Protein AF-0000000076553127 (afdb_homodimer)

Radius of gyration: 34.36 Å; Cα contacts (8 Å, |Δi|>4): 1903; chains: 2; bounding box: 61×222×92 Å

pLDDT: mean 86.18, std 18.81, range [17.53, 98.75]

Organism: NCBI:txid570835

Solvent-accessible surface area (backbone atoms only — not comparable to full-atom values): 44852 Å² total; per-residue (Å²): 136,83,82,77,76,76,77,78,77,78,76,77,75,78,77,76,73,76,77,72,75,73,77,71,76,70,72,70,72,70,76,70,76,62,41,75,53,57,61,34,71,38,27,40,62,84,67,76,53,69,79,35,60,45,67,51,84,60,60,86,92,54,46,67,68,57,17,44,50,61,33,56,40,73,53,41,65,91,67,28,40,23,39,36,15,69,46,49,27,62,34,74,34,16,33,29,51,14,66,32,16,29,38,86,40,57,45,44,34,38,15,28,64,47,100,86,63,45,69,37,61,33,70,32,28,18,45,93,62,76,41,69,40,68,83,47,37,71,57,40,70,29,28,61,32,72,54,40,37,66,40,79,50,84,79,47,74,35,69,28,54,37,43,38,59,64,35,53,22,41,28,39,62,57,33,39,41,59,67,56,50,52,48,51,29,68,48,26,24,77,79,47,81,62,53,32,62,46,45,86,42,76,9,59,31,58,90,24,77,95,34,66,38,57,17,57,36,69,60,67,21,55,15,38,40,60,54,41,41,41,34,50,44,39,26,68,36,23,21,29,19,23,90,73,38,46,66,69,78,59,69,61,88,58,85,76,64,72,43,44,51,55,56,46,99,82,66,47,28,62,56,51,30,39,35,50,30,36,45,22,27,15,28,49,47,61,42,63,72,56,42,67,34,72,48,15,47,52,7,48,52,47,40,51,71,37,42,53,39,67,54,30,25,54,68,49,64,21,28,54,58,65,43,69,37,69,76,68,75,40,60,34,44,73,63,34,17,30,19,37,41,62,38,27,27,54,40,29,34,34,41,36,62,64,38,53,56,55,62,86,52,74,91,54,87,38,24,42,29,34,32,40,64,57,40,46,38,41,57,68,50,72,54,29,72,58,57,49,78,23,70,42,70,68,52,37,45,64,56,35,18,60,50,36,32,63,30,30,49,47,49,68,68,42,50,74,68,52,44,51,17,32,50,46,26,51,54,18,31,136,82,84,74,81,90,81,91,76,86,90,80,78,76,79,76,77,77,75,75,76,75,76,72,76,71,73,73,72,68,77,72,76,61,41,74,54,56,61,36,73,39,29,38,63,90,55,76,51,68,80,38,61,46,69,53,85,59,61,87,94,53,44,67,67,56,18,44,51,61,34,56,40,73,53,41,64,92,67,28,39,23,40,38,13,68,48,50,27,61,36,73,33,16,31,29,46,14,65,34,16,27,38,84,41,58,44,44,33,38,16,27,62,48,98,85,64,45,69,37,61,32,72,31,29,19,46,91,62,77,40,69,38,69,86,47,37,72,57,42,71,31,28,64,32,70,54,41,36,66,42,79,50,84,78,48,74,35,68,26,56,36,42,37,60,63,36,54,22,42,28,39,62,56,32,38,42,61,68,56,49,52,49,52,28,69,48,26,23,75,77,48,83,61,54,32,65,46,44,86,40,74,9,59,31,58,90,24,77,94,34,66,38,58,18,57,35,68,60,67,20,56,16,38,39,59,54,40,42,43,36,50,44,38,26,69,37,23,21,27,19,23,89,72,37,45,66,69,80,57,69,63,87,59,83,75,66,72,42,44,52,55,59,47,98,82,66,46,26,62,55,51,30,40,33,51,30,35,44,22,29,16,29,49,46,60,42,61,71,56,42,66,34,71,49,14,46,54,7,48,54,46,39,51,71,37,43,53,40,66,54,30,25,54,67,50,65,22,27,54,58,64,44,69,37,70,76,68,75,42,59,32,44,73,62,36,18,31,19,38,42,62,38,27,29,54,39,28,32,33,41,35,63,64,37,54,58,54,63,87,52,75,91,53,88,38,24,44,30,35,32,40,64,56,40,47,38,41,56,68,50,72,54,29,71,57,57,50,76,22,70,42,70,68,51,38,44,63,59,36,20,61,50,37,32,63,30,29,50,45,50,71,68,43,52,73,68,52,42,50,16,30,50,45,27,53,54,18,31

InterPro domains:
  IPR009056 Cytochrome c-like domain [PS51007] (294-429)
  IPR010538 Di-haem oxidoreductase, putative peroxidase [PF06537] (161-429)
  IPR036909 Cytochrome c-like domain superfamily [G3DSA:1.10.760.10] (277-429)
  IPR036909 Cytochrome c-like domain superfamily [SSF46626] (283-429)
  IPR051395 Cytochrome c-dependent Peroxidase and MauG [PTHR30600] (61-429)

Nearest PDB structures (foldseek):
  5c2w-assembly1_C  TM=4.766E-01  e=5.005E-06  Candidatus Kuenenia stuttgartensis
  3o5c-assembly2_C  TM=4.835E-01  e=1.316E-05  Shewanella oneidensis
  4aal-assembly1_B  TM=5.966E-01  e=2.612E-03  Geobacter sulfurreducens PCA
  4ip7-assembly1_B  TM=1.608E-01  e=1.025E+00  Homo sapiens
  5c2w-assembly1_C  TM=4.808E-01  e=7.006E-06  Candidatus Kuenenia stuttgartensis

Structure (mmCIF, N/CA/C/O backbone):
data_AF-0000000076553127-model_v1
#
loop_
_entity.id
_entity.type
_entity.pdbx_description
1 polymer 'CxxC motif-containing protein (DUF1111 family)'
#
loop_
_atom_site.group_PDB
_atom_site.id
_atom_site.type_symbol
_atom_site.label_atom_id
_atom_site.label_alt_id
_atom_site.label_comp_id
_atom_site.label_asym_id
_atom_site.label_entity_id
_atom_site.label_seq_id
_atom_site.pdbx_PDB_ins_code
_atom_site.Cartn_x
_atom_site.Cartn_y
_atom_site.Cartn_z
_atom_site.occupancy
_atom_site.B_iso_or_equiv
_atom_site.auth_seq_id
_atom_site.auth_comp_id
_atom_site.auth_asym_id
_atom_site.auth_atom_id
_atom_site.pdbx_PDB_model_num
ATOM 1 N N . MET A 1 1 ? -19.219 -113.812 -30.922 1 25.05 1 MET A N 1
ATOM 2 C CA . MET A 1 1 ? -19.188 -112.625 -30.094 1 25.05 1 MET A CA 1
ATOM 3 C C . MET A 1 1 ? -17.953 -111.75 -30.391 1 25.05 1 MET A C 1
ATOM 5 O O . MET A 1 1 ? -16.906 -112 -29.781 1 25.05 1 MET A O 1
ATOM 9 N N . LEU A 1 2 ? -17.766 -111.5 -31.703 1 25.34 2 LEU A N 1
ATOM 10 C CA . LEU A 1 2 ? -16.688 -111 -32.562 1 25.34 2 LEU A CA 1
ATOM 11 C C . LEU A 1 2 ? -16.359 -109.5 -32.188 1 25.34 2 LEU A C 1
ATOM 13 O O . LEU A 1 2 ? -17.203 -108.625 -32.25 1 25.34 2 LEU A O 1
ATOM 17 N N . LYS A 1 3 ? -15.43 -109.5 -31.203 1 29.58 3 LYS A N 1
ATOM 18 C CA . LYS A 1 3 ? -14.75 -108.375 -30.547 1 29.58 3 LYS A CA 1
ATOM 19 C C . LYS A 1 3 ? -14.031 -107.5 -31.578 1 29.58 3 LYS A C 1
ATOM 21 O O . LYS A 1 3 ? -13.008 -107.875 -32.125 1 29.58 3 LYS A O 1
ATOM 26 N N . SER A 1 4 ? -14.859 -106.75 -32.469 1 25.97 4 SER A N 1
ATOM 27 C CA . SER A 1 4 ? -14.414 -105.938 -33.594 1 25.97 4 SER A CA 1
ATOM 28 C C . SER A 1 4 ? -13.508 -104.812 -33.125 1 25.97 4 SER A C 1
ATOM 30 O O . SER A 1 4 ? -13.812 -104.062 -32.156 1 25.97 4 SER A O 1
ATOM 32 N N . HIS A 1 5 ? -12.234 -104.938 -33.281 1 25.95 5 HIS A N 1
ATOM 33 C CA . HIS A 1 5 ? -11 -104.188 -33 1 25.95 5 HIS A CA 1
ATOM 34 C C . HIS A 1 5 ? -11.016 -102.812 -33.656 1 25.95 5 HIS A C 1
ATOM 36 O O . HIS A 1 5 ? -10.461 -102.625 -34.75 1 25.95 5 HIS A O 1
ATOM 42 N N . TRP A 1 6 ? -12.141 -102 -33.625 1 25.66 6 TRP A N 1
ATOM 43 C CA . TRP A 1 6 ? -12.195 -100.812 -34.438 1 25.66 6 TRP A CA 1
ATOM 44 C C . TRP A 1 6 ? -11.031 -99.875 -34.125 1 25.66 6 TRP A C 1
ATOM 46 O O . TRP A 1 6 ? -10.703 -99.688 -32.969 1 25.66 6 TRP A O 1
ATOM 56 N N . ARG A 1 7 ? -9.992 -99.875 -35 1 19.48 7 ARG A N 1
ATOM 57 C CA . ARG A 1 7 ? -8.789 -99.062 -35.125 1 19.48 7 ARG A CA 1
ATOM 58 C C . ARG A 1 7 ? -9.133 -97.562 -34.969 1 19.48 7 ARG A C 1
ATOM 60 O O . ARG A 1 7 ? -9.938 -97.062 -35.719 1 19.48 7 ARG A O 1
ATOM 67 N N . LYS A 1 8 ? -8.906 -97.125 -33.75 1 25.75 8 LYS A N 1
ATOM 68 C CA . LYS A 1 8 ? -9.031 -95.75 -33.25 1 25.75 8 LYS A CA 1
ATOM 69 C C . LYS A 1 8 ? -8.117 -94.812 -34.031 1 25.75 8 LYS A C 1
ATOM 71 O O . LYS A 1 8 ? -6.891 -94.875 -33.906 1 25.75 8 LYS A O 1
ATOM 76 N N . VAL A 1 9 ? -8.383 -94.625 -35.406 1 21.56 9 VAL A N 1
ATOM 77 C CA . VAL A 1 9 ? -7.547 -93.688 -36.156 1 21.56 9 VAL A CA 1
ATOM 78 C C . VAL A 1 9 ? -7.547 -92.375 -35.469 1 21.56 9 VAL A C 1
ATOM 80 O O . VAL A 1 9 ? -8.609 -91.812 -35.188 1 21.56 9 VAL A O 1
ATOM 83 N N . LEU A 1 10 ? -6.508 -92 -34.719 1 24.58 10 LEU A N 1
ATOM 84 C CA . LEU A 1 10 ? -6.117 -90.75 -34.031 1 24.58 10 LEU A CA 1
ATOM 85 C C . LEU A 1 10 ? -5.922 -89.625 -35.031 1 24.58 10 LEU A C 1
ATOM 87 O O . LEU A 1 10 ? -5 -89.688 -35.844 1 24.58 10 LEU A O 1
ATOM 91 N N . LEU A 1 11 ? -6.926 -89.25 -35.875 1 24.03 11 LEU A N 1
ATOM 92 C CA . LEU A 1 11 ? -6.707 -88.125 -36.781 1 24.03 11 LEU A CA 1
ATOM 93 C C . LEU A 1 11 ? -6.293 -86.875 -35.969 1 24.03 11 LEU A C 1
ATOM 95 O O . LEU A 1 11 ? -7 -86.5 -35.031 1 24.03 11 LEU A O 1
ATOM 99 N N . CYS A 1 12 ? -5.008 -86.625 -35.75 1 24.22 12 CYS A N 1
ATOM 100 C CA . CYS A 1 12 ? -4.324 -85.438 -35.25 1 24.22 12 CYS A CA 1
ATOM 101 C C . CYS A 1 12 ? -4.785 -84.188 -35.969 1 24.22 12 CYS A C 1
ATOM 103 O O . CYS A 1 12 ? -4.574 -84.062 -37.156 1 24.22 12 CYS A O 1
ATOM 105 N N . SER A 1 13 ? -6.023 -83.75 -35.781 1 24.19 13 SER A N 1
ATOM 106 C CA . SER A 1 13 ? -6.48 -82.438 -36.344 1 24.19 13 SER A CA 1
ATOM 107 C C . SER A 1 13 ? -5.52 -81.312 -36.031 1 24.19 13 SER A C 1
ATOM 109 O O . SER A 1 13 ? -5.09 -81.188 -34.875 1 24.19 13 SER A O 1
ATOM 111 N N . CYS A 1 14 ? -4.641 -80.875 -37 1 25.17 14 CYS A N 1
ATOM 112 C CA . CYS A 1 14 ? -3.807 -79.688 -37.062 1 25.17 14 CYS A CA 1
ATOM 113 C C . CYS A 1 14 ? -4.617 -78.438 -36.75 1 25.17 14 CYS A C 1
ATOM 115 O O . CYS A 1 14 ? -5.566 -78.125 -37.469 1 25.17 14 CYS A O 1
ATOM 117 N N . LEU A 1 15 ? -4.875 -78.125 -35.531 1 26.16 15 LEU A N 1
ATOM 118 C CA . LEU A 1 15 ? -5.484 -76.875 -35.094 1 26.16 15 LEU A CA 1
ATOM 119 C C . LEU A 1 15 ? -4.695 -75.688 -35.594 1 26.16 15 LEU A C 1
ATOM 121 O O . LEU A 1 15 ? -3.531 -75.5 -35.25 1 26.16 15 LEU A O 1
ATOM 125 N N . PHE A 1 16 ? -4.793 -75.375 -36.906 1 26.78 16 PHE A N 1
ATOM 126 C CA . PHE A 1 16 ? -4.266 -74.062 -37.344 1 26.78 16 PHE A CA 1
ATOM 127 C C . PHE A 1 16 ? -4.836 -72.938 -36.5 1 26.78 16 PHE A C 1
ATOM 129 O O . PHE A 1 16 ? -6.043 -72.688 -36.5 1 26.78 16 PHE A O 1
ATOM 136 N N . ALA A 1 17 ? -4.293 -72.688 -35.344 1 25.83 17 ALA A N 1
ATOM 137 C CA . ALA A 1 17 ? -4.621 -71.5 -34.594 1 25.83 17 ALA A CA 1
ATOM 138 C C . ALA A 1 17 ? -4.387 -70.25 -35.438 1 25.83 17 ALA A C 1
ATOM 140 O O . ALA A 1 17 ? -3.271 -70 -35.906 1 25.83 17 ALA A O 1
ATOM 141 N N . THR A 1 18 ? -5.348 -69.875 -36.281 1 26.92 18 THR A N 1
ATOM 142 C CA . THR A 1 18 ? -5.297 -68.5 -36.875 1 26.92 18 THR A CA 1
ATOM 143 C C . THR A 1 18 ? -5.031 -67.438 -35.812 1 26.92 18 THR A C 1
ATOM 145 O O . THR A 1 18 ? -5.805 -67.312 -34.844 1 26.92 18 THR A O 1
ATOM 148 N N . LEU A 1 19 ? -3.748 -67.125 -35.594 1 27.5 19 LEU A N 1
ATOM 149 C CA . LEU A 1 19 ? -3.338 -65.938 -34.844 1 27.5 19 LEU A CA 1
ATOM 150 C C . LEU A 1 19 ? -4.059 -64.688 -35.375 1 27.5 19 LEU A C 1
ATOM 152 O O . LEU A 1 19 ? -3.863 -64.312 -36.531 1 27.5 19 LEU A O 1
ATOM 156 N N . ILE A 1 20 ? -5.305 -64.562 -35 1 30.03 20 ILE A N 1
ATOM 157 C CA . ILE A 1 20 ? -5.875 -63.219 -35.25 1 30.03 20 ILE A CA 1
ATOM 158 C C . ILE A 1 20 ? -5.012 -62.156 -34.594 1 30.03 20 ILE A C 1
ATOM 160 O O . ILE A 1 20 ? -4.859 -62.156 -33.344 1 30.03 20 ILE A O 1
ATOM 164 N N . VAL A 1 21 ? -4.027 -61.625 -35.281 1 30.95 21 VAL A N 1
ATOM 165 C CA . VAL A 1 21 ? -3.387 -60.375 -34.906 1 30.95 21 VAL A CA 1
ATOM 166 C C . VAL A 1 21 ? -4.445 -59.312 -34.719 1 30.95 21 VAL A C 1
ATOM 168 O O . VAL A 1 21 ? -5.105 -58.875 -35.656 1 30.95 21 VAL A O 1
ATOM 171 N N . LEU A 1 22 ? -5.109 -59.344 -33.594 1 32.5 22 LEU A N 1
ATOM 172 C CA . LEU A 1 22 ? -5.812 -58.125 -33.25 1 32.5 22 LEU A CA 1
ATOM 173 C C . LEU A 1 22 ? -4.879 -56.938 -33.312 1 32.5 22 LEU A C 1
ATOM 175 O O . LEU A 1 22 ? -3.885 -56.875 -32.594 1 32.5 22 LEU A O 1
ATOM 179 N N . GLY A 1 23 ? -4.73 -56.281 -34.469 1 30.91 23 GLY A N 1
ATOM 180 C CA . GLY A 1 23 ? -4.156 -54.938 -34.594 1 30.91 23 GLY A CA 1
ATOM 181 C C . GLY A 1 23 ? -4.676 -53.969 -33.562 1 30.91 23 GLY A C 1
ATOM 182 O O . GLY A 1 23 ? -5.789 -53.438 -33.688 1 30.91 23 GLY A O 1
ATOM 183 N N . THR A 1 24 ? -4.453 -54.219 -32.312 1 34.5 24 THR A N 1
ATOM 184 C CA . THR A 1 24 ? -4.688 -53.062 -31.438 1 34.5 24 THR A CA 1
ATOM 185 C C . THR A 1 24 ? -3.916 -51.844 -31.922 1 34.5 24 THR A C 1
ATOM 187 O O . THR A 1 24 ? -2.689 -51.875 -32.031 1 34.5 24 THR A O 1
ATOM 190 N N . GLY A 1 25 ? -4.395 -51.094 -32.875 1 33.03 25 GLY A N 1
ATOM 191 C CA . GLY A 1 25 ? -3.93 -49.75 -33.125 1 33.03 25 GLY A CA 1
ATOM 192 C C . GLY A 1 25 ? -3.559 -49 -31.859 1 33.03 25 GLY A C 1
ATOM 193 O O . GLY A 1 25 ? -4.438 -48.5 -31.125 1 33.03 25 GLY A O 1
ATOM 194 N N . LEU A 1 26 ? -2.527 -49.375 -31.203 1 35.5 26 LEU A N 1
ATOM 195 C CA . LEU A 1 26 ? -1.966 -48.406 -30.281 1 35.5 26 LEU A CA 1
ATOM 196 C C . LEU A 1 26 ? -1.823 -47.031 -30.953 1 35.5 26 LEU A C 1
ATOM 198 O O . LEU A 1 26 ? -1.035 -46.875 -31.891 1 35.5 26 LEU A O 1
ATOM 202 N N . ALA A 1 27 ? -2.859 -46.281 -31.062 1 38.16 27 ALA A N 1
ATOM 203 C CA . ALA A 1 27 ? -2.617 -44.875 -31.344 1 38.16 27 ALA A CA 1
ATOM 204 C C . ALA A 1 27 ? -1.382 -44.375 -30.609 1 38.16 27 ALA A C 1
ATOM 206 O O . ALA A 1 27 ? -1.347 -44.375 -29.375 1 38.16 27 ALA A O 1
ATOM 207 N N . THR A 1 28 ? -0.277 -44.562 -31.156 1 35.94 28 THR A N 1
ATOM 208 C CA . THR A 1 28 ? 0.85 -43.781 -30.672 1 35.94 28 THR A CA 1
ATOM 209 C C . THR A 1 28 ? 0.421 -42.344 -30.375 1 35.94 28 THR A C 1
ATOM 211 O O . THR A 1 28 ? 0.097 -41.594 -31.281 1 35.94 28 THR A O 1
ATOM 214 N N . VAL A 1 29 ? -0.257 -42.125 -29.328 1 39.81 29 VAL A N 1
ATOM 215 C CA . VAL A 1 29 ? -0.341 -40.719 -28.891 1 39.81 29 VAL A CA 1
ATOM 216 C C . VAL A 1 29 ? 1.023 -40.062 -29.047 1 39.81 29 VAL A C 1
ATOM 218 O O . VAL A 1 29 ? 1.985 -40.438 -28.375 1 39.81 29 VAL A O 1
ATOM 221 N N . ILE A 1 30 ? 1.424 -39.75 -30.188 1 40.12 30 ILE A N 1
ATOM 222 C CA . ILE A 1 30 ? 2.578 -38.875 -30.328 1 40.12 30 ILE A CA 1
ATOM 223 C C . ILE A 1 30 ? 2.486 -37.719 -29.328 1 40.12 30 ILE A C 1
ATOM 225 O O . ILE A 1 30 ? 1.559 -36.906 -29.375 1 40.12 30 ILE A O 1
ATOM 229 N N . ALA A 1 31 ? 2.953 -38 -28.125 1 50.97 31 ALA A N 1
ATOM 230 C CA . ALA A 1 31 ? 3.086 -36.906 -27.172 1 50.97 31 ALA A CA 1
ATOM 231 C C . ALA A 1 31 ? 3.564 -35.625 -27.875 1 50.97 31 ALA A C 1
ATOM 233 O O . ALA A 1 31 ? 4.625 -35.625 -28.5 1 50.97 31 ALA A O 1
ATOM 234 N N . LYS A 1 32 ? 2.734 -34.781 -28.266 1 62.41 32 LYS A N 1
ATOM 235 C CA . LYS A 1 32 ? 3.061 -33.469 -28.859 1 62.41 32 LYS A CA 1
ATOM 236 C C . LYS A 1 32 ? 4.133 -32.75 -28.047 1 62.41 32 LYS A C 1
ATOM 238 O O . LYS A 1 32 ? 4.055 -32.719 -26.812 1 62.41 32 LYS A O 1
ATOM 243 N N . SER A 1 33 ? 5.172 -32.469 -28.578 1 82.88 33 SER A N 1
ATOM 244 C CA . SER A 1 33 ? 6.227 -31.656 -27.969 1 82.88 33 SER A CA 1
ATOM 245 C C . SER A 1 33 ? 5.668 -30.375 -27.375 1 82.88 33 SER A C 1
ATOM 247 O O . SER A 1 33 ? 4.844 -29.703 -28 1 82.88 33 SER A O 1
ATOM 249 N N . PRO A 1 34 ? 5.977 -30.109 -26.109 1 88.75 34 PRO A N 1
ATOM 250 C CA . PRO A 1 34 ? 5.477 -28.875 -25.5 1 88.75 34 PRO A CA 1
ATOM 251 C C . PRO A 1 34 ? 5.867 -27.625 -26.281 1 88.75 34 PRO A C 1
ATOM 253 O O . PRO A 1 34 ? 6.906 -27.609 -26.953 1 88.75 34 PRO A O 1
ATOM 256 N N . THR A 1 35 ? 4.941 -26.656 -26.391 1 90.94 35 THR A N 1
ATOM 257 C CA . THR A 1 35 ? 5.188 -25.375 -27.047 1 90.94 35 THR A CA 1
ATOM 258 C C . THR A 1 35 ? 5.375 -24.266 -26.016 1 90.94 35 THR A C 1
ATOM 260 O O . THR A 1 35 ? 4.992 -24.422 -24.859 1 90.94 35 THR A O 1
ATOM 263 N N . GLU A 1 36 ? 5.945 -23.156 -26.422 1 93.06 36 GLU A N 1
ATOM 264 C CA . GLU A 1 36 ? 6.148 -22 -25.562 1 93.06 36 GLU A CA 1
ATOM 265 C C . GLU A 1 36 ? 4.816 -21.359 -25.188 1 93.06 36 GLU A C 1
ATOM 267 O O . GLU A 1 36 ? 3.943 -21.172 -26.031 1 93.06 36 GLU A O 1
ATOM 272 N N . ALA A 1 37 ? 4.625 -21.094 -23.938 1 93.31 37 ALA A N 1
ATOM 273 C CA . ALA A 1 37 ? 3.457 -20.328 -23.531 1 93.31 37 ALA A CA 1
ATOM 274 C C . ALA A 1 37 ? 3.486 -18.922 -24.125 1 93.31 37 ALA A C 1
ATOM 276 O O . ALA A 1 37 ? 4.547 -18.297 -24.219 1 93.31 37 ALA A O 1
ATOM 277 N N . PRO A 1 38 ? 2.293 -18.406 -24.547 1 88.06 38 PRO A N 1
ATOM 278 C CA . PRO A 1 38 ? 2.285 -17.031 -25.078 1 88.06 38 PRO A CA 1
ATOM 279 C C . PRO A 1 38 ? 2.584 -15.984 -24 1 88.06 38 PRO A C 1
ATOM 281 O O . PRO A 1 38 ? 2.195 -16.156 -22.844 1 88.06 38 PRO A O 1
ATOM 284 N N . ALA A 1 39 ? 3.324 -14.992 -24.484 1 83 39 ALA A N 1
ATOM 285 C CA . ALA A 1 39 ? 3.711 -13.93 -23.562 1 83 39 ALA A CA 1
ATOM 286 C C . ALA A 1 39 ? 3.174 -12.578 -24.031 1 83 39 ALA A C 1
ATOM 288 O O . ALA A 1 39 ? 3.164 -12.281 -25.219 1 83 39 ALA A O 1
ATOM 289 N N . GLY A 1 40 ? 2.58 -11.875 -23 1 75.44 40 GLY A N 1
ATOM 290 C CA . GLY A 1 40 ? 2.078 -10.547 -23.297 1 75.44 40 GLY A CA 1
ATOM 291 C C . GLY A 1 40 ? 1.397 -9.883 -22.109 1 75.44 40 GLY A C 1
ATOM 292 O O . GLY A 1 40 ? 0.893 -10.562 -21.219 1 75.44 40 GLY A O 1
ATOM 293 N N . PHE A 1 41 ? 1.602 -8.836 -21.781 1 64.56 41 PHE A N 1
ATOM 294 C CA . PHE A 1 41 ? 0.719 -8.156 -20.844 1 64.56 41 PHE A CA 1
ATOM 295 C C . PHE A 1 41 ? 0.392 -6.75 -21.328 1 64.56 41 PHE A C 1
ATOM 297 O O . PHE A 1 41 ? 1.15 -6.164 -22.109 1 64.56 41 PHE A O 1
ATOM 304 N N . ASN A 1 42 ? -0.919 -6.539 -21.406 1 56.72 42 ASN A N 1
ATOM 305 C CA . ASN A 1 42 ? -1.426 -5.199 -21.688 1 56.72 42 ASN A CA 1
ATOM 306 C C . ASN A 1 42 ? -1.7 -4.422 -20.406 1 56.72 42 ASN A C 1
ATOM 308 O O . ASN A 1 42 ? -1.799 -5.008 -19.328 1 56.72 42 ASN A O 1
ATOM 312 N N . THR A 1 43 ? -1.379 -3.078 -20.453 1 50.38 43 THR A N 1
ATOM 313 C CA . THR A 1 43 ? -1.799 -2.225 -19.344 1 50.38 43 THR A CA 1
ATOM 314 C C . THR A 1 43 ? -3.291 -2.389 -19.078 1 50.38 43 THR A C 1
ATOM 316 O O . THR A 1 43 ? -4.043 -2.824 -19.953 1 50.38 43 THR A O 1
ATOM 319 N N . PRO A 1 44 ? -3.703 -2.344 -17.891 1 49.22 44 PRO A N 1
ATOM 320 C CA . PRO A 1 44 ? -5.141 -2.396 -17.594 1 49.22 44 PRO A CA 1
ATOM 321 C C . PRO A 1 44 ? -5.984 -1.767 -18.703 1 49.22 44 PRO A C 1
ATOM 323 O O . PRO A 1 44 ? -5.547 -0.815 -19.359 1 49.22 44 PRO A O 1
ATOM 326 N N . SER A 1 45 ? -6.883 -2.611 -19.375 1 45.75 45 SER A N 1
ATOM 327 C CA . SER A 1 45 ? -7.797 -2.342 -20.484 1 45.75 45 SER A CA 1
ATOM 328 C C . SER A 1 45 ? -8.406 -0.949 -20.375 1 45.75 45 SER A C 1
ATOM 330 O O . SER A 1 45 ? -9.383 -0.637 -21.062 1 45.75 45 SER A O 1
ATOM 332 N N . PHE A 1 46 ? -7.895 -0.055 -19.5 1 44.69 46 PHE A N 1
ATOM 333 C CA . PHE A 1 46 ? -8.812 1.07 -19.625 1 44.69 46 PHE A CA 1
ATOM 334 C C . PHE A 1 46 ? -8.945 1.519 -21.062 1 44.69 46 PHE A C 1
ATOM 336 O O . PHE A 1 46 ? -9.945 2.143 -21.438 1 44.69 46 PHE A O 1
ATOM 343 N N . ASN A 1 47 ? -7.922 1.234 -21.828 1 39.94 47 ASN A N 1
ATOM 344 C CA . ASN A 1 47 ? -7.957 1.976 -23.094 1 39.94 47 ASN A CA 1
ATOM 345 C C . ASN A 1 47 ? -7.844 1.046 -24.297 1 39.94 47 ASN A C 1
ATOM 347 O O . ASN A 1 47 ? -7.223 1.398 -25.297 1 39.94 47 ASN A O 1
ATOM 351 N N . GLY A 1 48 ? -8.664 -0.053 -24.281 1 44.47 48 GLY A N 1
ATOM 352 C CA . GLY A 1 48 ? -8.758 -0.63 -25.609 1 44.47 48 GLY A CA 1
ATOM 353 C C . GLY A 1 48 ? -7.531 -1.44 -26 1 44.47 48 GLY A C 1
ATOM 354 O O . GLY A 1 48 ? -7.258 -1.638 -27.188 1 44.47 48 GLY A O 1
ATOM 355 N N . ALA A 1 49 ? -6.688 -1.751 -25.125 1 51.47 49 ALA A N 1
ATOM 356 C CA . ALA A 1 49 ? -5.457 -2.432 -25.531 1 51.47 49 ALA A CA 1
ATOM 357 C C . ALA A 1 49 ? -5.742 -3.857 -25.984 1 51.47 49 ALA A C 1
ATOM 359 O O . ALA A 1 49 ? -6.824 -4.391 -25.734 1 51.47 49 ALA A O 1
ATOM 360 N N . GLN A 1 50 ? -4.879 -4.301 -26.844 1 55.84 50 GLN A N 1
ATOM 361 C CA . GLN A 1 50 ? -4.863 -5.66 -27.375 1 55.84 50 GLN A CA 1
ATOM 362 C C . GLN A 1 50 ? -5.062 -6.688 -26.266 1 55.84 50 GLN A C 1
ATOM 364 O O . GLN A 1 50 ? -4.578 -6.504 -25.156 1 55.84 50 GLN A O 1
ATOM 369 N N . SER A 1 51 ? -5.91 -7.633 -26.562 1 65.12 51 SER A N 1
ATOM 370 C CA . SER A 1 51 ? -6.25 -8.703 -25.625 1 65.12 51 SER A CA 1
ATOM 371 C C . SER A 1 51 ? -5.008 -9.453 -25.172 1 65.12 51 SER A C 1
ATOM 373 O O . SER A 1 51 ? -4.121 -9.75 -25.969 1 65.12 51 SER A O 1
ATOM 375 N N . VAL A 1 52 ? -4.836 -9.625 -23.938 1 76.38 52 VAL A N 1
ATOM 376 C CA . VAL A 1 52 ? -3.754 -10.43 -23.375 1 76.38 52 VAL A CA 1
ATOM 377 C C . VAL A 1 52 ? -4.277 -11.82 -23 1 76.38 52 VAL A C 1
ATOM 379 O O . VAL A 1 52 ? -3.807 -12.422 -22.031 1 76.38 52 VAL A O 1
ATOM 382 N N . SER A 1 53 ? -5.289 -12.188 -23.766 1 86.38 53 SER A N 1
ATOM 383 C CA . SER A 1 53 ? -5.785 -13.555 -23.609 1 86.38 53 SER A CA 1
ATOM 384 C C . SER A 1 53 ? -4.809 -14.57 -24.188 1 86.38 53 SER A C 1
ATOM 386 O O . SER A 1 53 ? -4.23 -14.344 -25.25 1 86.38 53 SER A O 1
ATOM 388 N N . ASN A 1 54 ? -4.641 -15.695 -23.531 1 90.5 54 ASN A N 1
ATOM 389 C CA . ASN A 1 54 ? -3.791 -16.766 -24.047 1 90.5 54 ASN A CA 1
ATOM 390 C C . ASN A 1 54 ? -4.547 -17.656 -25.016 1 90.5 54 ASN A C 1
ATOM 392 O O . ASN A 1 54 ? -4.027 -18.688 -25.453 1 90.5 54 ASN A O 1
ATOM 396 N N . GLY A 1 55 ? -5.785 -17.312 -25.312 1 89.62 55 GLY A N 1
ATOM 397 C CA . GLY A 1 55 ? -6.586 -18.047 -26.281 1 89.62 55 GLY A CA 1
ATOM 398 C C . GLY A 1 55 ? -7.43 -19.141 -25.672 1 89.62 55 GLY A C 1
ATOM 399 O O . GLY A 1 55 ? -7.953 -20 -26.375 1 89.62 55 GLY A O 1
ATOM 400 N N . ILE A 1 56 ? -7.539 -19.141 -24.422 1 93.44 56 ILE A N 1
ATOM 401 C CA . ILE A 1 56 ? -8.359 -20.141 -23.75 1 93.44 56 ILE A CA 1
ATOM 402 C C . ILE A 1 56 ? -9.812 -20.016 -24.188 1 93.44 56 ILE A C 1
ATOM 404 O O . ILE A 1 56 ? -10.305 -18.891 -24.391 1 93.44 56 ILE A O 1
ATOM 408 N N . VAL A 1 57 ? -10.422 -21.109 -24.344 1 91.38 57 VAL A N 1
ATOM 409 C CA . VAL A 1 57 ? -11.812 -21.094 -24.797 1 91.38 57 VAL A CA 1
ATOM 410 C C . VAL A 1 57 ? -12.727 -20.688 -23.641 1 91.38 57 VAL A C 1
ATOM 412 O O . VAL A 1 57 ? -12.586 -21.203 -22.516 1 91.38 57 VAL A O 1
ATOM 415 N N . GLU A 1 58 ? -13.641 -19.875 -24 1 89.31 58 GLU A N 1
ATOM 416 C CA . GLU A 1 58 ? -14.602 -19.391 -23 1 89.31 58 GLU A CA 1
ATOM 417 C C . GLU A 1 58 ? -15.922 -20.141 -23.094 1 89.31 58 GLU A C 1
ATOM 419 O O . GLU A 1 58 ? -16.297 -20.609 -24.172 1 89.31 58 GLU A O 1
ATOM 424 N N . PRO A 1 59 ? -16.547 -20.266 -21.906 1 87.25 59 PRO A N 1
ATOM 425 C CA . PRO A 1 59 ? -17.922 -20.781 -22.016 1 87.25 59 PRO A CA 1
ATOM 426 C C . PRO A 1 59 ? -18.781 -19.953 -22.953 1 87.25 59 PRO A C 1
ATOM 428 O O . PRO A 1 59 ? -18.484 -18.797 -23.219 1 87.25 59 PRO A O 1
ATOM 431 N N . SER A 1 60 ? -19.844 -20.641 -23.422 1 86.38 60 SER A N 1
ATOM 432 C CA . SER A 1 60 ? -20.719 -19.984 -24.375 1 86.38 60 SER A CA 1
ATOM 433 C C . SER A 1 60 ? -21.281 -18.672 -23.812 1 86.38 60 SER A C 1
ATOM 435 O O . SER A 1 60 ? -21.797 -18.641 -22.703 1 86.38 60 SER A O 1
ATOM 437 N N . GLY A 1 61 ? -21.109 -17.625 -24.594 1 88.56 61 GLY A N 1
ATOM 438 C CA . GLY A 1 61 ? -21.625 -16.328 -24.219 1 88.56 61 GLY A CA 1
ATOM 439 C C . GLY A 1 61 ? -20.656 -15.508 -23.391 1 88.56 61 GLY A C 1
ATOM 440 O O . GLY A 1 61 ? -20.828 -14.297 -23.234 1 88.56 61 GLY A O 1
ATOM 441 N N . ASP A 1 62 ? -19.641 -16.125 -22.875 1 90.31 62 ASP A N 1
ATOM 442 C CA . ASP A 1 62 ? -18.641 -15.43 -22.062 1 90.31 62 ASP A CA 1
ATOM 443 C C . ASP A 1 62 ? -17.438 -15.023 -22.922 1 90.31 62 ASP A C 1
ATOM 445 O O . ASP A 1 62 ? -17.25 -15.539 -24.016 1 90.31 62 ASP A O 1
ATOM 449 N N . THR A 1 63 ? -16.719 -14.008 -22.469 1 90.5 63 THR A N 1
ATOM 450 C CA . THR A 1 63 ? -15.492 -13.578 -23.141 1 90.5 63 THR A CA 1
ATOM 451 C C . THR A 1 63 ? -14.422 -13.195 -22.125 1 90.5 63 THR A C 1
ATOM 453 O O . THR A 1 63 ? -14.742 -12.867 -20.984 1 90.5 63 THR A O 1
ATOM 456 N N . PHE A 1 64 ? -13.219 -13.242 -22.625 1 90.94 64 PHE A N 1
ATOM 457 C CA . PHE A 1 64 ? -12.102 -12.781 -21.812 1 90.94 64 PHE A CA 1
ATOM 458 C C . PHE A 1 64 ? -12.305 -11.336 -21.391 1 90.94 64 PHE A C 1
ATOM 460 O O . PHE A 1 64 ? -12.039 -10.984 -20.234 1 90.94 64 PHE A O 1
ATOM 467 N N . ALA A 1 65 ? -12.812 -10.531 -22.234 1 86.94 65 ALA A N 1
ATOM 468 C CA . ALA A 1 65 ? -13.062 -9.117 -21.953 1 86.94 65 ALA A CA 1
ATOM 469 C C . ALA A 1 65 ? -14.094 -8.953 -20.844 1 86.94 65 ALA A C 1
ATOM 471 O O . ALA A 1 65 ? -13.961 -8.094 -19.984 1 86.94 65 ALA A O 1
ATOM 472 N N . LYS A 1 66 ? -15.141 -9.734 -20.875 1 90.56 66 LYS A N 1
ATOM 473 C CA . LYS A 1 66 ? -16.172 -9.68 -19.844 1 90.56 66 LYS A CA 1
ATOM 474 C C . LYS A 1 66 ? -15.602 -10.117 -18.484 1 90.56 66 LYS A C 1
ATOM 476 O O . LYS A 1 66 ? -15.891 -9.5 -17.453 1 90.56 66 LYS A O 1
ATOM 481 N N . ASP A 1 67 ? -14.836 -11.219 -18.484 1 92.56 67 ASP A N 1
ATOM 482 C CA . ASP A 1 67 ? -14.188 -11.68 -17.266 1 92.56 67 ASP A CA 1
ATOM 483 C C . ASP A 1 67 ? -13.305 -10.586 -16.656 1 92.56 67 ASP A C 1
ATOM 485 O O . ASP A 1 67 ? -13.312 -10.375 -15.445 1 92.56 67 ASP A O 1
ATOM 489 N N . GLN A 1 68 ? -12.562 -9.891 -17.516 1 88.62 68 GLN A N 1
ATOM 490 C CA . GLN A 1 68 ? -11.711 -8.797 -17.062 1 88.62 68 GLN A CA 1
ATOM 491 C C . GLN A 1 68 ? -12.547 -7.66 -16.484 1 88.62 68 GLN A C 1
ATOM 493 O O . GLN A 1 68 ? -12.18 -7.078 -15.453 1 88.62 68 GLN A O 1
ATOM 498 N N . GLU A 1 69 ? -13.609 -7.328 -17.125 1 87.31 69 GLU A N 1
ATOM 499 C CA . GLU A 1 69 ? -14.5 -6.281 -16.641 1 87.31 69 GLU A CA 1
ATOM 500 C C . GLU A 1 69 ? -14.977 -6.582 -15.219 1 87.31 69 GLU A C 1
ATOM 502 O O . GLU A 1 69 ? -14.953 -5.711 -14.352 1 87.31 69 GLU A O 1
ATOM 507 N N . VAL A 1 70 ? -15.422 -7.793 -14.984 1 92 70 VAL A N 1
ATOM 508 C CA . VAL A 1 70 ? -15.891 -8.203 -13.664 1 92 70 VAL A CA 1
ATOM 509 C C . VAL A 1 70 ? -14.734 -8.148 -12.664 1 92 70 VAL A C 1
ATOM 511 O O . VAL A 1 70 ? -14.906 -7.691 -11.531 1 92 70 VAL A O 1
ATOM 514 N N . TYR A 1 71 ? -13.531 -8.562 -13.117 1 91.25 71 TYR A N 1
ATOM 515 C CA . TYR A 1 71 ? -12.32 -8.547 -12.305 1 91.25 71 TYR A CA 1
ATOM 516 C C . TYR A 1 71 ? -11.984 -7.137 -11.852 1 91.25 71 TYR A C 1
ATOM 518 O O . TYR A 1 71 ? -11.445 -6.938 -10.758 1 91.25 71 TYR A O 1
ATOM 526 N N . GLU A 1 72 ? -12.344 -6.129 -12.617 1 85.69 72 GLU A N 1
ATOM 527 C CA . GLU A 1 72 ? -11.953 -4.742 -12.383 1 85.69 72 GLU A CA 1
ATOM 528 C C . GLU A 1 72 ? -13.078 -3.955 -11.711 1 85.69 72 GLU A C 1
ATOM 530 O O . GLU A 1 72 ? -12.875 -2.811 -11.297 1 85.69 72 GLU A O 1
ATOM 535 N N . GLU A 1 73 ? -14.195 -4.574 -11.539 1 87.06 73 GLU A N 1
ATOM 536 C CA . GLU A 1 73 ? -15.367 -3.865 -11.039 1 87.06 73 GLU A CA 1
ATOM 537 C C . GLU A 1 73 ? -15.266 -3.6 -9.539 1 87.06 73 GLU A C 1
ATOM 539 O O . GLU A 1 73 ? -14.945 -4.504 -8.766 1 87.06 73 GLU A O 1
ATOM 544 N N . ASN A 1 74 ? -15.57 -2.381 -9.18 1 85.44 74 ASN A N 1
ATOM 545 C CA . ASN A 1 74 ? -15.641 -2.033 -7.762 1 85.44 74 ASN A CA 1
ATOM 546 C C . ASN A 1 74 ? -16.938 -2.52 -7.129 1 85.44 74 ASN A C 1
ATOM 548 O O . ASN A 1 74 ? -18 -2.445 -7.746 1 85.44 74 ASN A O 1
ATOM 552 N N . HIS A 1 75 ? -16.844 -2.945 -5.902 1 90.38 75 HIS A N 1
ATOM 553 C CA . HIS A 1 75 ? -18 -3.4 -5.137 1 90.38 75 HIS A CA 1
ATOM 554 C C . HIS A 1 75 ? -18.391 -2.381 -4.074 1 90.38 75 HIS A C 1
ATOM 556 O O . HIS A 1 75 ? -17.578 -1.56 -3.662 1 90.38 75 HIS A O 1
ATOM 562 N N . SER A 1 76 ? -19.641 -2.443 -3.75 1 85.81 76 SER A N 1
ATOM 563 C CA . SER A 1 76 ? -20.219 -1.637 -2.676 1 85.81 76 SER A CA 1
ATOM 564 C C . SER A 1 76 ? -20.906 -2.512 -1.636 1 85.81 76 SER A C 1
ATOM 566 O O . SER A 1 76 ? -21 -3.73 -1.798 1 85.81 76 SER A O 1
ATOM 568 N N . VAL A 1 77 ? -21.375 -1.857 -0.605 1 86.56 77 VAL A N 1
ATOM 569 C CA . VAL A 1 77 ? -22.094 -2.58 0.441 1 86.56 77 VAL A CA 1
ATOM 570 C C . VAL A 1 77 ? -23.297 -3.291 -0.158 1 86.56 77 VAL A C 1
ATOM 572 O O . VAL A 1 77 ? -23.625 -4.422 0.223 1 86.56 77 VAL A O 1
ATOM 575 N N . GLN A 1 78 ? -23.922 -2.674 -1.145 1 85.94 78 GLN A N 1
ATOM 576 C CA . GLN A 1 78 ? -25.125 -3.219 -1.775 1 85.94 78 GLN A CA 1
ATOM 577 C C . GLN A 1 78 ? -24.797 -4.477 -2.576 1 85.94 78 GLN A C 1
ATOM 579 O O . GLN A 1 78 ? -25.641 -5.352 -2.744 1 85.94 78 GLN A O 1
ATOM 584 N N . THR A 1 79 ? -23.516 -4.527 -2.918 1 89.38 79 THR A N 1
ATOM 585 C CA . THR A 1 79 ? -23.141 -5.684 -3.723 1 89.38 79 THR A CA 1
ATOM 586 C C . THR A 1 79 ? -22.344 -6.684 -2.893 1 89.38 79 THR A C 1
ATOM 588 O O . THR A 1 79 ? -21.719 -7.594 -3.441 1 89.38 79 THR A O 1
ATOM 591 N N . GLY A 1 80 ? -22.297 -6.441 -1.626 1 92.44 80 GLY A N 1
ATOM 592 C CA . GLY A 1 80 ? -21.781 -7.457 -0.725 1 92.44 80 GLY A CA 1
ATOM 593 C C . GLY A 1 80 ? -20.484 -7.047 -0.049 1 92.44 80 GLY A C 1
ATOM 594 O O . GLY A 1 80 ? -19.969 -7.777 0.797 1 92.44 80 GLY A O 1
ATOM 595 N N . LEU A 1 81 ? -19.922 -5.895 -0.333 1 92.25 81 LEU A N 1
ATOM 596 C CA . LEU A 1 81 ? -18.672 -5.441 0.249 1 92.25 81 LEU A CA 1
ATOM 597 C C . LEU A 1 81 ? -18.766 -5.371 1.77 1 92.25 81 LEU A C 1
ATOM 599 O O . LEU A 1 81 ? -19.719 -4.805 2.309 1 92.25 81 LEU A O 1
ATOM 603 N N . GLY A 1 82 ? -17.672 -5.879 2.461 1 90.12 82 GLY A N 1
ATOM 604 C CA . GLY A 1 82 ? -17.578 -5.762 3.906 1 90.12 82 GLY A CA 1
ATOM 605 C C . GLY A 1 82 ? -18.266 -6.898 4.641 1 90.12 82 GLY A C 1
ATOM 606 O O . GLY A 1 82 ? -18.531 -7.953 4.062 1 90.12 82 GLY A O 1
ATOM 607 N N . PRO A 1 83 ? -18.312 -6.906 5.988 1 91.62 83 PRO A N 1
ATOM 608 C CA . PRO A 1 83 ? -18.25 -5.676 6.777 1 91.62 83 PRO A CA 1
ATOM 609 C C . PRO A 1 83 ? -16.812 -5.156 6.93 1 91.62 83 PRO A C 1
ATOM 611 O O . PRO A 1 83 ? -16.609 -3.99 7.277 1 91.62 83 PRO A O 1
ATOM 614 N N . VAL A 1 84 ? -15.844 -6.023 6.859 1 91.94 84 VAL A N 1
ATOM 615 C CA . VAL A 1 84 ? -14.445 -5.609 6.859 1 91.94 84 VAL A CA 1
ATOM 616 C C . VAL A 1 84 ? -13.797 -5.984 5.523 1 91.94 84 VAL A C 1
ATOM 618 O O . VAL A 1 84 ? -14.148 -7 4.922 1 91.94 84 VAL A O 1
ATOM 621 N N . TYR A 1 85 ? -12.891 -5.121 5.039 1 91.25 85 TYR A N 1
ATOM 622 C CA . TYR A 1 85 ? -12.281 -5.371 3.738 1 91.25 85 TYR A CA 1
ATOM 623 C C . TYR A 1 85 ? -10.977 -4.594 3.588 1 91.25 85 TYR A C 1
ATOM 625 O O . TYR A 1 85 ? -10.672 -3.723 4.406 1 91.25 85 TYR A O 1
ATOM 633 N N . ASN A 1 86 ? -10.172 -4.957 2.586 1 89.62 86 ASN A N 1
ATOM 634 C CA . ASN A 1 86 ? -8.93 -4.254 2.268 1 89.62 86 ASN A CA 1
ATOM 635 C C . ASN A 1 86 ? -9.031 -3.521 0.932 1 89.62 86 ASN A C 1
ATOM 637 O O . ASN A 1 86 ? -8.297 -2.559 0.692 1 89.62 86 ASN A O 1
ATOM 641 N N . ALA A 1 87 ? -9.891 -4.004 0.065 1 87.5 87 ALA A N 1
ATOM 642 C CA . ALA A 1 87 ? -10.055 -3.391 -1.249 1 87.5 87 ALA A CA 1
ATOM 643 C C . ALA A 1 87 ? -11.461 -3.617 -1.786 1 87.5 87 ALA A C 1
ATOM 645 O O . ALA A 1 87 ? -12.211 -4.441 -1.256 1 87.5 87 ALA A O 1
ATOM 646 N N . THR A 1 88 ? -11.773 -2.92 -2.896 1 87.12 88 THR A N 1
ATOM 647 C CA . THR A 1 88 ? -13.141 -2.977 -3.398 1 87.12 88 THR A CA 1
ATOM 648 C C . THR A 1 88 ? -13.203 -3.734 -4.723 1 87.12 88 THR A C 1
ATOM 650 O O . THR A 1 88 ? -14.289 -3.957 -5.266 1 87.12 88 THR A O 1
ATOM 653 N N . ALA A 1 89 ? -12.062 -4.043 -5.227 1 88.75 89 ALA A N 1
ATOM 654 C CA . ALA A 1 89 ? -11.945 -4.824 -6.457 1 88.75 89 ALA A CA 1
ATOM 655 C C . ALA A 1 89 ? -10.656 -5.629 -6.48 1 88.75 89 ALA A C 1
ATOM 657 O O . ALA A 1 89 ? -9.672 -5.262 -5.824 1 88.75 89 ALA A O 1
ATOM 658 N N . CYS A 1 90 ? -10.672 -6.738 -7.258 1 91.38 90 CYS A N 1
ATOM 659 C CA . CYS A 1 90 ? -9.453 -7.539 -7.379 1 91.38 90 CYS A CA 1
ATOM 660 C C . CYS A 1 90 ? -8.305 -6.699 -7.918 1 91.38 90 CYS A C 1
ATOM 662 O O . CYS A 1 90 ? -7.176 -6.793 -7.418 1 91.38 90 CYS A O 1
ATOM 664 N N . VAL A 1 91 ? -8.594 -5.785 -8.844 1 85.5 91 VAL A N 1
ATOM 665 C CA . VAL A 1 91 ? -7.578 -5.012 -9.555 1 85.5 91 VAL A CA 1
ATOM 666 C C . VAL A 1 91 ? -6.98 -3.959 -8.617 1 85.5 91 VAL A C 1
ATOM 668 O O . VAL A 1 91 ? -5.914 -3.406 -8.898 1 85.5 91 VAL A O 1
ATOM 671 N N . SER A 1 92 ? -7.637 -3.682 -7.535 1 81.31 92 SER A N 1
ATOM 672 C CA . SER A 1 92 ? -7.09 -2.715 -6.586 1 81.31 92 SER A CA 1
ATOM 673 C C . SER A 1 92 ? -5.758 -3.191 -6.02 1 81.31 92 SER A C 1
ATOM 675 O O . SER A 1 92 ? -4.875 -2.381 -5.73 1 81.31 92 SER A O 1
ATOM 677 N N . CYS A 1 93 ? -5.57 -4.492 -5.949 1 86 93 CYS A N 1
ATOM 678 C CA . CYS A 1 93 ? -4.348 -5.07 -5.41 1 86 93 CYS A CA 1
ATOM 679 C C . CYS A 1 93 ? -3.531 -5.742 -6.508 1 86 93 CYS A C 1
ATOM 681 O O . CYS A 1 93 ? -2.307 -5.84 -6.406 1 86 93 CYS A O 1
ATOM 683 N N . HIS A 1 94 ? -4.23 -6.246 -7.488 1 86.62 94 HIS A N 1
ATOM 684 C CA . HIS A 1 94 ? -3.559 -6.953 -8.57 1 86.62 94 HIS A CA 1
ATOM 685 C C . HIS A 1 94 ? -3.559 -6.129 -9.852 1 86.62 94 HIS A C 1
ATOM 687 O O . HIS A 1 94 ? -4.312 -6.418 -10.781 1 86.62 94 HIS A O 1
ATOM 693 N N . GLU A 1 95 ? -2.611 -5.102 -9.938 1 72.94 95 GLU A N 1
ATOM 694 C CA . GLU A 1 95 ? -2.783 -4.125 -11.008 1 72.94 95 GLU A CA 1
ATOM 695 C C . GLU A 1 95 ? -1.444 -3.768 -11.648 1 72.94 95 GLU A C 1
ATOM 697 O O . GLU A 1 95 ? -1.391 -2.957 -12.578 1 72.94 95 GLU A O 1
ATOM 702 N N . ASN A 1 96 ? -0.265 -4.152 -11.289 1 62.62 96 ASN A N 1
ATOM 703 C CA . ASN A 1 96 ? 0.996 -3.621 -11.797 1 62.62 96 ASN A CA 1
ATOM 704 C C . ASN A 1 96 ? 1.748 -4.656 -12.625 1 62.62 96 ASN A C 1
ATOM 706 O O . ASN A 1 96 ? 2.098 -5.727 -12.125 1 62.62 96 ASN A O 1
ATOM 710 N N . PRO A 1 97 ? 1.938 -4.168 -13.773 1 59 97 PRO A N 1
ATOM 711 C CA . PRO A 1 97 ? 1.521 -2.959 -14.492 1 59 97 PRO A CA 1
ATOM 712 C C . PRO A 1 97 ? 0.134 -3.092 -15.117 1 59 97 PRO A C 1
ATOM 714 O O . PRO A 1 97 ? -0.445 -2.096 -15.555 1 59 97 PRO A O 1
ATOM 717 N N . ASN A 1 98 ? -0.272 -4.324 -14.961 1 64.88 98 ASN A N 1
ATOM 718 C CA . ASN A 1 98 ? -1.548 -4.641 -15.594 1 64.88 98 ASN A CA 1
ATOM 719 C C . ASN A 1 98 ? -2.502 -5.328 -14.625 1 64.88 98 ASN A C 1
ATOM 721 O O . ASN A 1 98 ? -2.082 -5.793 -13.562 1 64.88 98 ASN A O 1
ATOM 725 N N . SER A 1 99 ? -3.789 -5.188 -15.148 1 66.06 99 SER A N 1
ATOM 726 C CA . SER A 1 99 ? -4.746 -5.98 -14.375 1 66.06 99 SER A CA 1
ATOM 727 C C . SER A 1 99 ? -4.246 -7.41 -14.18 1 66.06 99 SER A C 1
ATOM 729 O O . SER A 1 99 ? -3.852 -8.07 -15.141 1 66.06 99 SER A O 1
ATOM 731 N N . GLY A 1 100 ? -4.117 -7.82 -12.898 1 68.69 100 GLY A N 1
ATOM 732 C CA . GLY A 1 100 ? -3.627 -9.141 -12.555 1 68.69 100 GLY A CA 1
ATOM 733 C C . GLY A 1 100 ? -2.18 -9.148 -12.094 1 68.69 100 GLY A C 1
ATOM 734 O O . GLY A 1 100 ? -1.691 -10.148 -11.57 1 68.69 100 GLY A O 1
ATOM 735 N N . GLY A 1 101 ? -1.521 -8.039 -12.305 1 71.25 101 GLY A N 1
ATOM 736 C CA . GLY A 1 101 ? -0.136 -7.938 -11.875 1 71.25 101 GLY A CA 1
ATOM 737 C C . GLY A 1 101 ? 0.01 -7.703 -10.383 1 71.25 101 GLY A C 1
ATOM 738 O O . GLY A 1 101 ? -0.953 -7.855 -9.633 1 71.25 101 GLY A O 1
ATOM 739 N N . ALA A 1 102 ? 1.265 -7.684 -9.953 1 74.75 102 ALA A N 1
ATOM 740 C CA . ALA A 1 102 ? 1.544 -7.398 -8.547 1 74.75 102 ALA A CA 1
ATOM 741 C C . ALA A 1 102 ? 1.522 -5.898 -8.281 1 74.75 102 ALA A C 1
ATOM 743 O O . ALA A 1 102 ? 1.694 -5.094 -9.203 1 74.75 102 ALA A O 1
ATOM 744 N N . SER A 1 103 ? 1.03 -5.457 -7.102 1 70.62 103 SER A N 1
ATOM 745 C CA . SER A 1 103 ? 1.006 -4.035 -6.781 1 70.62 103 SER A CA 1
ATOM 746 C C . SER A 1 103 ? 1.863 -3.729 -5.559 1 70.62 103 SER A C 1
ATOM 748 O O . SER A 1 103 ? 2.596 -4.594 -5.074 1 70.62 103 SER A O 1
ATOM 750 N N . GLN A 1 104 ? 1.801 -2.463 -5.277 1 77.88 104 GLN A N 1
ATOM 751 C CA . GLN A 1 104 ? 2.506 -1.945 -4.109 1 77.88 104 GLN A CA 1
ATOM 752 C C . GLN A 1 104 ? 1.672 -2.119 -2.842 1 77.88 104 GLN A C 1
ATOM 754 O O . GLN A 1 104 ? 2.051 -1.64 -1.771 1 77.88 104 GLN A O 1
ATOM 759 N N . PHE A 1 105 ? 0.647 -2.93 -2.975 1 82.75 105 PHE A N 1
ATOM 760 C CA . PHE A 1 105 ? -0.258 -3.121 -1.848 1 82.75 105 PHE A CA 1
ATOM 761 C C . PHE A 1 105 ? 0.224 -4.254 -0.952 1 82.75 105 PHE A C 1
ATOM 763 O O . PHE A 1 105 ? 0.631 -5.312 -1.443 1 82.75 105 PHE A O 1
ATOM 770 N N . THR A 1 106 ? 0.277 -3.965 0.334 1 89 106 THR A N 1
ATOM 771 C CA . THR A 1 106 ? 0.551 -5.02 1.305 1 89 106 THR A CA 1
ATOM 772 C C . THR A 1 106 ? -0.631 -5.199 2.252 1 89 106 THR A C 1
ATOM 774 O O . THR A 1 106 ? -1.305 -4.23 2.605 1 89 106 THR A O 1
ATOM 777 N N . GLU A 1 107 ? -0.834 -6.402 2.605 1 90.81 107 GLU A N 1
ATOM 778 C CA . GLU A 1 107 ? -1.777 -6.727 3.67 1 90.81 107 GLU A CA 1
ATOM 779 C C . GLU A 1 107 ? -1.052 -7.035 4.977 1 90.81 107 GLU A C 1
ATOM 781 O O . GLU A 1 107 ? 0.125 -7.406 4.965 1 90.81 107 GLU A O 1
ATOM 786 N N . LEU A 1 108 ? -1.762 -6.863 6.07 1 91.81 108 LEU A N 1
ATOM 787 C CA . LEU A 1 108 ? -1.219 -7.129 7.398 1 91.81 108 LEU A CA 1
ATOM 788 C C . LEU A 1 108 ? -1.721 -8.469 7.934 1 91.81 108 LEU A C 1
ATOM 790 O O . LEU A 1 108 ? -2.912 -8.766 7.844 1 91.81 108 LEU A O 1
ATOM 794 N N . ARG A 1 109 ? -0.793 -9.281 8.367 1 93.44 109 ARG A N 1
ATOM 795 C CA . ARG A 1 109 ? -1.082 -10.508 9.094 1 93.44 109 ARG A CA 1
ATOM 796 C C . ARG A 1 109 ? -0.59 -10.422 10.539 1 93.44 109 ARG A C 1
ATOM 798 O O . ARG A 1 109 ? 0.492 -9.891 10.797 1 93.44 109 ARG A O 1
ATOM 805 N N . VAL A 1 110 ? -1.421 -10.938 11.43 1 92.94 110 VAL A N 1
ATOM 806 C CA . VAL A 1 110 ? -1.031 -10.844 12.836 1 92.94 110 VAL A CA 1
ATOM 807 C C . VAL A 1 110 ? -1.305 -12.172 13.539 1 92.94 110 VAL A C 1
ATOM 809 O O . VAL A 1 110 ? -2.057 -13.008 13.031 1 92.94 110 VAL A O 1
ATOM 812 N N . GLY A 1 111 ? -0.673 -12.391 14.617 1 92.88 111 GLY A N 1
ATOM 813 C CA . GLY A 1 111 ? -0.852 -13.516 15.531 1 92.88 111 GLY A CA 1
ATOM 814 C C . GLY A 1 111 ? 0.069 -13.461 16.734 1 92.88 111 GLY A C 1
ATOM 815 O O . GLY A 1 111 ? 0.567 -12.391 17.094 1 92.88 111 GLY A O 1
ATOM 816 N N . HIS A 1 112 ? 0.115 -14.555 17.453 1 92.06 112 HIS A N 1
ATOM 817 C CA . HIS A 1 112 ? 1.02 -14.656 18.594 1 92.06 112 HIS A CA 1
ATOM 818 C C . HIS A 1 112 ? 1.497 -16.094 18.797 1 92.06 112 HIS A C 1
ATOM 820 O O . HIS A 1 112 ? 1.006 -17.016 18.125 1 92.06 112 HIS A O 1
ATOM 826 N N . LYS A 1 113 ? 2.547 -16.219 19.531 1 88.62 113 LYS A N 1
ATOM 827 C CA . LYS A 1 113 ? 3.043 -17.531 19.922 1 88.62 113 LYS A CA 1
ATOM 828 C C . LYS A 1 113 ? 2.441 -17.984 21.25 1 88.62 113 LYS A C 1
ATOM 830 O O . LYS A 1 113 ? 2.307 -17.172 22.172 1 88.62 113 LYS A O 1
ATOM 835 N N . ASP A 1 114 ? 2.057 -19.234 21.328 1 87.81 114 ASP A N 1
ATOM 836 C CA . ASP A 1 114 ? 1.61 -19.766 22.609 1 87.81 114 ASP A CA 1
ATOM 837 C C . ASP A 1 114 ? 2.799 -20.156 23.484 1 87.81 114 ASP A C 1
ATOM 839 O O . ASP A 1 114 ? 3.947 -19.859 23.156 1 87.81 114 ASP A O 1
ATOM 843 N N . GLU A 1 115 ? 2.504 -20.734 24.625 1 89.69 115 GLU A N 1
ATOM 844 C CA . GLU A 1 115 ? 3.527 -21.078 25.594 1 89.69 115 GLU A CA 1
ATOM 845 C C . GLU A 1 115 ? 4.531 -22.078 25.016 1 89.69 115 GLU A C 1
ATOM 847 O O . GLU A 1 115 ? 5.688 -22.109 25.438 1 89.69 115 GLU A O 1
ATOM 852 N N . ASN A 1 116 ? 4.105 -22.844 24.016 1 87.06 116 ASN A N 1
ATOM 853 C CA . ASN A 1 116 ? 4.961 -23.844 23.391 1 87.06 116 ASN A CA 1
ATOM 854 C C . ASN A 1 116 ? 5.68 -23.281 22.172 1 87.06 116 ASN A C 1
ATOM 856 O O . ASN A 1 116 ? 6.402 -24 21.484 1 87.06 116 ASN A O 1
ATOM 860 N N . GLY A 1 117 ? 5.414 -22.016 21.812 1 83.5 117 GLY A N 1
ATOM 861 C CA . GLY A 1 117 ? 6.078 -21.375 20.688 1 83.5 117 GLY A CA 1
ATOM 862 C C . GLY A 1 117 ? 5.34 -21.562 19.375 1 83.5 117 GLY A C 1
ATOM 863 O O . GLY A 1 117 ? 5.852 -21.203 18.312 1 83.5 117 GLY A O 1
ATOM 864 N N . ASN A 1 118 ? 4.168 -22.172 19.438 1 85.19 118 ASN A N 1
ATOM 865 C CA . ASN A 1 118 ? 3.381 -22.391 18.219 1 85.19 118 ASN A CA 1
ATOM 866 C C . ASN A 1 118 ? 2.59 -21.141 17.844 1 85.19 118 ASN A C 1
ATOM 868 O O . ASN A 1 118 ? 2.115 -20.406 18.703 1 85.19 118 ASN A O 1
ATOM 872 N N . PHE A 1 119 ? 2.461 -20.969 16.547 1 90.38 119 PHE A N 1
ATOM 873 C CA . PHE A 1 119 ? 1.668 -19.844 16.062 1 90.38 119 PHE A CA 1
ATOM 874 C C . PHE A 1 119 ? 0.194 -20.047 16.391 1 90.38 119 PHE A C 1
ATOM 876 O O . PHE A 1 119 ? -0.346 -21.141 16.234 1 90.38 119 PHE A O 1
ATOM 883 N N . VAL A 1 120 ? -0.418 -18.969 16.875 1 91.69 120 VAL A N 1
ATOM 884 C CA . VAL A 1 120 ? -1.847 -18.938 17.156 1 91.69 120 VAL A CA 1
ATOM 885 C C . VAL A 1 120 ? -2.496 -17.75 16.453 1 91.69 120 VAL A C 1
ATOM 887 O O . VAL A 1 120 ? -1.983 -16.625 16.516 1 91.69 120 VAL A O 1
ATOM 890 N N . ASN A 1 121 ? -3.559 -18.031 15.734 1 92.69 121 ASN A N 1
ATOM 891 C CA . ASN A 1 121 ? -4.332 -16.953 15.133 1 92.69 121 ASN A CA 1
ATOM 892 C C . ASN A 1 121 ? -4.824 -15.969 16.188 1 92.69 121 ASN A C 1
ATOM 894 O O . ASN A 1 121 ? -5.117 -16.359 17.328 1 92.69 121 ASN A O 1
ATOM 898 N N . PRO A 1 122 ? -4.98 -14.734 15.797 1 93.25 122 PRO A N 1
ATOM 899 C CA . PRO A 1 122 ? -5.363 -13.711 16.766 1 93.25 122 PRO A CA 1
ATOM 900 C C . PRO A 1 122 ? -6.855 -13.734 17.094 1 93.25 122 PRO A C 1
ATOM 902 O O . PRO A 1 122 ? -7.641 -14.352 16.375 1 93.25 122 PRO A O 1
ATOM 905 N N . THR A 1 123 ? -7.125 -13.133 18.234 1 93.44 123 THR A N 1
ATOM 906 C CA . THR A 1 123 ? -8.469 -12.648 18.516 1 93.44 123 THR A CA 1
ATOM 907 C C . THR A 1 123 ? -8.578 -11.156 18.234 1 93.44 123 THR A C 1
ATOM 909 O O . THR A 1 123 ? -8.016 -10.336 18.969 1 93.44 123 THR A O 1
ATOM 912 N N . ILE A 1 124 ? -9.297 -10.805 17.172 1 94.38 124 ILE A N 1
ATOM 913 C CA . ILE A 1 124 ? -9.438 -9.406 16.781 1 94.38 124 ILE A CA 1
ATOM 914 C C . ILE A 1 124 ? -10.742 -8.836 17.344 1 94.38 124 ILE A C 1
ATOM 916 O O . ILE A 1 124 ? -11.805 -9.438 17.188 1 94.38 124 ILE A O 1
ATOM 920 N N . PHE A 1 125 ? -10.648 -7.691 17.953 1 90.81 125 PHE A N 1
ATOM 921 C CA . PHE A 1 125 ? -11.82 -7.098 18.594 1 90.81 125 PHE A CA 1
ATOM 922 C C . PHE A 1 125 ? -12.469 -6.074 17.672 1 90.81 125 PHE A C 1
ATOM 924 O O . PHE A 1 125 ? -11.773 -5.301 17 1 90.81 125 PHE A O 1
ATOM 931 N N . ILE A 1 126 ? -13.797 -6.141 17.641 1 90.38 126 ILE A N 1
ATOM 932 C CA . ILE A 1 126 ? -14.602 -5.145 16.938 1 90.38 126 ILE A CA 1
ATOM 933 C C . ILE A 1 126 ? -15.766 -4.703 17.812 1 90.38 126 ILE A C 1
ATOM 935 O O . ILE A 1 126 ? -16.016 -5.293 18.875 1 90.38 126 ILE A O 1
ATOM 939 N N . ASN A 1 127 ? -16.422 -3.619 17.422 1 88.31 127 ASN A N 1
ATOM 940 C CA . ASN A 1 127 ? -17.578 -3.121 18.156 1 88.31 127 ASN A CA 1
ATOM 941 C C . ASN A 1 127 ? -17.25 -2.875 19.625 1 88.31 127 ASN A C 1
ATOM 943 O O . ASN A 1 127 ? -17.938 -3.389 20.516 1 88.31 127 ASN A O 1
ATOM 947 N N . ASP A 1 128 ? -16.172 -2.199 19.797 1 79.12 128 ASP A N 1
ATOM 948 C CA . ASP A 1 128 ? -15.727 -1.791 21.141 1 79.12 128 ASP A CA 1
ATOM 949 C C . ASP A 1 128 ? -15.508 -3.002 22.031 1 79.12 128 ASP A C 1
ATOM 951 O O . ASP A 1 128 ? -15.867 -2.973 23.219 1 79.12 128 ASP A O 1
ATOM 955 N N . GLY A 1 129 ? -15.125 -4.09 21.406 1 85.56 129 GLY A N 1
ATOM 956 C CA . GLY A 1 129 ? -14.766 -5.281 22.156 1 85.56 129 GLY A CA 1
ATOM 957 C C . GLY A 1 129 ? -15.945 -6.199 22.422 1 85.56 129 GLY A C 1
ATOM 958 O O . GLY A 1 129 ? -15.781 -7.27 23.016 1 85.56 129 GLY A O 1
ATOM 959 N N . MET A 1 130 ? -17.125 -5.836 21.984 1 91.06 130 MET A N 1
ATOM 960 C CA . MET A 1 130 ? -18.312 -6.633 22.219 1 91.06 130 MET A CA 1
ATOM 961 C C . MET A 1 130 ? -18.344 -7.855 21.312 1 91.06 130 MET A C 1
ATOM 963 O O . MET A 1 130 ? -19.062 -8.828 21.594 1 91.06 130 MET A O 1
ATOM 967 N N . ASN A 1 131 ? -17.641 -7.762 20.219 1 95.25 131 ASN A N 1
ATOM 968 C CA . ASN A 1 131 ? -17.531 -8.859 19.25 1 95.25 131 ASN A CA 1
ATOM 969 C C . ASN A 1 131 ? -16.078 -9.156 18.922 1 95.25 131 ASN A C 1
ATOM 971 O O . ASN A 1 131 ? -15.195 -8.336 19.172 1 95.25 131 ASN A O 1
ATOM 975 N N . THR A 1 132 ? -15.867 -10.391 18.438 1 95.62 132 THR A N 1
ATOM 976 C CA . THR A 1 132 ? -14.516 -10.773 18.047 1 95.62 132 THR A CA 1
ATOM 977 C C . THR A 1 132 ? -14.531 -11.469 16.688 1 95.62 132 THR A C 1
ATOM 979 O O . THR A 1 132 ? -15.547 -12.039 16.281 1 95.62 132 THR A O 1
ATOM 982 N N . ILE A 1 133 ? -13.516 -11.352 15.945 1 95.5 133 ILE A N 1
ATOM 983 C CA . ILE A 1 133 ? -13.211 -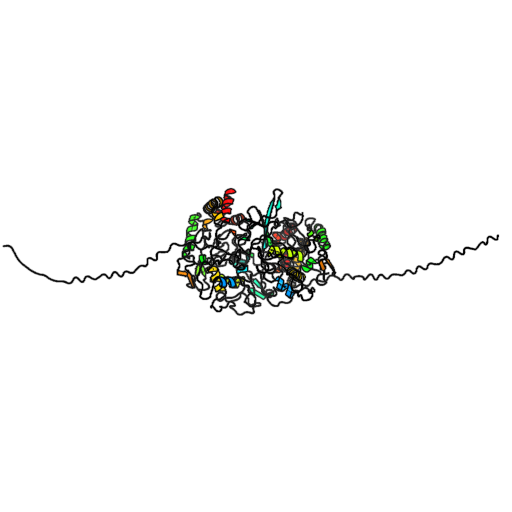12.125 14.75 1 95.5 133 ILE A CA 1
ATOM 984 C C . ILE A 1 133 ? -12.031 -13.062 15.039 1 95.5 133 ILE A C 1
ATOM 986 O O . ILE A 1 133 ? -10.961 -12.617 15.453 1 95.5 133 ILE A O 1
ATOM 990 N N . ILE A 1 134 ? -12.211 -14.352 14.789 1 93.38 134 ILE A N 1
ATOM 991 C CA . ILE A 1 134 ? -11.211 -15.344 15.156 1 93.38 134 ILE A CA 1
ATOM 992 C C . ILE A 1 134 ? -10.945 -16.266 13.961 1 93.38 134 ILE A C 1
ATOM 994 O O . ILE A 1 134 ? -11.672 -16.234 12.969 1 93.38 134 ILE A O 1
ATOM 998 N N . GLY A 1 135 ? -9.836 -16.953 14 1 90.38 135 GLY A N 1
ATOM 999 C CA . GLY A 1 135 ? -9.594 -18.047 13.07 1 90.38 135 GLY A CA 1
ATOM 1000 C C . GLY A 1 135 ? -8.836 -17.609 11.828 1 90.38 135 GLY A C 1
ATOM 1001 O O . GLY A 1 135 ? -8.719 -18.375 10.867 1 90.38 135 GLY A O 1
ATOM 1002 N N . ARG A 1 136 ? -8.383 -16.406 11.797 1 92.19 136 ARG A N 1
ATOM 1003 C CA . ARG A 1 136 ? -7.629 -15.93 10.648 1 92.19 136 ARG A CA 1
ATOM 1004 C C . ARG A 1 136 ? -6.547 -14.945 11.078 1 92.19 136 ARG A C 1
ATOM 1006 O O . ARG A 1 136 ? -6.699 -14.25 12.078 1 92.19 136 ARG A O 1
ATOM 1013 N N . SER A 1 137 ? -5.508 -14.859 10.305 1 93.31 137 SER A N 1
ATOM 1014 C CA . SER A 1 137 ? -4.398 -13.977 10.648 1 93.31 137 SER A CA 1
ATOM 1015 C C . SER A 1 137 ? -4.531 -12.625 9.953 1 93.31 137 SER A C 1
ATOM 1017 O O . SER A 1 137 ? -3.855 -11.664 10.328 1 93.31 137 SER A O 1
ATOM 1019 N N . ILE A 1 138 ? -5.359 -12.508 8.922 1 94.62 138 ILE A N 1
ATOM 1020 C CA . ILE A 1 138 ? -5.438 -11.305 8.102 1 94.62 138 ILE A CA 1
ATOM 1021 C C . ILE A 1 138 ? -6.16 -10.203 8.867 1 94.62 138 ILE A C 1
ATOM 1023 O O . ILE A 1 138 ? -7.148 -10.461 9.562 1 94.62 138 ILE A O 1
ATOM 1027 N N . VAL A 1 139 ? -5.664 -8.992 8.773 1 92.31 139 VAL A N 1
ATOM 1028 C CA . VAL A 1 139 ? -6.312 -7.797 9.305 1 92.31 139 VAL A CA 1
ATOM 1029 C C . VAL A 1 139 ? -6.848 -6.945 8.156 1 92.31 139 VAL A C 1
ATOM 1031 O O . VAL A 1 139 ? -6.152 -6.719 7.168 1 92.31 139 VAL A O 1
ATOM 1034 N N . ASN A 1 140 ? -8.094 -6.602 8.266 1 91.12 140 ASN A N 1
ATOM 1035 C CA . ASN A 1 140 ? -8.68 -5.676 7.305 1 91.12 140 ASN A CA 1
ATOM 1036 C C . ASN A 1 140 ? -8.594 -4.23 7.793 1 91.12 140 ASN A C 1
ATOM 1038 O O . ASN A 1 140 ? -9.117 -3.898 8.859 1 91.12 140 ASN A O 1
ATOM 1042 N N . ASP A 1 141 ? -8.047 -3.438 6.973 1 83 141 ASP A N 1
ATOM 1043 C CA . ASP A 1 141 ? -7.789 -2.055 7.363 1 83 141 ASP A CA 1
ATOM 1044 C C . ASP A 1 141 ? -9.031 -1.185 7.16 1 83 141 ASP A C 1
ATOM 1046 O O . ASP A 1 141 ? -9.086 -0.056 7.652 1 83 141 ASP A O 1
ATOM 1050 N N . ARG A 1 142 ? -10.023 -1.757 6.484 1 83.56 142 ARG A N 1
ATOM 1051 C CA . ARG A 1 142 ? -11.227 -0.993 6.18 1 83.56 142 ARG A CA 1
ATOM 1052 C C . ARG A 1 142 ? -12.477 -1.727 6.652 1 83.56 142 ARG A C 1
ATOM 1054 O O . ARG A 1 142 ? -12.484 -2.955 6.75 1 83.56 142 ARG A O 1
ATOM 1061 N N . ALA A 1 143 ? -13.492 -0.933 6.91 1 85.31 143 ALA A N 1
ATOM 1062 C CA . ALA A 1 143 ? -14.789 -1.443 7.332 1 85.31 143 ALA A CA 1
ATOM 1063 C C . ALA A 1 143 ? -15.922 -0.57 6.801 1 85.31 143 ALA A C 1
ATOM 1065 O O . ALA A 1 143 ? -15.719 0.602 6.48 1 85.31 143 ALA A O 1
ATOM 1066 N N . ILE A 1 144 ? -17.094 -1.128 6.734 1 83 144 ILE A N 1
ATOM 1067 C CA . ILE A 1 144 ? -18.234 -0.391 6.188 1 83 144 ILE A CA 1
ATOM 1068 C C . ILE A 1 144 ? -18.812 0.526 7.258 1 83 144 ILE A C 1
ATOM 1070 O O . ILE A 1 144 ? -19.719 1.312 6.984 1 83 144 ILE A O 1
ATOM 1074 N N . GLY A 1 145 ? -18.281 0.391 8.477 1 79.5 145 GLY A N 1
ATOM 1075 C CA . GLY A 1 145 ? -18.672 1.233 9.594 1 79.5 145 GLY A CA 1
ATOM 1076 C C . GLY A 1 145 ? -17.75 1.105 10.789 1 79.5 145 GLY A C 1
ATOM 1077 O O . GLY A 1 145 ? -16.984 0.136 10.891 1 79.5 145 GLY A O 1
ATOM 1078 N N . PRO A 1 146 ? -17.75 2.055 11.688 1 76.5 146 PRO A N 1
ATOM 1079 C CA . PRO A 1 146 ? -16.828 2.072 12.82 1 76.5 146 PRO A CA 1
ATOM 1080 C C . PRO A 1 146 ? -16.969 0.842 13.711 1 76.5 146 PRO A C 1
ATOM 1082 O O . PRO A 1 146 ? -15.984 0.392 14.312 1 76.5 146 PRO A O 1
ATOM 1085 N N . GLU A 1 147 ? -18.188 0.322 13.766 1 83.44 147 GLU A N 1
ATOM 1086 C CA . GLU A 1 147 ? -18.422 -0.82 14.648 1 83.44 147 GLU A CA 1
ATOM 1087 C C . GLU A 1 147 ? -17.656 -2.053 14.164 1 83.44 147 GLU A C 1
ATOM 1089 O O . GLU A 1 147 ? -17.344 -2.945 14.953 1 83.44 147 GLU A O 1
ATOM 1094 N N . ALA A 1 148 ? -17.359 -2.037 12.859 1 88.62 148 ALA A N 1
ATOM 1095 C CA . ALA A 1 148 ? -16.688 -3.211 12.305 1 88.62 148 ALA A CA 1
ATOM 1096 C C . ALA A 1 148 ? -15.188 -3.002 12.234 1 88.62 148 ALA A C 1
ATOM 1098 O O . ALA A 1 148 ? -14.438 -3.922 11.891 1 88.62 148 ALA A O 1
ATOM 1099 N N . GLN A 1 149 ? -14.75 -1.849 12.594 1 84.12 149 GLN A N 1
ATOM 1100 C CA . GLN A 1 149 ? -13.312 -1.574 12.531 1 84.12 149 GLN A CA 1
ATOM 1101 C C . GLN A 1 149 ? -12.531 -2.523 13.438 1 84.12 149 GLN A C 1
ATOM 1103 O O . GLN A 1 149 ? -12.867 -2.682 14.609 1 84.12 149 GLN A O 1
ATOM 1108 N N . GLU A 1 150 ? -11.5 -3.057 12.867 1 88.31 150 GLU A N 1
ATOM 1109 C CA . GLU A 1 150 ? -10.727 -4.055 13.594 1 88.31 150 GLU A CA 1
ATOM 1110 C C . GLU A 1 150 ? -9.688 -3.395 14.5 1 88.31 150 GLU A C 1
ATOM 1112 O O . GLU A 1 150 ? -9.055 -2.408 14.109 1 88.31 150 GLU A O 1
ATOM 1117 N N . HIS A 1 151 ? -9.57 -3.922 15.648 1 84.31 151 HIS A N 1
ATOM 1118 C CA . HIS A 1 151 ? -8.57 -3.506 16.625 1 84.31 151 HIS A CA 1
ATOM 1119 C C . HIS A 1 151 ? -7.688 -4.68 17.031 1 84.31 151 HIS A C 1
ATOM 1121 O O . HIS A 1 151 ? -8.188 -5.688 17.547 1 84.31 151 HIS A O 1
ATOM 1127 N N . ILE A 1 152 ? -6.422 -4.578 16.828 1 86.69 152 ILE A N 1
ATOM 1128 C CA . ILE A 1 152 ? -5.457 -5.621 17.156 1 86.69 152 ILE A CA 1
ATOM 1129 C C . ILE A 1 152 ? -5.023 -5.473 18.609 1 86.69 152 ILE A C 1
ATOM 1131 O O . ILE A 1 152 ? -4.461 -4.445 19 1 86.69 152 ILE A O 1
ATOM 1135 N N . PRO A 1 153 ? -5.273 -6.441 19.375 1 84.19 153 PRO A N 1
ATOM 1136 C CA . PRO A 1 153 ? -4.828 -6.316 20.766 1 84.19 153 PRO A CA 1
ATOM 1137 C C . PRO A 1 153 ? -3.311 -6.367 20.906 1 84.19 153 PRO A C 1
ATOM 1139 O O . PRO A 1 153 ? -2.623 -6.914 20.047 1 84.19 153 PRO A O 1
ATOM 1142 N N . ALA A 1 154 ? -2.801 -5.898 21.984 1 77.12 154 ALA A N 1
ATOM 1143 C CA . ALA A 1 154 ? -1.368 -5.816 22.266 1 77.12 154 ALA A CA 1
ATOM 1144 C C . ALA A 1 154 ? -0.764 -7.207 22.438 1 77.12 154 ALA A C 1
ATOM 1146 O O . ALA A 1 154 ? 0.45 -7.383 22.312 1 77.12 154 ALA A O 1
ATOM 1147 N N . THR A 1 155 ? -1.602 -8.148 22.719 1 84 155 THR A N 1
ATOM 1148 C CA . THR A 1 155 ? -1.122 -9.5 22.953 1 84 155 THR A CA 1
ATOM 1149 C C . THR A 1 155 ? -0.593 -10.117 21.656 1 84 155 THR A C 1
ATOM 1151 O O . THR A 1 155 ? 0.139 -11.109 21.688 1 84 155 THR A O 1
ATOM 1154 N N . GLU A 1 156 ? -1.048 -9.539 20.531 1 88.5 156 GLU A N 1
ATOM 1155 C CA . GLU A 1 156 ? -0.548 -10.039 19.25 1 88.5 156 GLU A CA 1
ATOM 1156 C C . GLU A 1 156 ? 0.848 -9.5 18.953 1 88.5 156 GLU A C 1
ATOM 1158 O O . GLU A 1 156 ? 1.026 -8.297 18.766 1 88.5 156 GLU A O 1
ATOM 1163 N N . ASN A 1 157 ? 1.822 -10.43 18.938 1 84.38 157 ASN A N 1
ATOM 1164 C CA . ASN A 1 157 ? 3.193 -9.945 18.844 1 84.38 157 ASN A CA 1
ATOM 1165 C C . ASN A 1 157 ? 3.84 -10.359 17.516 1 84.38 157 ASN A C 1
ATOM 1167 O O . ASN A 1 157 ? 5.043 -10.188 17.328 1 84.38 157 ASN A O 1
ATOM 1171 N N . ILE A 1 158 ? 3.121 -11.055 16.703 1 90.12 158 ILE A N 1
ATOM 1172 C CA . ILE A 1 158 ? 3.566 -11.344 15.352 1 90.12 158 ILE A CA 1
ATOM 1173 C C . ILE A 1 158 ? 2.822 -10.453 14.359 1 90.12 158 ILE A C 1
ATOM 1175 O O . ILE A 1 158 ? 1.589 -10.445 14.328 1 90.12 158 ILE A O 1
ATOM 1179 N N . HIS A 1 159 ? 3.557 -9.648 13.719 1 91.19 159 HIS A N 1
ATOM 1180 C CA . HIS A 1 159 ? 3.045 -8.789 12.656 1 91.19 159 HIS A CA 1
ATOM 1181 C C . HIS A 1 159 ? 3.855 -8.961 11.375 1 91.19 159 HIS A C 1
ATOM 1183 O O . HIS A 1 159 ? 5.086 -8.922 11.398 1 91.19 159 HIS A O 1
ATOM 1189 N N . ALA A 1 160 ? 3.133 -9.195 10.328 1 90.56 160 ALA A N 1
ATOM 1190 C CA . ALA A 1 160 ? 3.822 -9.391 9.055 1 90.56 160 ALA A CA 1
ATOM 1191 C C . ALA A 1 160 ? 3.064 -8.719 7.914 1 90.56 160 ALA A C 1
ATOM 1193 O O . ALA A 1 160 ? 1.833 -8.664 7.926 1 90.56 160 ALA A O 1
ATOM 1194 N N . LEU A 1 161 ? 3.84 -8.211 6.973 1 91.31 161 LEU A N 1
ATOM 1195 C CA . LEU A 1 161 ? 3.266 -7.668 5.746 1 91.31 161 LEU A CA 1
ATOM 1196 C C . LEU A 1 161 ? 3.404 -8.656 4.594 1 91.31 161 LEU A C 1
ATOM 1198 O O . LEU A 1 161 ? 4.434 -9.32 4.465 1 91.31 161 LEU A O 1
ATOM 1202 N N . ARG A 1 162 ? 2.352 -8.664 3.803 1 92.5 162 ARG A N 1
ATOM 1203 C CA . ARG A 1 162 ? 2.389 -9.492 2.6 1 92.5 162 ARG A CA 1
ATOM 1204 C C . ARG A 1 162 ? 1.939 -8.703 1.377 1 92.5 162 ARG A C 1
ATOM 1206 O O . ARG A 1 162 ? 0.895 -8.047 1.403 1 92.5 162 ARG A O 1
ATOM 1213 N N . ALA A 1 163 ? 2.721 -8.836 0.397 1 91.38 163 ALA A N 1
ATOM 1214 C CA . ALA A 1 163 ? 2.434 -8.156 -0.86 1 91.38 163 ALA A CA 1
ATOM 1215 C C . ALA A 1 163 ? 1.396 -8.914 -1.678 1 91.38 163 ALA A C 1
ATOM 1217 O O . ALA A 1 163 ? 1.312 -10.141 -1.595 1 91.38 163 ALA A O 1
ATOM 1218 N N . ALA A 1 164 ? 0.609 -8.109 -2.451 1 90.69 164 ALA A N 1
ATOM 1219 C CA . ALA A 1 164 ? -0.232 -8.75 -3.457 1 90.69 164 ALA A CA 1
ATOM 1220 C C . ALA A 1 164 ? 0.617 -9.414 -4.539 1 90.69 164 ALA A C 1
ATOM 1222 O O . ALA A 1 164 ? 1.582 -8.82 -5.027 1 90.69 164 ALA A O 1
ATOM 1223 N N . LEU A 1 165 ? 0.26 -10.586 -4.875 1 88.88 165 LEU A N 1
ATOM 1224 C CA . LEU A 1 165 ? 1.062 -11.367 -5.805 1 88.88 165 LEU A CA 1
ATOM 1225 C C . LEU A 1 165 ? 0.585 -11.172 -7.238 1 88.88 165 LEU A C 1
ATOM 1227 O O . LEU A 1 165 ? -0.572 -10.812 -7.469 1 88.88 165 LEU A O 1
ATOM 1231 N N . ASN A 1 166 ? 1.511 -11.422 -8.125 1 89.12 166 ASN A N 1
ATOM 1232 C CA . ASN A 1 166 ? 1.174 -11.492 -9.547 1 89.12 166 ASN A CA 1
ATOM 1233 C C . ASN A 1 166 ? 0.271 -12.688 -9.844 1 89.12 166 ASN A C 1
ATOM 1235 O O . ASN A 1 166 ? 0.506 -13.789 -9.352 1 89.12 166 ASN A O 1
ATOM 1239 N N . THR A 1 167 ? -0.75 -12.406 -10.641 1 91.81 167 THR A N 1
ATOM 1240 C CA . THR A 1 167 ? -1.645 -13.5 -11.008 1 91.81 167 THR A CA 1
ATOM 1241 C C . THR A 1 167 ? -1.586 -13.773 -12.508 1 91.81 167 THR A C 1
ATOM 1243 O O . THR A 1 167 ? -2.221 -14.703 -13 1 91.81 167 THR A O 1
ATOM 1246 N N . LEU A 1 168 ? -0.8 -12.977 -13.234 1 89.81 168 LEU A N 1
ATOM 1247 C CA . LEU A 1 168 ? -0.625 -13.211 -14.664 1 89.81 168 LEU A CA 1
ATOM 1248 C C . LEU A 1 168 ? 0.131 -14.516 -14.906 1 89.81 168 LEU A C 1
ATOM 1250 O O . LEU A 1 168 ? 1.159 -14.773 -14.273 1 89.81 168 LEU A O 1
ATOM 1254 N N . GLY A 1 169 ? -0.481 -15.297 -15.852 1 93.25 169 GLY A N 1
ATOM 1255 C CA . GLY A 1 169 ? 0.142 -16.562 -16.188 1 93.25 169 GLY A CA 1
ATOM 1256 C C . GLY A 1 169 ? -0.211 -17.688 -15.219 1 93.25 169 GLY A C 1
ATOM 1257 O O . GLY A 1 169 ? 0.187 -18.828 -15.406 1 93.25 169 GLY A O 1
ATOM 1258 N N . ASP A 1 170 ? -1.014 -17.422 -14.242 1 96.19 170 ASP A N 1
ATOM 1259 C CA . ASP A 1 170 ? -1.271 -18.391 -13.18 1 96.19 170 ASP A CA 1
ATOM 1260 C C . ASP A 1 170 ? -2.129 -19.547 -13.695 1 96.19 170 ASP A C 1
ATOM 1262 O O . ASP A 1 170 ? -2.219 -20.594 -13.047 1 96.19 170 ASP A O 1
ATOM 1266 N N . GLY A 1 171 ? -2.781 -19.328 -14.812 1 97.5 171 GLY A N 1
ATOM 1267 C CA . GLY A 1 171 ? -3.404 -20.484 -15.438 1 97.5 171 GLY A CA 1
ATOM 1268 C C . GLY A 1 171 ? -2.418 -21.578 -15.766 1 97.5 171 GLY A C 1
ATOM 1269 O O . GLY A 1 171 ? -2.719 -22.766 -15.586 1 97.5 171 GLY A O 1
ATOM 1270 N N . PHE A 1 172 ? -1.275 -21.203 -16.25 1 98.12 172 PHE A N 1
ATOM 1271 C CA . PHE A 1 172 ? -0.224 -22.172 -16.547 1 98.12 172 PHE A CA 1
ATOM 1272 C C . PHE A 1 172 ? 0.301 -22.812 -15.258 1 98.12 172 PHE A C 1
ATOM 1274 O O . PHE A 1 172 ? 0.596 -24 -15.227 1 98.12 172 PHE A O 1
ATOM 1281 N N . VAL A 1 173 ? 0.405 -22.047 -14.203 1 98.5 173 VAL A N 1
ATOM 1282 C CA . VAL A 1 173 ? 0.873 -22.547 -12.922 1 98.5 173 VAL A CA 1
ATOM 1283 C C . VAL A 1 173 ? -0.111 -23.578 -12.383 1 98.5 173 VAL A C 1
ATOM 1285 O O . VAL A 1 173 ? 0.296 -24.641 -11.883 1 98.5 173 VAL A O 1
ATOM 1288 N N . GLU A 1 174 ? -1.401 -23.234 -12.523 1 98.75 174 GLU A N 1
ATOM 1289 C CA . GLU A 1 174 ? -2.438 -24.172 -12.094 1 98.75 174 GLU A CA 1
ATOM 1290 C C . GLU A 1 174 ? -2.338 -25.5 -12.859 1 98.75 174 GLU A C 1
ATOM 1292 O O . GLU A 1 174 ? -2.637 -26.562 -12.312 1 98.75 174 GLU A O 1
ATOM 1297 N N . ALA A 1 175 ? -1.849 -25.484 -14.062 1 98.62 175 ALA A N 1
ATOM 1298 C CA . ALA A 1 175 ? -1.829 -26.641 -14.961 1 98.62 175 ALA A CA 1
ATOM 1299 C C . ALA A 1 175 ? -0.575 -27.469 -14.742 1 98.62 175 ALA A C 1
ATOM 1301 O O . ALA A 1 175 ? -0.412 -28.531 -15.367 1 98.62 175 ALA A O 1
ATOM 1302 N N . ILE A 1 176 ? 0.32 -27.078 -13.914 1 98.69 176 ILE A N 1
ATOM 1303 C CA . ILE A 1 176 ? 1.507 -27.875 -13.641 1 98.69 176 ILE A CA 1
ATOM 1304 C C . ILE A 1 176 ? 1.107 -29.156 -12.914 1 98.69 176 ILE A C 1
ATOM 1306 O O . ILE A 1 176 ? 0.308 -29.125 -11.977 1 98.69 176 ILE A O 1
ATOM 1310 N N . ASP A 1 177 ? 1.655 -30.219 -13.32 1 98.19 177 ASP A N 1
ATOM 1311 C CA . ASP A 1 177 ? 1.414 -31.5 -12.656 1 98.19 177 ASP A CA 1
ATOM 1312 C C . ASP A 1 177 ? 2.027 -31.516 -11.258 1 98.19 177 ASP A C 1
ATOM 1314 O O . ASP A 1 177 ? 3.146 -31.031 -11.062 1 98.19 177 ASP A O 1
ATOM 1318 N N . ASP A 1 178 ? 1.307 -32.094 -10.266 1 98.25 178 ASP A N 1
ATOM 1319 C CA . ASP A 1 178 ? 1.839 -32.219 -8.914 1 98.25 178 ASP A CA 1
ATOM 1320 C C . ASP A 1 178 ? 3.172 -32.969 -8.93 1 98.25 178 ASP A C 1
ATOM 1322 O O . ASP A 1 178 ? 4.094 -32.625 -8.188 1 98.25 178 ASP A O 1
ATOM 1326 N N . ARG A 1 179 ? 3.32 -34 -9.742 1 98.25 179 ARG A N 1
ATOM 1327 C CA . ARG A 1 179 ? 4.527 -34.812 -9.812 1 98.25 179 ARG A CA 1
ATOM 1328 C C . ARG A 1 179 ? 5.734 -33.969 -10.219 1 98.25 179 ARG A C 1
ATOM 1330 O O . ARG A 1 179 ? 6.859 -34.25 -9.797 1 98.25 179 ARG A O 1
ATOM 1337 N N . THR A 1 180 ? 5.445 -32.969 -11.047 1 98.19 180 THR A N 1
ATOM 1338 C CA . THR A 1 180 ? 6.531 -32.094 -11.469 1 98.19 180 THR A CA 1
ATOM 1339 C C . THR A 1 180 ? 7.066 -31.297 -10.281 1 98.19 180 THR A C 1
ATOM 1341 O O . THR A 1 180 ? 8.281 -31.203 -10.078 1 98.19 180 THR A O 1
ATOM 1344 N N . LEU A 1 181 ? 6.219 -30.703 -9.445 1 98.38 181 LEU A N 1
ATOM 1345 C CA . LEU A 1 181 ? 6.633 -29.922 -8.281 1 98.38 181 LEU A CA 1
ATOM 1346 C C . LEU A 1 181 ? 7.328 -30.812 -7.258 1 98.38 181 LEU A C 1
ATOM 1348 O O . LEU A 1 181 ? 8.336 -30.406 -6.668 1 98.38 181 LEU A O 1
ATOM 1352 N N . ILE A 1 182 ? 6.828 -32 -7.074 1 98.31 182 ILE A N 1
ATOM 1353 C CA . ILE A 1 182 ? 7.434 -32.969 -6.156 1 98.31 182 ILE A CA 1
ATOM 1354 C C . ILE A 1 182 ? 8.828 -33.344 -6.645 1 98.31 182 ILE A C 1
ATOM 1356 O O . ILE A 1 182 ? 9.773 -33.375 -5.855 1 98.31 182 ILE A O 1
ATOM 1360 N N . ALA A 1 183 ? 8.945 -33.562 -7.926 1 98.19 183 ALA A N 1
ATOM 1361 C CA . ALA A 1 183 ? 10.242 -33.906 -8.5 1 98.19 183 ALA A CA 1
ATOM 1362 C C . ALA A 1 183 ? 11.25 -32.781 -8.32 1 98.19 183 ALA A C 1
ATOM 1364 O O . ALA A 1 183 ? 12.422 -33.031 -8.023 1 98.19 183 ALA A O 1
ATOM 1365 N N . ILE A 1 184 ? 10.805 -31.547 -8.539 1 98.12 184 ILE A N 1
ATOM 1366 C CA . ILE A 1 184 ? 11.672 -30.391 -8.328 1 98.12 184 ILE A CA 1
ATOM 1367 C C . ILE A 1 184 ? 12.18 -30.375 -6.891 1 98.12 184 ILE A C 1
ATOM 1369 O O . ILE A 1 184 ? 13.383 -30.234 -6.648 1 98.12 184 ILE A O 1
ATOM 1373 N N . ALA A 1 185 ? 11.305 -30.547 -5.934 1 97.88 185 ALA A N 1
ATOM 1374 C CA . ALA A 1 185 ? 11.656 -30.562 -4.516 1 97.88 185 ALA A CA 1
ATOM 1375 C C . ALA A 1 185 ? 12.688 -31.656 -4.219 1 97.88 185 ALA A C 1
ATOM 1377 O O . ALA A 1 185 ? 13.672 -31.406 -3.516 1 97.88 185 ALA A O 1
ATOM 1378 N N . GLU A 1 186 ? 12.547 -32.781 -4.789 1 97.31 186 GLU A N 1
ATOM 1379 C CA . GLU A 1 186 ? 13.391 -33.938 -4.52 1 97.31 186 GLU A CA 1
ATOM 1380 C C . GLU A 1 186 ? 14.789 -33.75 -5.109 1 97.31 186 GLU A C 1
ATOM 1382 O O . GLU A 1 186 ? 15.766 -34.312 -4.59 1 97.31 186 GLU A O 1
ATOM 1387 N N . GLN A 1 187 ? 14.891 -33 -6.137 1 96.94 187 GLN A N 1
ATOM 1388 C CA . GLN A 1 187 ? 16.156 -32.844 -6.84 1 96.94 187 GLN A CA 1
ATOM 1389 C C . GLN A 1 187 ? 16.969 -31.719 -6.258 1 96.94 187 GLN A C 1
ATOM 1391 O O . GLN A 1 187 ? 18.188 -31.656 -6.438 1 96.94 187 GLN A O 1
ATOM 1396 N N . GLN A 1 188 ? 16.375 -30.781 -5.559 1 97.12 188 GLN A N 1
ATOM 1397 C CA . GLN A 1 188 ? 17 -29.531 -5.141 1 97.12 188 GLN A CA 1
ATOM 1398 C C . GLN A 1 188 ? 18.188 -29.781 -4.223 1 97.12 188 GLN A C 1
ATOM 1400 O O . GLN A 1 188 ? 19.219 -29.125 -4.348 1 97.12 188 GLN A O 1
ATOM 1405 N N . PRO A 1 189 ? 18.141 -30.828 -3.312 1 96.38 189 PRO A N 1
ATOM 1406 C CA . PRO A 1 189 ? 19.312 -31.078 -2.465 1 96.38 189 PRO A CA 1
ATOM 1407 C C . PRO A 1 189 ? 20.562 -31.453 -3.271 1 96.38 189 PRO A C 1
ATOM 1409 O O . PRO A 1 189 ? 21.672 -31.078 -2.902 1 96.38 189 PRO A O 1
ATOM 1412 N N . GLU A 1 190 ? 20.391 -32.094 -4.332 1 94.75 190 GLU A N 1
ATOM 1413 C CA . GLU A 1 190 ? 21.5 -32.469 -5.176 1 94.75 190 GLU A CA 1
ATOM 1414 C C . GLU A 1 190 ? 22.203 -31.266 -5.777 1 94.75 190 GLU A C 1
ATOM 1416 O O . GLU A 1 190 ? 23.422 -31.25 -5.922 1 94.75 190 GLU A O 1
ATOM 1421 N N . PHE A 1 191 ? 21.469 -30.25 -6.035 1 92.5 191 PHE A N 1
ATOM 1422 C CA . PHE A 1 191 ? 22.016 -29.078 -6.715 1 92.5 191 PHE A CA 1
ATOM 1423 C C . PHE A 1 191 ? 22.484 -28.047 -5.707 1 92.5 191 PHE A C 1
ATOM 1425 O O . PHE A 1 191 ? 22.984 -26.984 -6.09 1 92.5 191 PHE A O 1
ATOM 1432 N N . SER A 1 192 ? 22.344 -28.297 -4.43 1 95.19 192 SER A N 1
ATOM 1433 C CA . SER A 1 192 ? 22.656 -27.281 -3.42 1 95.19 192 SER A CA 1
ATOM 1434 C C . SER A 1 192 ? 23.469 -27.875 -2.275 1 95.19 192 SER A C 1
ATOM 1436 O O . SER A 1 192 ? 23.5 -27.312 -1.179 1 95.19 192 SER A O 1
ATOM 1438 N N . GLU A 1 193 ? 24.016 -29.094 -2.484 1 93.44 193 GLU A N 1
ATOM 1439 C CA . GLU A 1 193 ? 24.781 -29.797 -1.447 1 93.44 193 GLU A CA 1
ATOM 1440 C C . GLU A 1 193 ? 23.922 -30 -0.197 1 93.44 193 GLU A C 1
ATOM 1442 O O . GLU A 1 193 ? 24.391 -29.781 0.922 1 93.44 193 GLU A O 1
ATOM 1447 N N . GLY A 1 194 ? 22.609 -30.203 -0.455 1 95.06 194 GLY A N 1
ATOM 1448 C CA . GLY A 1 194 ? 21.703 -30.578 0.619 1 95.06 194 GLY A CA 1
ATOM 1449 C C . GLY A 1 194 ? 21.062 -29.391 1.311 1 95.06 194 GLY A C 1
ATOM 1450 O O . GLY A 1 194 ? 20.266 -29.547 2.232 1 95.06 194 GLY A O 1
ATOM 1451 N N . ARG A 1 195 ? 21.297 -28.172 0.941 1 94.25 195 ARG A N 1
ATOM 1452 C CA . ARG A 1 195 ? 20.906 -26.984 1.701 1 94.25 195 ARG A CA 1
ATOM 1453 C C . ARG A 1 195 ? 19.5 -26.531 1.332 1 94.25 195 ARG A C 1
ATOM 1455 O O . ARG A 1 195 ? 18.812 -25.922 2.15 1 94.25 195 ARG A O 1
ATOM 1462 N N . VAL A 1 196 ? 19.047 -26.75 0.115 1 96.62 196 VAL A N 1
ATOM 1463 C CA . VAL A 1 196 ? 17.75 -26.281 -0.356 1 96.62 196 VAL A CA 1
ATOM 1464 C C . VAL A 1 196 ? 16.781 -27.469 -0.459 1 96.62 196 VAL A C 1
ATOM 1466 O O . VAL A 1 196 ? 17.109 -28.469 -1.089 1 96.62 196 VAL A O 1
ATOM 1469 N N . HIS A 1 197 ? 15.703 -27.312 0.257 1 94 197 HIS A N 1
ATOM 1470 C CA . HIS A 1 197 ? 14.641 -28.312 0.255 1 94 197 HIS A CA 1
ATOM 1471 C C . HIS A 1 197 ? 13.266 -27.656 0.156 1 94 197 HIS A C 1
ATOM 1473 O O . HIS A 1 197 ? 12.664 -27.312 1.175 1 94 197 HIS A O 1
ATOM 1479 N N . GLY A 1 198 ? 12.758 -27.672 -1.058 1 95.62 198 GLY A N 1
ATOM 1480 C CA . GLY A 1 198 ? 11.406 -27.141 -1.188 1 95.62 198 GLY A CA 1
ATOM 1481 C C . GLY A 1 198 ? 10.367 -28 -0.495 1 95.62 198 GLY A C 1
ATOM 1482 O O . GLY A 1 198 ? 10.398 -29.234 -0.605 1 95.62 198 GLY A O 1
ATOM 1483 N N . GLU A 1 199 ? 9.531 -27.406 0.273 1 94.31 199 GLU A N 1
ATOM 1484 C CA . GLU A 1 199 ? 8.469 -28.125 0.972 1 94.31 199 GLU A CA 1
ATOM 1485 C C . GLU A 1 199 ? 7.191 -28.172 0.141 1 94.31 199 GLU A C 1
ATOM 1487 O O . GLU A 1 199 ? 6.715 -27.141 -0.329 1 94.31 199 GLU A O 1
ATOM 1492 N N . VAL A 1 200 ? 6.723 -29.375 -0.047 1 94.94 200 VAL A N 1
ATOM 1493 C CA . VAL A 1 200 ? 5.445 -29.594 -0.72 1 94.94 200 VAL A CA 1
ATOM 1494 C C . VAL A 1 200 ? 4.316 -29.625 0.306 1 94.94 200 VAL A C 1
ATOM 1496 O O . VAL A 1 200 ? 4.363 -30.375 1.274 1 94.94 200 VAL A O 1
ATOM 1499 N N . VAL A 1 201 ? 3.373 -28.766 0.092 1 92.25 201 VAL A N 1
ATOM 1500 C CA . VAL A 1 201 ? 2.219 -28.719 0.984 1 92.25 201 VAL A CA 1
ATOM 1501 C C . VAL A 1 201 ? 0.975 -29.219 0.25 1 92.25 201 VAL A C 1
ATOM 1503 O O . VAL A 1 201 ? 0.768 -28.891 -0.922 1 92.25 201 VAL A O 1
ATOM 1506 N N . GLN A 1 202 ? 0.23 -30.062 0.964 1 93.88 202 GLN A N 1
ATOM 1507 C CA . GLN A 1 202 ? -1.07 -30.469 0.438 1 93.88 202 GLN A CA 1
ATOM 1508 C C . GLN A 1 202 ? -2.166 -29.5 0.891 1 93.88 202 GLN A C 1
ATOM 1510 O O . GLN A 1 202 ? -2.447 -29.391 2.086 1 93.88 202 GLN A O 1
ATOM 1515 N N . ALA A 1 203 ? -2.74 -28.859 -0.036 1 94.31 203 ALA A N 1
ATOM 1516 C CA . ALA A 1 203 ? -3.779 -27.891 0.274 1 94.31 203 ALA A CA 1
ATOM 1517 C C . ALA A 1 203 ? -5.156 -28.406 -0.119 1 94.31 203 ALA A C 1
ATOM 1519 O O . ALA A 1 203 ? -5.305 -29.094 -1.135 1 94.31 203 ALA A O 1
ATOM 1520 N N . PRO A 1 204 ? -6.129 -28.062 0.629 1 94.69 204 PRO A N 1
ATOM 1521 C CA . PRO A 1 204 ? -7.488 -28.469 0.27 1 94.69 204 PRO A CA 1
ATOM 1522 C C . PRO A 1 204 ? -7.996 -27.781 -1 1 94.69 204 PRO A C 1
ATOM 1524 O O . PRO A 1 204 ? -7.609 -26.656 -1.292 1 94.69 204 PRO A O 1
ATOM 1527 N N . ILE A 1 205 ? -8.812 -28.516 -1.707 1 97.25 205 ILE A N 1
ATOM 1528 C CA . ILE A 1 205 ? -9.531 -27.969 -2.852 1 97.25 205 ILE A CA 1
ATOM 1529 C C . ILE A 1 205 ? -10.961 -27.609 -2.443 1 97.25 205 ILE A C 1
ATOM 1531 O O . ILE A 1 205 ? -11.805 -28.5 -2.289 1 97.25 205 ILE A O 1
ATOM 1535 N N . PHE A 1 206 ? -11.258 -26.297 -2.342 1 97.25 206 PHE A N 1
ATOM 1536 C CA . PHE A 1 206 ? -12.539 -25.891 -1.799 1 97.25 206 PHE A CA 1
ATOM 1537 C C . PHE A 1 206 ? -13.688 -26.344 -2.695 1 97.25 206 PHE A C 1
ATOM 1539 O O . PHE A 1 206 ? -14.766 -26.688 -2.207 1 97.25 206 PHE A O 1
ATOM 1546 N N . GLU A 1 207 ? -13.453 -26.391 -4.004 1 97.88 207 GLU A N 1
ATOM 1547 C CA . GLU A 1 207 ? -14.508 -26.75 -4.949 1 97.88 207 GLU A CA 1
ATOM 1548 C C . GLU A 1 207 ? -14.633 -28.266 -5.094 1 97.88 207 GLU A C 1
ATOM 1550 O O . GLU A 1 207 ? -15.516 -28.766 -5.797 1 97.88 207 GLU A O 1
ATOM 1555 N N . ALA A 1 208 ? -13.773 -29 -4.5 1 97.81 208 ALA A N 1
ATOM 1556 C CA . ALA A 1 208 ? -13.844 -30.453 -4.398 1 97.81 208 ALA A CA 1
ATOM 1557 C C . ALA A 1 208 ? -13.602 -30.906 -2.963 1 97.81 208 ALA A C 1
ATOM 1559 O O . ALA A 1 208 ? -12.562 -31.5 -2.662 1 97.81 208 ALA A O 1
ATOM 1560 N N . PRO A 1 209 ? -14.625 -30.797 -2.145 1 95.81 209 PRO A N 1
ATOM 1561 C CA . PRO A 1 209 ? -14.453 -31.062 -0.715 1 95.81 209 PRO A CA 1
ATOM 1562 C C . PRO A 1 209 ? -13.883 -32.469 -0.446 1 95.81 209 PRO A C 1
ATOM 1564 O O . PRO A 1 209 ? -14.312 -33.438 -1.064 1 95.81 209 PRO A O 1
ATOM 1567 N N . GLY A 1 210 ? -12.906 -32.469 0.462 1 95.38 210 GLY A N 1
ATOM 1568 C CA . GLY A 1 210 ? -12.281 -33.719 0.865 1 95.38 210 GLY A CA 1
ATOM 1569 C C . GLY A 1 210 ? -11.055 -34.062 0.05 1 95.38 210 GLY A C 1
ATOM 1570 O O . GLY A 1 210 ? -10.305 -34.969 0.397 1 95.38 210 GLY A O 1
ATOM 1571 N N . GLN A 1 211 ? -10.828 -33.344 -0.991 1 96.62 211 GLN A N 1
ATOM 1572 C CA . GLN A 1 211 ? -9.672 -33.594 -1.847 1 96.62 211 GLN A CA 1
ATOM 1573 C C . GLN A 1 211 ? -8.57 -32.562 -1.602 1 96.62 211 GLN A C 1
ATOM 1575 O O . GLN A 1 211 ? -8.844 -31.453 -1.158 1 96.62 211 GLN A O 1
ATOM 1580 N N . THR A 1 212 ? -7.332 -33 -1.775 1 95.81 212 THR A N 1
ATOM 1581 C CA . THR A 1 212 ? -6.18 -32.094 -1.663 1 95.81 212 THR A CA 1
ATOM 1582 C C . THR A 1 212 ? -5.293 -32.188 -2.902 1 95.81 212 THR A C 1
ATOM 1584 O O . THR A 1 212 ? -5.414 -33.156 -3.678 1 95.81 212 THR A O 1
ATOM 1587 N N . ARG A 1 213 ? -4.539 -31.25 -3.141 1 96 213 ARG A N 1
ATOM 1588 C CA . ARG A 1 213 ? -3.498 -31.172 -4.16 1 96 213 ARG A CA 1
ATOM 1589 C C . ARG A 1 213 ? -2.34 -30.297 -3.686 1 96 213 ARG A C 1
ATOM 1591 O O . ARG A 1 213 ? -2.453 -29.609 -2.674 1 96 213 ARG A O 1
ATOM 1598 N N . VAL A 1 214 ? -1.195 -30.469 -4.387 1 96.75 214 VAL A N 1
ATOM 1599 C CA . VAL A 1 214 ? -0.037 -29.656 -4.02 1 96.75 214 VAL A CA 1
ATOM 1600 C C . VAL A 1 214 ? -0.399 -28.172 -4.09 1 96.75 214 VAL A C 1
ATOM 1602 O O . VAL A 1 214 ? -0.914 -27.703 -5.105 1 96.75 214 VAL A O 1
ATOM 1605 N N . GLY A 1 215 ? -0.176 -27.5 -2.971 1 96.25 215 GLY A N 1
ATOM 1606 C CA . GLY A 1 215 ? -0.377 -26.062 -2.938 1 96.25 215 GLY A CA 1
ATOM 1607 C C . GLY A 1 215 ? 0.59 -25.312 -3.83 1 96.25 215 GLY A C 1
ATOM 1608 O O . GLY A 1 215 ? 1.759 -25.688 -3.945 1 96.25 215 GLY A O 1
ATOM 1609 N N . ARG A 1 216 ? 0.126 -24.156 -4.422 1 96.75 216 ARG A N 1
ATOM 1610 C CA . ARG A 1 216 ? 0.981 -23.438 -5.371 1 96.75 216 ARG A CA 1
ATOM 1611 C C . ARG A 1 216 ? 0.599 -21.969 -5.461 1 96.75 216 ARG A C 1
ATOM 1613 O O . ARG A 1 216 ? 1.217 -21.203 -6.207 1 96.75 216 ARG A O 1
ATOM 1620 N N . PHE A 1 217 ? -0.458 -21.547 -4.676 1 96.19 217 PHE A N 1
ATOM 1621 C CA . PHE A 1 217 ? -0.888 -20.156 -4.68 1 96.19 217 PHE A CA 1
ATOM 1622 C C . PHE A 1 217 ? -0.884 -19.594 -3.268 1 96.19 217 PHE A C 1
ATOM 1624 O O . PHE A 1 217 ? -1.099 -20.312 -2.297 1 96.19 217 PHE A O 1
ATOM 1631 N N . GLY A 1 218 ? -0.702 -18.266 -3.24 1 94 218 GLY A N 1
ATOM 1632 C CA . GLY A 1 218 ? -0.496 -17.594 -1.967 1 94 218 GLY A CA 1
ATOM 1633 C C . GLY A 1 218 ? 0.943 -17.641 -1.487 1 94 218 GLY A C 1
ATOM 1634 O O . GLY A 1 218 ? 1.736 -18.453 -1.983 1 94 218 GLY A O 1
ATOM 1635 N N . TRP A 1 219 ? 1.275 -16.906 -0.538 1 94 219 TRP A N 1
ATOM 1636 C CA . TRP A 1 219 ? 2.648 -16.844 -0.049 1 94 219 TRP A CA 1
ATOM 1637 C C . TRP A 1 219 ? 2.998 -18.078 0.758 1 94 219 TRP A C 1
ATOM 1639 O O . TRP A 1 219 ? 4.172 -18.359 1.021 1 94 219 TRP A O 1
ATOM 1649 N N . LYS A 1 220 ? 1.98 -18.859 1.168 1 93.06 220 LYS A N 1
ATOM 1650 C CA . LYS A 1 220 ? 2.219 -20.031 2.002 1 93.06 220 LYS A CA 1
ATOM 1651 C C . LYS A 1 220 ? 1.722 -21.297 1.318 1 93.06 220 LYS A C 1
ATOM 1653 O O . LYS A 1 220 ? 1.467 -22.312 1.98 1 93.06 220 LYS A O 1
ATOM 1658 N N . ASP A 1 221 ? 1.475 -21.188 0.01 1 94.06 221 ASP A N 1
ATOM 1659 C CA . ASP A 1 221 ? 0.999 -22.328 -0.771 1 94.06 221 ASP A CA 1
ATOM 1660 C C . ASP A 1 221 ? -0.282 -22.906 -0.174 1 94.06 221 ASP A C 1
ATOM 1662 O O . ASP A 1 221 ? -0.474 -24.125 -0.166 1 94.06 221 ASP A O 1
ATOM 1666 N N . GLN A 1 222 ? -1.099 -22.062 0.279 1 92.44 222 GLN A N 1
ATOM 1667 C CA . GLN A 1 222 ? -2.271 -22.5 1.022 1 92.44 222 GLN A CA 1
ATOM 1668 C C . GLN A 1 222 ? -3.426 -22.844 0.082 1 92.44 222 GLN A C 1
ATOM 1670 O O . GLN A 1 222 ? -4.449 -23.375 0.512 1 92.44 222 GLN A O 1
ATOM 1675 N N . HIS A 1 223 ? -3.201 -22.562 -1.233 1 95.44 223 HIS A N 1
ATOM 1676 C CA . HIS A 1 223 ? -4.227 -22.906 -2.211 1 95.44 223 HIS A CA 1
ATOM 1677 C C . HIS A 1 223 ? -3.643 -23.719 -3.361 1 95.44 223 HIS A C 1
ATOM 1679 O O . HIS A 1 223 ? -2.521 -23.453 -3.803 1 95.44 223 HIS A O 1
ATOM 1685 N N . SER A 1 224 ? -4.496 -24.625 -3.828 1 94.56 224 SER A N 1
ATOM 1686 C CA . SER A 1 224 ? -4.02 -25.5 -4.887 1 94.56 224 SER A CA 1
ATOM 1687 C C . SER A 1 224 ? -4.656 -25.156 -6.227 1 94.56 224 SER A C 1
ATOM 1689 O O . SER A 1 224 ? -4.156 -25.547 -7.281 1 94.56 224 SER A O 1
ATOM 1691 N N . SER A 1 225 ? -5.781 -24.453 -6.148 1 98.12 225 SER A N 1
ATOM 1692 C CA . SER A 1 225 ? -6.488 -24.062 -7.363 1 98.12 225 SER A CA 1
ATOM 1693 C C . SER A 1 225 ? -6.777 -22.562 -7.371 1 98.12 225 SER A C 1
ATOM 1695 O O . SER A 1 225 ? -6.809 -21.922 -6.312 1 98.12 225 SER A O 1
ATOM 1697 N N . LEU A 1 226 ? -6.953 -22.062 -8.57 1 98.19 226 LEU A N 1
ATOM 1698 C CA . LEU A 1 226 ? -7.246 -20.641 -8.695 1 98.19 226 LEU A CA 1
ATOM 1699 C C . LEU A 1 226 ? -8.625 -20.312 -8.133 1 98.19 226 LEU A C 1
ATOM 1701 O O . LEU A 1 226 ? -8.812 -19.266 -7.516 1 98.19 226 LEU A O 1
ATOM 1705 N N . LEU A 1 227 ? -9.562 -21.203 -8.344 1 98.56 227 LEU A N 1
ATOM 1706 C CA . LEU A 1 227 ? -10.898 -20.953 -7.809 1 98.56 227 LEU A CA 1
ATOM 1707 C C . LEU A 1 227 ? -10.875 -20.938 -6.281 1 98.56 227 LEU A C 1
ATOM 1709 O O . LEU A 1 227 ? -11.523 -20.094 -5.656 1 98.56 227 LEU A O 1
ATOM 1713 N N . SER A 1 228 ? -10.164 -21.859 -5.648 1 97.94 228 SER A N 1
ATOM 1714 C CA . SER A 1 228 ? -10 -21.859 -4.199 1 97.94 228 SER A CA 1
ATOM 1715 C C . SER A 1 228 ? -9.352 -20.562 -3.717 1 97.94 228 SER A C 1
ATOM 1717 O O . SER A 1 228 ? -9.805 -19.953 -2.748 1 97.94 228 SER A O 1
ATOM 1719 N N . PHE A 1 229 ? -8.258 -20.188 -4.387 1 97.5 229 PHE A N 1
ATOM 1720 C CA . PHE A 1 229 ? -7.559 -18.953 -4.055 1 97.5 229 PHE A CA 1
ATOM 1721 C C . PHE A 1 229 ? -8.5 -17.766 -4.129 1 97.5 229 PHE A C 1
ATOM 1723 O O . PHE A 1 229 ? -8.57 -16.969 -3.189 1 97.5 229 PHE A O 1
ATOM 1730 N N . ILE A 1 230 ? -9.242 -17.703 -5.168 1 97.88 230 ILE A N 1
ATOM 1731 C CA . ILE A 1 230 ? -10.109 -16.562 -5.465 1 97.88 230 ILE A CA 1
ATOM 1732 C C . ILE A 1 230 ? -11.258 -16.516 -4.461 1 97.88 230 ILE A C 1
ATOM 1734 O O . ILE A 1 230 ? -11.609 -15.445 -3.949 1 97.88 230 ILE A O 1
ATOM 1738 N N . GLY A 1 231 ? -11.875 -17.656 -4.266 1 98.06 231 GLY A N 1
ATOM 1739 C CA . GLY A 1 231 ? -12.953 -17.703 -3.289 1 98.06 231 GLY A CA 1
ATOM 1740 C C . GLY A 1 231 ? -12.523 -17.25 -1.908 1 98.06 231 GLY A C 1
ATOM 1741 O O . GLY A 1 231 ? -13.258 -16.516 -1.235 1 98.06 231 GLY A O 1
ATOM 1742 N N . ASP A 1 232 ? -11.367 -17.656 -1.513 1 97.44 232 ASP A N 1
ATOM 1743 C CA . ASP A 1 232 ? -10.82 -17.266 -0.216 1 97.44 232 ASP A CA 1
ATOM 1744 C C . ASP A 1 232 ? -10.523 -15.766 -0.17 1 97.44 232 ASP A C 1
ATOM 1746 O O . ASP A 1 232 ? -10.867 -15.094 0.802 1 97.44 232 ASP A O 1
ATOM 1750 N N . ALA A 1 233 ? -9.898 -15.258 -1.214 1 97.12 233 ALA A N 1
ATOM 1751 C CA . ALA A 1 233 ? -9.539 -13.844 -1.28 1 97.12 233 ALA A CA 1
ATOM 1752 C C . ALA A 1 233 ? -10.781 -12.961 -1.297 1 97.12 233 ALA A C 1
ATOM 1754 O O . ALA A 1 233 ? -10.805 -11.898 -0.668 1 97.12 233 ALA A O 1
ATOM 1755 N N . TYR A 1 234 ? -11.797 -13.414 -2.049 1 98.12 234 TYR A N 1
ATOM 1756 C CA . TYR A 1 234 ? -13.023 -12.633 -2.164 1 98.12 234 TYR A CA 1
ATOM 1757 C C . TYR A 1 234 ? -13.648 -12.383 -0.794 1 98.12 234 TYR A C 1
ATOM 1759 O O . TYR A 1 234 ? -14.055 -11.266 -0.484 1 98.12 234 TYR A O 1
ATOM 1767 N N . LEU A 1 235 ? -13.641 -13.367 0.019 1 97.75 235 LEU A N 1
ATOM 1768 C CA . LEU A 1 235 ? -14.172 -13.227 1.372 1 97.75 235 LEU A CA 1
ATOM 1769 C C . LEU A 1 235 ? -13.203 -12.445 2.254 1 97.75 235 LEU A C 1
ATOM 1771 O O . LEU A 1 235 ? -13.586 -11.445 2.869 1 97.75 235 LEU A O 1
ATOM 1775 N N . ASN A 1 236 ? -11.969 -12.844 2.307 1 96.69 236 ASN A N 1
ATOM 1776 C CA . ASN A 1 236 ? -11.039 -12.352 3.314 1 96.69 236 ASN A CA 1
ATOM 1777 C C . ASN A 1 236 ? -10.555 -10.945 2.986 1 96.69 236 ASN A C 1
ATOM 1779 O O . ASN A 1 236 ? -10.242 -10.164 3.887 1 96.69 236 ASN A O 1
ATOM 1783 N N . GLU A 1 237 ? -10.477 -10.602 1.715 1 95.69 237 GLU A N 1
ATOM 1784 C CA . GLU A 1 237 ? -9.914 -9.312 1.323 1 95.69 237 GLU A CA 1
ATOM 1785 C C . GLU A 1 237 ? -11.008 -8.289 1.049 1 95.69 237 GLU A C 1
ATOM 1787 O O . GLU A 1 237 ? -10.781 -7.078 1.156 1 95.69 237 GLU A O 1
ATOM 1792 N N . MET A 1 238 ? -12.195 -8.781 0.686 1 94.69 238 MET A N 1
ATOM 1793 C CA . MET A 1 238 ? -13.234 -7.84 0.275 1 94.69 238 MET A CA 1
ATOM 1794 C C . MET A 1 238 ? -14.508 -8.039 1.097 1 94.69 238 MET A C 1
ATOM 1796 O O . MET A 1 238 ? -15.438 -7.242 1.001 1 94.69 238 MET A O 1
ATOM 1800 N N . GLY A 1 239 ? -14.539 -9.102 1.912 1 96.5 239 GLY A N 1
ATOM 1801 C CA . GLY A 1 239 ? -15.695 -9.367 2.758 1 96.5 239 GLY A CA 1
ATOM 1802 C C . GLY A 1 239 ? -16.906 -9.844 1.982 1 96.5 239 GLY A C 1
ATOM 1803 O O . GLY A 1 239 ? -18.047 -9.648 2.412 1 96.5 239 GLY A O 1
ATOM 1804 N N . ILE A 1 240 ? -16.719 -10.445 0.849 1 97.75 240 ILE A N 1
ATOM 1805 C CA . ILE A 1 240 ? -17.844 -10.891 0.025 1 97.75 240 ILE A CA 1
ATOM 1806 C C . ILE A 1 240 ? -17.922 -12.414 0.05 1 97.75 240 ILE A C 1
ATOM 1808 O O . ILE A 1 240 ? -17 -13.102 -0.408 1 97.75 240 ILE A O 1
ATOM 1812 N N . THR A 1 241 ? -18.984 -12.898 0.567 1 98.19 241 THR A N 1
ATOM 1813 C CA . THR A 1 241 ? -19.188 -14.336 0.683 1 98.19 241 THR A CA 1
ATOM 1814 C C . THR A 1 241 ? -19.531 -14.945 -0.673 1 98.19 241 THR A C 1
ATOM 1816 O O . THR A 1 241 ? -20.062 -14.266 -1.55 1 98.19 241 THR A O 1
ATOM 1819 N N . ASN A 1 242 ? -19.172 -16.219 -0.853 1 98.31 242 ASN A N 1
ATOM 1820 C CA . ASN A 1 242 ? -19.391 -16.969 -2.08 1 98.31 242 ASN A CA 1
ATOM 1821 C C . ASN A 1 242 ? -19.641 -18.453 -1.789 1 98.31 242 ASN A C 1
ATOM 1823 O O . ASN A 1 242 ? -19.594 -18.875 -0.632 1 98.31 242 ASN A O 1
ATOM 1827 N N . ARG A 1 243 ? -19.922 -19.219 -2.793 1 97.81 243 ARG A N 1
ATOM 1828 C CA . ARG A 1 243 ? -20.359 -20.609 -2.582 1 97.81 243 ARG A CA 1
ATOM 1829 C C . ARG A 1 243 ? -19.25 -21.438 -1.922 1 97.81 243 ARG A C 1
ATOM 1831 O O . ARG A 1 243 ? -19.547 -22.438 -1.272 1 97.81 243 ARG A O 1
ATOM 1838 N N . LEU A 1 244 ? -18 -21.109 -2.078 1 98 244 LEU A N 1
ATOM 1839 C CA . LEU A 1 244 ? -16.891 -21.844 -1.487 1 98 244 LEU A CA 1
ATOM 1840 C C . LEU A 1 244 ? -16.609 -21.375 -0.065 1 98 244 LEU A C 1
ATOM 1842 O O . LEU A 1 244 ? -16.062 -22.109 0.747 1 98 244 LEU A O 1
ATOM 1846 N N . ARG A 1 245 ? -16.844 -20.109 0.202 1 97.62 245 ARG A N 1
ATOM 1847 C CA . ARG A 1 245 ? -16.75 -19.453 1.501 1 97.62 245 ARG A CA 1
ATOM 1848 C C . ARG A 1 245 ? -18.047 -18.703 1.826 1 97.62 245 ARG A C 1
ATOM 1850 O O . ARG A 1 245 ? -18.094 -17.469 1.762 1 97.62 245 ARG A O 1
ATOM 1857 N N . PRO A 1 246 ? -19.016 -19.375 2.344 1 97.44 246 PRO A N 1
ATOM 1858 C CA . PRO A 1 246 ? -20.375 -18.828 2.328 1 97.44 246 PRO A CA 1
ATOM 1859 C C . PRO A 1 246 ? -20.703 -18.031 3.586 1 97.44 246 PRO A C 1
ATOM 1861 O O . PRO A 1 246 ? -21.812 -17.484 3.701 1 97.44 246 PRO A O 1
ATOM 1864 N N . THR A 1 247 ? -19.797 -17.922 4.516 1 96.25 247 THR A N 1
ATOM 1865 C CA . THR A 1 247 ? -20.141 -17.297 5.793 1 96.25 247 THR A CA 1
ATOM 1866 C C . THR A 1 247 ? -19.234 -16.109 6.074 1 96.25 247 THR A C 1
ATOM 1868 O O . THR A 1 247 ? -18 -16.234 6.035 1 96.25 247 THR A O 1
ATOM 1871 N N . ASP A 1 248 ? -19.828 -15.008 6.391 1 96.25 248 ASP A N 1
ATOM 1872 C CA . ASP A 1 248 ? -19.078 -13.805 6.734 1 96.25 248 ASP A CA 1
ATOM 1873 C C . ASP A 1 248 ? -18.234 -14.023 7.988 1 96.25 248 ASP A C 1
ATOM 1875 O O . ASP A 1 248 ? -18.562 -14.859 8.828 1 96.25 248 ASP A O 1
ATOM 1879 N N . VAL A 1 249 ? -17.219 -13.234 8.109 1 96.06 249 VAL A N 1
ATOM 1880 C CA . VAL A 1 249 ? -16.328 -13.383 9.25 1 96.06 249 VAL A CA 1
ATOM 1881 C C . VAL A 1 249 ? -16.953 -12.758 10.492 1 96.06 249 VAL A C 1
ATOM 1883 O O . VAL A 1 249 ? -16.516 -13.008 11.617 1 96.06 249 VAL A O 1
ATOM 1886 N N . THR A 1 250 ? -17.938 -11.859 10.258 1 96.31 250 THR A N 1
ATOM 1887 C CA . THR A 1 250 ? -18.719 -11.25 11.336 1 96.31 250 THR A CA 1
ATOM 1888 C C . THR A 1 250 ? -20.109 -10.852 10.852 1 96.31 250 THR A C 1
ATOM 1890 O O . THR A 1 250 ? -20.312 -10.633 9.656 1 96.31 250 THR A O 1
ATOM 1893 N N . THR A 1 251 ? -21.016 -10.719 11.773 1 93.44 251 THR A N 1
ATOM 1894 C CA . THR A 1 251 ? -22.375 -10.297 11.438 1 93.44 251 THR A CA 1
ATOM 1895 C C . THR A 1 251 ? -22.594 -8.828 11.789 1 93.44 251 THR A C 1
ATOM 1897 O O . THR A 1 251 ? -23.641 -8.266 11.5 1 93.44 251 THR A O 1
ATOM 1900 N N . VAL A 1 252 ? -21.625 -8.234 12.383 1 93.38 252 VAL A N 1
ATOM 1901 C CA . VAL A 1 252 ? -21.719 -6.82 12.734 1 93.38 252 VAL A CA 1
ATOM 1902 C C . VAL A 1 252 ? -21.906 -5.984 11.477 1 93.38 252 VAL A C 1
ATOM 1904 O O . VAL A 1 252 ? -21.125 -6.086 10.531 1 93.38 252 VAL A O 1
ATOM 1907 N N . LEU A 1 253 ? -23.031 -5.207 11.352 1 89.25 253 LEU A N 1
ATOM 1908 C CA . LEU A 1 253 ? -23.406 -4.277 10.297 1 89.25 253 LEU A CA 1
ATOM 1909 C C . LEU A 1 253 ? -23.828 -5.027 9.039 1 89.25 253 LEU A C 1
ATOM 1911 O O . LEU A 1 253 ? -24 -4.422 7.977 1 89.25 253 LEU A O 1
ATOM 1915 N N . LYS A 1 254 ? -23.891 -6.273 9.164 1 88.62 254 LYS A N 1
ATOM 1916 C CA . LYS A 1 254 ? -24.281 -7.031 7.98 1 88.62 254 LYS A CA 1
ATOM 1917 C C . LYS A 1 254 ? -25.734 -6.742 7.59 1 88.62 254 LYS A C 1
ATOM 1919 O O . LYS A 1 254 ? -26.625 -6.746 8.445 1 88.62 254 LYS A O 1
ATOM 1924 N N . THR A 1 255 ? -25.906 -6.496 6.242 1 86.25 255 THR A N 1
ATOM 1925 C CA . THR A 1 255 ? -27.266 -6.215 5.762 1 86.25 255 THR A CA 1
ATOM 1926 C C . THR A 1 255 ? -27.625 -7.148 4.613 1 86.25 255 THR A C 1
ATOM 1928 O O . THR A 1 255 ? -28.781 -7.168 4.164 1 86.25 255 THR A O 1
ATOM 1931 N N . THR A 1 256 ? -26.703 -7.91 4.145 1 90.75 256 THR A N 1
ATOM 1932 C CA . THR A 1 256 ? -26.922 -8.766 2.984 1 90.75 256 THR A CA 1
ATOM 1933 C C . THR A 1 256 ? -27.047 -10.227 3.41 1 90.75 256 THR A C 1
ATOM 1935 O O . THR A 1 256 ? -26.719 -10.586 4.543 1 90.75 256 THR A O 1
ATOM 1938 N N . LYS A 1 257 ? -27.609 -11.031 2.469 1 93.06 257 LYS A N 1
ATOM 1939 C CA . LYS A 1 257 ? -27.734 -12.461 2.713 1 93.06 257 LYS A CA 1
ATOM 1940 C C . LYS A 1 257 ? -26.578 -13.234 2.09 1 93.06 257 LYS A C 1
ATOM 1942 O O . LYS A 1 257 ? -26.188 -12.969 0.954 1 93.06 257 LYS A O 1
ATOM 1947 N N . ASP A 1 258 ? -26.062 -14.219 2.77 1 93.75 258 ASP A N 1
ATOM 1948 C CA . ASP A 1 258 ? -24.984 -15.07 2.299 1 93.75 258 ASP A CA 1
ATOM 1949 C C . ASP A 1 258 ? -25.5 -16.219 1.446 1 93.75 258 ASP A C 1
ATOM 1951 O O . ASP A 1 258 ? -26.594 -16.75 1.71 1 93.75 258 ASP A O 1
ATOM 1955 N N . PRO A 1 259 ? -24.781 -16.766 0.486 1 96.44 259 PRO A N 1
ATOM 1956 C CA . PRO A 1 259 ? -23.609 -16.078 -0.048 1 96.44 259 PRO A CA 1
ATOM 1957 C C . PRO A 1 259 ? -23.969 -14.891 -0.938 1 96.44 259 PRO A C 1
ATOM 1959 O O . PRO A 1 259 ? -24.953 -14.953 -1.678 1 96.44 259 PRO A O 1
ATOM 1962 N N . GLU A 1 260 ? -23.281 -13.828 -0.918 1 96.19 260 GLU A N 1
ATOM 1963 C CA . GLU A 1 260 ? -23.562 -12.609 -1.674 1 96.19 260 GLU A CA 1
ATOM 1964 C C . GLU A 1 260 ? -23.281 -12.812 -3.16 1 96.19 260 GLU A C 1
ATOM 1966 O O . GLU A 1 260 ? -24 -12.281 -4.008 1 96.19 260 GLU A O 1
ATOM 1971 N N . ASP A 1 261 ? -22.188 -13.469 -3.461 1 97 261 ASP A N 1
ATOM 1972 C CA . ASP A 1 261 ? -21.828 -13.75 -4.848 1 97 261 ASP A CA 1
ATOM 1973 C C . ASP A 1 261 ? -22.812 -14.742 -5.477 1 97 261 ASP A C 1
ATOM 1975 O O . ASP A 1 261 ? -22.844 -15.914 -5.086 1 97 261 ASP A O 1
ATOM 1979 N N . GLN A 1 262 ? -23.594 -14.258 -6.449 1 96.12 262 GLN A N 1
ATOM 1980 C CA . GLN A 1 262 ? -24.594 -15.07 -7.121 1 96.12 262 GLN A CA 1
ATOM 1981 C C . GLN A 1 262 ? -24.297 -15.211 -8.609 1 96.12 262 GLN A C 1
ATOM 1983 O O . GLN A 1 262 ? -23.703 -14.312 -9.211 1 96.12 262 GLN A O 1
ATOM 1988 N N . PRO A 1 263 ? -24.75 -16.328 -9.203 1 96.31 263 PRO A N 1
ATOM 1989 C CA . PRO A 1 263 ? -24.516 -16.5 -10.641 1 96.31 263 PRO A CA 1
ATOM 1990 C C . PRO A 1 263 ? -25.281 -15.492 -11.492 1 96.31 263 PRO A C 1
ATOM 1992 O O . PRO A 1 263 ? -26.391 -15.086 -11.125 1 96.31 263 PRO A O 1
ATOM 1995 N N . ASP A 1 264 ? -24.641 -15.164 -12.555 1 95.62 264 ASP A N 1
ATOM 1996 C CA . ASP A 1 264 ? -25.297 -14.273 -13.516 1 95.62 264 ASP A CA 1
ATOM 1997 C C . ASP A 1 264 ? -26.141 -15.07 -14.508 1 95.62 264 ASP A C 1
ATOM 1999 O O . ASP A 1 264 ? -26.469 -16.234 -14.258 1 95.62 264 ASP A O 1
ATOM 2003 N N . ASP A 1 265 ? -26.531 -14.383 -15.656 1 94.62 265 ASP A N 1
ATOM 2004 C CA . ASP A 1 265 ? -27.422 -14.992 -16.641 1 94.62 265 ASP A CA 1
ATOM 2005 C C . ASP A 1 265 ? -26.734 -16.156 -17.344 1 94.62 265 ASP A C 1
ATOM 2007 O O . ASP A 1 265 ? -27.406 -17 -17.953 1 94.62 265 ASP A O 1
ATOM 2011 N N . LEU A 1 266 ? -25.422 -16.219 -17.281 1 94.88 266 LEU A N 1
ATOM 2012 C CA . LEU A 1 266 ? -24.672 -17.312 -17.906 1 94.88 266 LEU A CA 1
ATOM 2013 C C . LEU A 1 266 ? -24.438 -18.453 -16.922 1 94.88 266 LEU A C 1
ATOM 2015 O O . LEU A 1 266 ? -23.781 -19.438 -17.25 1 94.88 266 LEU A O 1
ATOM 2019 N N . GLY A 1 267 ? -24.906 -18.219 -15.672 1 95.56 267 GLY A N 1
ATOM 2020 C CA . GLY A 1 267 ? -24.688 -19.219 -14.633 1 95.56 267 GLY A CA 1
ATOM 2021 C C . GLY A 1 267 ? -23.328 -19.078 -13.969 1 95.56 267 GLY A C 1
ATOM 2022 O O . GLY A 1 267 ? -22.875 -19.984 -13.273 1 95.56 267 GLY A O 1
ATOM 2023 N N . LEU A 1 268 ? -22.594 -18.016 -14.227 1 97.19 268 LEU A N 1
ATOM 2024 C CA . LEU A 1 268 ? -21.266 -17.766 -13.68 1 97.19 268 LEU A CA 1
ATOM 2025 C C . LEU A 1 268 ? -21.328 -16.703 -12.578 1 97.19 268 LEU A C 1
ATOM 2027 O O . LEU A 1 268 ? -21.844 -15.609 -12.789 1 97.19 268 LEU A O 1
ATOM 2031 N N . ALA A 1 269 ? -20.859 -17.078 -11.406 1 97.94 269 ALA A N 1
ATOM 2032 C CA . ALA A 1 269 ? -20.688 -16.078 -10.352 1 97.94 269 ALA A CA 1
ATOM 2033 C C . ALA A 1 269 ? -19.422 -15.258 -10.57 1 97.94 269 ALA A C 1
ATOM 2035 O O . ALA A 1 269 ? -18.641 -15.539 -11.477 1 97.94 269 ALA A O 1
ATOM 2036 N N . ASP A 1 270 ? -19.172 -14.211 -9.734 1 98.06 270 ASP A N 1
ATOM 2037 C CA . ASP A 1 270 ? -17.984 -13.375 -9.867 1 98.06 270 ASP A CA 1
ATOM 2038 C C . ASP A 1 270 ? -16.703 -14.219 -9.758 1 98.06 270 ASP A C 1
ATOM 2040 O O . ASP A 1 270 ? -15.773 -14.047 -10.547 1 98.06 270 ASP A O 1
ATOM 2044 N N . ILE A 1 271 ? -16.688 -15.164 -8.797 1 98.44 271 ILE A N 1
ATOM 2045 C CA . ILE A 1 271 ? -15.477 -15.945 -8.578 1 98.44 271 ILE A CA 1
ATOM 2046 C C . ILE A 1 271 ? -15.164 -16.781 -9.82 1 98.44 271 ILE A C 1
ATOM 2048 O O . ILE A 1 271 ? -14 -17.062 -10.109 1 98.44 271 ILE A O 1
ATOM 2052 N N . ASP A 1 272 ? -16.188 -17.172 -10.586 1 98.06 272 ASP A N 1
ATOM 2053 C CA . ASP A 1 272 ? -15.969 -17.891 -11.844 1 98.06 272 ASP A CA 1
ATOM 2054 C C . ASP A 1 272 ? -15.32 -16.984 -12.883 1 98.06 272 ASP A C 1
ATOM 2056 O O . ASP A 1 272 ? -14.367 -17.391 -13.562 1 98.06 272 ASP A O 1
ATOM 2060 N N . HIS A 1 273 ? -15.836 -15.789 -12.984 1 97.25 273 HIS A N 1
ATOM 2061 C CA . HIS A 1 273 ? -15.258 -14.812 -13.906 1 97.25 273 HIS A CA 1
ATOM 2062 C C . HIS A 1 273 ? -13.812 -14.5 -13.547 1 97.25 273 HIS A C 1
ATOM 2064 O O . HIS A 1 273 ? -12.953 -14.422 -14.43 1 97.25 273 HIS A O 1
ATOM 2070 N N . PHE A 1 274 ? -13.57 -14.352 -12.258 1 96.81 274 PHE A N 1
ATOM 2071 C CA . PHE A 1 274 ? -12.211 -14.07 -11.805 1 96.81 274 PHE A CA 1
ATOM 2072 C C . PHE A 1 274 ? -11.266 -15.195 -12.211 1 96.81 274 PHE A C 1
ATOM 2074 O O . PHE A 1 274 ? -10.188 -14.938 -12.75 1 96.81 274 PHE A O 1
ATOM 2081 N N . ALA A 1 275 ? -11.68 -16.422 -11.93 1 97.12 275 ALA A N 1
ATOM 2082 C CA . ALA A 1 275 ? -10.844 -17.578 -12.242 1 97.12 275 ALA A CA 1
ATOM 2083 C C . ALA A 1 275 ? -10.586 -17.672 -13.742 1 97.12 275 ALA A C 1
ATOM 2085 O O . ALA A 1 275 ? -9.461 -17.922 -14.172 1 97.12 275 ALA A O 1
ATOM 2086 N N . GLN A 1 276 ? -11.602 -17.422 -14.516 1 96.06 276 GLN A N 1
ATOM 2087 C CA . GLN A 1 276 ? -11.469 -17.469 -15.969 1 96.06 276 GLN A CA 1
ATOM 2088 C C . GLN A 1 276 ? -10.516 -16.391 -16.469 1 96.06 276 GLN A C 1
ATOM 2090 O O . GLN A 1 276 ? -9.688 -16.656 -17.344 1 96.06 276 GLN A O 1
ATOM 2095 N N . PHE A 1 277 ? -10.625 -15.258 -15.945 1 93.5 277 PHE A N 1
ATOM 2096 C CA . PHE A 1 277 ? -9.742 -14.18 -16.359 1 93.5 277 PHE A CA 1
ATOM 2097 C C . PHE A 1 277 ? -8.281 -14.539 -16.094 1 93.5 277 PHE A C 1
ATOM 2099 O O . PHE A 1 277 ? -7.457 -14.492 -17.016 1 93.5 277 PHE A O 1
ATOM 2106 N N . ILE A 1 278 ? -7.988 -14.969 -14.867 1 94.38 278 ILE A N 1
ATOM 2107 C CA . ILE A 1 278 ? -6.613 -15.266 -14.484 1 94.38 278 ILE A CA 1
ATOM 2108 C C . ILE A 1 278 ? -6.094 -16.438 -15.305 1 94.38 278 ILE A C 1
ATOM 2110 O O . ILE A 1 278 ? -4.973 -16.406 -15.82 1 94.38 278 ILE A O 1
ATOM 2114 N N . ARG A 1 279 ? -6.926 -17.469 -15.523 1 95.88 279 ARG A N 1
ATOM 2115 C CA . ARG A 1 279 ? -6.539 -18.625 -16.328 1 95.88 279 ARG A CA 1
ATOM 2116 C C . ARG A 1 279 ? -6.238 -18.219 -17.766 1 95.88 279 ARG A C 1
ATOM 2118 O O . ARG A 1 279 ? -5.383 -18.812 -18.422 1 95.88 279 ARG A O 1
ATOM 2125 N N . GLY A 1 280 ? -6.859 -17.188 -18.188 1 93.62 280 GLY A N 1
ATOM 2126 C CA . GLY A 1 280 ? -6.77 -16.797 -19.594 1 93.62 280 GLY A CA 1
ATOM 2127 C C . GLY A 1 280 ? -5.652 -15.812 -19.859 1 93.62 280 GLY A C 1
ATOM 2128 O O . GLY A 1 280 ? -5.43 -15.422 -21 1 93.62 280 GLY A O 1
ATOM 2129 N N . THR A 1 281 ? -4.918 -15.398 -18.891 1 91.12 281 THR A N 1
ATOM 2130 C CA . THR A 1 281 ? -3.871 -14.406 -19.078 1 91.12 281 THR A CA 1
ATOM 2131 C C . THR A 1 281 ? -2.609 -15.055 -19.641 1 91.12 281 THR A C 1
ATOM 2133 O O . THR A 1 281 ? -2.307 -16.203 -19.328 1 91.12 281 THR A O 1
ATOM 2136 N N . MET A 1 282 ? -1.883 -14.32 -20.469 1 90.94 282 MET A N 1
ATOM 2137 C CA . MET A 1 282 ? -0.551 -14.703 -20.938 1 90.94 282 MET A CA 1
ATOM 2138 C C . MET A 1 282 ? 0.479 -14.539 -19.812 1 90.94 282 MET A C 1
ATOM 2140 O O . MET A 1 282 ? 0.192 -13.93 -18.781 1 90.94 282 MET A O 1
ATOM 2144 N N . VAL A 1 283 ? 1.604 -15.156 -20.016 1 90.75 283 VAL A N 1
ATOM 2145 C CA . VAL A 1 283 ? 2.68 -14.953 -19.047 1 90.75 283 VAL A CA 1
ATOM 2146 C C . VAL A 1 283 ? 3.301 -13.578 -19.25 1 90.75 283 VAL A C 1
ATOM 2148 O O . VAL A 1 283 ? 3.277 -13.031 -20.359 1 90.75 283 VAL A O 1
ATOM 2151 N N . PRO A 1 284 ? 3.809 -12.945 -18.188 1 85.62 284 PRO A N 1
ATOM 2152 C CA . PRO A 1 284 ? 4.547 -11.703 -18.391 1 85.62 284 PRO A CA 1
ATOM 2153 C C . PRO A 1 284 ? 5.734 -11.859 -19.344 1 85.62 284 PRO A C 1
ATOM 2155 O O . PRO A 1 284 ? 6.547 -12.773 -19.172 1 85.62 284 PRO A O 1
ATOM 2158 N N . PRO A 1 285 ? 5.863 -11.016 -20.281 1 85 285 PRO A N 1
ATOM 2159 C CA . PRO A 1 285 ? 6.93 -11.156 -21.266 1 85 285 PRO A CA 1
ATOM 2160 C C . PRO A 1 285 ? 8.297 -10.734 -20.734 1 85 285 PRO A C 1
ATOM 2162 O O . PRO A 1 285 ? 8.383 -9.82 -19.906 1 85 285 PRO A O 1
ATOM 2165 N N . ARG A 1 286 ? 9.297 -11.352 -21.281 1 87.69 286 ARG A N 1
ATOM 2166 C CA . ARG A 1 286 ? 10.68 -10.953 -21.031 1 87.69 286 ARG A CA 1
ATOM 2167 C C . ARG A 1 286 ? 11.102 -9.812 -21.953 1 87.69 286 ARG A C 1
ATOM 2169 O O . ARG A 1 286 ? 10.602 -9.703 -23.078 1 87.69 286 ARG A O 1
ATOM 2176 N N . ASP A 1 287 ? 11.953 -8.938 -21.484 1 85.88 287 ASP A N 1
ATOM 2177 C CA . ASP A 1 287 ? 12.617 -7.992 -22.375 1 85.88 287 ASP A CA 1
ATOM 2178 C C . ASP A 1 287 ? 13.703 -8.688 -23.203 1 85.88 287 ASP A C 1
ATOM 2180 O O . ASP A 1 287 ? 14.859 -8.766 -22.781 1 85.88 287 ASP A O 1
ATOM 2184 N N . THR A 1 288 ? 13.383 -9.062 -24.375 1 88.62 288 THR A N 1
ATOM 2185 C CA . THR A 1 288 ? 14.258 -9.898 -25.188 1 88.62 288 THR A CA 1
ATOM 2186 C C . THR A 1 288 ? 15.453 -9.102 -25.688 1 88.62 288 THR A C 1
ATOM 2188 O O . THR A 1 288 ? 16.531 -9.656 -25.922 1 88.62 288 THR A O 1
ATOM 2191 N N . THR A 1 289 ? 15.273 -7.809 -25.859 1 88.19 289 THR A N 1
ATOM 2192 C CA . THR A 1 289 ? 16.391 -6.965 -26.297 1 88.19 289 THR A CA 1
ATOM 2193 C C . THR A 1 289 ? 17.453 -6.883 -25.219 1 88.19 289 THR A C 1
ATOM 2195 O O . THR A 1 289 ? 18.641 -7.109 -25.484 1 88.19 289 THR A O 1
ATOM 2198 N N . LEU A 1 290 ? 17.016 -6.621 -24.047 1 88.88 290 LEU A N 1
ATOM 2199 C CA . LEU A 1 290 ? 17.969 -6.559 -22.938 1 88.88 290 LEU A CA 1
ATOM 2200 C C . LEU A 1 290 ? 18.578 -7.926 -22.672 1 88.88 290 LEU A C 1
ATOM 2202 O O . LEU A 1 290 ? 19.781 -8.039 -22.406 1 88.88 290 LEU A O 1
ATOM 2206 N N . ALA A 1 291 ? 17.766 -8.969 -22.766 1 94.38 291 ALA A N 1
ATOM 2207 C CA . ALA A 1 291 ? 18.203 -10.328 -22.469 1 94.38 291 ALA A CA 1
ATOM 2208 C C . ALA A 1 291 ? 19.312 -10.773 -23.422 1 94.38 291 ALA A C 1
ATOM 2210 O O . ALA A 1 291 ? 20.141 -11.625 -23.062 1 94.38 291 ALA A O 1
ATOM 2211 N N . ALA A 1 292 ? 19.375 -10.148 -24.578 1 96.12 292 ALA A N 1
ATOM 2212 C CA . ALA A 1 292 ? 20.312 -10.562 -25.609 1 96.12 292 ALA A CA 1
ATOM 2213 C C . ALA A 1 292 ? 21.656 -9.836 -25.453 1 96.12 292 ALA A C 1
ATOM 2215 O O . ALA A 1 292 ? 22.625 -10.164 -26.125 1 96.12 292 ALA A O 1
ATOM 2216 N N . THR A 1 293 ? 21.734 -8.891 -24.594 1 96.12 293 THR A N 1
ATOM 2217 C CA . THR A 1 293 ? 22.984 -8.164 -24.391 1 96.12 293 THR A CA 1
ATOM 2218 C C . THR A 1 293 ? 24.031 -9.055 -23.734 1 96.12 293 THR A C 1
ATOM 2220 O O . THR A 1 293 ? 23.703 -9.953 -22.969 1 96.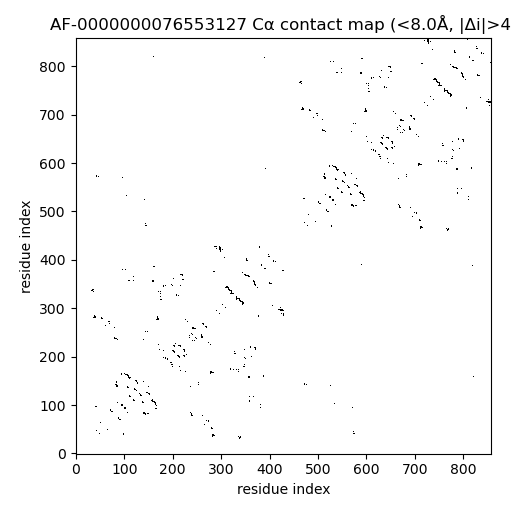12 293 THR A O 1
ATOM 2223 N N . PRO A 1 294 ? 25.328 -8.758 -24.047 1 98 294 PRO A N 1
ATOM 2224 C CA . PRO A 1 294 ? 26.391 -9.539 -23.406 1 98 294 PRO A CA 1
ATOM 2225 C C . PRO A 1 294 ? 26.312 -9.508 -21.875 1 98 294 PRO A C 1
ATOM 2227 O O . PRO A 1 294 ? 26.562 -10.523 -21.219 1 98 294 PRO A O 1
ATOM 2230 N N . ALA A 1 295 ? 25.953 -8.453 -21.312 1 96.88 295 ALA A N 1
ATOM 2231 C CA . ALA A 1 295 ? 25.859 -8.312 -19.875 1 96.88 295 ALA A CA 1
ATOM 2232 C C . ALA A 1 295 ? 24.781 -9.227 -19.297 1 96.88 295 ALA A C 1
ATOM 2234 O O . ALA A 1 295 ? 25.016 -9.938 -18.312 1 96.88 295 ALA A O 1
ATOM 2235 N N . ALA A 1 296 ? 23.625 -9.242 -19.922 1 97.12 296 ALA A N 1
ATOM 2236 C CA . ALA A 1 296 ? 22.531 -10.07 -19.422 1 97.12 296 ALA A CA 1
ATOM 2237 C C . ALA A 1 296 ? 22.844 -11.555 -19.594 1 97.12 296 ALA A C 1
ATOM 2239 O O . ALA A 1 296 ? 22.484 -12.367 -18.734 1 97.12 296 ALA A O 1
ATOM 2240 N N . LEU A 1 297 ? 23.469 -11.875 -20.734 1 98.19 297 LEU A N 1
ATOM 2241 C CA . LEU A 1 297 ? 23.859 -13.266 -20.953 1 98.19 297 LEU A CA 1
ATOM 2242 C C . LEU A 1 297 ? 24.828 -13.734 -19.891 1 98.19 297 LEU A C 1
ATOM 2244 O O . LEU A 1 297 ? 24.656 -14.812 -19.312 1 98.19 297 LEU A O 1
ATOM 2248 N N . LYS A 1 298 ? 25.812 -12.93 -19.625 1 98.44 298 LYS A N 1
ATOM 2249 C CA . LYS A 1 298 ? 26.75 -13.234 -18.547 1 98.44 298 LYS A CA 1
ATOM 2250 C C . LYS A 1 298 ? 26.016 -13.312 -17.203 1 98.44 298 LYS A C 1
ATOM 2252 O O . LYS A 1 298 ? 26.297 -14.203 -16.391 1 98.44 298 LYS A O 1
ATOM 2257 N N . GLY A 1 299 ? 25.125 -12.422 -16.984 1 98.62 299 GLY A N 1
ATOM 2258 C CA . GLY A 1 299 ? 24.328 -12.414 -15.75 1 98.62 299 GLY A CA 1
ATOM 2259 C C . GLY A 1 299 ? 23.531 -13.688 -15.547 1 98.62 299 GLY A C 1
ATOM 2260 O O . GLY A 1 299 ? 23.406 -14.164 -14.414 1 98.62 299 GLY A O 1
ATOM 2261 N N . GLY A 1 300 ? 23 -14.227 -16.641 1 98.38 300 GLY A N 1
ATOM 2262 C CA . GLY A 1 300 ? 22.281 -15.484 -16.562 1 98.38 300 GLY A CA 1
ATOM 2263 C C . GLY A 1 300 ? 23.156 -16.656 -16.141 1 98.38 300 GLY A C 1
ATOM 2264 O O . GLY A 1 300 ? 22.719 -17.5 -15.359 1 98.38 300 GLY A O 1
ATOM 2265 N N . GLU A 1 301 ? 24.328 -16.656 -16.688 1 98.56 301 GLU A N 1
ATOM 2266 C CA . GLU A 1 301 ? 25.281 -17.672 -16.281 1 98.56 301 GLU A CA 1
ATOM 2267 C C . GLU A 1 301 ? 25.609 -17.547 -14.789 1 98.56 301 GLU A C 1
ATOM 2269 O O . GLU A 1 301 ? 25.672 -18.562 -14.078 1 98.56 301 GLU A O 1
ATOM 2274 N N . LEU A 1 302 ? 25.797 -16.328 -14.344 1 98.75 302 LEU A N 1
ATOM 2275 C CA . LEU A 1 302 ? 26.109 -16.062 -12.938 1 98.75 302 LEU A CA 1
ATOM 2276 C C . LEU A 1 302 ? 24.922 -16.453 -12.047 1 98.75 302 LEU A C 1
ATOM 2278 O O . LEU A 1 302 ? 25.109 -16.953 -10.938 1 98.75 302 LEU A O 1
ATOM 2282 N N . PHE A 1 303 ? 23.703 -16.219 -12.539 1 98.69 303 PHE A N 1
ATOM 2283 C CA . PHE A 1 303 ? 22.469 -16.562 -11.836 1 98.69 303 PHE A CA 1
ATOM 2284 C C . PHE A 1 303 ? 22.453 -18.047 -11.492 1 98.69 303 PHE A C 1
ATOM 2286 O O . PHE A 1 303 ? 22.125 -18.422 -10.367 1 98.69 303 PHE A O 1
ATOM 2293 N N . ARG A 1 304 ? 22.922 -18.891 -12.438 1 97.94 304 ARG A N 1
ATOM 2294 C CA . ARG A 1 304 ? 23 -20.328 -12.25 1 97.94 304 ARG A CA 1
ATOM 2295 C C . ARG A 1 304 ? 24.172 -20.719 -11.359 1 97.94 304 ARG A C 1
ATOM 2297 O O . ARG A 1 304 ? 24.016 -21.516 -10.43 1 97.94 304 ARG A O 1
ATOM 2304 N N . ARG A 1 305 ? 25.25 -20.062 -11.578 1 97.69 305 ARG A N 1
ATOM 2305 C CA . ARG A 1 305 ? 26.469 -20.406 -10.859 1 97.69 305 ARG A CA 1
ATOM 2306 C C . ARG A 1 305 ? 26.344 -20.094 -9.375 1 97.69 305 ARG A C 1
ATOM 2308 O O . ARG A 1 305 ? 26.797 -20.859 -8.523 1 97.69 305 ARG A O 1
ATOM 2315 N N . VAL A 1 306 ? 25.703 -18.984 -9.078 1 97.81 306 VAL A N 1
ATOM 2316 C CA . VAL A 1 306 ? 25.562 -18.547 -7.695 1 97.81 306 VAL A CA 1
ATOM 2317 C C . VAL A 1 306 ? 24.531 -19.406 -6.973 1 97.81 306 VAL A C 1
ATOM 2319 O O . VAL A 1 306 ? 24.531 -19.484 -5.738 1 97.81 306 VAL A O 1
ATOM 2322 N N . GLY A 1 307 ? 23.625 -20.031 -7.762 1 97.75 307 GLY A N 1
ATOM 2323 C CA . GLY A 1 307 ? 22.688 -20.984 -7.176 1 97.75 307 GLY A CA 1
ATOM 2324 C C . GLY A 1 307 ? 21.281 -20.438 -7.047 1 97.75 307 GLY A C 1
ATOM 2325 O O . GLY A 1 307 ? 20.422 -21.062 -6.422 1 97.75 307 GLY A O 1
ATOM 2326 N N . CYS A 1 308 ? 20.969 -19.25 -7.613 1 98.06 308 CYS A N 1
ATOM 2327 C CA . CYS A 1 308 ? 19.641 -18.672 -7.547 1 98.06 308 CYS A CA 1
ATOM 2328 C C . CYS A 1 308 ? 18.609 -19.594 -8.203 1 98.06 308 CYS A C 1
ATOM 2330 O O . CYS A 1 308 ? 17.469 -19.672 -7.754 1 98.06 308 CYS A O 1
ATOM 2332 N N . SER A 1 309 ? 19.078 -20.391 -9.203 1 97.94 309 SER A N 1
ATOM 2333 C CA . SER A 1 309 ? 18.203 -21.172 -10.062 1 97.94 309 SER A CA 1
ATOM 2334 C C . SER A 1 309 ? 17.734 -22.438 -9.359 1 97.94 309 SER A C 1
ATOM 2336 O O . SER A 1 309 ? 16.859 -23.156 -9.875 1 97.94 309 SER A O 1
ATOM 2338 N N . VAL A 1 310 ? 18.25 -22.734 -8.203 1 98.06 310 VAL A N 1
ATOM 2339 C CA . VAL A 1 310 ? 17.812 -23.922 -7.473 1 98.06 310 VAL A CA 1
ATOM 2340 C C . VAL A 1 310 ? 16.359 -23.75 -7.027 1 98.06 310 VAL A C 1
ATOM 2342 O O . VAL A 1 310 ? 15.547 -24.656 -7.203 1 98.06 310 VAL A O 1
ATOM 2345 N N . CYS A 1 311 ? 16.031 -22.609 -6.504 1 98.25 311 CYS A N 1
ATOM 2346 C CA . CYS A 1 311 ? 14.664 -22.312 -6.125 1 98.25 311 CYS A CA 1
ATOM 2347 C C . CYS A 1 311 ? 13.938 -21.578 -7.246 1 98.25 311 CYS A C 1
ATOM 2349 O O . CYS A 1 311 ? 12.742 -21.781 -7.453 1 98.25 311 CYS A O 1
ATOM 2351 N N . HIS A 1 312 ? 14.68 -20.641 -7.836 1 98.44 312 HIS A N 1
ATOM 2352 C CA . HIS A 1 312 ? 14.117 -19.938 -8.984 1 98.44 312 HIS A CA 1
ATOM 2353 C C . HIS A 1 312 ? 14.312 -20.734 -10.266 1 98.44 312 HIS A C 1
ATOM 2355 O O . HIS A 1 312 ? 15.008 -20.281 -11.18 1 98.44 312 HIS A O 1
ATOM 2361 N N . VAL A 1 313 ? 13.586 -21.797 -10.359 1 98.31 313 VAL A N 1
ATOM 2362 C CA . VAL A 1 313 ? 13.656 -22.75 -11.469 1 98.31 313 VAL A CA 1
ATOM 2363 C C . VAL A 1 313 ? 13.258 -22.062 -12.773 1 98.31 313 VAL A C 1
ATOM 2365 O O . VAL A 1 313 ? 12.172 -21.484 -12.867 1 98.31 313 VAL A O 1
ATOM 2368 N N . GLU A 1 314 ? 14.102 -22.172 -13.734 1 97.81 314 GLU A N 1
ATOM 2369 C CA . GLU A 1 314 ? 14.016 -21.344 -14.93 1 97.81 314 GLU A CA 1
ATOM 2370 C C . GLU A 1 314 ? 12.812 -21.703 -15.781 1 97.81 314 GLU A C 1
ATOM 2372 O O . GLU A 1 314 ? 12.07 -20.844 -16.25 1 97.81 314 GLU A O 1
ATOM 2377 N N . SER A 1 315 ? 12.602 -23.047 -16.016 1 98.06 315 SER A N 1
ATOM 2378 C CA . SER A 1 315 ? 11.539 -23.484 -16.922 1 98.06 315 SER A CA 1
ATOM 2379 C C . SER A 1 315 ? 10.773 -24.672 -16.344 1 98.06 315 SER A C 1
ATOM 2381 O O . SER A 1 315 ? 11.352 -25.5 -15.648 1 98.06 315 SER A O 1
ATOM 2383 N N . ILE A 1 316 ? 9.492 -24.719 -16.641 1 98.44 316 ILE A N 1
ATOM 2384 C CA . ILE A 1 316 ? 8.602 -25.797 -16.25 1 98.44 316 ILE A CA 1
ATOM 2385 C C . ILE A 1 316 ? 7.637 -26.109 -17.406 1 98.44 316 ILE A C 1
ATOM 2387 O O . ILE A 1 316 ? 7.164 -25.188 -18.078 1 98.44 316 ILE A O 1
ATOM 2391 N N . THR A 1 317 ? 7.41 -27.328 -17.641 1 98.44 317 THR A N 1
ATOM 2392 C CA . THR A 1 317 ? 6.398 -27.734 -18.594 1 98.44 317 THR A CA 1
ATOM 2393 C C . THR A 1 317 ? 5.09 -28.078 -17.891 1 98.44 317 THR A C 1
ATOM 2395 O O . THR A 1 317 ? 5.086 -28.797 -16.906 1 98.44 317 THR A O 1
ATOM 2398 N N . THR A 1 318 ? 4.016 -27.5 -18.391 1 98.62 318 THR A N 1
ATOM 2399 C CA . THR A 1 318 ? 2.715 -27.797 -17.797 1 98.62 318 THR A CA 1
ATOM 2400 C C . THR A 1 318 ? 2.26 -29.203 -18.156 1 98.62 318 THR A C 1
ATOM 2402 O O . THR A 1 318 ? 2.877 -29.875 -18.984 1 98.62 318 THR A O 1
ATOM 2405 N N . ALA A 1 319 ? 1.232 -29.672 -17.531 1 98.44 319 ALA A N 1
ATOM 2406 C CA . ALA A 1 319 ? 0.685 -31.016 -17.766 1 98.44 319 ALA A CA 1
ATOM 2407 C C . ALA A 1 319 ? 0.143 -31.141 -19.188 1 98.44 319 ALA A C 1
ATOM 2409 O O . ALA A 1 319 ? -0.132 -30.141 -19.844 1 98.44 319 ALA A O 1
ATOM 2410 N N . PRO A 1 320 ? -0.027 -32.406 -19.609 1 98 320 PRO A N 1
ATOM 2411 C CA . PRO A 1 320 ? -0.607 -32.594 -20.938 1 98 320 PRO A CA 1
ATOM 2412 C C . PRO A 1 320 ? -2.041 -32.094 -21.047 1 98 320 PRO A C 1
ATOM 2414 O O . PRO A 1 320 ? -2.773 -32.094 -20.047 1 98 320 PRO A O 1
ATOM 2417 N N . VAL A 1 321 ? -2.355 -31.703 -22.25 1 97.5 321 VAL A N 1
ATOM 2418 C CA . VAL A 1 321 ? -3.736 -31.328 -22.547 1 97.5 321 VAL A CA 1
ATOM 2419 C C . VAL A 1 321 ? -4.676 -32.469 -22.141 1 97.5 321 VAL A C 1
ATOM 2421 O O . VAL A 1 321 ? -4.383 -33.625 -22.391 1 97.5 321 VAL A O 1
ATOM 2424 N N . GLY A 1 322 ? -5.766 -32.094 -21.469 1 97.44 322 GLY A N 1
ATOM 2425 C CA . GLY A 1 322 ? -6.766 -33.094 -21.109 1 97.44 322 GLY A CA 1
ATOM 2426 C C . GLY A 1 322 ? -6.566 -33.625 -19.703 1 97.44 322 GLY A C 1
ATOM 2427 O O . GLY A 1 322 ? -7.43 -34.344 -19.188 1 97.44 322 GLY A O 1
ATOM 2428 N N . THR A 1 323 ? -5.461 -33.344 -19.078 1 98.06 323 THR A N 1
ATOM 2429 C CA . THR A 1 323 ? -5.25 -33.781 -17.703 1 98.06 323 THR A CA 1
ATOM 2430 C C . THR A 1 323 ? -6.348 -33.219 -16.797 1 98.06 323 THR A C 1
ATOM 2432 O O . THR A 1 323 ? -6.684 -32.031 -16.859 1 98.06 323 THR A O 1
ATOM 2435 N N . VAL A 1 324 ? -6.91 -34.062 -15.953 1 97.94 324 VAL A N 1
ATOM 2436 C CA . VAL A 1 324 ? -7.957 -33.688 -15.008 1 97.94 324 VAL A CA 1
ATOM 2437 C C . VAL A 1 324 ? -7.332 -33.344 -13.656 1 97.94 324 VAL A C 1
ATOM 2439 O O . VAL A 1 324 ? -6.598 -34.125 -13.078 1 97.94 324 VAL A O 1
ATOM 2442 N N . ILE A 1 325 ? -7.605 -32.094 -13.211 1 97.5 325 ILE A N 1
ATOM 2443 C CA . ILE A 1 325 ? -6.996 -31.641 -11.969 1 97.5 325 ILE A CA 1
ATOM 2444 C C . ILE A 1 325 ? -8.078 -31.062 -11.047 1 97.5 325 ILE A C 1
ATOM 2446 O O . ILE A 1 325 ? -9.266 -31.094 -11.383 1 97.5 325 ILE A O 1
ATOM 2450 N N . ASP A 1 326 ? -7.676 -30.672 -9.805 1 97.69 326 ASP A N 1
ATOM 2451 C CA . ASP A 1 326 ? -8.516 -29.984 -8.82 1 97.69 326 ASP A CA 1
ATOM 2452 C C . ASP A 1 326 ? -9.719 -30.844 -8.445 1 97.69 326 ASP A C 1
ATOM 2454 O O . ASP A 1 326 ? -10.852 -30.359 -8.445 1 97.69 326 ASP A O 1
ATOM 2458 N N . GLY A 1 327 ? -9.438 -32.125 -8.234 1 96.19 327 GLY A N 1
ATOM 2459 C CA . GLY A 1 327 ? -10.477 -33.062 -7.797 1 96.19 327 GLY A CA 1
ATOM 2460 C C . GLY A 1 327 ? -11.516 -33.312 -8.867 1 96.19 327 GLY A C 1
ATOM 2461 O O . GLY A 1 327 ? -12.688 -33.562 -8.555 1 96.19 327 GLY A O 1
ATOM 2462 N N . GLY A 1 328 ? -11.07 -33.125 -10.078 1 97.12 328 GLY A N 1
ATOM 2463 C CA . GLY A 1 328 ? -11.969 -33.375 -11.195 1 97.12 328 GLY A CA 1
ATOM 2464 C C . GLY A 1 328 ? -12.742 -32.156 -11.633 1 97.12 328 GLY A C 1
ATOM 2465 O O . GLY A 1 328 ? -13.555 -32.219 -12.555 1 97.12 328 GLY A O 1
ATOM 2466 N N . MET A 1 329 ? -12.477 -31.047 -11.086 1 96.38 329 MET A N 1
ATOM 2467 C CA . MET A 1 329 ? -13.289 -29.859 -11.305 1 96.38 329 MET A CA 1
ATOM 2468 C C . MET A 1 329 ? -12.742 -29.031 -12.461 1 96.38 329 MET A C 1
ATOM 2470 O O . MET A 1 329 ? -13.391 -28.078 -12.914 1 96.38 329 MET A O 1
ATOM 2474 N N . PHE A 1 330 ? -11.547 -29.391 -12.961 1 96.69 330 PHE A N 1
ATOM 2475 C CA . PHE A 1 330 ? -10.945 -28.641 -14.062 1 96.69 330 PHE A CA 1
ATOM 2476 C C . PHE A 1 330 ? -10.141 -29.562 -14.969 1 96.69 330 PHE A C 1
ATOM 2478 O O . PHE A 1 330 ? -9.375 -30.406 -14.492 1 96.69 330 PHE A O 1
ATOM 2485 N N . THR A 1 331 ? -10.328 -29.5 -16.25 1 97.75 331 THR A N 1
ATOM 2486 C CA . THR A 1 331 ? -9.547 -30.203 -17.266 1 97.75 331 THR A CA 1
ATOM 2487 C C . THR A 1 331 ? -8.625 -29.25 -18 1 97.75 331 THR A C 1
ATOM 2489 O O . THR A 1 331 ? -9.086 -28.266 -18.578 1 97.75 331 THR A O 1
ATOM 2492 N N . VAL A 1 332 ? -7.395 -29.516 -17.984 1 98 332 VAL A N 1
ATOM 2493 C CA . VAL A 1 332 ? -6.391 -28.656 -18.578 1 98 332 VAL A CA 1
ATOM 2494 C C . VAL A 1 332 ? -6.668 -28.516 -20.078 1 98 332 VAL A C 1
ATOM 2496 O O . VAL A 1 332 ? -6.59 -29.484 -20.828 1 98 332 VAL A O 1
ATOM 2499 N N . PRO A 1 333 ? -6.957 -27.312 -20.531 1 97.56 333 PRO A N 1
ATOM 2500 C CA . PRO A 1 333 ? -7.277 -27.109 -21.938 1 97.56 333 PRO A CA 1
ATOM 2501 C C . PRO A 1 333 ? -6.031 -26.922 -22.812 1 97.56 333 PRO A C 1
ATOM 2503 O O . PRO A 1 333 ? -4.922 -26.828 -22.281 1 97.56 333 PRO A O 1
ATOM 2506 N N . GLU A 1 334 ? -6.23 -26.891 -24.094 1 96.69 334 GLU A N 1
ATOM 2507 C CA . GLU A 1 334 ? -5.152 -26.734 -25.078 1 96.69 334 GLU A CA 1
ATOM 2508 C C . GLU A 1 334 ? -4.344 -25.469 -24.812 1 96.69 334 GLU A C 1
ATOM 2510 O O . GLU A 1 334 ? -3.125 -25.453 -25 1 96.69 334 GLU A O 1
ATOM 2515 N N . ALA A 1 335 ? -5.008 -24.453 -24.375 1 96.69 335 ALA A N 1
ATOM 2516 C CA . ALA A 1 335 ? -4.355 -23.156 -24.172 1 96.69 335 ALA A CA 1
ATOM 2517 C C . ALA A 1 335 ? -3.33 -23.234 -23.047 1 96.69 335 ALA A C 1
ATOM 2519 O O . ALA A 1 335 ? -2.377 -22.453 -23 1 96.69 335 ALA A O 1
ATOM 2520 N N . LEU A 1 336 ? -3.455 -24.234 -22.141 1 98.12 336 LEU A N 1
ATOM 2521 C CA . LEU A 1 336 ? -2.643 -24.266 -20.922 1 98.12 336 LEU A CA 1
ATOM 2522 C C . LEU A 1 336 ? -1.763 -25.5 -20.891 1 98.12 336 LEU A C 1
ATOM 2524 O O . LEU A 1 336 ? -0.765 -25.547 -20.156 1 98.12 336 LEU A O 1
ATOM 2528 N N . GLY A 1 337 ? -2.168 -26.531 -21.594 1 98.06 337 GLY A N 1
ATOM 2529 C CA . GLY A 1 337 ? -1.466 -27.797 -21.531 1 98.06 337 GLY A CA 1
ATOM 2530 C C . GLY A 1 337 ? -0.304 -27.891 -22.5 1 98.06 337 GLY A C 1
ATOM 2531 O O . GLY A 1 337 ? -0.33 -27.281 -23.562 1 98.06 337 GLY A O 1
ATOM 2532 N N . ASP A 1 338 ? 0.664 -28.672 -22.078 1 98 338 ASP A N 1
ATOM 2533 C CA . ASP A 1 338 ? 1.839 -28.922 -22.922 1 98 338 ASP A CA 1
ATOM 2534 C C . ASP A 1 338 ? 2.52 -27.609 -23.297 1 98 338 ASP A C 1
ATOM 2536 O O . ASP A 1 338 ? 2.85 -27.391 -24.469 1 98 338 ASP A O 1
ATOM 2540 N N . LYS A 1 339 ? 2.613 -26.75 -22.328 1 98 339 LYS A N 1
ATOM 2541 C CA . LYS A 1 339 ? 3.273 -25.469 -22.531 1 98 339 LYS A CA 1
ATOM 2542 C C . LYS A 1 339 ? 4.555 -25.375 -21.719 1 98 339 LYS A C 1
ATOM 2544 O O . LYS A 1 339 ? 4.594 -25.812 -20.562 1 98 339 LYS A O 1
ATOM 2549 N N . ILE A 1 340 ? 5.609 -24.844 -22.297 1 98.12 340 ILE A N 1
ATOM 2550 C CA . ILE A 1 340 ? 6.812 -24.469 -21.562 1 98.12 340 ILE A CA 1
ATOM 2551 C C . ILE A 1 340 ? 6.668 -23.047 -21.031 1 98.12 340 ILE A C 1
ATOM 2553 O O . ILE A 1 340 ? 6.371 -22.125 -21.797 1 98.12 340 ILE A O 1
ATOM 2557 N N . ILE A 1 341 ? 6.773 -22.875 -19.75 1 97.75 341 ILE A N 1
ATOM 2558 C CA . ILE A 1 341 ? 6.773 -21.562 -19.141 1 97.75 341 ILE A CA 1
ATOM 2559 C C . ILE A 1 341 ? 8.125 -21.297 -18.469 1 97.75 341 ILE A C 1
ATOM 2561 O O . ILE A 1 341 ? 8.852 -22.234 -18.141 1 97.75 341 ILE A O 1
ATOM 2565 N N . HIS A 1 342 ? 8.508 -20.016 -18.344 1 97.75 342 HIS A N 1
ATOM 2566 C CA . HIS A 1 342 ? 9.758 -19.609 -17.719 1 97.75 342 HIS A CA 1
ATOM 2567 C C . HIS A 1 342 ? 9.516 -18.688 -16.531 1 97.75 342 HIS A C 1
ATOM 2569 O O . HIS A 1 342 ? 9.914 -17.516 -16.547 1 97.75 342 HIS A O 1
ATOM 2575 N N . PRO A 1 343 ? 8.961 -19.266 -15.438 1 97.38 343 PRO A N 1
ATOM 2576 C CA . PRO A 1 343 ? 8.57 -18.438 -14.297 1 97.38 343 PRO A CA 1
ATOM 2577 C C . PRO A 1 343 ? 9.758 -18.016 -13.438 1 97.38 343 PRO A C 1
ATOM 2579 O O . PRO A 1 343 ? 9.641 -17.094 -12.633 1 97.38 343 PRO A O 1
ATOM 2582 N N . PHE A 1 344 ? 10.93 -18.797 -13.609 1 98.06 344 PHE A N 1
ATOM 2583 C CA . PHE A 1 344 ? 12.016 -18.625 -12.648 1 98.06 344 PHE A CA 1
ATOM 2584 C C . PHE A 1 344 ? 11.5 -18.734 -11.227 1 98.06 344 PHE A C 1
ATOM 2586 O O . PHE A 1 344 ? 11.773 -17.859 -10.391 1 98.06 344 PHE A O 1
ATOM 2593 N N . GLY A 1 345 ? 10.812 -19.797 -10.969 1 98 345 GLY A N 1
ATOM 2594 C CA . GLY A 1 345 ? 10.195 -20.125 -9.695 1 98 345 GLY A CA 1
ATOM 2595 C C . GLY A 1 345 ? 9.773 -21.578 -9.594 1 98 345 GLY A C 1
ATOM 2596 O O . GLY A 1 345 ? 9.375 -22.188 -10.594 1 98 345 GLY A O 1
ATOM 2597 N N . ASP A 1 346 ? 9.812 -22.141 -8.406 1 98.5 346 ASP A N 1
ATOM 2598 C CA . ASP A 1 346 ? 9.477 -23.547 -8.211 1 98.5 346 ASP A CA 1
ATOM 2599 C C . ASP A 1 346 ? 8.117 -23.688 -7.535 1 98.5 346 ASP A C 1
ATOM 2601 O O . ASP A 1 346 ? 7.594 -24.797 -7.41 1 98.5 346 ASP A O 1
ATOM 2605 N N . PHE A 1 347 ? 7.566 -22.562 -7.012 1 97.75 347 PHE A N 1
ATOM 2606 C CA . PHE A 1 347 ? 6.254 -22.484 -6.375 1 97.75 347 PHE A CA 1
ATOM 2607 C C . PHE A 1 347 ? 6.195 -23.375 -5.145 1 97.75 347 PHE A C 1
ATOM 2609 O O . PHE A 1 347 ? 5.145 -23.938 -4.824 1 97.75 347 PHE A O 1
ATOM 2616 N N . LEU A 1 348 ? 7.355 -23.594 -4.488 1 97.19 348 LEU A N 1
ATOM 2617 C CA . LEU A 1 348 ? 7.457 -24.391 -3.266 1 97.19 348 LEU A CA 1
ATOM 2618 C C . LEU A 1 348 ? 7.758 -23.5 -2.066 1 97.19 348 LEU A C 1
ATOM 2620 O O . LEU A 1 348 ? 8.141 -22.328 -2.232 1 97.19 348 LEU A O 1
ATOM 2624 N N . LEU A 1 349 ? 7.531 -24.016 -0.869 1 95.19 349 LEU A N 1
ATOM 2625 C CA . LEU A 1 349 ? 7.828 -23.266 0.35 1 95.19 349 LEU A CA 1
ATOM 2626 C C . LEU A 1 349 ? 9.297 -23.438 0.74 1 95.19 349 LEU A C 1
ATOM 2628 O O . LEU A 1 349 ? 9.828 -24.547 0.717 1 95.19 349 LEU A O 1
ATOM 2632 N N . HIS A 1 350 ? 9.914 -22.328 1.055 1 95.81 350 HIS A N 1
ATOM 2633 C CA . HIS A 1 350 ? 11.312 -22.328 1.481 1 95.81 350 HIS A CA 1
ATOM 2634 C C . HIS A 1 350 ? 11.516 -21.422 2.697 1 95.81 350 HIS A C 1
ATOM 2636 O O . HIS A 1 350 ? 10.805 -20.438 2.865 1 95.81 350 HIS A O 1
ATOM 2642 N N . ASP A 1 351 ? 12.422 -21.812 3.535 1 94.31 351 ASP A N 1
ATOM 2643 C CA . ASP A 1 351 ? 12.945 -20.891 4.539 1 94.31 351 ASP A CA 1
ATOM 2644 C C . ASP A 1 351 ? 13.93 -19.906 3.92 1 94.31 351 ASP A C 1
ATOM 2646 O O . ASP A 1 351 ? 15.062 -20.266 3.594 1 94.31 351 ASP A O 1
ATOM 2650 N N . ILE A 1 352 ? 13.523 -18.656 3.826 1 92.38 352 ILE A N 1
ATOM 2651 C CA . ILE A 1 352 ? 14.406 -17.688 3.209 1 92.38 352 ILE A CA 1
ATOM 2652 C C . ILE A 1 352 ? 14.852 -16.656 4.25 1 92.38 352 ILE A C 1
ATOM 2654 O O . ILE A 1 352 ? 15.305 -15.562 3.898 1 92.38 352 ILE A O 1
ATOM 2658 N N . GLY A 1 353 ? 14.648 -16.984 5.52 1 87.81 353 GLY A N 1
ATOM 2659 C CA . GLY A 1 353 ? 15.18 -16.203 6.621 1 87.81 353 GLY A CA 1
ATOM 2660 C C . GLY A 1 353 ? 14.289 -15.023 6.992 1 87.81 353 GLY A C 1
ATOM 2661 O O . GLY A 1 353 ? 14.438 -14.438 8.062 1 87.81 353 GLY A O 1
ATOM 2662 N N . THR A 1 354 ? 13.445 -14.625 6.164 1 76.19 354 THR A N 1
ATOM 2663 C CA . THR A 1 354 ? 12.578 -13.477 6.41 1 76.19 354 THR A CA 1
ATOM 2664 C C . THR A 1 354 ? 11.117 -13.906 6.508 1 76.19 354 THR A C 1
ATOM 2666 O O . THR A 1 354 ? 10.211 -13.125 6.227 1 76.19 354 THR A O 1
ATOM 2669 N N . GLY A 1 355 ? 11.062 -15.109 6.895 1 70.38 355 GLY A N 1
ATOM 2670 C CA . GLY A 1 355 ? 9.68 -15.547 7.051 1 70.38 355 GLY A CA 1
ATOM 2671 C C . GLY A 1 355 ? 8.883 -14.672 8 1 70.38 355 GLY A C 1
ATOM 2672 O O . GLY A 1 355 ? 9.461 -13.977 8.844 1 70.38 355 GLY A O 1
ATOM 2673 N N . ASP A 1 356 ? 7.535 -14.711 7.875 1 74.56 356 ASP A N 1
ATOM 2674 C CA . ASP A 1 356 ? 6.672 -13.711 8.484 1 74.56 356 ASP A CA 1
ATOM 2675 C C . ASP A 1 356 ? 6.074 -14.211 9.797 1 74.56 356 ASP A C 1
ATOM 2677 O O . ASP A 1 356 ? 5.238 -13.539 10.398 1 74.56 356 ASP A O 1
ATOM 2681 N N . GLY A 1 357 ? 6.547 -15.469 10.172 1 78.88 357 GLY A N 1
ATOM 2682 C CA . GLY A 1 357 ? 6.125 -16.016 11.453 1 78.88 357 GLY A CA 1
ATOM 2683 C C . GLY A 1 357 ? 4.707 -16.547 11.438 1 78.88 357 GLY A C 1
ATOM 2684 O O . GLY A 1 357 ? 4.215 -17.047 12.453 1 78.88 357 GLY A O 1
ATOM 2685 N N . ILE A 1 358 ? 4.078 -16.531 10.297 1 86.31 358 ILE A N 1
ATOM 2686 C CA . ILE A 1 358 ? 2.672 -16.891 10.195 1 86.31 358 ILE A CA 1
ATOM 2687 C C . ILE A 1 358 ? 2.543 -18.328 9.672 1 86.31 358 ILE A C 1
ATOM 2689 O O . ILE A 1 358 ? 3.248 -18.719 8.742 1 86.31 358 ILE A O 1
ATOM 2693 N N . VAL A 1 359 ? 1.717 -19.094 10.375 1 77 359 VAL A N 1
ATOM 2694 C CA . VAL A 1 359 ? 1.379 -20.438 9.906 1 77 359 VAL A CA 1
ATOM 2695 C C . VAL A 1 359 ? -0.052 -20.453 9.375 1 77 359 VAL A C 1
ATOM 2697 O O . VAL A 1 359 ? -0.978 -20 10.055 1 77 359 VAL A O 1
ATOM 2700 N N . GLN A 1 360 ? -0.244 -20.828 8.125 1 74.19 360 GLN A N 1
ATOM 2701 C CA . GLN A 1 360 ? -1.583 -20.812 7.543 1 74.19 360 GLN A CA 1
ATOM 2702 C C . GLN A 1 360 ? -2.07 -22.219 7.234 1 74.19 360 GLN A C 1
ATOM 2704 O O . GLN A 1 360 ? -3.273 -22.453 7.117 1 74.19 360 GLN A O 1
ATOM 2709 N N . VAL A 1 361 ? -1.204 -23.109 6.871 1 65 361 VAL A N 1
ATOM 2710 C CA . VAL A 1 361 ? -1.724 -24.406 6.43 1 65 361 VAL A CA 1
ATOM 2711 C C . VAL A 1 361 ? -0.864 -25.531 7 1 65 361 VAL A C 1
ATOM 2713 O O . VAL A 1 361 ? 0.355 -25.391 7.121 1 65 361 VAL A O 1
ATOM 2716 N N . GLY A 1 362 ? -1.565 -26.547 7.344 1 61.41 362 GLY A N 1
ATOM 2717 C CA . GLY A 1 362 ? -0.988 -27.859 7.57 1 61.41 362 GLY A CA 1
ATOM 2718 C C . GLY A 1 362 ? -0.271 -27.984 8.898 1 61.41 362 GLY A C 1
ATOM 2719 O O . GLY A 1 362 ? -0.204 -27.016 9.664 1 61.41 362 GLY A O 1
ATOM 2720 N N . PRO A 1 363 ? 0.004 -29.047 9.102 1 59 363 PRO A N 1
ATOM 2721 C CA . PRO A 1 363 ? 0.663 -29.406 10.359 1 59 363 PRO A CA 1
ATOM 2722 C C . PRO A 1 363 ? 2.127 -28.969 10.406 1 59 363 PRO A C 1
ATOM 2724 O O . PRO A 1 363 ? 2.756 -29.016 11.461 1 59 363 PRO A O 1
ATOM 2727 N N . GLN A 1 364 ? 2.475 -28.484 9.297 1 63.78 364 GLN A N 1
ATOM 2728 C CA . GLN A 1 364 ? 3.896 -28.156 9.211 1 63.78 364 GLN A CA 1
ATOM 2729 C C . GLN A 1 364 ? 4.18 -26.75 9.727 1 63.78 364 GLN A C 1
ATOM 2731 O O . GLN A 1 364 ? 3.314 -25.875 9.664 1 63.78 364 GLN A O 1
ATOM 2736 N N . ASP A 1 365 ? 5.305 -26.719 10.367 1 74.25 365 ASP A N 1
ATOM 2737 C CA . ASP A 1 365 ? 5.762 -25.406 10.828 1 74.25 365 ASP A CA 1
ATOM 2738 C C . ASP A 1 365 ? 6.301 -24.578 9.672 1 74.25 365 ASP A C 1
ATOM 2740 O O . ASP A 1 365 ? 7.469 -24.703 9.297 1 74.25 365 ASP A O 1
ATOM 2744 N N . THR A 1 366 ? 5.434 -23.844 9.062 1 80.12 366 THR A N 1
ATOM 2745 C CA . THR A 1 366 ? 5.777 -23.031 7.91 1 80.12 366 THR A CA 1
ATOM 2746 C C . THR A 1 366 ? 5.965 -21.562 8.32 1 80.12 366 THR A C 1
ATOM 2748 O O . THR A 1 366 ? 5.922 -20.672 7.477 1 80.12 366 THR A O 1
ATOM 2751 N N . ALA A 1 367 ? 6.25 -21.391 9.602 1 83.94 367 ALA A N 1
ATOM 2752 C CA . ALA A 1 367 ? 6.27 -20.031 10.117 1 83.94 367 ALA A CA 1
ATOM 2753 C C . ALA A 1 367 ? 7.352 -19.188 9.43 1 83.94 367 ALA A C 1
ATOM 2755 O O . ALA A 1 367 ? 7.129 -18.031 9.102 1 83.94 367 ALA A O 1
ATOM 2756 N N . ASN A 1 368 ? 8.391 -19.844 9.094 1 86.25 368 ASN A N 1
ATOM 2757 C CA . ASN A 1 368 ? 9.5 -19.094 8.523 1 86.25 368 ASN A CA 1
ATOM 2758 C C . ASN A 1 368 ? 9.633 -19.344 7.027 1 86.25 368 ASN A C 1
ATOM 2760 O O . ASN A 1 368 ? 10.68 -19.062 6.438 1 86.25 368 ASN A O 1
ATOM 2764 N N . LYS A 1 369 ? 8.602 -19.859 6.449 1 92.56 369 LYS A N 1
ATOM 2765 C CA . LYS A 1 369 ? 8.727 -20.234 5.043 1 92.56 369 LYS A CA 1
ATOM 2766 C C . LYS A 1 369 ? 7.801 -19.406 4.164 1 92.56 369 LYS A C 1
ATOM 2768 O O . LYS A 1 369 ? 6.742 -18.953 4.617 1 92.56 369 LYS A O 1
ATOM 2773 N N . LEU A 1 370 ? 8.242 -19.188 2.979 1 94.44 370 LEU A N 1
ATOM 2774 C CA . LEU A 1 370 ? 7.477 -18.484 1.95 1 94.44 370 LEU A CA 1
ATOM 2775 C C . LEU A 1 370 ? 7.59 -19.203 0.609 1 94.44 370 LEU A C 1
ATOM 2777 O O . LEU A 1 370 ? 8.617 -19.828 0.317 1 94.44 370 LEU A O 1
ATOM 2781 N N . ARG A 1 371 ? 6.555 -19.078 -0.132 1 95.31 371 ARG A N 1
ATOM 2782 C CA . ARG A 1 371 ? 6.598 -19.594 -1.496 1 95.31 371 ARG A CA 1
ATOM 2783 C C . ARG A 1 371 ? 7.574 -18.797 -2.354 1 95.31 371 ARG A C 1
ATOM 2785 O O . ARG A 1 371 ? 7.625 -17.578 -2.264 1 95.31 371 ARG A O 1
ATOM 2792 N N . THR A 1 372 ? 8.297 -19.5 -3.162 1 96.69 372 THR A N 1
ATOM 2793 C CA . THR A 1 372 ? 9.109 -18.812 -4.16 1 96.69 372 THR A CA 1
ATOM 2794 C C . THR A 1 372 ? 8.219 -18.094 -5.168 1 96.69 372 THR A C 1
ATOM 2796 O O . THR A 1 372 ? 7.473 -18.719 -5.914 1 96.69 372 THR A O 1
ATOM 2799 N N . ALA A 1 373 ? 8.289 -16.797 -5.117 1 93.75 373 ALA A N 1
ATOM 2800 C CA . ALA A 1 373 ? 7.543 -16.047 -6.117 1 93.75 373 ALA A CA 1
ATOM 2801 C C . ALA A 1 373 ? 8.211 -16.125 -7.484 1 93.75 373 ALA A C 1
ATOM 2803 O O . ALA A 1 373 ? 9.445 -16.109 -7.582 1 93.75 373 ALA A O 1
ATOM 2804 N N . PRO A 1 374 ? 7.406 -16.234 -8.547 1 95.62 374 PRO A N 1
ATOM 2805 C CA . PRO A 1 374 ? 8.023 -16.188 -9.875 1 95.62 374 PRO A CA 1
ATOM 2806 C C . PRO A 1 374 ? 8.711 -14.852 -10.156 1 95.62 374 PRO A C 1
ATOM 2808 O O . PRO A 1 374 ? 8.281 -13.812 -9.648 1 95.62 374 PRO A O 1
ATOM 2811 N N . LEU A 1 375 ? 9.742 -14.93 -10.984 1 95.88 375 LEU A N 1
ATOM 2812 C CA . LEU A 1 375 ? 10.484 -13.719 -11.32 1 95.88 375 LEU A CA 1
ATOM 2813 C C . LEU A 1 375 ? 10.062 -13.18 -12.68 1 95.88 375 LEU A C 1
ATOM 2815 O O . LEU A 1 375 ? 10.531 -12.125 -13.109 1 95.88 375 LEU A O 1
ATOM 2819 N N . TRP A 1 376 ? 9.109 -13.93 -13.391 1 92.06 376 TRP A N 1
ATOM 2820 C CA . TRP A 1 376 ? 8.594 -13.328 -14.617 1 92.06 376 TRP A CA 1
ATOM 2821 C C . TRP A 1 376 ? 7.832 -12.039 -14.305 1 92.06 376 TRP A C 1
ATOM 2823 O O . TRP A 1 376 ? 7.066 -11.984 -13.344 1 92.06 376 TRP A O 1
ATOM 2833 N N . GLY A 1 377 ? 8.148 -10.969 -15.039 1 85.31 377 GLY A N 1
ATOM 2834 C CA . GLY A 1 377 ? 7.562 -9.664 -14.812 1 85.31 377 GLY A CA 1
ATOM 2835 C C . GLY A 1 377 ? 8.312 -8.844 -13.781 1 85.31 377 GLY A C 1
ATOM 2836 O O . GLY A 1 377 ? 7.855 -7.77 -13.375 1 85.31 377 GLY A O 1
ATOM 2837 N N . LEU A 1 378 ? 9.469 -9.273 -13.391 1 88.5 378 LEU A N 1
ATOM 2838 C CA . LEU A 1 378 ? 10.242 -8.625 -12.344 1 88.5 378 LEU A CA 1
ATOM 2839 C C . LEU A 1 378 ? 10.57 -7.18 -12.711 1 88.5 378 LEU A C 1
ATOM 2841 O O . LEU A 1 378 ? 10.555 -6.293 -11.859 1 88.5 378 LEU A O 1
ATOM 2845 N N . ARG A 1 379 ? 10.805 -6.914 -13.93 1 81 379 ARG A N 1
ATOM 2846 C CA . ARG A 1 379 ? 11.242 -5.602 -14.391 1 81 379 ARG A CA 1
ATOM 2847 C C . ARG A 1 379 ? 10.164 -4.551 -14.172 1 81 379 ARG A C 1
ATOM 2849 O O . ARG A 1 379 ? 10.43 -3.35 -14.25 1 81 379 ARG A O 1
ATOM 2856 N N . THR A 1 380 ? 8.93 -5.059 -13.906 1 78.5 380 THR A N 1
ATOM 2857 C CA . THR A 1 380 ? 7.824 -4.121 -13.773 1 78.5 380 THR A CA 1
ATOM 2858 C C . THR A 1 380 ? 7.625 -3.719 -12.312 1 78.5 380 THR A C 1
ATOM 2860 O O . THR A 1 380 ? 6.738 -2.926 -12 1 78.5 380 THR A O 1
ATOM 2863 N N . LYS A 1 381 ? 8.461 -4.195 -11.469 1 81.19 381 LYS A N 1
ATOM 2864 C CA . LYS A 1 381 ? 8.281 -3.98 -10.031 1 81.19 381 LYS A CA 1
ATOM 2865 C C . LYS A 1 381 ? 9.391 -3.1 -9.469 1 81.19 381 LYS A C 1
ATOM 2867 O O . LYS A 1 381 ? 10.57 -3.338 -9.727 1 81.19 381 LYS A O 1
ATOM 2872 N N . PRO A 1 382 ? 9 -2.141 -8.703 1 81 382 PRO A N 1
ATOM 2873 C CA . PRO A 1 382 ? 10.023 -1.324 -8.047 1 81 382 PRO A CA 1
ATOM 2874 C C . PRO A 1 382 ? 10.266 -1.723 -6.594 1 81 382 PRO A C 1
ATOM 2876 O O . PRO A 1 382 ? 11.141 -1.165 -5.934 1 81 382 PRO A O 1
ATOM 2879 N N . ARG A 1 383 ? 9.492 -2.641 -6.113 1 88.5 383 ARG A N 1
ATOM 2880 C CA . ARG A 1 383 ? 9.602 -3.15 -4.75 1 88.5 383 ARG A CA 1
ATOM 2881 C C . ARG A 1 383 ? 9.578 -4.676 -4.73 1 88.5 383 ARG A C 1
ATOM 2883 O O . ARG A 1 383 ? 8.875 -5.297 -5.527 1 88.5 383 ARG A O 1
ATOM 2890 N N . PHE A 1 384 ? 10.281 -5.199 -3.703 1 91.31 384 PHE A N 1
ATOM 2891 C CA . PHE A 1 384 ? 10.539 -6.629 -3.809 1 91.31 384 PHE A CA 1
ATOM 2892 C C . PHE A 1 384 ? 10.312 -7.32 -2.469 1 91.31 384 PHE A C 1
ATOM 2894 O O . PHE A 1 384 ? 10.008 -6.664 -1.472 1 91.31 384 PHE A O 1
ATOM 2901 N N . MET A 1 385 ? 10.391 -8.688 -2.564 1 93.12 385 MET A N 1
ATOM 2902 C CA . MET A 1 385 ? 10.18 -9.609 -1.451 1 93.12 385 MET A CA 1
ATOM 2903 C C . MET A 1 385 ? 8.711 -9.625 -1.039 1 93.12 385 MET A C 1
ATOM 2905 O O . MET A 1 385 ? 7.887 -8.922 -1.626 1 93.12 385 MET A O 1
ATOM 2909 N N . HIS A 1 386 ? 8.383 -10.445 -0.12 1 92.5 386 HIS A N 1
ATOM 2910 C CA . HIS A 1 386 ? 6.996 -10.672 0.279 1 92.5 386 HIS A CA 1
ATOM 2911 C C . HIS A 1 386 ? 6.441 -9.484 1.054 1 92.5 386 HIS A C 1
ATOM 2913 O O . HIS A 1 386 ? 5.223 -9.328 1.178 1 92.5 386 HIS A O 1
ATOM 2919 N N . ASP A 1 387 ? 7.336 -8.625 1.545 1 90.88 387 ASP A N 1
ATOM 2920 C CA . ASP A 1 387 ? 6.891 -7.523 2.389 1 90.88 387 ASP A CA 1
ATOM 2921 C C . ASP A 1 387 ? 7.121 -6.18 1.7 1 90.88 387 ASP A C 1
ATOM 2923 O O . ASP A 1 387 ? 6.926 -5.125 2.305 1 90.88 387 ASP A O 1
ATOM 2927 N N . LEU A 1 388 ? 7.629 -6.164 0.509 1 90.31 388 LEU A N 1
ATOM 2928 C CA . LEU A 1 388 ? 7.871 -4.996 -0.33 1 90.31 388 LEU A CA 1
ATOM 2929 C C . LEU A 1 388 ? 8.797 -4.004 0.372 1 90.31 388 LEU A C 1
ATOM 2931 O O . LEU A 1 388 ? 8.734 -2.801 0.111 1 90.31 388 LEU A O 1
ATOM 2935 N N . ARG A 1 389 ? 9.648 -4.465 1.227 1 88.38 389 ARG A N 1
ATOM 2936 C CA . ARG A 1 389 ? 10.523 -3.576 1.981 1 88.38 389 ARG A CA 1
ATOM 2937 C C . ARG A 1 389 ? 11.859 -3.391 1.27 1 88.38 389 ARG A C 1
ATOM 2939 O O . ARG A 1 389 ? 12.633 -2.494 1.612 1 88.38 389 ARG A O 1
ATOM 2946 N N . SER A 1 390 ? 12.133 -4.266 0.297 1 91.56 390 SER A N 1
ATOM 2947 C CA . SER A 1 390 ? 13.336 -4.086 -0.501 1 91.56 390 SER A CA 1
ATOM 2948 C C . SER A 1 390 ? 13.078 -3.195 -1.711 1 91.56 390 SER A C 1
ATOM 2950 O O . SER A 1 390 ? 12.234 -3.516 -2.553 1 91.56 390 SER A O 1
ATOM 2952 N N . LEU A 1 391 ? 13.844 -2.137 -1.827 1 89.31 391 LEU A N 1
ATOM 2953 C CA . LEU A 1 391 ? 13.586 -1.156 -2.877 1 89.31 391 LEU A CA 1
ATOM 2954 C C . LEU A 1 391 ? 14.648 -1.246 -3.971 1 89.31 391 LEU A C 1
ATOM 2956 O O . LEU A 1 391 ? 14.758 -0.347 -4.809 1 89.31 391 LEU A O 1
ATOM 2960 N N . SER A 1 392 ? 15.469 -2.271 -3.914 1 87.38 392 SER A N 1
ATOM 2961 C CA . SER A 1 392 ? 16.406 -2.643 -4.973 1 87.38 392 SER A CA 1
ATOM 2962 C C . SER A 1 392 ? 16.578 -4.156 -5.047 1 87.38 392 SER A C 1
ATOM 2964 O O . SER A 1 392 ? 16.344 -4.863 -4.066 1 87.38 392 SER A O 1
ATOM 2966 N N . LEU A 1 393 ? 17.016 -4.586 -6.168 1 92.44 393 LEU A N 1
ATOM 2967 C CA . LEU A 1 393 ? 17.266 -6.016 -6.336 1 92.44 393 LEU A CA 1
ATOM 2968 C C . LEU A 1 393 ? 18.438 -6.465 -5.473 1 92.44 393 LEU A C 1
ATOM 2970 O O . LEU A 1 393 ? 18.406 -7.559 -4.906 1 92.44 393 LEU A O 1
ATOM 2974 N N . GLU A 1 394 ? 19.422 -5.629 -5.336 1 92.94 394 GLU A N 1
ATOM 2975 C CA . GLU A 1 394 ? 20.562 -5.961 -4.492 1 92.94 394 GLU A CA 1
ATOM 2976 C C . GLU A 1 394 ? 20.141 -6.148 -3.037 1 92.94 394 GLU A C 1
ATOM 2978 O O . GLU A 1 394 ? 20.578 -7.094 -2.375 1 92.94 394 GLU A O 1
ATOM 2983 N N . ASP A 1 395 ? 19.266 -5.211 -2.645 1 91.94 395 ASP A N 1
ATOM 2984 C CA . ASP A 1 395 ? 18.766 -5.328 -1.278 1 91.94 395 ASP A CA 1
ATOM 2985 C C . ASP A 1 395 ? 17.922 -6.59 -1.108 1 91.94 395 ASP A C 1
ATOM 2987 O O . ASP A 1 395 ? 18.047 -7.293 -0.101 1 91.94 395 ASP A O 1
ATOM 2991 N N . ALA A 1 396 ? 17.094 -6.875 -2.07 1 94.81 396 ALA A N 1
ATOM 2992 C CA . ALA A 1 396 ? 16.266 -8.078 -2.02 1 94.81 396 ALA A CA 1
ATOM 2993 C C . ALA A 1 396 ? 17.125 -9.336 -1.912 1 94.81 396 ALA A C 1
ATOM 2995 O O . ALA A 1 396 ? 16.875 -10.195 -1.073 1 94.81 396 ALA A O 1
ATOM 2996 N N . ILE A 1 397 ? 18.156 -9.422 -2.744 1 97.12 397 ILE A N 1
ATOM 2997 C CA . ILE A 1 397 ? 19.062 -10.578 -2.738 1 97.12 397 ILE A CA 1
ATOM 2998 C C . ILE A 1 397 ? 19.766 -10.672 -1.393 1 97.12 397 ILE A C 1
ATOM 3000 O O . ILE A 1 397 ? 19.875 -11.75 -0.812 1 97.12 397 ILE A O 1
ATOM 3004 N N . SER A 1 398 ? 20.141 -9.547 -0.857 1 95.06 398 SER A N 1
ATOM 3005 C CA . SER A 1 398 ? 20.891 -9.523 0.395 1 95.06 398 SER A CA 1
ATOM 3006 C C . SER A 1 398 ? 20.016 -9.969 1.566 1 95.06 398 SER A C 1
ATOM 3008 O O . SER A 1 398 ? 20.531 -10.484 2.562 1 95.06 398 SER A O 1
ATOM 3010 N N . ARG A 1 399 ? 18.75 -9.82 1.458 1 94.81 399 ARG A N 1
ATOM 3011 C CA . ARG A 1 399 ? 17.844 -10.148 2.553 1 94.81 399 ARG A CA 1
ATOM 3012 C C . ARG A 1 399 ? 17.484 -11.633 2.533 1 94.81 399 ARG A C 1
ATOM 3014 O O . ARG A 1 399 ? 16.828 -12.133 3.455 1 94.81 399 ARG A O 1
ATOM 3021 N N . HIS A 1 400 ? 17.922 -12.336 1.475 1 96 400 HIS A N 1
ATOM 3022 C CA . HIS A 1 400 ? 17.75 -13.781 1.461 1 96 400 HIS A CA 1
ATOM 3023 C C . HIS A 1 400 ? 18.672 -14.453 2.471 1 96 400 HIS A C 1
ATOM 3025 O O . HIS A 1 400 ? 19.844 -14.109 2.566 1 96 400 HIS A O 1
ATOM 3031 N N . ASP A 1 401 ? 18.062 -15.375 3.164 1 95.38 401 ASP A N 1
ATOM 3032 C CA . ASP A 1 401 ? 18.797 -16.156 4.156 1 95.38 401 ASP A CA 1
ATOM 3033 C C . ASP A 1 401 ? 18.266 -17.578 4.238 1 95.38 401 ASP A C 1
ATOM 3035 O O . ASP A 1 401 ? 17.781 -18.125 3.242 1 95.38 401 ASP A O 1
ATOM 3039 N N . GLY A 1 402 ? 18.406 -18.281 5.363 1 94.81 402 GLY A N 1
ATOM 3040 C CA . GLY A 1 402 ? 17.953 -19.672 5.426 1 94.81 402 GLY A CA 1
ATOM 3041 C C . GLY A 1 402 ? 18.516 -20.531 4.324 1 94.81 402 GLY A C 1
ATOM 3042 O O . GLY A 1 402 ? 19.734 -20.594 4.137 1 94.81 402 GLY A O 1
ATOM 3043 N N . GLU A 1 403 ? 17.625 -21.141 3.566 1 96.5 403 GLU A N 1
ATOM 3044 C CA . GLU A 1 403 ? 18.031 -22.016 2.473 1 96.5 403 GLU A CA 1
ATOM 3045 C C . GLU A 1 403 ? 18.719 -21.234 1.367 1 96.5 403 GLU A C 1
ATOM 3047 O O . GLU A 1 403 ? 19.469 -21.797 0.566 1 96.5 403 GLU A O 1
ATOM 3052 N N . ALA A 1 404 ? 18.531 -19.906 1.366 1 96.38 404 ALA A N 1
ATOM 3053 C CA . ALA A 1 404 ? 19.078 -19.062 0.301 1 96.38 404 ALA A CA 1
ATOM 3054 C C . ALA A 1 404 ? 20.344 -18.359 0.754 1 96.38 404 ALA A C 1
ATOM 3056 O O . ALA A 1 404 ? 20.906 -17.531 0.028 1 96.38 404 ALA A O 1
ATOM 3057 N N . ARG A 1 405 ? 20.875 -18.688 1.924 1 96.44 405 ARG A N 1
ATOM 3058 C CA . ARG A 1 405 ? 22.016 -17.984 2.521 1 96.44 405 ARG A CA 1
ATOM 3059 C C . ARG A 1 405 ? 23.25 -18.094 1.633 1 96.44 405 ARG A C 1
ATOM 3061 O O . ARG A 1 405 ? 23.938 -17.109 1.386 1 96.44 405 ARG A O 1
ATOM 3068 N N . GLU A 1 406 ? 23.547 -19.281 1.132 1 96.75 406 GLU A N 1
ATOM 3069 C CA . GLU A 1 406 ? 24.766 -19.5 0.36 1 96.75 406 GLU A CA 1
ATOM 3070 C C . GLU A 1 406 ? 24.703 -18.797 -0.994 1 96.75 406 GLU A C 1
ATOM 3072 O O . GLU A 1 406 ? 25.641 -18.125 -1.396 1 96.75 406 GLU A O 1
ATOM 3077 N N . PRO A 1 407 ? 23.562 -18.938 -1.752 1 97.25 407 PRO A N 1
ATOM 3078 C CA . PRO A 1 407 ? 23.469 -18.156 -2.982 1 97.25 407 PRO A CA 1
ATOM 3079 C C . PRO A 1 407 ? 23.609 -16.656 -2.736 1 97.25 407 PRO A C 1
ATOM 3081 O O . PRO A 1 407 ? 24.281 -15.961 -3.506 1 97.25 407 PRO A O 1
ATOM 3084 N N . ALA A 1 408 ? 23 -16.125 -1.677 1 97.38 408 ALA A N 1
ATOM 3085 C CA . ALA A 1 408 ? 23.125 -14.703 -1.354 1 97.38 408 ALA A CA 1
ATOM 3086 C C . ALA A 1 408 ? 24.562 -14.32 -1.062 1 97.38 408 ALA A C 1
ATOM 3088 O O . ALA A 1 408 ? 25.047 -13.273 -1.504 1 97.38 408 ALA A O 1
ATOM 3089 N N . ARG A 1 409 ? 25.281 -15.148 -0.292 1 97.38 409 ARG A N 1
ATOM 3090 C CA . ARG A 1 409 ? 26.688 -14.922 -0.002 1 97.38 409 ARG A CA 1
ATOM 3091 C C . ARG A 1 409 ? 27.516 -14.914 -1.281 1 97.38 409 ARG A C 1
ATOM 3093 O O . ARG A 1 409 ? 28.359 -14.031 -1.48 1 97.38 409 ARG A O 1
ATOM 3100 N N . ARG A 1 410 ? 27.312 -15.883 -2.158 1 97.94 410 ARG A N 1
ATOM 3101 C CA . ARG A 1 410 ? 28.078 -15.961 -3.404 1 97.94 410 ARG A CA 1
ATOM 3102 C C . ARG A 1 410 ? 27.828 -14.734 -4.273 1 97.94 410 ARG A C 1
ATOM 3104 O O . ARG A 1 410 ? 28.75 -14.258 -4.953 1 97.94 410 ARG A O 1
ATOM 3111 N N . PHE A 1 411 ? 26.609 -14.242 -4.273 1 98.31 411 PHE A N 1
ATOM 3112 C CA . PHE A 1 411 ? 26.312 -13 -4.984 1 98.31 411 PHE A CA 1
ATOM 3113 C C . PHE A 1 411 ? 27.156 -11.859 -4.445 1 98.31 411 PHE A C 1
ATOM 3115 O O . PHE A 1 411 ? 27.734 -11.086 -5.219 1 98.31 411 PHE A O 1
ATOM 3122 N N . ARG A 1 412 ? 27.203 -11.742 -3.1 1 97.06 412 ARG A N 1
ATOM 3123 C CA . ARG A 1 412 ? 27.969 -10.672 -2.461 1 97.06 412 ARG A CA 1
ATOM 3124 C C . ARG A 1 412 ? 29.453 -10.781 -2.791 1 97.06 412 ARG A C 1
ATOM 3126 O O . ARG A 1 412 ? 30.156 -9.773 -2.791 1 97.06 412 ARG A O 1
ATOM 3133 N N . GLU A 1 413 ? 29.875 -11.953 -3.1 1 97.94 413 GLU A N 1
ATOM 3134 C CA . GLU A 1 413 ? 31.297 -12.203 -3.34 1 97.94 413 GLU A CA 1
ATOM 3135 C C . GLU A 1 413 ? 31.656 -11.953 -4.801 1 97.94 413 GLU A C 1
ATOM 3137 O O . GLU A 1 413 ? 32.844 -11.93 -5.16 1 97.94 413 GLU A O 1
ATOM 3142 N N . LEU A 1 414 ? 30.672 -11.711 -5.609 1 98.25 414 LEU A N 1
ATOM 3143 C CA . LEU A 1 414 ? 30.938 -11.367 -7 1 98.25 414 LEU A CA 1
ATOM 3144 C C . LEU A 1 414 ? 31.641 -10.016 -7.102 1 98.25 414 LEU A C 1
ATOM 3146 O O . LEU A 1 414 ? 31.5 -9.172 -6.215 1 98.25 414 LEU A O 1
ATOM 3150 N N . SER A 1 415 ? 32.375 -9.805 -8.18 1 97.88 415 SER A N 1
ATOM 3151 C CA . SER A 1 415 ? 32.906 -8.477 -8.461 1 97.88 415 SER A CA 1
ATOM 3152 C C . SER A 1 415 ? 31.797 -7.48 -8.758 1 97.88 415 SER A C 1
ATOM 3154 O O . SER A 1 415 ? 30.688 -7.879 -9.094 1 97.88 415 SER A O 1
ATOM 3156 N N . PRO A 1 416 ? 32.094 -6.211 -8.617 1 94.81 416 PRO A N 1
ATOM 3157 C CA . PRO A 1 416 ? 31.078 -5.215 -8.953 1 94.81 416 PRO A CA 1
ATOM 3158 C C . PRO A 1 416 ? 30.547 -5.375 -10.367 1 94.81 416 PRO A C 1
ATOM 3160 O O . PRO A 1 416 ? 29.344 -5.219 -10.594 1 94.81 416 PRO A O 1
ATOM 3163 N N . GLU A 1 417 ? 31.391 -5.727 -11.266 1 96.44 417 GLU A N 1
ATOM 3164 C CA . GLU A 1 417 ? 30.984 -5.91 -12.656 1 96.44 417 GLU A CA 1
ATOM 3165 C C . GLU A 1 417 ? 30.062 -7.121 -12.805 1 96.44 417 GLU A C 1
ATOM 3167 O O . GLU A 1 417 ? 29.062 -7.066 -13.531 1 96.44 417 GLU A O 1
ATOM 3172 N N . GLU A 1 418 ? 30.391 -8.188 -12.125 1 98 418 GLU A N 1
ATOM 3173 C CA . GLU A 1 418 ? 29.578 -9.398 -12.172 1 98 418 GLU A CA 1
ATOM 3174 C C . GLU A 1 418 ? 28.219 -9.164 -11.531 1 98 418 GLU A C 1
ATOM 3176 O O . GLU A 1 418 ? 27.188 -9.648 -12.023 1 98 418 GLU A O 1
ATOM 3181 N N . ARG A 1 419 ? 28.219 -8.453 -10.438 1 97 419 ARG A N 1
ATOM 3182 C CA . ARG A 1 419 ? 26.953 -8.125 -9.789 1 97 419 ARG A CA 1
ATOM 3183 C C . ARG A 1 419 ? 26.047 -7.316 -10.719 1 97 419 ARG A C 1
ATOM 3185 O O . ARG A 1 419 ? 24.859 -7.594 -10.82 1 97 419 ARG A O 1
ATOM 3192 N N . ARG A 1 420 ? 26.656 -6.371 -11.367 1 94.31 420 ARG A N 1
ATOM 3193 C CA . ARG A 1 420 ? 25.891 -5.559 -12.305 1 94.31 420 ARG A CA 1
ATOM 3194 C C . ARG A 1 420 ? 25.344 -6.41 -13.445 1 94.31 420 ARG A C 1
ATOM 3196 O O . ARG A 1 420 ? 24.219 -6.188 -13.898 1 94.31 420 ARG A O 1
ATOM 3203 N N . ALA A 1 421 ? 26.109 -7.383 -13.891 1 97.25 421 ALA A N 1
ATOM 3204 C CA . ALA A 1 421 ? 25.672 -8.281 -14.953 1 97.25 421 ALA A CA 1
ATOM 3205 C C . ALA A 1 421 ? 24.469 -9.117 -14.508 1 97.25 421 ALA A C 1
ATOM 3207 O O . ALA A 1 421 ? 23.5 -9.25 -15.242 1 97.25 421 ALA A O 1
ATOM 3208 N N . LEU A 1 422 ? 24.562 -9.641 -13.32 1 98.19 422 LEU A N 1
ATOM 3209 C CA . LEU A 1 422 ? 23.453 -10.445 -12.797 1 98.19 422 LEU A CA 1
ATOM 3210 C C . LEU A 1 422 ? 22.203 -9.602 -12.625 1 98.19 422 LEU A C 1
ATOM 3212 O O . LEU A 1 422 ? 21.094 -10.039 -12.961 1 98.19 422 LEU A O 1
ATOM 3216 N N . ILE A 1 423 ? 22.391 -8.383 -12.156 1 95.56 423 ILE A N 1
ATOM 3217 C CA . ILE A 1 423 ? 21.266 -7.473 -11.984 1 95.56 423 ILE A CA 1
ATOM 3218 C C . ILE A 1 423 ? 20.656 -7.137 -13.352 1 95.56 423 ILE A C 1
ATOM 3220 O O . ILE A 1 423 ? 19.438 -7.043 -13.492 1 95.56 423 ILE A O 1
ATOM 3224 N N . THR A 1 424 ? 21.484 -6.957 -14.344 1 93.94 424 THR A N 1
ATOM 3225 C CA . THR A 1 424 ? 21 -6.707 -15.695 1 93.94 424 THR A CA 1
ATOM 3226 C C . THR A 1 424 ? 20.156 -7.875 -16.188 1 93.94 424 THR A C 1
ATOM 3228 O O . THR A 1 424 ? 19.094 -7.668 -16.797 1 93.94 424 THR A O 1
ATOM 3231 N N . PHE A 1 425 ? 20.641 -9.141 -15.922 1 96.94 425 PHE A N 1
ATOM 3232 C CA . PHE A 1 425 ? 19.859 -10.32 -16.266 1 96.94 425 PHE A CA 1
ATOM 3233 C C . PHE A 1 425 ? 18.5 -10.281 -15.586 1 96.94 425 PHE A C 1
ATOM 3235 O O . PHE A 1 425 ? 17.469 -10.477 -16.234 1 96.94 425 PHE A O 1
ATOM 3242 N N . LEU A 1 426 ? 18.438 -9.969 -14.297 1 96.44 426 LEU A N 1
ATOM 3243 C CA . LEU A 1 426 ? 17.188 -9.93 -13.539 1 96.44 426 LEU A CA 1
ATOM 3244 C C . LEU A 1 426 ? 16.266 -8.844 -14.078 1 96.44 426 LEU A C 1
ATOM 3246 O O . LEU A 1 426 ? 15.055 -9.039 -14.148 1 96.44 426 LEU A O 1
ATOM 3250 N N . ASN A 1 427 ? 16.812 -7.75 -14.484 1 89.94 427 ASN A N 1
ATOM 3251 C CA . ASN A 1 427 ? 16.031 -6.648 -15.031 1 89.94 427 ASN A CA 1
ATOM 3252 C C . ASN A 1 427 ? 15.43 -7.012 -16.391 1 89.94 427 ASN A C 1
ATOM 3254 O O . ASN A 1 427 ? 14.539 -6.32 -16.875 1 89.94 427 ASN A O 1
ATOM 3258 N N . SER A 1 428 ? 15.938 -8.039 -17.047 1 91.25 428 SER A N 1
ATOM 3259 C CA . SER A 1 428 ? 15.367 -8.484 -18.312 1 91.25 428 SER A CA 1
ATOM 3260 C C . SER A 1 428 ? 14.125 -9.336 -18.109 1 91.25 428 SER A C 1
ATOM 3262 O O . SER A 1 428 ? 13.375 -9.609 -19.047 1 91.25 428 SER A O 1
ATOM 3264 N N . LEU A 1 429 ? 13.961 -9.766 -16.875 1 92.88 429 LEU A N 1
ATOM 3265 C CA . LEU A 1 429 ? 12.836 -10.633 -16.562 1 92.88 429 LEU A CA 1
ATOM 3266 C C . LEU A 1 429 ? 11.578 -9.812 -16.281 1 92.88 429 LEU A C 1
ATOM 3268 O O . LEU A 1 429 ? 10.461 -10.305 -16.453 1 92.88 429 LEU A O 1
ATOM 3272 N N . MET B 1 1 ? -10.922 109.5 55.781 1 21.28 1 MET B N 1
ATOM 3273 C CA . MET B 1 1 ? -11.438 109.625 54.438 1 21.28 1 MET B CA 1
ATOM 3274 C C . MET B 1 1 ? -11.297 108.312 53.656 1 21.28 1 MET B C 1
ATOM 3276 O O . MET B 1 1 ? -10.188 107.812 53.5 1 21.28 1 MET B O 1
ATOM 3280 N N . LEU B 1 2 ? -12.43 107.5 53.781 1 25.12 2 LEU B N 1
ATOM 3281 C CA . LEU B 1 2 ? -13.109 106.25 53.406 1 25.12 2 LEU B CA 1
ATOM 3282 C C . LEU B 1 2 ? -13.18 106.125 51.875 1 25.12 2 LEU B C 1
ATOM 3284 O O . LEU B 1 2 ? -13.992 106.75 51.219 1 25.12 2 LEU B O 1
ATOM 3288 N N . LYS B 1 3 ? -11.859 106.125 51.5 1 23.86 3 LYS B N 1
ATOM 3289 C CA . LYS B 1 3 ? -11.711 106.188 50.062 1 23.86 3 LYS B CA 1
ATOM 3290 C C . LYS B 1 3 ? -12.531 105.125 49.375 1 23.86 3 LYS B C 1
ATOM 3292 O O . LYS B 1 3 ? -12.328 103.938 49.625 1 23.86 3 LYS B O 1
ATOM 3297 N N . SER B 1 4 ? -13.586 105.375 48.625 1 21.19 4 SER B N 1
ATOM 3298 C CA . SER B 1 4 ? -14.805 105 47.938 1 21.19 4 SER B CA 1
ATOM 3299 C C . SER B 1 4 ? -14.516 104 46.812 1 21.19 4 SER B C 1
ATOM 3301 O O . SER B 1 4 ? -15.156 102.938 46.719 1 21.19 4 SER B O 1
ATOM 3303 N N . HIS B 1 5 ? -14.328 104.5 45.594 1 19.08 5 HIS B N 1
ATOM 3304 C CA . HIS B 1 5 ? -15.281 104.25 44.531 1 19.08 5 HIS B CA 1
ATOM 3305 C C . HIS B 1 5 ? -14.992 102.938 43.812 1 19.08 5 HIS B C 1
ATOM 3307 O O . HIS B 1 5 ? -15.891 102.125 43.625 1 19.08 5 HIS B O 1
ATOM 3313 N N . TRP B 1 6 ? -14.234 103 42.594 1 19.83 6 TRP B N 1
ATOM 3314 C CA . TRP B 1 6 ? -14.859 102.875 41.281 1 19.83 6 TRP B CA 1
ATOM 3315 C C . TRP B 1 6 ? -14.977 101.438 40.844 1 19.83 6 TRP B C 1
ATOM 3317 O O . TRP B 1 6 ? -14.281 100.562 41.375 1 19.83 6 TRP B O 1
ATOM 3327 N N . ARG B 1 7 ? -15.031 101.125 39.469 1 17.53 7 ARG B N 1
ATOM 3328 C CA . ARG B 1 7 ? -15.945 100.75 38.406 1 17.53 7 ARG B CA 1
ATOM 3329 C C . ARG B 1 7 ? -15.727 99.312 38 1 17.53 7 ARG B C 1
ATOM 3331 O O . ARG B 1 7 ? -16.688 98.5 37.875 1 17.53 7 ARG B O 1
ATOM 3338 N N . LYS B 1 8 ? -14.609 99.125 36.906 1 19.45 8 LYS B N 1
ATOM 3339 C CA . LYS B 1 8 ? -14.969 98.688 35.562 1 19.45 8 LYS B CA 1
ATOM 3340 C C . LYS B 1 8 ? -15.328 97.25 35.5 1 19.45 8 LYS B C 1
ATOM 3342 O O . LYS B 1 8 ? -14.617 96.375 36.062 1 19.45 8 LYS B O 1
ATOM 3347 N N . VAL B 1 9 ? -16.406 96.75 34.781 1 19.83 9 VAL B N 1
ATOM 3348 C CA . VAL B 1 9 ? -17.375 95.688 34.469 1 19.83 9 VAL B CA 1
ATOM 3349 C C . VAL B 1 9 ? -16.719 94.625 33.594 1 19.83 9 VAL B C 1
ATOM 3351 O O . VAL B 1 9 ? -17.094 93.438 33.656 1 19.83 9 VAL B O 1
ATOM 3354 N N . LEU B 1 10 ? -15.664 94.938 32.781 1 22.19 10 LEU B N 1
ATOM 3355 C CA . LEU B 1 10 ? -15.961 94.375 31.484 1 22.19 10 LEU B CA 1
ATOM 3356 C C . LEU B 1 10 ? -16.297 92.875 31.625 1 22.19 10 LEU B C 1
ATOM 3358 O O . LEU B 1 10 ? -15.859 92.188 32.562 1 22.19 10 LEU B O 1
ATOM 3362 N N . LEU B 1 11 ? -16.797 92.188 30.438 1 21.8 11 LEU B N 1
ATOM 3363 C CA . LEU B 1 11 ? -17.672 91.375 29.641 1 21.8 11 LEU B CA 1
ATOM 3364 C C . LEU B 1 11 ? -17.156 89.938 29.625 1 21.8 11 LEU B C 1
ATOM 3366 O O . LEU B 1 11 ? -15.992 89.688 29.922 1 21.8 11 LEU B O 1
ATOM 3370 N N . CYS B 1 12 ? -17.703 89.188 28.641 1 21.25 12 CYS B N 1
ATOM 3371 C CA . CYS B 1 12 ? -18.469 88 28.328 1 21.25 12 CYS B CA 1
ATOM 3372 C C . CYS B 1 12 ? -17.547 86.812 28.125 1 21.25 12 CYS B C 1
ATOM 3374 O O . CYS B 1 12 ? -17.797 85.688 28.656 1 21.25 12 CYS B O 1
ATOM 3376 N N . SER B 1 13 ? -16.578 86.75 27.094 1 24.47 13 SER B N 1
ATOM 3377 C CA . SER B 1 13 ? -16.875 85.812 26 1 24.47 13 SER B CA 1
ATOM 3378 C C . SER B 1 13 ? -16.266 84.438 26.25 1 24.47 13 SER B C 1
ATOM 3380 O O . SER B 1 13 ? -15.125 84.188 25.859 1 24.47 13 SER B O 1
ATOM 3382 N N . CYS B 1 14 ? -15.898 83.938 27.312 1 23.66 14 CYS B N 1
ATOM 3383 C CA . CYS B 1 14 ? -15.062 82.75 27.172 1 23.66 14 CYS B CA 1
ATOM 3384 C C . CYS B 1 14 ? -15.805 81.625 26.406 1 23.66 14 CYS B C 1
ATOM 3386 O O . CYS B 1 14 ? -16.891 81.25 26.812 1 23.66 14 CYS B O 1
ATOM 3388 N N . LEU B 1 15 ? -15.625 81.5 25.031 1 26.17 15 LEU B N 1
ATOM 3389 C CA . LEU B 1 15 ? -16.078 80.5 24.109 1 26.17 15 LEU B CA 1
ATOM 3390 C C . LEU B 1 15 ? -15.766 79.062 24.656 1 26.17 15 LEU B C 1
ATOM 3392 O O . LEU B 1 15 ? -14.609 78.75 24.922 1 26.17 15 LEU B O 1
ATOM 3396 N N . PHE B 1 16 ? -16.672 78.438 25.453 1 25.19 16 PHE B N 1
ATOM 3397 C CA . PHE B 1 16 ? -16.594 77.062 25.859 1 25.19 16 PHE B CA 1
ATOM 3398 C C . PHE B 1 16 ? -16.469 76.125 24.656 1 25.19 16 PHE B C 1
ATOM 3400 O O . PHE B 1 16 ? -17.359 76.062 23.812 1 25.19 16 PHE B O 1
ATOM 3407 N N . ALA B 1 17 ? -15.258 76 24.094 1 26.05 17 ALA B N 1
ATOM 3408 C CA . ALA B 1 17 ? -15.039 75 23.078 1 26.05 17 ALA B CA 1
ATOM 3409 C C . ALA B 1 17 ? -15.609 73.625 23.547 1 26.05 17 ALA B C 1
ATOM 3411 O O . ALA B 1 17 ? -15.258 73.125 24.609 1 26.05 17 ALA B O 1
ATOM 3412 N N . THR B 1 18 ? -16.906 73.375 23.188 1 25.8 18 THR B N 1
ATOM 3413 C CA . THR B 1 18 ? -17.484 72 23.328 1 25.8 18 THR B CA 1
ATOM 3414 C C . THR B 1 18 ? -16.562 70.938 22.734 1 25.8 18 THR B C 1
ATOM 3416 O O . THR B 1 18 ? -16.25 71 21.547 1 25.8 18 THR B O 1
ATOM 3419 N N . LEU B 1 19 ? -15.617 70.438 23.531 1 27.28 19 LEU B N 1
ATOM 3420 C CA . LEU B 1 19 ? -14.898 69.25 23.172 1 27.28 19 LEU B CA 1
ATOM 3421 C C . LEU B 1 19 ? -15.859 68.125 22.75 1 27.28 19 LEU B C 1
ATOM 3423 O O . LEU B 1 19 ? -16.688 67.688 23.531 1 27.28 19 LEU B O 1
ATOM 3427 N N . ILE B 1 20 ? -16.266 68.125 21.453 1 28.88 20 ILE B N 1
ATOM 3428 C CA . ILE B 1 20 ? -16.953 67 20.922 1 28.88 20 ILE B CA 1
ATOM 3429 C C . ILE B 1 20 ? -16.125 65.75 21.172 1 28.88 20 ILE B C 1
ATOM 3431 O O . ILE B 1 20 ? -15.008 65.625 20.672 1 28.88 20 ILE B O 1
ATOM 3435 N N . VAL B 1 21 ? -16.281 65.062 22.328 1 30.59 21 VAL B N 1
ATOM 3436 C CA . VAL B 1 21 ? -15.828 63.719 22.5 1 30.59 21 VAL B CA 1
ATOM 3437 C C . VAL B 1 21 ? -16.359 62.844 21.359 1 30.59 21 VAL B C 1
ATOM 3439 O O . VAL B 1 21 ? -17.562 62.625 21.25 1 30.59 21 VAL B O 1
ATOM 3442 N N . LEU B 1 22 ? -15.734 62.906 20.219 1 32.16 22 LEU B N 1
ATOM 3443 C CA . LEU B 1 22 ? -15.992 61.812 19.281 1 32.16 22 LEU B CA 1
ATOM 3444 C C . LEU B 1 22 ? -15.844 60.469 19.953 1 32.16 22 LEU B C 1
ATOM 3446 O O . LEU B 1 22 ? -14.766 60.125 20.453 1 32.16 22 LEU B O 1
ATOM 3450 N N . GLY B 1 23 ? -16.891 59.875 20.547 1 30.39 23 GLY B N 1
ATOM 3451 C CA . GLY B 1 23 ? -17.016 58.5 20.938 1 30.39 23 GLY B CA 1
ATOM 3452 C C . GLY B 1 23 ? -16.531 57.531 19.859 1 30.39 23 GLY B C 1
ATOM 3453 O O . GLY B 1 23 ? -17.25 57.25 18.891 1 30.39 23 GLY B O 1
ATOM 3454 N N . THR B 1 24 ? -15.305 57.594 19.469 1 34.84 24 THR B N 1
ATOM 3455 C CA . THR B 1 24 ? -14.914 56.406 18.703 1 34.84 24 THR B CA 1
ATOM 3456 C C . THR B 1 24 ? -15.234 55.125 19.469 1 34.84 24 THR B C 1
ATOM 3458 O O . THR B 1 24 ? -14.734 54.906 20.578 1 34.84 24 THR B O 1
ATOM 3461 N N . GLY B 1 25 ? -16.406 54.594 19.406 1 32.53 25 GLY B N 1
ATOM 3462 C CA . GLY B 1 25 ? -16.719 53.219 19.766 1 32.53 25 GLY B CA 1
ATOM 3463 C C . GLY B 1 25 ? -15.609 52.219 19.406 1 32.53 25 GLY B C 1
ATOM 3464 O O . GLY B 1 25 ? -15.461 51.875 18.234 1 32.53 25 GLY B O 1
ATOM 3465 N N . LEU B 1 26 ? -14.477 52.312 20.031 1 35.06 26 LEU B N 1
ATOM 3466 C CA . LEU B 1 26 ? -13.664 51.094 19.969 1 35.06 26 LEU B CA 1
ATOM 3467 C C . LEU B 1 26 ? -14.516 49.844 20.266 1 35.06 26 LEU B C 1
ATOM 3469 O O . LEU B 1 26 ? -14.992 49.688 21.375 1 35.06 26 LEU B O 1
ATOM 3473 N N . ALA B 1 27 ? -15.273 49.375 19.328 1 37.38 27 ALA B N 1
ATOM 3474 C CA . ALA B 1 27 ? -15.773 48 19.5 1 37.38 27 ALA B CA 1
ATOM 3475 C C . ALA B 1 27 ? -14.719 47.094 20.141 1 37.38 27 ALA B C 1
ATOM 3477 O O . ALA B 1 27 ? -13.648 46.875 19.578 1 37.38 27 ALA B O 1
ATOM 3478 N N . THR B 1 28 ? -14.57 47.094 21.406 1 35.66 28 THR B N 1
ATOM 3479 C CA . THR B 1 28 ? -13.875 46 22.047 1 35.66 28 THR B CA 1
ATOM 3480 C C . THR B 1 28 ? -14.203 44.656 21.344 1 35.66 28 THR B C 1
ATOM 3482 O O . THR B 1 28 ? -15.336 44.188 21.422 1 35.66 28 THR B O 1
ATOM 3485 N N . VAL B 1 29 ? -13.656 44.438 20.203 1 39.34 29 VAL B N 1
ATOM 3486 C CA . VAL B 1 29 ? -13.719 43.031 19.75 1 39.34 29 VAL B CA 1
ATOM 3487 C C . VAL B 1 29 ? -13.461 42.094 20.906 1 39.34 29 VAL B C 1
ATOM 3489 O O . VAL B 1 29 ? -12.359 42.062 21.469 1 39.34 29 VAL B O 1
ATOM 3492 N N . ILE B 1 30 ? -14.344 41.938 21.797 1 40.16 30 ILE B N 1
ATOM 3493 C CA . ILE B 1 30 ? -14.234 40.844 22.75 1 40.16 30 ILE B CA 1
ATOM 3494 C C . ILE B 1 30 ? -13.703 39.594 22.047 1 40.16 30 ILE B C 1
ATOM 3496 O O . ILE B 1 30 ? -14.359 39.062 21.156 1 40.16 30 ILE B O 1
ATOM 3500 N N . ALA B 1 31 ? -12.438 39.562 22 1 50.69 31 ALA B N 1
ATOM 3501 C CA . ALA B 1 31 ? -11.836 38.312 21.5 1 50.69 31 ALA B CA 1
ATOM 3502 C C . ALA B 1 31 ? -12.555 37.094 22.062 1 50.69 31 ALA B C 1
ATOM 3504 O O . ALA B 1 31 ? -12.609 36.906 23.281 1 50.69 31 ALA B O 1
ATOM 3505 N N . LYS B 1 32 ? -13.555 36.594 21.422 1 63.56 32 LYS B N 1
ATOM 3506 C CA . LYS B 1 32 ? -14.266 35.375 21.797 1 63.56 32 LYS B CA 1
ATOM 3507 C C . LYS B 1 32 ? -13.289 34.281 22.156 1 63.56 32 LYS B C 1
ATOM 3509 O O . LYS B 1 32 ? -12.281 34.062 21.484 1 63.56 32 LYS B O 1
ATOM 3514 N N . SER B 1 33 ? -13.344 33.656 23.312 1 82.81 33 SER B N 1
ATOM 3515 C CA . SER B 1 33 ? -12.57 32.5 23.781 1 82.81 33 SER B CA 1
ATOM 3516 C C . SER B 1 33 ? -12.648 31.359 22.797 1 82.81 33 SER B C 1
ATOM 3518 O O . SER B 1 33 ? -13.727 31.031 22.281 1 82.81 33 SER B O 1
ATOM 3520 N N . PRO B 1 34 ? -11.469 30.875 22.344 1 88.56 34 PRO B N 1
ATOM 3521 C CA . PRO B 1 34 ? -11.492 29.75 21.406 1 88.56 34 PRO B CA 1
ATOM 3522 C C . PRO B 1 34 ? -12.344 28.578 21.922 1 88.56 34 PRO B C 1
ATOM 3524 O O . PRO B 1 34 ? -12.461 28.391 23.141 1 88.56 34 PRO B O 1
ATOM 3527 N N . THR B 1 35 ? -13.094 27.969 21.047 1 90.06 35 THR B N 1
ATOM 3528 C CA . THR B 1 35 ? -13.906 26.797 21.359 1 90.06 35 THR B CA 1
ATOM 3529 C C . THR B 1 35 ? -13.242 25.531 20.844 1 90.06 35 THR B C 1
ATOM 3531 O O . THR B 1 35 ? -12.367 25.578 19.984 1 90.06 35 THR B O 1
ATOM 3534 N N . GLU B 1 36 ? -13.633 24.391 21.344 1 92.62 36 GLU B N 1
ATOM 3535 C CA . GLU B 1 36 ? -13.125 23.094 20.906 1 92.62 36 GLU B CA 1
ATOM 3536 C C . GLU B 1 36 ? -13.539 22.781 19.484 1 92.62 36 GLU B C 1
ATOM 3538 O O . GLU B 1 36 ? -14.695 22.984 19.109 1 92.62 36 GLU B O 1
ATOM 3543 N N . ALA B 1 37 ? -12.625 22.375 18.672 1 92.19 37 ALA B N 1
ATOM 3544 C CA . ALA B 1 37 ? -12.992 21.891 17.344 1 92.19 37 ALA B CA 1
ATOM 3545 C C . ALA B 1 37 ? -13.883 20.656 17.422 1 92.19 37 ALA B C 1
ATOM 3547 O O . ALA B 1 37 ? -13.672 19.797 18.281 1 92.19 37 ALA B O 1
ATOM 3548 N N . PRO B 1 38 ? -14.898 20.562 16.531 1 86.38 38 PRO B N 1
ATOM 3549 C CA . PRO B 1 38 ? -15.727 19.359 16.562 1 86.38 38 PRO B CA 1
ATOM 3550 C C . PRO B 1 38 ? -14.969 18.109 16.125 1 86.38 38 PRO B C 1
ATOM 3552 O O . PRO B 1 38 ? -14.102 18.172 15.25 1 86.38 38 PRO B O 1
ATOM 3555 N N . ALA B 1 39 ? -15.312 17.047 16.844 1 81.81 39 ALA B N 1
ATOM 3556 C CA . ALA B 1 39 ? -14.656 15.781 16.562 1 81.81 39 ALA B CA 1
ATOM 3557 C C . ALA B 1 39 ? -15.664 14.734 16.109 1 81.81 39 ALA B C 1
ATOM 3559 O O . ALA B 1 39 ? -16.781 14.664 16.641 1 81.81 39 ALA B O 1
ATOM 3560 N N . GLY B 1 40 ? -15.25 14.023 14.992 1 75.12 40 GLY B N 1
ATOM 3561 C CA . GLY B 1 40 ? -16.109 12.961 14.5 1 75.12 40 GLY B CA 1
ATOM 3562 C C . GLY B 1 40 ? -15.562 12.289 13.25 1 75.12 40 GLY B C 1
ATOM 3563 O O . GLY B 1 40 ? -14.805 12.898 12.484 1 75.12 40 GLY B O 1
ATOM 3564 N N . PHE B 1 41 ? -15.453 11.18 13.125 1 63.59 41 PHE B N 1
ATOM 3565 C CA . PHE B 1 41 ? -15.195 10.594 11.812 1 63.59 41 PHE B CA 1
ATOM 3566 C C . PHE B 1 41 ? -16.156 9.438 11.539 1 63.59 41 PHE B C 1
ATOM 3568 O O . PHE B 1 41 ? -16.641 8.805 12.477 1 63.59 41 PHE B O 1
ATOM 3575 N N . ASN B 1 42 ? -16.828 9.617 10.43 1 57.09 42 ASN B N 1
ATOM 3576 C CA . ASN B 1 42 ? -17.656 8.531 9.906 1 57.09 42 ASN B CA 1
ATOM 3577 C C . ASN B 1 42 ? -16.922 7.738 8.828 1 57.09 42 ASN B C 1
ATOM 3579 O O . ASN B 1 42 ? -15.93 8.219 8.266 1 57.09 42 ASN B O 1
ATOM 3583 N N . THR B 1 43 ? -17.094 6.363 8.844 1 51.78 43 THR B N 1
ATOM 3584 C CA . THR B 1 43 ? -16.578 5.508 7.785 1 51.78 43 THR B CA 1
ATOM 3585 C C . THR B 1 43 ? -17 6.031 6.414 1 51.78 43 THR B C 1
ATOM 3587 O O . THR B 1 43 ? -17.969 6.777 6.301 1 51.78 43 THR B O 1
ATOM 3590 N N . PRO B 1 44 ? -16.172 5.902 5.441 1 50.38 44 PRO B N 1
ATOM 3591 C CA . PRO B 1 44 ? -16.516 6.332 4.082 1 50.38 44 PRO B CA 1
ATOM 3592 C C . PRO B 1 44 ? -18 6.152 3.768 1 50.38 44 PRO B C 1
ATOM 3594 O O . PRO B 1 44 ? -18.641 5.234 4.289 1 50.38 44 PRO B O 1
ATOM 3597 N N . SER B 1 45 ? -18.672 7.32 3.332 1 46.78 45 SER B N 1
ATOM 3598 C CA . SER B 1 45 ? -20.078 7.516 2.965 1 46.78 45 SER B CA 1
ATOM 3599 C C . SER B 1 45 ? -20.641 6.297 2.238 1 46.78 45 SER B C 1
ATOM 3601 O O . SER B 1 45 ? -21.797 6.281 1.848 1 46.78 45 SER B O 1
ATOM 3603 N N . PHE B 1 46 ? -19.812 5.309 1.867 1 45.03 46 PHE B N 1
ATOM 3604 C CA . PHE B 1 46 ? -20.641 4.398 1.094 1 45.03 46 PHE B CA 1
ATOM 3605 C C . PHE B 1 46 ? -21.906 4.027 1.867 1 45.03 46 PHE B C 1
ATOM 3607 O O . PHE B 1 46 ? -22.844 3.451 1.305 1 45.03 46 PHE B O 1
ATOM 3614 N N . ASN B 1 47 ? -21.828 4.445 3.189 1 42.53 47 ASN B N 1
ATOM 3615 C CA . ASN B 1 47 ? -22.891 3.781 3.922 1 42.53 47 ASN B CA 1
ATOM 3616 C C . ASN B 1 47 ? -23.812 4.789 4.605 1 42.53 47 ASN B C 1
ATOM 3618 O O . ASN B 1 47 ? -24.469 4.465 5.598 1 42.53 47 ASN B O 1
ATOM 3622 N N . GLY B 1 48 ? -24.062 5.914 3.91 1 44.94 48 GLY B N 1
ATOM 3623 C CA . GLY B 1 48 ? -25.141 6.691 4.5 1 44.94 48 GLY B CA 1
ATOM 3624 C C . GLY B 1 48 ? -24.812 7.227 5.879 1 44.94 48 GLY B C 1
ATOM 3625 O O . GLY B 1 48 ? -25.719 7.551 6.656 1 44.94 48 GLY B O 1
ATOM 3626 N N . ALA B 1 49 ? -23.578 7.199 6.305 1 51.41 49 ALA B N 1
ATOM 3627 C CA . ALA B 1 49 ? -23.281 7.582 7.68 1 51.41 49 ALA B CA 1
ATOM 3628 C C . ALA B 1 49 ? -23.422 9.086 7.879 1 51.41 49 ALA B C 1
ATOM 3630 O O . ALA B 1 49 ? -23.516 9.844 6.906 1 51.41 49 ALA B O 1
ATOM 3631 N N . GLN B 1 50 ? -23.688 9.445 9.109 1 56 50 GLN B N 1
ATOM 3632 C CA . GLN B 1 50 ? -23.797 10.82 9.586 1 56 50 GLN B CA 1
ATOM 3633 C C . GLN B 1 50 ? -22.656 11.688 9.062 1 56 50 GLN B C 1
ATOM 3635 O O . GLN B 1 50 ? -21.531 11.219 8.922 1 56 50 GLN B O 1
ATOM 3640 N N . SER B 1 51 ? -23.047 12.852 8.648 1 64.88 51 SER B N 1
ATOM 3641 C CA . SER B 1 51 ? -22.109 13.82 8.078 1 64.88 51 SER B CA 1
ATOM 3642 C C . SER B 1 51 ? -20.969 14.125 9.047 1 64.88 51 SER B C 1
ATOM 3644 O O . SER B 1 51 ? -21.188 14.281 10.25 1 64.88 51 SER B O 1
ATOM 3646 N N . VAL B 1 52 ? -19.797 14.062 8.602 1 76 52 VAL B N 1
ATOM 3647 C CA . VAL B 1 52 ? -18.625 14.453 9.391 1 76 52 VAL B CA 1
ATOM 3648 C C . VAL B 1 52 ? -18.188 15.859 9 1 76 52 VAL B C 1
ATOM 3650 O O . VAL B 1 52 ? -16.984 16.172 9.023 1 76 52 VAL B O 1
ATOM 3653 N N . SER B 1 53 ? -19.188 16.594 8.594 1 86.62 53 SER B N 1
ATOM 3654 C CA . SER B 1 53 ? -18.906 18 8.312 1 86.62 53 SER B CA 1
ATOM 3655 C C . SER B 1 53 ? -18.719 18.797 9.609 1 86.62 53 SER B C 1
ATOM 3657 O O . SER B 1 53 ? -19.438 18.578 10.586 1 86.62 53 SER B O 1
ATOM 3659 N N . ASN B 1 54 ? -17.781 19.719 9.633 1 90.5 54 ASN B N 1
ATOM 3660 C CA . ASN B 1 54 ? -17.562 20.578 10.789 1 90.5 54 ASN B CA 1
ATOM 3661 C C . ASN B 1 54 ? -18.5 21.781 10.758 1 90.5 54 ASN B C 1
ATOM 3663 O O . ASN B 1 54 ? -18.375 22.688 11.594 1 90.5 54 ASN B O 1
ATOM 3667 N N . GLY B 1 55 ? -19.375 21.859 9.781 1 89.56 55 GLY B N 1
ATOM 3668 C CA . GLY B 1 55 ? -20.359 22.922 9.688 1 89.56 55 GLY B CA 1
ATOM 3669 C C . GLY B 1 55 ? -19.891 24.094 8.836 1 89.56 55 GLY B C 1
ATOM 3670 O O . GLY B 1 55 ? -20.5 25.172 8.875 1 89.56 55 GLY B O 1
ATOM 3671 N N . ILE B 1 56 ? -18.859 23.922 8.148 1 93.31 56 ILE B N 1
ATOM 3672 C CA . ILE B 1 56 ? -18.359 24.984 7.285 1 93.31 56 ILE B CA 1
ATOM 3673 C C . ILE B 1 56 ? -19.406 25.328 6.227 1 93.31 56 ILE B C 1
ATOM 3675 O O . ILE B 1 56 ? -20.094 24.438 5.715 1 93.31 56 ILE B O 1
ATOM 3679 N N . VAL B 1 57 ? -19.516 26.547 5.949 1 91.19 57 VAL B N 1
ATOM 3680 C CA . VAL B 1 57 ? -20.484 27 4.965 1 91.19 57 VAL B CA 1
ATOM 3681 C C . VAL B 1 57 ? -20 26.688 3.559 1 91.19 57 VAL B C 1
ATOM 3683 O O . VAL B 1 57 ? -18.844 26.953 3.227 1 91.19 57 VAL B O 1
ATOM 3686 N N . GLU B 1 58 ? -20.922 26.203 2.811 1 88.81 58 GLU B N 1
ATOM 3687 C CA . GLU B 1 58 ? -20.609 25.859 1.428 1 88.81 58 GLU B CA 1
ATOM 3688 C C . GLU B 1 58 ? -21.078 26.953 0.466 1 88.81 58 GLU B C 1
ATOM 3690 O O . GLU B 1 58 ? -22.031 27.672 0.75 1 88.81 58 GLU B O 1
ATOM 3695 N N . PRO B 1 59 ? -20.297 27.047 -0.65 1 87.12 59 PRO B N 1
ATOM 3696 C CA . PRO B 1 59 ? -20.844 27.922 -1.688 1 87.12 59 PRO B CA 1
ATOM 3697 C C . PRO B 1 59 ? -22.266 27.516 -2.102 1 87.12 59 PRO B C 1
ATOM 3699 O O . PRO B 1 59 ? -22.656 26.375 -1.908 1 87.12 59 PRO B O 1
ATOM 3702 N N . SER B 1 60 ? -22.953 28.516 -2.652 1 86.06 60 SER B N 1
ATOM 3703 C CA . SER B 1 60 ? -24.344 28.281 -3.039 1 86.06 60 SER B CA 1
ATOM 3704 C C . SER B 1 60 ? -24.453 27.094 -4 1 86.06 60 SER B C 1
ATOM 3706 O O . SER B 1 60 ? -23.75 27.047 -5.004 1 86.06 60 SER B O 1
ATOM 3708 N N . GLY B 1 61 ? -25.328 26.188 -3.645 1 88.31 61 GLY B N 1
ATOM 3709 C CA . GLY B 1 61 ? -25.594 25.031 -4.484 1 88.31 61 GLY B CA 1
ATOM 3710 C C . GLY B 1 61 ? -24.672 23.859 -4.195 1 88.31 61 GLY B C 1
ATOM 3711 O O . GLY B 1 61 ? -24.938 22.734 -4.613 1 88.31 61 GLY B O 1
ATOM 3712 N N . ASP B 1 62 ? -23.609 24.078 -3.494 1 90.06 62 ASP B N 1
ATOM 3713 C CA . ASP B 1 62 ? -22.656 23.031 -3.137 1 90.06 62 ASP B CA 1
ATOM 3714 C C . ASP B 1 62 ? -22.969 22.453 -1.753 1 90.06 62 ASP B C 1
ATOM 3716 O O . ASP B 1 62 ? -23.688 23.078 -0.971 1 90.06 62 ASP B O 1
ATOM 3720 N N . THR B 1 63 ? -22.547 21.219 -1.509 1 90.31 63 THR B N 1
ATOM 3721 C CA . THR B 1 63 ? -22.719 20.594 -0.202 1 90.31 63 THR B CA 1
ATOM 3722 C C . THR B 1 63 ? -21.484 19.781 0.157 1 90.31 63 THR B C 1
ATOM 3724 O O . THR B 1 63 ? -20.719 19.359 -0.725 1 90.31 63 THR B O 1
ATOM 3727 N N . PHE B 1 64 ? -21.375 19.578 1.438 1 90.94 64 PHE B N 1
ATOM 3728 C CA . PHE B 1 64 ? -20.312 18.703 1.929 1 90.94 64 PHE B CA 1
ATOM 3729 C C . PHE B 1 64 ? -20.422 17.312 1.303 1 90.94 64 PHE B C 1
ATOM 3731 O O . PHE B 1 64 ? -19.422 16.719 0.918 1 90.94 64 PHE B O 1
ATOM 3738 N N . ALA B 1 65 ? -21.609 16.828 1.151 1 86.94 65 ALA B N 1
ATOM 3739 C CA . ALA B 1 65 ? -21.844 15.516 0.571 1 86.94 65 ALA B CA 1
ATOM 3740 C C . ALA B 1 65 ? -21.391 15.461 -0.884 1 86.94 65 ALA B C 1
ATOM 3742 O O . ALA B 1 65 ? -20.828 14.461 -1.328 1 86.94 65 ALA B O 1
ATOM 3743 N N . LYS B 1 66 ? -21.656 16.484 -1.645 1 90.44 66 LYS B N 1
ATOM 3744 C CA . LYS B 1 66 ? -21.234 16.547 -3.037 1 90.44 66 LYS B CA 1
ATOM 3745 C C . LYS B 1 66 ? -19.703 16.594 -3.139 1 90.44 66 LYS B C 1
ATOM 3747 O O . LYS B 1 66 ? -19.125 15.922 -3.988 1 90.44 66 LYS B O 1
ATOM 3752 N N . ASP B 1 67 ? -19.078 17.422 -2.295 1 92.62 67 ASP B N 1
ATOM 3753 C CA . ASP B 1 67 ? -17.625 17.484 -2.26 1 92.62 67 ASP B CA 1
ATOM 3754 C C . ASP B 1 67 ? -17.016 16.109 -1.975 1 92.62 67 ASP B C 1
ATOM 3756 O O . ASP B 1 67 ? -16.031 15.711 -2.605 1 92.62 67 ASP B O 1
ATOM 3760 N N . GLN B 1 68 ? -17.609 15.383 -1.037 1 88.69 68 GLN B N 1
ATOM 3761 C CA . GLN B 1 68 ? -17.156 14.039 -0.708 1 88.69 68 GLN B CA 1
ATOM 3762 C C . GLN B 1 68 ? -17.328 13.094 -1.896 1 88.69 68 GLN B C 1
ATOM 3764 O O . GLN B 1 68 ? -16.453 12.266 -2.168 1 88.69 68 GLN B O 1
ATOM 3769 N N . GLU B 1 69 ? -18.438 13.18 -2.539 1 87.38 69 GLU B N 1
ATOM 3770 C CA . GLU B 1 69 ? -18.688 12.344 -3.711 1 87.38 69 GLU B CA 1
ATOM 3771 C C . GLU B 1 69 ? -17.594 12.531 -4.762 1 87.38 69 GLU B C 1
ATOM 3773 O O . GLU B 1 69 ? -17.078 11.555 -5.309 1 87.38 69 GLU B O 1
ATOM 3778 N N . VAL B 1 70 ? -17.25 13.766 -5.059 1 92.06 70 VAL B N 1
ATOM 3779 C CA . VAL B 1 70 ? -16.219 14.062 -6.035 1 92.06 70 VAL B CA 1
ATOM 3780 C C . VAL B 1 70 ? -14.875 13.531 -5.539 1 92.06 70 VAL B C 1
ATOM 3782 O O . VAL B 1 70 ? -14.094 12.969 -6.316 1 92.06 70 VAL B O 1
ATOM 3785 N N . TYR B 1 71 ? -14.617 13.672 -4.219 1 91.25 71 TYR B N 1
ATOM 3786 C CA . TYR B 1 71 ? -13.398 13.195 -3.574 1 91.25 71 TYR B CA 1
ATOM 3787 C C . TYR B 1 71 ? -13.242 11.688 -3.732 1 91.25 71 TYR B C 1
ATOM 3789 O O . TYR B 1 71 ? -12.125 11.18 -3.826 1 91.25 71 TYR B O 1
ATOM 3797 N N . GLU B 1 72 ? -14.336 10.961 -3.848 1 85.62 72 GLU B N 1
ATOM 3798 C CA . GLU B 1 72 ? -14.336 9.5 -3.85 1 85.62 72 GLU B CA 1
ATOM 3799 C C . GLU B 1 72 ? -14.461 8.953 -5.266 1 85.62 72 GLU B C 1
ATOM 3801 O O . GLU B 1 72 ? -14.336 7.742 -5.484 1 85.62 72 GLU B O 1
ATOM 3806 N N . GLU B 1 73 ? -14.625 9.805 -6.207 1 87 73 GLU B N 1
ATOM 3807 C CA . GLU B 1 73 ? -14.906 9.375 -7.57 1 87 73 GLU B CA 1
ATOM 3808 C C . GLU B 1 73 ? -13.648 8.844 -8.25 1 87 73 GLU B C 1
ATOM 3810 O O . GLU B 1 73 ? -12.594 9.484 -8.203 1 87 73 GLU B O 1
ATOM 3815 N N . ASN B 1 74 ? -13.797 7.715 -8.891 1 85.31 74 ASN B N 1
ATOM 3816 C CA . ASN B 1 74 ? -12.711 7.168 -9.695 1 85.31 74 ASN B CA 1
ATOM 3817 C C . ASN B 1 74 ? -12.602 7.875 -11.039 1 85.31 74 ASN B C 1
ATOM 3819 O O . ASN B 1 74 ? -13.617 8.195 -11.664 1 85.31 74 ASN B O 1
ATOM 3823 N N . HIS B 1 75 ? -11.391 8.047 -11.492 1 90.44 75 HIS B N 1
ATOM 3824 C CA . HIS B 1 75 ? -11.117 8.672 -12.781 1 90.44 75 HIS B CA 1
ATOM 3825 C C . HIS B 1 75 ? -10.633 7.641 -13.797 1 90.44 75 HIS B C 1
ATOM 3827 O O . HIS B 1 75 ? -10.141 6.578 -13.422 1 90.44 75 HIS B O 1
ATOM 3833 N N . SER B 1 76 ? -10.883 7.988 -15.016 1 85.69 76 SER B N 1
ATOM 3834 C CA . SER B 1 76 ? -10.422 7.203 -16.156 1 85.69 76 SER B CA 1
ATOM 3835 C C . SER B 1 76 ? -9.594 8.055 -17.109 1 85.69 76 SER B C 1
ATOM 3837 O O . SER B 1 76 ? -9.438 9.266 -16.906 1 85.69 76 SER B O 1
ATOM 3839 N N . VAL B 1 77 ? -9.086 7.398 -18.125 1 86.62 77 VAL B N 1
ATOM 3840 C CA . VAL B 1 77 ? -8.305 8.109 -19.125 1 86.62 77 VAL B CA 1
ATOM 3841 C C . VAL B 1 77 ? -9.156 9.211 -19.75 1 86.62 77 VAL B C 1
ATOM 3843 O O . VAL B 1 77 ? -8.656 10.312 -20.031 1 86.62 77 VAL B O 1
ATOM 3846 N N . GLN B 1 78 ? -10.43 8.961 -19.922 1 85.88 78 GLN B N 1
ATOM 3847 C CA . GLN B 1 78 ? -11.352 9.906 -20.547 1 85.88 78 GLN B CA 1
ATOM 3848 C C . GLN B 1 78 ? -11.555 11.141 -19.672 1 85.88 78 GLN B C 1
ATOM 3850 O O . GLN B 1 78 ? -11.836 12.227 -20.188 1 85.88 78 GLN B O 1
ATOM 3855 N N . THR B 1 79 ? -11.281 10.891 -18.406 1 89.38 79 THR B N 1
ATOM 3856 C CA . THR B 1 79 ? -11.5 12.008 -17.5 1 89.38 79 THR B CA 1
ATOM 3857 C C . THR B 1 79 ? -10.164 12.602 -17.047 1 89.38 79 THR B C 1
ATOM 3859 O O . THR B 1 79 ? -10.117 13.375 -16.094 1 89.38 79 THR B O 1
ATOM 3862 N N . GLY B 1 80 ? -9.125 12.172 -17.688 1 92.56 80 GLY B N 1
ATOM 3863 C CA . GLY B 1 80 ? -7.848 12.844 -17.5 1 92.56 80 GLY B CA 1
ATOM 3864 C C . GLY B 1 80 ? -6.816 11.992 -16.781 1 92.56 80 GLY B C 1
ATOM 3865 O O . GLY B 1 80 ? -5.668 12.406 -16.625 1 92.56 80 GLY B O 1
ATOM 3866 N N . LEU B 1 81 ? -7.133 10.789 -16.344 1 92.19 81 LEU B N 1
ATOM 3867 C CA . LEU B 1 81 ? -6.215 9.93 -15.617 1 92.19 81 LEU B CA 1
ATOM 3868 C C . LEU B 1 81 ? -4.969 9.641 -16.453 1 92.19 81 LEU B C 1
ATOM 3870 O O . LEU B 1 81 ? -5.07 9.273 -17.625 1 92.19 81 LEU B O 1
ATOM 3874 N N . GLY B 1 82 ? -3.756 9.695 -15.758 1 90.06 82 GLY B N 1
ATOM 3875 C CA . GLY B 1 82 ? -2.504 9.32 -16.391 1 90.06 82 GLY B CA 1
ATOM 3876 C C . GLY B 1 82 ? -1.861 10.461 -17.156 1 90.06 82 GLY B C 1
ATOM 3877 O O . GLY B 1 82 ? -2.178 11.633 -16.922 1 90.06 82 GLY B O 1
ATOM 3878 N N . PRO B 1 83 ? -0.737 10.273 -17.859 1 91.56 83 PRO B N 1
ATOM 3879 C CA . PRO B 1 83 ? -0.369 8.953 -18.375 1 91.56 83 PRO B CA 1
ATOM 3880 C C . PRO B 1 83 ? 0.242 8.055 -17.312 1 91.56 83 PRO B C 1
ATOM 3882 O O . PRO B 1 83 ? 0.302 6.832 -17.5 1 91.56 83 PRO B O 1
ATOM 3885 N N . VAL B 1 84 ? 0.848 8.617 -16.297 1 91.88 84 VAL B N 1
ATOM 3886 C CA . VAL B 1 84 ? 1.34 7.848 -15.164 1 91.88 84 VAL B CA 1
ATOM 3887 C C . VAL B 1 84 ? 0.575 8.242 -13.906 1 91.88 84 VAL B C 1
ATOM 3889 O O . VAL B 1 84 ? 0.18 9.398 -13.75 1 91.88 84 VAL B O 1
ATOM 3892 N N . TYR B 1 85 ? 0.314 7.258 -13.031 1 91.19 85 TYR B N 1
ATOM 3893 C CA . TYR B 1 85 ? -0.472 7.543 -11.836 1 91.19 85 TYR B CA 1
ATOM 3894 C C . TYR B 1 85 ? -0.249 6.477 -10.773 1 91.19 85 TYR B C 1
ATOM 3896 O O . TYR B 1 85 ? 0.354 5.434 -11.039 1 91.19 85 TYR B O 1
ATOM 3904 N N . ASN B 1 86 ? -0.659 6.766 -9.531 1 89.5 86 ASN B N 1
ATOM 3905 C CA . ASN B 1 86 ? -0.588 5.816 -8.422 1 89.5 86 ASN B CA 1
ATOM 3906 C C . ASN B 1 86 ? -1.978 5.371 -7.98 1 89.5 86 ASN B C 1
ATOM 3908 O O . ASN B 1 86 ? -2.131 4.301 -7.391 1 89.5 86 ASN B O 1
ATOM 3912 N N . ALA B 1 87 ? -2.963 6.199 -8.219 1 87.38 87 ALA B N 1
ATOM 3913 C CA . ALA B 1 87 ? -4.332 5.879 -7.824 1 87.38 87 ALA B CA 1
ATOM 3914 C C . ALA B 1 87 ? -5.34 6.566 -8.742 1 87.38 87 ALA B C 1
ATOM 3916 O O . ALA B 1 87 ? -4.984 7.469 -9.5 1 87.38 87 ALA B O 1
ATOM 3917 N N . THR B 1 88 ? -6.617 6.172 -8.594 1 87 88 THR B N 1
ATOM 3918 C CA . THR B 1 88 ? -7.621 6.68 -9.523 1 87 88 THR B CA 1
ATOM 3919 C C . THR B 1 88 ? -8.578 7.637 -8.812 1 87 88 THR B C 1
ATOM 3921 O O . THR B 1 88 ? -9.445 8.234 -9.445 1 87 88 THR B O 1
ATOM 3924 N N . ALA B 1 89 ? -8.445 7.691 -7.527 1 88.69 89 ALA B N 1
ATOM 3925 C CA . ALA B 1 89 ? -9.242 8.602 -6.707 1 88.69 89 ALA B CA 1
ATOM 3926 C C . ALA B 1 89 ? -8.477 9.016 -5.453 1 88.69 89 ALA B C 1
ATOM 3928 O O . ALA B 1 89 ? -7.59 8.297 -4.992 1 88.69 89 ALA B O 1
ATOM 3929 N N . CYS B 1 90 ? -8.852 10.195 -4.906 1 91.44 90 CYS B N 1
ATOM 3930 C CA . CYS B 1 90 ? -8.211 10.641 -3.672 1 91.44 90 CYS B CA 1
ATOM 3931 C C . C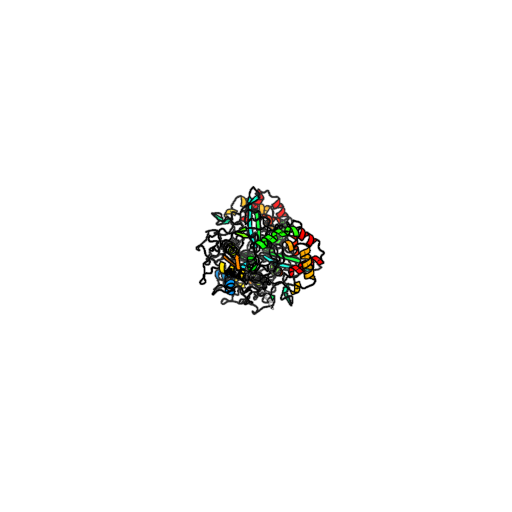YS B 1 90 ? -8.406 9.617 -2.557 1 91.44 90 CYS B C 1
ATOM 3933 O O . CYS B 1 90 ? -7.465 9.312 -1.818 1 91.44 90 CYS B O 1
ATOM 3935 N N . VAL B 1 91 ? -9.57 8.977 -2.512 1 85.31 91 VAL B N 1
ATOM 3936 C CA . VAL B 1 91 ? -9.953 8.078 -1.426 1 85.31 91 VAL B CA 1
ATOM 3937 C C . VAL B 1 91 ? -9.188 6.766 -1.541 1 85.31 91 VAL B C 1
ATOM 3939 O O . VAL B 1 91 ? -9.117 5.996 -0.582 1 85.31 91 VAL B O 1
ATOM 3942 N N . SER B 1 92 ? -8.609 6.512 -2.668 1 81 92 SER B N 1
ATOM 3943 C CA . SER B 1 92 ? -7.816 5.293 -2.814 1 81 92 SER B CA 1
ATOM 3944 C C . SER B 1 92 ? -6.625 5.289 -1.861 1 81 92 SER B C 1
ATOM 3946 O O . SER B 1 92 ? -6.211 4.234 -1.379 1 81 92 SER B O 1
ATOM 3948 N N . CYS B 1 93 ? -6.129 6.461 -1.52 1 85.88 93 CYS B N 1
ATOM 3949 C CA . CYS B 1 93 ? -4.98 6.586 -0.63 1 85.88 93 CYS B CA 1
ATOM 3950 C C . CYS B 1 93 ? -5.395 7.18 0.712 1 85.88 93 CYS B C 1
ATOM 3952 O O . CYS B 1 93 ? -4.742 6.934 1.729 1 85.88 93 CYS B O 1
ATOM 3954 N N . HIS B 1 94 ? -6.398 8 0.67 1 86.44 94 HIS B N 1
ATOM 3955 C CA . HIS B 1 94 ? -6.844 8.672 1.888 1 86.44 94 HIS B CA 1
ATOM 3956 C C . HIS B 1 94 ? -8.172 8.102 2.379 1 86.44 94 HIS B C 1
ATOM 3958 O O . HIS B 1 94 ? -9.211 8.742 2.242 1 86.44 94 HIS B O 1
ATOM 3964 N N . GLU B 1 95 ? -8.125 6.883 3.061 1 72.62 95 GLU B N 1
ATOM 3965 C CA . GLU B 1 95 ? -9.391 6.184 3.289 1 72.62 95 GLU B CA 1
ATOM 3966 C C . GLU B 1 95 ? -9.422 5.547 4.676 1 72.62 95 GLU B C 1
ATOM 3968 O O . GLU B 1 95 ? -10.398 4.887 5.035 1 72.62 95 GLU B O 1
ATOM 3973 N N . ASN B 1 96 ? -8.492 5.523 5.57 1 62.69 96 ASN B N 1
ATOM 3974 C CA . ASN B 1 96 ? -8.492 4.695 6.77 1 62.69 96 ASN B CA 1
ATOM 3975 C C . ASN B 1 96 ? -8.625 5.543 8.031 1 62.69 96 ASN B C 1
ATOM 3977 O O . ASN B 1 96 ? -7.762 6.367 8.328 1 62.69 96 ASN B O 1
ATOM 3981 N N . PRO B 1 97 ? -9.656 5.172 8.609 1 59.09 97 PRO B N 1
ATOM 3982 C CA . PRO B 1 97 ? -10.789 4.289 8.328 1 59.09 97 PRO B CA 1
ATOM 3983 C C . PRO B 1 97 ? -11.891 4.98 7.523 1 59.09 97 PRO B C 1
ATOM 3985 O O . PRO B 1 97 ? -12.828 4.328 7.066 1 59.09 97 PRO B O 1
ATOM 3988 N N . ASN B 1 98 ? -11.562 6.25 7.363 1 64.94 98 ASN B N 1
ATOM 3989 C CA . ASN B 1 98 ? -12.562 7.086 6.707 1 64.94 98 ASN B CA 1
ATOM 3990 C C . ASN B 1 98 ? -11.977 7.816 5.504 1 64.94 98 ASN B C 1
ATOM 3992 O O . ASN B 1 98 ? -10.758 7.961 5.391 1 64.94 98 ASN B O 1
ATOM 3996 N N . SER B 1 99 ? -13.062 8.141 4.648 1 65 99 SER B N 1
ATOM 3997 C CA . SER B 1 99 ? -12.617 9.023 3.584 1 65 99 SER B CA 1
ATOM 3998 C C . SER B 1 99 ? -11.836 10.211 4.145 1 65 99 SER B C 1
ATOM 4000 O O . SER B 1 99 ? -12.297 10.891 5.059 1 65 99 SER B O 1
ATOM 4002 N N . GLY B 1 100 ? -10.578 10.359 3.676 1 68 100 GLY B N 1
ATOM 4003 C CA . GLY B 1 100 ? -9.711 11.422 4.141 1 68 100 GLY B CA 1
ATOM 4004 C C . GLY B 1 100 ? -8.688 10.961 5.164 1 68 100 GLY B C 1
ATOM 4005 O O . GLY B 1 100 ? -7.754 11.688 5.492 1 68 100 GLY B O 1
ATOM 4006 N N . GLY B 1 101 ? -8.891 9.758 5.66 1 70.31 101 GLY B N 1
ATOM 4007 C CA . GLY B 1 101 ? -7.945 9.211 6.621 1 70.31 101 GLY B CA 1
ATOM 4008 C C . GLY B 1 101 ? -6.664 8.711 5.984 1 70.31 101 GLY B C 1
ATOM 4009 O O . GLY B 1 101 ? -6.426 8.938 4.793 1 70.31 101 GLY B O 1
ATOM 4010 N N . ALA B 1 102 ? -5.73 8.328 6.84 1 74.62 102 ALA B N 1
ATOM 4011 C CA . ALA B 1 102 ? -4.488 7.73 6.352 1 74.62 102 ALA B CA 1
ATOM 4012 C C . ALA B 1 102 ? -4.711 6.285 5.918 1 74.62 102 ALA B C 1
ATOM 4014 O O . ALA B 1 102 ? -5.734 5.684 6.242 1 74.62 102 ALA B O 1
ATOM 4015 N N . SER B 1 103 ? -3.938 5.773 4.938 1 71.31 103 SER B N 1
ATOM 4016 C CA . SER B 1 103 ? -4.086 4.387 4.508 1 71.31 103 SER B CA 1
ATOM 4017 C C . SER B 1 103 ? -2.762 3.639 4.586 1 71.31 103 SER B C 1
ATOM 4019 O O . SER B 1 103 ? -1.777 4.16 5.117 1 71.31 103 SER B O 1
ATOM 4021 N N . GLN B 1 104 ? -2.91 2.41 4.18 1 77.88 104 GLN B N 1
ATOM 4022 C CA . GLN B 1 104 ? -1.759 1.517 4.109 1 77.88 104 GLN B CA 1
ATOM 4023 C C . GLN B 1 104 ? -0.977 1.724 2.816 1 77.88 104 GLN B C 1
ATOM 4025 O O . GLN B 1 104 ? -0.018 0.999 2.543 1 77.88 104 GLN B O 1
ATOM 4030 N N . PHE B 1 105 ? -1.312 2.787 2.133 1 82.75 105 PHE B N 1
ATOM 4031 C CA . PHE B 1 105 ? -0.682 3.039 0.842 1 82.75 105 PHE B CA 1
ATOM 4032 C C . PHE B 1 105 ? 0.602 3.842 1.013 1 82.75 105 PHE B C 1
ATOM 4034 O O . PHE B 1 105 ? 0.639 4.809 1.777 1 82.75 105 PHE B O 1
ATOM 4041 N N . THR B 1 106 ? 1.647 3.354 0.387 1 89 106 THR B N 1
ATOM 4042 C CA . THR B 1 106 ? 2.885 4.121 0.325 1 89 106 THR B CA 1
ATOM 4043 C C . THR B 1 106 ? 3.24 4.461 -1.119 1 89 106 THR B C 1
ATOM 4045 O O . THR B 1 106 ? 2.98 3.672 -2.029 1 89 106 THR B O 1
ATOM 4048 N N . GLU B 1 107 ? 3.785 5.59 -1.277 1 90.81 107 GLU B N 1
ATOM 4049 C CA . GLU B 1 107 ? 4.379 5.973 -2.553 1 90.81 107 GLU B CA 1
ATOM 4050 C C . GLU B 1 107 ? 5.902 5.859 -2.512 1 90.81 107 GLU B C 1
ATOM 4052 O O . GLU B 1 107 ? 6.504 5.898 -1.436 1 90.81 107 GLU B O 1
ATOM 4057 N N . LEU B 1 108 ? 6.496 5.719 -3.68 1 91.94 108 LEU B N 1
ATOM 4058 C CA . LEU B 1 108 ? 7.941 5.605 -3.814 1 91.94 108 LEU B CA 1
ATOM 4059 C C . LEU B 1 108 ? 8.547 6.926 -4.285 1 91.94 108 LEU B C 1
ATOM 4061 O O . LEU B 1 108 ? 8.031 7.551 -5.215 1 91.94 108 LEU B O 1
ATOM 4065 N N . ARG B 1 109 ? 9.539 7.375 -3.572 1 93.44 109 ARG B N 1
ATOM 4066 C CA . ARG B 1 109 ? 10.375 8.5 -3.975 1 93.44 109 ARG B CA 1
ATOM 4067 C C . ARG B 1 109 ? 11.805 8.047 -4.262 1 93.44 109 ARG B C 1
ATOM 4069 O O . ARG B 1 109 ? 12.344 7.203 -3.543 1 93.44 109 ARG B O 1
ATOM 4076 N N . VAL B 1 110 ? 12.359 8.617 -5.324 1 93 110 VAL B N 1
ATOM 4077 C CA . VAL B 1 110 ? 13.703 8.195 -5.684 1 93 110 VAL B CA 1
ATOM 4078 C C . VAL B 1 110 ? 14.555 9.414 -6.043 1 93 110 VAL B C 1
ATOM 4080 O O . VAL B 1 110 ? 14.016 10.492 -6.301 1 93 110 VAL B O 1
ATOM 4083 N N . GLY B 1 111 ? 15.805 9.281 -5.984 1 93 111 GLY B N 1
ATOM 4084 C CA . GLY B 1 111 ? 16.812 10.242 -6.395 1 93 111 GLY B CA 1
ATOM 4085 C C . GLY B 1 111 ? 18.234 9.742 -6.203 1 93 111 GLY B C 1
ATOM 4086 O O . GLY B 1 111 ? 18.453 8.531 -6.121 1 93 111 GLY B O 1
ATOM 4087 N N . HIS B 1 112 ? 19.172 10.641 -6.336 1 92.25 112 HIS B N 1
ATOM 4088 C CA . HIS B 1 112 ? 20.578 10.297 -6.102 1 92.25 112 HIS B CA 1
ATOM 4089 C C . HIS B 1 112 ? 21.344 11.5 -5.562 1 92.25 112 HIS B C 1
ATOM 4091 O O . HIS B 1 112 ? 20.828 12.609 -5.516 1 92.25 112 HIS B O 1
ATOM 4097 N N . LYS B 1 113 ? 22.484 11.227 -5.004 1 88.81 113 LYS B N 1
ATOM 4098 C CA . LYS B 1 113 ? 23.391 12.273 -4.555 1 88.81 113 LYS B CA 1
ATOM 4099 C C . LYS B 1 113 ? 24.391 12.648 -5.656 1 88.81 113 LYS B C 1
ATOM 4101 O O . LYS B 1 113 ? 24.906 11.773 -6.355 1 88.81 113 LYS B O 1
ATOM 4106 N N . ASP B 1 114 ? 24.625 13.914 -5.824 1 88.12 114 ASP B N 1
ATOM 4107 C CA . ASP B 1 114 ? 25.672 14.336 -6.75 1 88.12 114 ASP B CA 1
ATOM 4108 C C . ASP B 1 114 ? 27.047 14.25 -6.098 1 88.12 114 ASP B C 1
ATOM 4110 O O . ASP B 1 114 ? 27.188 13.703 -5 1 88.12 114 ASP B O 1
ATOM 4114 N N . GLU B 1 115 ? 28.047 14.68 -6.816 1 89.94 115 GLU B N 1
ATOM 4115 C CA . GLU B 1 115 ? 29.438 14.57 -6.367 1 89.94 115 GLU B CA 1
ATOM 4116 C C . GLU B 1 115 ? 29.641 15.336 -5.062 1 89.94 115 GLU B C 1
ATOM 4118 O O . GLU B 1 115 ? 30.531 14.992 -4.273 1 89.94 115 GLU B O 1
ATOM 4123 N N . ASN B 1 116 ? 28.812 16.344 -4.797 1 87.38 116 ASN B N 1
ATOM 4124 C CA . ASN B 1 116 ? 28.922 17.156 -3.59 1 87.38 116 ASN B CA 1
ATOM 4125 C C . ASN B 1 116 ? 28.031 16.625 -2.467 1 87.38 116 ASN B C 1
ATOM 4127 O O . ASN B 1 116 ? 27.969 17.219 -1.392 1 87.38 116 ASN B O 1
ATOM 4131 N N . GLY B 1 117 ? 27.266 15.562 -2.734 1 83.75 117 GLY B N 1
ATOM 4132 C CA . GLY B 1 117 ? 26.422 14.961 -1.719 1 83.75 117 GLY B CA 1
ATOM 4133 C C . GLY B 1 117 ? 25.016 15.547 -1.679 1 83.75 117 GLY B C 1
ATOM 4134 O O . GLY B 1 117 ? 24.234 15.234 -0.784 1 83.75 117 GLY B O 1
ATOM 4135 N N . ASN B 1 118 ? 24.719 16.438 -2.611 1 85.44 118 ASN B N 1
ATOM 4136 C CA . ASN B 1 118 ? 23.406 17.047 -2.66 1 85.44 118 ASN B CA 1
ATOM 4137 C C . ASN B 1 118 ? 22.391 16.141 -3.354 1 85.44 118 ASN B C 1
ATOM 4139 O O . ASN B 1 118 ? 22.734 15.43 -4.305 1 85.44 118 ASN B O 1
ATOM 4143 N N . PHE B 1 119 ? 21.172 16.234 -2.857 1 90.5 119 PHE B N 1
ATOM 4144 C CA . PHE B 1 119 ? 20.094 15.461 -3.479 1 90.5 119 PHE B CA 1
ATOM 4145 C C . PHE B 1 119 ? 19.797 15.992 -4.875 1 90.5 119 PHE B C 1
ATOM 4147 O O . PHE B 1 119 ? 19.719 17.203 -5.082 1 90.5 119 PHE B O 1
ATOM 4154 N N . VAL B 1 120 ? 19.656 15.07 -5.805 1 91.81 120 VAL B N 1
ATOM 4155 C CA . VAL B 1 120 ? 19.266 15.383 -7.18 1 91.81 120 VAL B CA 1
ATOM 4156 C C . VAL B 1 120 ? 18.062 14.547 -7.582 1 91.81 120 VAL B C 1
ATOM 4158 O O . VAL B 1 120 ? 18.031 13.336 -7.352 1 91.81 120 VAL B O 1
ATOM 4161 N N . ASN B 1 121 ? 17.047 15.203 -8.094 1 92.75 121 ASN B N 1
ATOM 4162 C CA . ASN B 1 121 ? 15.898 14.484 -8.641 1 92.75 121 ASN B CA 1
ATOM 4163 C C . ASN B 1 121 ? 16.328 13.508 -9.734 1 92.75 121 ASN B C 1
ATOM 4165 O O . ASN B 1 121 ? 17.281 13.773 -10.477 1 92.75 121 ASN B O 1
ATOM 4169 N N . PRO B 1 122 ? 15.578 12.461 -9.875 1 93.44 122 PRO B N 1
ATOM 4170 C CA . PRO B 1 122 ? 15.961 11.43 -10.844 1 93.44 122 PRO B CA 1
ATOM 4171 C C . PRO B 1 122 ? 15.609 11.797 -12.281 1 93.44 122 PRO B C 1
ATOM 4173 O O . PRO B 1 122 ? 14.82 12.719 -12.508 1 93.44 122 PRO B O 1
ATOM 4176 N N . THR B 1 123 ? 16.312 11.117 -13.156 1 93.56 123 THR B N 1
ATOM 4177 C CA . THR B 1 123 ? 15.852 10.969 -14.531 1 93.56 123 THR B CA 1
ATOM 4178 C C . THR B 1 123 ? 15.148 9.633 -14.727 1 93.56 123 THR B C 1
ATOM 4180 O O . THR B 1 123 ? 15.797 8.578 -14.711 1 93.56 123 THR B O 1
ATOM 4183 N N . ILE B 1 124 ? 13.828 9.672 -14.898 1 94.44 124 ILE B N 1
ATOM 4184 C CA . ILE B 1 124 ? 13.047 8.453 -15.055 1 94.44 124 ILE B CA 1
ATOM 4185 C C . ILE B 1 124 ? 12.812 8.18 -16.547 1 94.44 124 ILE B C 1
ATOM 4187 O O . ILE B 1 124 ? 12.391 9.062 -17.281 1 94.44 124 ILE B O 1
ATOM 4191 N N . PHE B 1 125 ? 13.07 6.957 -16.938 1 90.94 125 PHE B N 1
ATOM 4192 C CA . PHE B 1 125 ? 12.945 6.609 -18.359 1 90.94 125 PHE B CA 1
ATOM 4193 C C . PHE B 1 125 ? 11.594 5.965 -18.641 1 90.94 125 PHE B C 1
ATOM 4195 O O . PHE B 1 125 ? 11.109 5.148 -17.844 1 90.94 125 PHE B O 1
ATOM 4202 N N . ILE B 1 126 ? 11 6.395 -19.734 1 90.44 126 ILE B N 1
ATOM 4203 C CA . ILE B 1 126 ? 9.781 5.777 -20.25 1 90.44 126 ILE B CA 1
ATOM 4204 C C . ILE B 1 126 ? 9.922 5.531 -21.75 1 90.44 126 ILE B C 1
ATOM 4206 O O . ILE B 1 126 ? 10.883 5.996 -22.375 1 90.44 126 ILE B O 1
ATOM 4210 N N . ASN B 1 127 ? 9.016 4.754 -22.297 1 88.19 127 ASN B N 1
ATOM 4211 C CA . ASN B 1 127 ? 9.008 4.484 -23.734 1 88.19 127 ASN B CA 1
ATOM 4212 C C . ASN B 1 127 ? 10.344 3.922 -24.203 1 88.19 127 ASN B C 1
ATOM 4214 O O . ASN B 1 127 ? 10.953 4.457 -25.141 1 88.19 127 ASN B O 1
ATOM 4218 N N . ASP B 1 128 ? 10.781 2.945 -23.469 1 79.06 128 ASP B N 1
ATOM 4219 C CA . ASP B 1 128 ? 12.008 2.223 -23.797 1 79.06 128 ASP B CA 1
ATOM 4220 C C . ASP B 1 128 ? 13.203 3.166 -23.859 1 79.06 128 ASP B C 1
ATOM 4222 O O . ASP B 1 128 ? 14.055 3.049 -24.734 1 79.06 128 ASP B O 1
ATOM 4226 N N . GLY B 1 129 ? 13.133 4.188 -23.031 1 85.56 129 GLY B N 1
ATOM 4227 C CA . GLY B 1 129 ? 14.258 5.098 -22.891 1 85.56 129 GLY B CA 1
ATOM 4228 C C . GLY B 1 129 ? 14.219 6.246 -23.891 1 85.56 129 GLY B C 1
ATOM 4229 O O . GLY B 1 129 ? 15.094 7.117 -23.859 1 85.56 129 GLY B O 1
ATOM 4230 N N . MET B 1 130 ? 13.242 6.293 -24.75 1 91.06 130 MET B N 1
ATOM 4231 C CA . MET B 1 130 ? 13.156 7.336 -25.766 1 91.06 130 MET B CA 1
ATOM 4232 C C . MET B 1 130 ? 12.688 8.656 -25.156 1 91.06 130 MET B C 1
ATOM 4234 O O . MET B 1 130 ? 12.891 9.719 -25.75 1 91.06 130 MET B O 1
ATOM 4238 N N . ASN B 1 131 ? 12.016 8.555 -24.031 1 95.31 131 ASN B N 1
ATOM 4239 C CA . ASN B 1 131 ? 11.539 9.727 -23.297 1 95.31 131 ASN B CA 1
ATOM 4240 C C . ASN B 1 131 ? 11.961 9.672 -21.828 1 95.31 131 ASN B C 1
ATOM 4242 O O . ASN B 1 131 ? 12.336 8.609 -21.328 1 95.31 131 ASN B O 1
ATOM 4246 N N . THR B 1 132 ? 11.969 10.852 -21.234 1 95.75 132 THR B N 1
ATOM 4247 C CA . THR B 1 132 ? 12.32 10.914 -19.812 1 95.75 132 THR B CA 1
ATOM 4248 C C . THR B 1 132 ? 11.336 11.805 -19.062 1 95.75 132 THR B C 1
ATOM 4250 O O . THR B 1 132 ? 10.703 12.68 -19.641 1 95.75 132 THR B O 1
ATOM 4253 N N . ILE B 1 133 ? 11.109 11.539 -17.844 1 95.56 133 ILE B N 1
ATOM 4254 C CA . ILE B 1 133 ? 10.422 12.383 -16.875 1 95.56 133 ILE B CA 1
ATOM 4255 C C . ILE B 1 133 ? 11.422 12.906 -15.844 1 95.56 133 ILE B C 1
ATOM 4257 O O . ILE B 1 133 ? 12.117 12.117 -15.188 1 95.56 133 ILE B O 1
ATOM 4261 N N . ILE B 1 134 ? 11.5 14.219 -15.664 1 93.44 134 ILE B N 1
ATOM 4262 C CA . ILE B 1 134 ? 12.516 14.828 -14.812 1 93.44 134 ILE B CA 1
ATOM 4263 C C . ILE B 1 134 ? 11.859 15.828 -13.867 1 93.44 134 ILE B C 1
ATOM 4265 O O . ILE B 1 134 ? 10.688 16.156 -14.023 1 93.44 134 ILE B O 1
ATOM 4269 N N . GLY B 1 135 ? 12.547 16.172 -12.82 1 90.38 135 GLY B N 1
ATOM 4270 C CA . GLY B 1 135 ? 12.148 17.297 -11.984 1 90.38 135 GLY B CA 1
ATOM 4271 C C . GLY B 1 135 ? 11.289 16.891 -10.805 1 90.38 135 GLY B C 1
ATOM 4272 O O . GLY B 1 135 ? 10.734 17.75 -10.109 1 90.38 135 GLY B O 1
ATOM 4273 N N . ARG B 1 136 ? 11.125 15.641 -10.609 1 92.25 136 ARG B N 1
ATOM 4274 C CA . ARG B 1 136 ? 10.336 15.172 -9.477 1 92.25 136 ARG B CA 1
ATOM 4275 C C . ARG B 1 136 ? 10.906 13.875 -8.914 1 92.25 136 ARG B C 1
ATOM 4277 O O . ARG B 1 136 ? 11.508 13.086 -9.641 1 92.25 136 ARG B O 1
ATOM 4284 N N . SER B 1 137 ? 10.68 13.641 -7.656 1 93.38 137 SER B N 1
ATOM 4285 C CA . SER B 1 137 ? 11.219 12.445 -7.012 1 93.38 137 SER B CA 1
ATOM 4286 C C . SER B 1 137 ? 10.203 11.312 -7.004 1 93.38 137 SER B C 1
ATOM 4288 O O . SER B 1 137 ? 10.547 10.156 -6.758 1 93.38 137 SER B O 1
ATOM 4290 N N . ILE B 1 138 ? 8.922 11.586 -7.234 1 94.69 138 ILE B N 1
ATOM 4291 C CA . ILE B 1 138 ? 7.859 10.602 -7.098 1 94.69 138 ILE B CA 1
ATOM 4292 C C . ILE B 1 138 ? 7.902 9.625 -8.273 1 94.69 138 ILE B C 1
ATOM 4294 O O . ILE B 1 138 ? 8.133 10.031 -9.414 1 94.69 138 ILE B O 1
ATOM 4298 N N . VAL B 1 139 ? 7.707 8.367 -7.996 1 92.31 139 VAL B N 1
ATOM 4299 C CA . VAL B 1 139 ? 7.559 7.324 -9.008 1 92.31 139 VAL B CA 1
ATOM 4300 C C . VAL B 1 139 ? 6.105 6.848 -9.047 1 92.31 139 VAL B C 1
ATOM 4302 O O . VAL B 1 139 ? 5.496 6.602 -8.008 1 92.31 139 VAL B O 1
ATOM 4305 N N . ASN B 1 140 ? 5.566 6.852 -10.219 1 91 140 ASN B N 1
ATOM 4306 C CA . ASN B 1 140 ? 4.234 6.281 -10.406 1 91 140 ASN B CA 1
ATOM 4307 C C . ASN B 1 140 ? 4.305 4.812 -10.805 1 91 140 ASN B C 1
ATOM 4309 O O . ASN B 1 140 ? 4.902 4.469 -11.828 1 91 140 ASN B O 1
ATOM 4313 N N . ASP B 1 141 ? 3.615 4.043 -10.07 1 82.94 141 ASP B N 1
ATOM 4314 C CA . ASP B 1 141 ? 3.689 2.598 -10.266 1 82.94 141 ASP B CA 1
ATOM 4315 C C . ASP B 1 141 ? 2.746 2.143 -11.375 1 82.94 141 ASP B C 1
ATOM 4317 O O . ASP B 1 141 ? 2.842 1.012 -11.859 1 82.94 141 ASP B O 1
ATOM 4321 N N . ARG B 1 142 ? 1.883 3.059 -11.805 1 83.25 142 ARG B N 1
ATOM 4322 C CA . ARG B 1 142 ? 0.889 2.709 -12.812 1 83.25 142 ARG B CA 1
ATOM 4323 C C . ARG B 1 142 ? 0.953 3.664 -14 1 83.25 142 ARG B C 1
ATOM 4325 O O . ARG B 1 142 ? 1.369 4.816 -13.859 1 83.25 142 ARG B O 1
ATOM 4332 N N . ALA B 1 143 ? 0.522 3.146 -15.125 1 85.12 143 ALA B N 1
ATOM 4333 C CA . ALA B 1 143 ? 0.459 3.914 -16.359 1 85.12 143 ALA B CA 1
ATOM 4334 C C . ALA B 1 143 ? -0.729 3.48 -17.219 1 85.12 143 ALA B C 1
ATOM 4336 O O . ALA B 1 143 ? -1.234 2.365 -17.062 1 85.12 143 ALA B O 1
ATOM 4337 N N . ILE B 1 144 ? -1.149 4.332 -18.094 1 82.69 144 ILE B N 1
ATOM 4338 C CA . ILE B 1 144 ? -2.312 4.027 -18.922 1 82.69 144 ILE B CA 1
ATOM 4339 C C . ILE B 1 144 ? -1.899 3.135 -20.094 1 82.69 144 ILE B C 1
ATOM 4341 O O . ILE B 1 144 ? -2.748 2.676 -20.859 1 82.69 144 ILE B O 1
ATOM 4345 N N . GLY B 1 145 ? -0.586 2.92 -20.203 1 79.12 145 GLY B N 1
ATOM 4346 C CA . GLY B 1 145 ? -0.026 2.037 -21.219 1 79.12 145 GLY B CA 1
ATOM 4347 C C . GLY B 1 145 ? 1.438 1.715 -20.984 1 79.12 145 GLY B C 1
ATOM 4348 O O . GLY B 1 145 ? 2.121 2.412 -20.234 1 79.12 145 GLY B O 1
ATOM 4349 N N . PRO B 1 146 ? 1.947 0.668 -21.578 1 76.19 146 PRO B N 1
ATOM 4350 C CA . PRO B 1 146 ? 3.32 0.216 -21.344 1 76.19 146 PRO B CA 1
ATOM 4351 C C . PRO B 1 146 ? 4.359 1.275 -21.703 1 76.19 146 PRO B C 1
ATOM 4353 O O . PRO B 1 146 ? 5.422 1.339 -21.078 1 76.19 146 PRO B O 1
ATOM 4356 N N . GLU B 1 147 ? 4.023 2.1 -22.703 1 83 147 GLU B N 1
ATOM 4357 C CA . GLU B 1 147 ? 4.988 3.102 -23.141 1 83 147 GLU B CA 1
ATOM 4358 C C . GLU B 1 147 ? 5.238 4.145 -22.062 1 83 147 GLU B C 1
ATOM 4360 O O . GLU B 1 147 ? 6.301 4.77 -22.031 1 83 147 GLU B O 1
ATOM 4365 N N . ALA B 1 148 ? 4.238 4.266 -21.172 1 88.44 148 ALA B N 1
ATOM 4366 C CA . ALA B 1 148 ? 4.367 5.285 -20.141 1 88.44 148 ALA B CA 1
ATOM 4367 C C . ALA B 1 148 ? 4.91 4.691 -18.844 1 88.44 148 ALA B C 1
ATOM 4369 O O . ALA B 1 148 ? 5.195 5.418 -17.891 1 88.44 148 ALA B O 1
ATOM 4370 N N . GLN B 1 149 ? 5.09 3.408 -18.812 1 83.88 149 GLN B N 1
ATOM 4371 C CA . GLN B 1 149 ? 5.582 2.771 -17.594 1 83.88 149 GLN B CA 1
ATOM 4372 C C . GLN B 1 149 ? 6.953 3.312 -17.219 1 83.88 149 GLN B C 1
ATOM 4374 O O . GLN B 1 149 ? 7.863 3.361 -18.047 1 83.88 149 GLN B O 1
ATOM 4379 N N . GLU B 1 150 ? 7.066 3.641 -15.969 1 88.06 150 GLU B N 1
ATOM 4380 C CA . GLU B 1 150 ? 8.297 4.258 -15.492 1 88.06 150 GLU B CA 1
ATOM 4381 C C . GLU B 1 150 ? 9.344 3.205 -15.148 1 88.06 150 GLU B C 1
ATOM 4383 O O . GLU B 1 150 ? 9.016 2.16 -14.578 1 88.06 150 GLU B O 1
ATOM 4388 N N . HIS B 1 151 ? 10.516 3.471 -15.523 1 84.38 151 HIS B N 1
ATOM 4389 C CA . HIS B 1 151 ? 11.672 2.643 -15.195 1 84.38 151 HIS B CA 1
ATOM 4390 C C . HIS B 1 151 ? 12.734 3.445 -14.453 1 84.38 151 HIS B C 1
ATOM 4392 O O . HIS B 1 151 ? 13.234 4.449 -14.969 1 84.38 151 HIS B O 1
ATOM 4398 N N . ILE B 1 152 ? 13.078 3.051 -13.273 1 86.81 152 ILE B N 1
ATOM 4399 C CA . ILE B 1 152 ? 14.062 3.723 -12.438 1 86.81 152 ILE B CA 1
ATOM 4400 C C . ILE B 1 152 ? 15.461 3.219 -12.789 1 86.81 152 ILE B C 1
ATOM 4402 O O . ILE B 1 152 ? 15.75 2.027 -12.648 1 86.81 152 ILE B O 1
ATOM 4406 N N . PRO B 1 153 ? 16.281 4.066 -13.227 1 84.38 153 PRO B N 1
ATOM 4407 C CA . PRO B 1 153 ? 17.625 3.592 -13.531 1 84.38 153 PRO B CA 1
ATOM 4408 C C . PRO B 1 153 ? 18.422 3.211 -12.281 1 84.38 153 PRO B C 1
ATOM 4410 O O . PRO B 1 153 ? 18.125 3.697 -11.188 1 84.38 153 PRO B O 1
ATOM 4413 N N . ALA B 1 154 ? 19.438 2.441 -12.422 1 77.31 154 ALA B N 1
ATOM 4414 C CA . ALA B 1 154 ? 20.266 1.938 -11.328 1 77.31 154 ALA B CA 1
ATOM 4415 C C . ALA B 1 154 ? 21.062 3.066 -10.68 1 77.31 154 ALA B C 1
ATOM 4417 O O . ALA B 1 154 ? 21.516 2.932 -9.547 1 77.31 154 ALA B O 1
ATOM 4418 N N . THR B 1 155 ? 21.188 4.137 -11.398 1 83.94 155 THR B N 1
ATOM 4419 C CA . THR B 1 155 ? 21.969 5.258 -10.883 1 83.94 155 THR B CA 1
ATOM 4420 C C . THR B 1 155 ? 21.25 5.922 -9.711 1 83.94 155 THR B C 1
ATOM 4422 O O . THR B 1 155 ? 21.875 6.664 -8.938 1 83.94 155 THR B O 1
ATOM 4425 N N . GLU B 1 156 ? 19.938 5.691 -9.648 1 88.69 156 GLU B N 1
ATOM 4426 C CA . GLU B 1 156 ? 19.188 6.242 -8.523 1 88.69 156 GLU B CA 1
ATOM 4427 C C . GLU B 1 156 ? 19.375 5.398 -7.266 1 88.69 156 GLU B C 1
ATOM 4429 O O . GLU B 1 156 ? 18.953 4.242 -7.219 1 88.69 156 GLU B O 1
ATOM 4434 N N . ASN B 1 157 ? 20.062 6.016 -6.281 1 84.69 157 ASN B N 1
ATOM 4435 C CA . ASN B 1 157 ? 20.422 5.191 -5.133 1 84.69 157 ASN B CA 1
ATOM 4436 C C . ASN B 1 157 ? 19.703 5.637 -3.867 1 84.69 157 ASN B C 1
ATOM 4438 O O . ASN B 1 157 ? 20.016 5.172 -2.771 1 84.69 157 ASN B O 1
ATOM 4442 N N . ILE B 1 158 ? 18.875 6.625 -3.969 1 90.25 158 ILE B N 1
ATOM 4443 C CA . ILE B 1 158 ? 18 7.008 -2.877 1 90.25 158 ILE B CA 1
ATOM 4444 C C . ILE B 1 158 ? 16.578 6.527 -3.176 1 90.25 158 ILE B C 1
ATOM 4446 O O . ILE B 1 158 ? 16.016 6.852 -4.223 1 90.25 158 ILE B O 1
ATOM 4450 N N . HIS B 1 159 ? 16.125 5.672 -2.355 1 91.25 159 HIS B N 1
ATOM 4451 C CA . HIS B 1 159 ? 14.758 5.176 -2.418 1 91.25 159 HIS B CA 1
ATOM 4452 C C . HIS B 1 159 ? 14.055 5.328 -1.072 1 91.25 159 HIS B C 1
ATOM 4454 O O . HIS B 1 159 ? 14.602 4.961 -0.033 1 91.25 159 HIS B O 1
ATOM 4460 N N . ALA B 1 160 ? 12.914 5.906 -1.15 1 90.62 160 ALA B N 1
ATOM 4461 C CA . ALA B 1 160 ? 12.164 6.109 0.088 1 90.62 160 ALA B CA 1
ATOM 4462 C C . ALA B 1 160 ? 10.672 5.863 -0.122 1 90.62 160 ALA B C 1
ATOM 4464 O O . ALA B 1 160 ? 10.141 6.148 -1.195 1 90.62 160 ALA B O 1
ATOM 4465 N N . LEU B 1 161 ? 10.055 5.328 0.923 1 91.38 161 LEU B N 1
ATOM 4466 C CA . LEU B 1 161 ? 8.602 5.164 0.932 1 91.38 161 LEU B CA 1
ATOM 4467 C C . LEU B 1 161 ? 7.941 6.25 1.775 1 91.38 161 LEU B C 1
ATOM 4469 O O . LEU B 1 161 ? 8.453 6.621 2.834 1 91.38 161 LEU B O 1
ATOM 4473 N N . ARG B 1 162 ? 6.809 6.672 1.258 1 92.5 162 ARG B N 1
ATOM 4474 C CA . ARG B 1 162 ? 6.02 7.641 2.01 1 92.5 162 ARG B CA 1
ATOM 4475 C C . ARG B 1 162 ? 4.559 7.211 2.086 1 92.5 162 ARG B C 1
ATOM 4477 O O . ARG B 1 162 ? 3.951 6.867 1.068 1 92.5 162 ARG B O 1
ATOM 4484 N N . ALA B 1 163 ? 4.094 7.293 3.25 1 91.44 163 ALA B N 1
ATOM 4485 C CA . ALA B 1 163 ? 2.703 6.922 3.502 1 91.44 163 ALA B CA 1
ATOM 4486 C C . ALA B 1 163 ? 1.756 8.062 3.129 1 91.44 163 ALA B C 1
ATOM 4488 O O . ALA B 1 163 ? 2.123 9.234 3.209 1 91.44 163 ALA B O 1
ATOM 4489 N N . ALA B 1 164 ? 0.532 7.629 2.703 1 90.75 164 ALA B N 1
ATOM 4490 C CA . ALA B 1 164 ? -0.527 8.625 2.576 1 90.75 164 ALA B CA 1
ATOM 4491 C C . ALA B 1 164 ? -0.911 9.195 3.938 1 90.75 164 ALA B C 1
ATOM 4493 O O . ALA B 1 164 ? -1.082 8.445 4.906 1 90.75 164 ALA B O 1
ATOM 4494 N N . LEU B 1 165 ? -1.026 10.461 3.994 1 88.88 165 LEU B N 1
ATOM 4495 C CA . LEU B 1 165 ? -1.266 11.133 5.266 1 88.88 165 LEU B CA 1
ATOM 4496 C C . LEU B 1 165 ? -2.76 11.312 5.512 1 88.88 165 LEU B C 1
ATOM 4498 O O . LEU B 1 165 ? -3.553 11.328 4.566 1 88.88 165 LEU B O 1
ATOM 4502 N N . ASN B 1 166 ? -3.064 11.445 6.773 1 89.06 166 ASN B N 1
ATOM 4503 C CA . ASN B 1 166 ? -4.406 11.844 7.18 1 89.06 166 ASN B CA 1
ATOM 4504 C C . ASN B 1 166 ? -4.727 13.273 6.742 1 89.06 166 ASN B C 1
ATOM 4506 O O . ASN B 1 166 ? -3.893 14.172 6.883 1 89.06 166 ASN B O 1
ATOM 4510 N N . THR B 1 167 ? -5.922 13.422 6.211 1 91.75 167 THR B N 1
ATOM 4511 C CA . THR B 1 167 ? -6.32 14.766 5.797 1 91.75 167 THR B CA 1
ATOM 4512 C C . THR B 1 167 ? -7.512 15.25 6.617 1 91.75 167 THR B C 1
ATOM 4514 O O . THR B 1 167 ? -7.953 16.391 6.457 1 91.75 167 THR B O 1
ATOM 4517 N N . LEU B 1 168 ? -8.016 14.414 7.504 1 89.94 168 LEU B N 1
ATOM 4518 C CA . LEU B 1 168 ? -9.094 14.836 8.383 1 89.94 168 LEU B CA 1
ATOM 4519 C C . LEU B 1 168 ? -8.625 15.906 9.359 1 89.94 168 LEU B C 1
ATOM 4521 O O . LEU B 1 168 ? -7.562 15.766 9.977 1 89.94 168 LEU B O 1
ATOM 4525 N N . GLY B 1 169 ? -9.484 16.969 9.422 1 93.31 169 GLY B N 1
ATOM 4526 C CA . GLY B 1 169 ? -9.156 18.062 10.328 1 93.31 169 GLY B CA 1
ATOM 4527 C C . GLY B 1 169 ? -8.172 19.047 9.734 1 93.31 169 GLY B C 1
ATOM 4528 O O . GLY B 1 169 ? -7.852 20.062 10.359 1 93.31 169 GLY B O 1
ATOM 4529 N N . ASP B 1 170 ? -7.758 18.844 8.531 1 96.19 170 ASP B N 1
ATOM 4530 C CA . ASP B 1 170 ? -6.695 19.656 7.949 1 96.19 170 ASP B CA 1
ATOM 4531 C C . ASP B 1 170 ? -7.188 21.078 7.648 1 96.19 170 ASP B C 1
ATOM 4533 O O . ASP B 1 170 ? -6.383 21.984 7.426 1 96.19 170 ASP B O 1
ATOM 4537 N N . GLY B 1 171 ? -8.492 21.234 7.594 1 97.56 171 GLY B N 1
ATOM 4538 C CA . GLY B 1 171 ? -8.977 22.609 7.551 1 97.56 171 GLY B CA 1
ATOM 4539 C C . GLY B 1 171 ? -8.531 23.438 8.742 1 97.56 171 GLY B C 1
ATOM 4540 O O . GLY B 1 171 ? -8.18 24.609 8.586 1 97.56 171 GLY B O 1
ATOM 4541 N N . PHE B 1 172 ? -8.555 22.844 9.883 1 98.12 172 PHE B N 1
ATOM 4542 C CA . PHE B 1 172 ? -8.086 23.516 11.094 1 98.12 172 PHE B CA 1
ATOM 4543 C C . PHE B 1 172 ? -6.586 23.766 11.023 1 98.12 172 PHE B C 1
ATOM 4545 O O . PHE B 1 172 ? -6.102 24.812 11.453 1 98.12 172 PHE B O 1
ATOM 4552 N N . VAL B 1 173 ? -5.852 22.844 10.484 1 98.44 173 VAL B N 1
ATOM 4553 C CA . VAL B 1 173 ? -4.406 22.984 10.344 1 98.44 173 VAL B CA 1
ATOM 4554 C C . VAL B 1 173 ? -4.082 24.141 9.406 1 98.44 173 VAL B C 1
ATOM 4556 O O . VAL B 1 173 ? -3.193 24.953 9.695 1 98.44 173 VAL B O 1
ATOM 4559 N N . GLU B 1 174 ? -4.852 24.188 8.312 1 98.69 174 GLU B N 1
ATOM 4560 C CA . GLU B 1 174 ? -4.676 25.281 7.371 1 98.69 174 GLU B CA 1
ATOM 4561 C C . GLU B 1 174 ? -4.926 26.641 8.039 1 98.69 174 GLU B C 1
ATOM 4563 O O . GLU B 1 174 ? -4.293 27.641 7.691 1 98.69 174 GLU B O 1
ATOM 4568 N N . ALA B 1 175 ? -5.75 26.688 9.039 1 98.62 175 ALA B N 1
ATOM 4569 C CA . ALA B 1 175 ? -6.199 27.922 9.68 1 98.62 175 ALA B CA 1
ATOM 4570 C C . ALA B 1 175 ? -5.242 28.344 10.797 1 98.62 175 ALA B C 1
ATOM 4572 O O . ALA B 1 175 ? -5.418 29.391 11.406 1 98.62 175 ALA B O 1
ATOM 4573 N N . ILE B 1 176 ? -4.25 27.578 11.086 1 98.62 176 ILE B N 1
ATOM 4574 C CA . ILE B 1 176 ? -3.281 27.969 12.109 1 98.62 176 ILE B CA 1
ATOM 4575 C C . ILE B 1 176 ? -2.482 29.188 11.625 1 98.62 176 ILE B C 1
ATOM 4577 O O . ILE B 1 176 ? -2.031 29.219 10.477 1 98.62 176 ILE B O 1
ATOM 4581 N N . ASP B 1 177 ? -2.305 30.094 12.469 1 98.19 177 ASP B N 1
ATOM 4582 C CA . ASP B 1 177 ? -1.489 31.266 12.148 1 98.19 177 ASP B CA 1
ATOM 4583 C C . ASP B 1 177 ? -0.019 30.891 12 1 98.19 177 ASP B C 1
ATOM 4585 O O . ASP B 1 177 ? 0.507 30.094 12.781 1 98.19 177 ASP B O 1
ATOM 4589 N N . ASP B 1 178 ? 0.681 31.469 10.992 1 98.19 178 ASP B N 1
ATOM 4590 C CA . ASP B 1 178 ? 2.111 31.234 10.812 1 98.19 178 ASP B CA 1
ATOM 4591 C C . ASP B 1 178 ? 2.883 31.578 12.086 1 98.19 178 ASP B C 1
ATOM 4593 O O . ASP B 1 178 ? 3.816 30.859 12.461 1 98.19 178 ASP B O 1
ATOM 4597 N N . ARG B 1 179 ? 2.531 32.625 12.781 1 98.31 179 ARG B N 1
ATOM 4598 C CA . ARG B 1 179 ? 3.219 33.094 13.984 1 98.31 179 ARG B CA 1
ATOM 4599 C C . ARG B 1 179 ? 3.16 32.031 15.086 1 98.31 179 ARG B C 1
ATOM 4601 O O . ARG B 1 179 ? 4.086 31.922 15.891 1 98.31 179 ARG B O 1
ATOM 4608 N N . THR B 1 180 ? 2.047 31.297 15.078 1 98.19 180 THR B N 1
ATOM 4609 C CA . THR B 1 180 ? 1.917 30.234 16.062 1 98.19 180 THR B CA 1
ATOM 4610 C C . THR B 1 180 ? 2.947 29.125 15.82 1 98.19 180 THR B C 1
ATOM 4612 O O . THR B 1 180 ? 3.621 28.688 16.75 1 98.19 180 THR B O 1
ATOM 4615 N N . LEU B 1 181 ? 3.131 28.656 14.594 1 98.38 181 LEU B N 1
ATOM 4616 C CA . LEU B 1 181 ? 4.098 27.625 14.25 1 98.38 181 LEU B CA 1
ATOM 4617 C C . LEU B 1 181 ? 5.523 28.109 14.492 1 98.38 181 LEU B C 1
ATOM 4619 O O . LEU B 1 181 ? 6.359 27.359 15.008 1 98.38 181 LEU B O 1
ATOM 4623 N N . ILE B 1 182 ? 5.789 29.359 14.172 1 98.31 182 ILE B N 1
ATOM 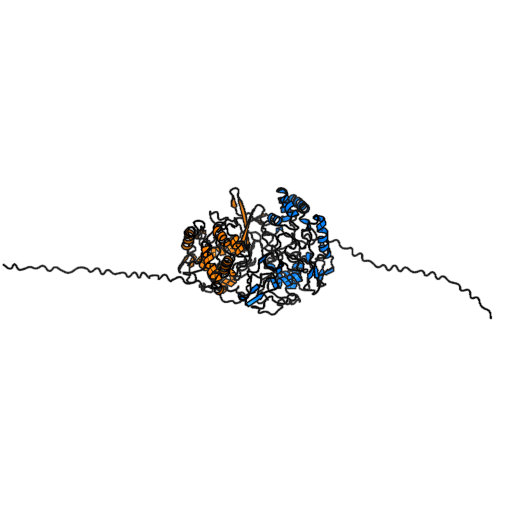4624 C CA . ILE B 1 182 ? 7.105 29.953 14.406 1 98.31 182 ILE B CA 1
ATOM 4625 C C . ILE B 1 182 ? 7.391 30 15.898 1 98.31 182 ILE B C 1
ATOM 4627 O O . ILE B 1 182 ? 8.492 29.656 16.344 1 98.31 182 ILE B O 1
ATOM 4631 N N . ALA B 1 183 ? 6.398 30.391 16.672 1 98.25 183 ALA B N 1
ATOM 4632 C CA . ALA B 1 183 ? 6.562 30.453 18.109 1 98.25 183 ALA B CA 1
ATOM 4633 C C . ALA B 1 183 ? 6.844 29.078 18.703 1 98.25 183 ALA B C 1
ATOM 4635 O O . ALA B 1 183 ? 7.672 28.938 19.609 1 98.25 183 ALA B O 1
ATOM 4636 N N . ILE B 1 184 ? 6.133 28.062 18.219 1 98.12 184 ILE B N 1
ATOM 4637 C CA . ILE B 1 184 ? 6.367 26.703 18.672 1 98.12 184 ILE B CA 1
ATOM 4638 C C . ILE B 1 184 ? 7.82 26.312 18.406 1 98.12 184 ILE B C 1
ATOM 4640 O O . ILE B 1 184 ? 8.508 25.812 19.297 1 98.12 184 ILE B O 1
ATOM 4644 N N . ALA B 1 185 ? 8.305 26.547 17.219 1 97.88 185 ALA B N 1
ATOM 4645 C CA . ALA B 1 185 ? 9.68 26.234 16.844 1 97.88 185 ALA B CA 1
ATOM 4646 C C . ALA B 1 185 ? 10.68 26.938 17.766 1 97.88 185 ALA B C 1
ATOM 4648 O O . ALA B 1 185 ? 11.641 26.328 18.219 1 97.88 185 ALA B O 1
ATOM 4649 N N . GLU B 1 186 ? 10.438 28.141 18.094 1 97.44 186 GLU B N 1
ATOM 4650 C CA . GLU B 1 186 ? 11.352 28.969 18.875 1 97.44 186 GLU B CA 1
ATOM 4651 C C . GLU B 1 186 ? 11.398 28.516 20.344 1 97.44 186 GLU B C 1
ATOM 4653 O O . GLU B 1 186 ? 12.422 28.672 21.016 1 97.44 186 GLU B O 1
ATOM 4658 N N . GLN B 1 187 ? 10.359 27.953 20.797 1 97 187 GLN B N 1
ATOM 4659 C CA . GLN B 1 187 ? 10.258 27.578 22.203 1 97 187 GLN B CA 1
ATOM 4660 C C . GLN B 1 187 ? 10.805 26.172 22.438 1 97 187 GLN B C 1
ATOM 4662 O O . GLN B 1 187 ? 11.172 25.828 23.562 1 97 187 GLN B O 1
ATOM 4667 N N . GLN B 1 188 ? 10.883 25.328 21.438 1 97.19 188 GLN B N 1
ATOM 4668 C CA . GLN B 1 188 ? 11.172 23.906 21.562 1 97.19 188 GLN B CA 1
ATOM 4669 C C . GLN B 1 188 ? 12.547 23.672 22.188 1 97.19 188 GLN B C 1
ATOM 4671 O O . GLN B 1 188 ? 12.719 22.797 23.031 1 97.19 188 GLN B O 1
ATOM 4676 N N . PRO B 1 189 ? 13.602 24.516 21.859 1 96.5 189 PRO B N 1
ATOM 4677 C CA . PRO B 1 189 ? 14.906 24.297 22.5 1 96.5 189 PRO B CA 1
ATOM 4678 C C . PRO B 1 189 ? 14.852 24.453 24.016 1 96.5 189 PRO B C 1
ATOM 4680 O O . PRO B 1 189 ? 15.547 23.734 24.734 1 96.5 189 PRO B O 1
ATOM 4683 N N . GLU B 1 190 ? 14.047 25.281 24.5 1 94.81 190 GLU B N 1
ATOM 4684 C CA . GLU B 1 190 ? 13.914 25.484 25.938 1 94.81 190 GLU B CA 1
ATOM 4685 C C . GLU B 1 190 ? 13.367 24.25 26.625 1 94.81 190 GLU B C 1
ATOM 4687 O O . GLU B 1 190 ? 13.766 23.922 27.75 1 94.81 190 GLU B O 1
ATOM 4692 N N . PHE B 1 191 ? 12.555 23.531 25.969 1 92.56 191 PHE B N 1
ATOM 4693 C CA . PHE B 1 191 ? 11.883 22.375 26.562 1 92.56 191 PHE B CA 1
ATOM 4694 C C . PHE B 1 191 ? 12.664 21.094 26.312 1 92.56 191 PHE B C 1
ATOM 4696 O O . PHE B 1 191 ? 12.273 20.016 26.766 1 92.56 191 PHE B O 1
ATOM 4703 N N . SER B 1 192 ? 13.766 21.172 25.609 1 95.19 192 SER B N 1
ATOM 4704 C CA . SER B 1 192 ? 14.492 19.953 25.219 1 95.19 192 SER B CA 1
ATOM 4705 C C . SER B 1 192 ? 15.992 20.109 25.469 1 95.19 192 SER B C 1
ATOM 4707 O O . SER B 1 192 ? 16.797 19.391 24.875 1 95.19 192 SER B O 1
ATOM 4709 N N . GLU B 1 193 ? 16.391 21.156 26.234 1 93.5 193 GLU B N 1
ATOM 4710 C CA . GLU B 1 193 ? 17.797 21.438 26.5 1 93.5 193 GLU B CA 1
ATOM 4711 C C . GLU B 1 193 ? 18.562 21.656 25.203 1 93.5 193 GLU B C 1
ATOM 4713 O O . GLU B 1 193 ? 19.656 21.141 25.031 1 93.5 193 GLU B O 1
ATOM 4718 N N . GLY B 1 194 ? 17.828 22.266 24.219 1 95.06 194 GLY B N 1
ATOM 4719 C CA . GLY B 1 194 ? 18.453 22.688 22.984 1 95.06 194 GLY B CA 1
ATOM 4720 C C . GLY B 1 194 ? 18.453 21.609 21.906 1 95.06 194 GLY B C 1
ATOM 4721 O O . GLY B 1 194 ? 18.953 21.828 20.797 1 95.06 194 GLY B O 1
ATOM 4722 N N . ARG B 1 195 ? 17.891 20.453 22.094 1 94.25 195 ARG B N 1
ATOM 4723 C CA . ARG B 1 195 ? 18.062 19.312 21.203 1 94.25 195 ARG B CA 1
ATOM 4724 C C . ARG B 1 195 ? 17 19.312 20.094 1 94.25 195 ARG B C 1
ATOM 4726 O O . ARG B 1 195 ? 17.234 18.797 19 1 94.25 195 ARG B O 1
ATOM 4733 N N . VAL B 1 196 ? 15.82 19.859 20.328 1 96.62 196 VAL B N 1
ATOM 4734 C CA . VAL B 1 196 ? 14.727 19.859 19.359 1 96.62 196 VAL B CA 1
ATOM 4735 C C . VAL B 1 196 ? 14.547 21.25 18.781 1 96.62 196 VAL B C 1
ATOM 4737 O O . VAL B 1 196 ? 14.422 22.234 19.516 1 96.62 196 VAL B O 1
ATOM 4740 N N . HIS B 1 197 ? 14.656 21.297 17.469 1 94.06 197 HIS B N 1
ATOM 4741 C CA . HIS B 1 197 ? 14.477 22.531 16.719 1 94.06 197 HIS B CA 1
ATOM 4742 C C . HIS B 1 197 ? 13.609 22.297 15.484 1 94.06 197 HIS B C 1
ATOM 4744 O O . HIS B 1 197 ? 14.125 21.984 14.406 1 94.06 197 HIS B O 1
ATOM 4750 N N . GLY B 1 198 ? 12.352 22.625 15.648 1 95.69 198 GLY B N 1
ATOM 4751 C CA . GLY B 1 198 ? 11.508 22.531 14.469 1 95.69 198 GLY B CA 1
ATOM 4752 C C . GLY B 1 198 ? 11.883 23.516 13.383 1 95.69 198 GLY B C 1
ATOM 4753 O O . GLY B 1 198 ? 12.141 24.688 13.664 1 95.69 198 GLY B O 1
ATOM 4754 N N . GLU B 1 199 ? 12.016 23.062 12.188 1 94.38 199 GLU B N 1
ATOM 4755 C CA . GLU B 1 199 ? 12.352 23.922 11.055 1 94.38 199 GLU B CA 1
ATOM 4756 C C . GLU B 1 199 ? 11.094 24.453 10.367 1 94.38 199 GLU B C 1
ATOM 4758 O O . GLU B 1 199 ? 10.203 23.672 10.016 1 94.38 199 GLU B O 1
ATOM 4763 N N . VAL B 1 200 ? 11.055 25.75 10.258 1 94.94 200 VAL B N 1
ATOM 4764 C CA . VAL B 1 200 ? 9.984 26.422 9.523 1 94.94 200 VAL B CA 1
ATOM 4765 C C . VAL B 1 200 ? 10.383 26.578 8.062 1 94.94 200 VAL B C 1
ATOM 4767 O O . VAL B 1 200 ? 11.438 27.141 7.758 1 94.94 200 VAL B O 1
ATOM 4770 N N . VAL B 1 201 ? 9.57 26.062 7.211 1 92.31 201 VAL B N 1
ATOM 4771 C CA . VAL B 1 201 ? 9.828 26.188 5.781 1 92.31 201 VAL B CA 1
ATOM 4772 C C . VAL B 1 201 ? 8.797 27.109 5.145 1 92.31 201 VAL B C 1
ATOM 4774 O O . VAL B 1 201 ? 7.605 27.047 5.477 1 92.31 201 VAL B O 1
ATOM 4777 N N . GLN B 1 202 ? 9.305 28 4.297 1 93.88 202 GLN B N 1
ATOM 4778 C CA . GLN B 1 202 ? 8.398 28.812 3.494 1 93.88 202 GLN B CA 1
ATOM 4779 C C . GLN B 1 202 ? 8.055 28.125 2.178 1 93.88 202 GLN B C 1
ATOM 4781 O O . GLN B 1 202 ? 8.938 27.891 1.351 1 93.88 202 GLN B O 1
ATOM 4786 N N . ALA B 1 203 ? 6.84 27.828 2.029 1 94.19 203 ALA B N 1
ATOM 4787 C CA . ALA B 1 203 ? 6.391 27.141 0.826 1 94.19 203 ALA B CA 1
ATOM 4788 C C . ALA B 1 203 ? 5.594 28.062 -0.081 1 94.19 203 ALA B C 1
ATOM 4790 O O . ALA B 1 203 ? 4.844 28.922 0.401 1 94.19 203 ALA B O 1
ATOM 4791 N N . PRO B 1 204 ? 5.719 27.891 -1.34 1 94.62 204 PRO B N 1
ATOM 4792 C CA . PRO B 1 204 ? 4.938 28.703 -2.264 1 94.62 204 PRO B CA 1
ATOM 4793 C C . PRO B 1 204 ? 3.441 28.406 -2.197 1 94.62 204 PRO B C 1
ATOM 4795 O O . PRO B 1 204 ? 3.045 27.281 -1.908 1 94.62 204 PRO B O 1
ATOM 4798 N N . ILE B 1 205 ? 2.676 29.438 -2.451 1 97.12 205 ILE B N 1
ATOM 4799 C CA . ILE B 1 205 ? 1.231 29.297 -2.605 1 97.12 205 ILE B CA 1
ATOM 4800 C C . ILE B 1 205 ? 0.87 29.297 -4.09 1 97.12 205 ILE B C 1
ATOM 4802 O O . ILE B 1 205 ? 0.879 30.344 -4.742 1 97.12 205 ILE B O 1
ATOM 4806 N N . PHE B 1 206 ? 0.474 28.109 -4.594 1 97.12 206 PHE B N 1
ATOM 4807 C CA . PHE B 1 206 ? 0.268 27.984 -6.031 1 97.12 206 PHE B CA 1
ATOM 4808 C C . PHE B 1 206 ? -0.871 28.875 -6.5 1 97.12 206 PHE B C 1
ATOM 4810 O O . PHE B 1 206 ? -0.831 29.406 -7.613 1 97.12 206 PHE B O 1
ATOM 4817 N N . GLU B 1 207 ? -1.88 29.078 -5.664 1 97.81 207 GLU B N 1
ATOM 4818 C CA . GLU B 1 207 ? -3.053 29.844 -6.051 1 97.81 207 GLU B CA 1
ATOM 4819 C C . GLU B 1 207 ? -2.816 31.344 -5.844 1 97.81 207 GLU B C 1
ATOM 4821 O O . GLU B 1 207 ? -3.67 32.156 -6.184 1 97.81 207 GLU B O 1
ATOM 4826 N N . ALA B 1 208 ? -1.733 31.703 -5.273 1 97.81 208 ALA B N 1
ATOM 4827 C CA . ALA B 1 208 ? -1.277 33.094 -5.148 1 97.81 208 ALA B CA 1
ATOM 4828 C C . ALA B 1 208 ? 0.187 33.219 -5.559 1 97.81 208 ALA B C 1
ATOM 4830 O O . ALA B 1 208 ? 1.055 33.438 -4.711 1 97.81 208 ALA B O 1
ATOM 4831 N N . PRO B 1 209 ? 0.41 33.25 -6.848 1 95.69 209 PRO B N 1
ATOM 4832 C CA . PRO B 1 209 ? 1.789 33.219 -7.344 1 95.69 209 PRO B CA 1
ATOM 4833 C C . PRO B 1 209 ? 2.645 34.344 -6.758 1 95.69 209 PRO B C 1
ATOM 4835 O O . PRO B 1 209 ? 2.191 35.5 -6.672 1 95.69 209 PRO B O 1
ATOM 4838 N N . GLY B 1 210 ? 3.854 33.938 -6.363 1 95.31 210 GLY B N 1
ATOM 4839 C CA . GLY B 1 210 ? 4.809 34.875 -5.816 1 95.31 210 GLY B CA 1
ATOM 4840 C C . GLY B 1 210 ? 4.734 35 -4.309 1 95.31 210 GLY B C 1
ATOM 4841 O O . GLY B 1 210 ? 5.605 35.625 -3.686 1 95.31 210 GLY B O 1
ATOM 4842 N N . GLN B 1 211 ? 3.746 34.438 -3.738 1 96.56 211 GLN B N 1
ATOM 4843 C CA . GLN B 1 211 ? 3.578 34.5 -2.289 1 96.56 211 GLN B CA 1
ATOM 4844 C C . GLN B 1 211 ? 3.982 33.188 -1.63 1 96.56 211 GLN B C 1
ATOM 4846 O O . GLN B 1 211 ? 3.939 32.125 -2.264 1 96.56 211 GLN B O 1
ATOM 4851 N N . THR B 1 212 ? 4.48 33.281 -0.405 1 95.62 212 THR B N 1
ATOM 4852 C CA . THR B 1 212 ? 4.832 32.094 0.385 1 95.62 212 THR B CA 1
ATOM 4853 C C . THR B 1 212 ? 4.18 32.156 1.763 1 95.62 212 THR B C 1
ATOM 4855 O O . THR B 1 212 ? 3.719 33.219 2.191 1 95.62 212 THR B O 1
ATOM 4858 N N . ARG B 1 213 ? 4.039 31.094 2.373 1 95.81 213 ARG B N 1
ATOM 4859 C CA . ARG B 1 213 ? 3.592 30.891 3.748 1 95.81 213 ARG B CA 1
ATOM 4860 C C . ARG B 1 213 ? 4.262 29.672 4.371 1 95.81 213 ARG B C 1
ATOM 4862 O O . ARG B 1 213 ? 4.898 28.891 3.674 1 95.81 213 ARG B O 1
ATOM 4869 N N . VAL B 1 214 ? 4.195 29.641 5.73 1 96.69 214 VAL B N 1
ATOM 4870 C CA . VAL B 1 214 ? 4.789 28.5 6.418 1 96.69 214 VAL B CA 1
ATOM 4871 C C . VAL B 1 214 ? 4.172 27.203 5.895 1 96.69 214 VAL B C 1
ATOM 4873 O O . VAL B 1 214 ? 2.949 27.062 5.867 1 96.69 214 VAL B O 1
ATOM 4876 N N . GLY B 1 215 ? 5.051 26.328 5.43 1 96.19 215 GLY B N 1
ATOM 4877 C CA . GLY B 1 215 ? 4.602 25.016 5.008 1 96.19 215 GLY B CA 1
ATOM 4878 C C . GLY B 1 215 ? 4.043 24.188 6.148 1 96.19 215 GLY B C 1
ATOM 4879 O O . GLY B 1 215 ? 4.555 24.234 7.27 1 96.19 215 GLY B O 1
ATOM 4880 N N . ARG B 1 216 ? 3.018 23.312 5.844 1 96.75 216 ARG B N 1
ATOM 4881 C CA . ARG B 1 216 ? 2.377 22.562 6.926 1 96.75 216 ARG B CA 1
ATOM 4882 C C . ARG B 1 216 ? 1.732 21.281 6.402 1 96.75 216 ARG B C 1
ATOM 4884 O O . ARG B 1 216 ? 1.154 20.516 7.172 1 96.75 216 ARG B O 1
ATOM 4891 N N . PHE B 1 217 ? 1.833 21.047 5.051 1 96.19 217 PHE B N 1
ATOM 4892 C CA . PHE B 1 217 ? 1.265 19.828 4.461 1 96.19 217 PHE B CA 1
ATOM 4893 C C . PHE B 1 217 ? 2.324 19.062 3.688 1 96.19 217 PHE B C 1
ATOM 4895 O O . PHE B 1 217 ? 3.271 19.641 3.16 1 96.19 217 PHE B O 1
ATOM 4902 N N . GLY B 1 218 ? 2.064 17.734 3.605 1 94 218 GLY B N 1
ATOM 4903 C CA . GLY B 1 218 ? 3.066 16.844 3.057 1 94 218 GLY B CA 1
ATOM 4904 C C . GLY B 1 218 ? 4.113 16.422 4.07 1 94 218 GLY B C 1
ATOM 4905 O O . GLY B 1 218 ? 4.242 17.047 5.129 1 94 218 GLY B O 1
ATOM 4906 N N . TRP B 1 219 ? 4.875 15.477 3.771 1 94 219 TRP B N 1
ATOM 4907 C CA . TRP B 1 219 ? 5.875 14.961 4.703 1 94 219 TRP B CA 1
ATOM 4908 C C . TRP B 1 219 ? 7.059 15.914 4.816 1 94 219 TRP B C 1
ATOM 4910 O O . TRP B 1 219 ? 7.867 15.805 5.742 1 94 219 TRP B O 1
ATOM 4920 N N . LYS B 1 220 ? 7.18 16.844 3.871 1 93.12 220 LYS B N 1
ATOM 4921 C CA . LYS B 1 220 ? 8.32 17.766 3.867 1 93.12 220 LYS B CA 1
ATOM 4922 C C . LYS B 1 220 ? 7.863 19.219 3.98 1 93.12 220 LYS B C 1
ATOM 4924 O O . LYS B 1 220 ? 8.594 20.125 3.602 1 93.12 220 LYS B O 1
ATOM 4929 N N . ASP B 1 221 ? 6.594 19.391 4.387 1 94.06 221 ASP B N 1
ATOM 4930 C CA . ASP B 1 221 ? 6.023 20.734 4.539 1 94.06 221 ASP B CA 1
ATOM 4931 C C . ASP B 1 221 ? 6.133 21.531 3.24 1 94.06 221 ASP B C 1
ATOM 4933 O O . ASP B 1 221 ? 6.391 22.734 3.264 1 94.06 221 ASP B O 1
ATOM 4937 N N . GLN B 1 222 ? 5.941 20.859 2.18 1 92.44 222 GLN B N 1
ATOM 4938 C CA . GLN B 1 222 ? 6.199 21.484 0.884 1 92.44 222 GLN B CA 1
ATOM 4939 C C . GLN B 1 222 ? 4.98 22.266 0.396 1 92.44 222 GLN B C 1
ATOM 4941 O O . GLN B 1 222 ? 5.055 22.969 -0.612 1 92.44 222 GLN B O 1
ATOM 4946 N N . HIS B 1 223 ? 3.871 22.172 1.188 1 95.31 223 HIS B N 1
ATOM 4947 C CA . HIS B 1 223 ? 2.682 22.938 0.834 1 95.31 223 HIS B CA 1
ATOM 4948 C C . HIS B 1 223 ? 2.168 23.734 2.025 1 95.31 223 HIS B C 1
ATOM 4950 O O . HIS B 1 223 ? 2.205 23.266 3.162 1 95.31 223 HIS B O 1
ATOM 4956 N N . SER B 1 224 ? 1.652 24.906 1.659 1 94.44 224 SER B N 1
ATOM 4957 C CA . SER B 1 224 ? 1.192 25.781 2.725 1 94.44 224 SER B CA 1
ATOM 4958 C C . SER B 1 224 ? -0.33 25.844 2.771 1 94.44 224 SER B C 1
ATOM 4960 O O . SER B 1 224 ? -0.909 26.266 3.777 1 94.44 224 SER B O 1
ATOM 4962 N N . SER B 1 225 ? -0.942 25.484 1.649 1 98.12 225 SER B N 1
ATOM 4963 C CA . SER B 1 225 ? -2.398 25.5 1.569 1 98.12 225 SER B CA 1
ATOM 4964 C C . SER B 1 225 ? -2.939 24.172 1.078 1 98.12 225 SER B C 1
ATOM 4966 O O . SER B 1 225 ? -2.221 23.391 0.437 1 98.12 225 SER B O 1
ATOM 4968 N N . LEU B 1 226 ? -4.191 23.938 1.426 1 98.19 226 LEU B N 1
ATOM 4969 C CA . LEU B 1 226 ? -4.812 22.688 1.003 1 98.19 226 LEU B CA 1
ATOM 4970 C C . LEU B 1 226 ? -5.012 22.656 -0.508 1 98.19 226 LEU B C 1
ATOM 4972 O O . LEU B 1 226 ? -4.848 21.609 -1.144 1 98.19 226 LEU B O 1
ATOM 4976 N N . LEU B 1 227 ? -5.355 23.812 -1.064 1 98.56 227 LEU B N 1
ATOM 4977 C CA . LEU B 1 227 ? -5.539 23.844 -2.512 1 98.56 227 LEU B CA 1
ATOM 4978 C C . LEU B 1 227 ? -4.227 23.562 -3.234 1 98.56 227 LEU B C 1
ATOM 4980 O O . LEU B 1 227 ? -4.199 22.844 -4.227 1 98.56 227 LEU B O 1
ATOM 4984 N N . SER B 1 228 ? -3.119 24.141 -2.775 1 97.88 228 SER B N 1
ATOM 4985 C CA . SER B 1 228 ? -1.805 23.859 -3.342 1 97.88 228 SER B CA 1
ATOM 4986 C C . SER B 1 228 ? -1.463 22.375 -3.227 1 97.88 228 SER B C 1
ATOM 4988 O O . SER B 1 228 ? -0.995 21.766 -4.188 1 97.88 228 SER B O 1
ATOM 4990 N N . PHE B 1 229 ? -1.674 21.828 -2.027 1 97.5 229 PHE B N 1
ATOM 4991 C CA . PHE B 1 229 ? -1.423 20.422 -1.782 1 97.5 229 PHE B CA 1
ATOM 4992 C C . PHE B 1 229 ? -2.217 19.547 -2.752 1 97.5 229 PHE B C 1
ATOM 4994 O O . PHE B 1 229 ? -1.66 18.656 -3.393 1 97.5 229 PHE B O 1
ATOM 5001 N N . ILE B 1 230 ? -3.445 19.859 -2.904 1 97.88 230 ILE B N 1
ATOM 5002 C CA . ILE B 1 230 ? -4.383 19.078 -3.691 1 97.88 230 ILE B CA 1
ATOM 5003 C C . ILE B 1 230 ? -4.031 19.188 -5.172 1 97.88 230 ILE B C 1
ATOM 5005 O O . ILE B 1 230 ? -4.035 18.172 -5.891 1 97.88 230 ILE B O 1
ATOM 5009 N N . GLY B 1 231 ? -3.83 20.391 -5.621 1 98.12 231 GLY B N 1
ATOM 5010 C CA . GLY B 1 231 ? -3.441 20.578 -7.012 1 98.12 231 GLY B CA 1
ATOM 5011 C C . GLY B 1 231 ? -2.193 19.797 -7.383 1 98.12 231 GLY B C 1
ATOM 5012 O O . GLY B 1 231 ? -2.131 19.188 -8.461 1 98.12 231 GLY B O 1
ATOM 5013 N N . ASP B 1 232 ? -1.247 19.797 -6.5 1 97.38 232 ASP B N 1
ATOM 5014 C CA . ASP B 1 232 ? -0.001 19.078 -6.719 1 97.38 232 ASP B CA 1
ATOM 5015 C C . ASP B 1 232 ? -0.242 17.562 -6.73 1 97.38 232 ASP B C 1
ATOM 5017 O O . ASP B 1 232 ? 0.263 16.859 -7.605 1 97.38 232 ASP B O 1
ATOM 5021 N N . ALA B 1 233 ? -1.011 17.094 -5.777 1 97.12 233 ALA B N 1
ATOM 5022 C CA . ALA B 1 233 ? -1.295 15.656 -5.668 1 97.12 233 ALA B CA 1
ATOM 5023 C C . ALA B 1 233 ? -2.086 15.164 -6.871 1 97.12 233 ALA B C 1
ATOM 5025 O O . ALA B 1 233 ? -1.845 14.055 -7.367 1 97.12 233 ALA B O 1
ATOM 5026 N N . TYR B 1 234 ? -3.047 15.977 -7.309 1 98.12 234 TYR B N 1
ATOM 5027 C CA . TYR B 1 234 ? -3.889 15.594 -8.438 1 98.12 234 TYR B CA 1
ATOM 5028 C C . TYR B 1 234 ? -3.047 15.305 -9.672 1 98.12 234 TYR B C 1
ATOM 5030 O O . TYR B 1 234 ? -3.262 14.297 -10.352 1 98.12 234 TYR B O 1
ATOM 5038 N N . LEU B 1 235 ? -2.078 16.109 -9.906 1 97.75 235 LEU B N 1
ATOM 5039 C CA . LEU B 1 235 ? -1.182 15.898 -11.031 1 97.75 235 LEU B CA 1
ATOM 5040 C C . LEU B 1 235 ? -0.219 14.75 -10.758 1 97.75 235 LEU B C 1
ATOM 5042 O O . LEU B 1 235 ? -0.127 13.805 -11.547 1 97.75 235 LEU B O 1
ATOM 5046 N N . ASN B 1 236 ? 0.469 14.781 -9.656 1 96.62 236 ASN B N 1
ATOM 5047 C CA . ASN B 1 236 ? 1.603 13.891 -9.422 1 96.62 236 ASN B CA 1
ATOM 5048 C C . ASN B 1 236 ? 1.145 12.477 -9.078 1 96.62 236 ASN B C 1
ATOM 5050 O O . ASN B 1 236 ? 1.838 11.508 -9.375 1 96.62 236 ASN B O 1
ATOM 5054 N N . GLU B 1 237 ? -0.008 12.344 -8.445 1 95.56 237 GLU B N 1
ATOM 5055 C CA . GLU B 1 237 ? -0.451 11.031 -7.98 1 95.56 237 GLU B CA 1
ATOM 5056 C C . GLU B 1 237 ? -1.439 10.406 -8.961 1 95.56 237 GLU B C 1
ATOM 5058 O O . GLU B 1 237 ? -1.572 9.18 -9.016 1 95.56 237 GLU B O 1
ATOM 5063 N N . MET B 1 238 ? -2.131 11.258 -9.727 1 94.62 238 MET B N 1
ATOM 5064 C CA . MET B 1 238 ? -3.189 10.711 -10.57 1 94.62 238 MET B CA 1
ATOM 5065 C C . MET B 1 238 ? -2.977 11.109 -12.031 1 94.62 238 MET B C 1
ATOM 5067 O O . MET B 1 238 ? -3.676 10.617 -12.922 1 94.62 238 MET B O 1
ATOM 5071 N N . GLY B 1 239 ? -2.008 11.992 -12.281 1 96.44 239 GLY B N 1
ATOM 5072 C CA . GLY B 1 239 ? -1.71 12.422 -13.641 1 96.44 239 GLY B CA 1
ATOM 5073 C C . GLY B 1 239 ? -2.77 13.336 -14.227 1 96.44 239 GLY B C 1
ATOM 5074 O O . GLY B 1 239 ? -2.947 13.383 -15.445 1 96.44 239 GLY B O 1
ATOM 5075 N N . ILE B 1 240 ? -3.494 14.031 -13.422 1 97.75 240 ILE B N 1
ATOM 5076 C CA . ILE B 1 240 ? -4.566 14.898 -13.906 1 97.75 240 ILE B CA 1
ATOM 5077 C C . ILE B 1 240 ? -4.168 16.359 -13.75 1 97.75 240 ILE B C 1
ATOM 5079 O O . ILE B 1 240 ? -3.98 16.844 -12.633 1 97.75 240 ILE B O 1
ATOM 5083 N N . THR B 1 241 ? -4.055 17.031 -14.836 1 98.19 241 THR B N 1
ATOM 5084 C CA . THR B 1 241 ? -3.648 18.422 -14.828 1 98.19 241 THR B CA 1
ATOM 5085 C C . THR B 1 241 ? -4.797 19.312 -14.367 1 98.19 241 THR B C 1
ATOM 5087 O O . THR B 1 241 ? -5.965 18.953 -14.508 1 98.19 241 THR B O 1
ATOM 5090 N N . ASN B 1 242 ? -4.449 20.453 -13.766 1 98.31 242 ASN B N 1
ATOM 5091 C CA . ASN B 1 242 ? -5.391 21.438 -13.234 1 98.31 242 ASN B CA 1
ATOM 5092 C C . ASN B 1 242 ? -4.848 22.844 -13.352 1 98.31 242 ASN B C 1
ATOM 5094 O O . ASN B 1 242 ? -3.723 23.047 -13.812 1 98.31 242 ASN B O 1
ATOM 5098 N N . ARG B 1 243 ? -5.617 23.828 -12.977 1 97.81 243 ARG B N 1
ATOM 5099 C CA . ARG B 1 243 ? -5.254 25.219 -13.227 1 97.81 243 ARG B CA 1
ATOM 5100 C C . ARG B 1 243 ? -3.984 25.594 -12.477 1 97.81 243 ARG B C 1
ATOM 5102 O O . ARG B 1 243 ? -3.277 26.531 -12.867 1 97.81 243 ARG B O 1
ATOM 5109 N N . LEU B 1 244 ? -3.656 24.969 -11.367 1 98 244 LEU B N 1
ATOM 5110 C CA . LEU B 1 244 ? -2.465 25.266 -10.578 1 98 244 LEU B CA 1
ATOM 5111 C C . LEU B 1 244 ? -1.254 24.516 -11.109 1 98 244 LEU B C 1
ATOM 5113 O O . LEU B 1 244 ? -0.113 24.938 -10.906 1 98 244 LEU B O 1
ATOM 5117 N N . ARG B 1 245 ? -1.47 23.344 -11.633 1 97.62 245 ARG B N 1
ATOM 5118 C CA . ARG B 1 245 ? -0.495 22.484 -12.297 1 97.62 245 ARG B CA 1
ATOM 5119 C C . ARG B 1 245 ? -0.979 22.062 -13.68 1 97.62 245 ARG B C 1
ATOM 5121 O O . ARG B 1 245 ? -1.39 20.922 -13.891 1 97.62 245 ARG B O 1
ATOM 5128 N N . PRO B 1 246 ? -0.77 22.891 -14.672 1 97.44 246 PRO B N 1
ATOM 5129 C CA . PRO B 1 246 ? -1.521 22.734 -15.922 1 97.44 246 PRO B CA 1
ATOM 5130 C C . PRO B 1 246 ? -0.8 21.859 -16.938 1 97.44 246 PRO B C 1
ATOM 5132 O O . PRO B 1 246 ? -1.325 21.625 -18.031 1 97.44 246 PRO B O 1
ATOM 5135 N N . THR B 1 247 ? 0.358 21.359 -16.625 1 96.25 247 THR B N 1
ATOM 5136 C CA . THR B 1 247 ? 1.141 20.656 -17.641 1 96.25 247 THR B CA 1
ATOM 5137 C C . THR B 1 247 ? 1.444 19.234 -17.188 1 96.25 247 THR B C 1
ATOM 5139 O O . THR B 1 247 ? 1.975 19.016 -16.094 1 96.25 247 THR B O 1
ATOM 5142 N N . ASP B 1 248 ? 1.168 18.297 -18.031 1 96.25 248 ASP B N 1
ATOM 5143 C CA . ASP B 1 248 ? 1.455 16.891 -17.75 1 96.25 248 ASP B CA 1
ATOM 5144 C C . ASP B 1 248 ? 2.957 16.656 -17.594 1 96.25 248 ASP B C 1
ATOM 5146 O O . ASP B 1 248 ? 3.766 17.406 -18.141 1 96.25 248 ASP B O 1
ATOM 5150 N N . VAL B 1 249 ? 3.285 15.617 -16.922 1 96.06 249 VAL B N 1
ATOM 5151 C CA . VAL B 1 249 ? 4.695 15.32 -16.672 1 96.06 249 VAL B CA 1
ATOM 5152 C C . VAL B 1 249 ? 5.312 14.695 -17.922 1 96.06 249 VAL B C 1
ATOM 5154 O O . VAL B 1 249 ? 6.539 14.617 -18.047 1 96.06 249 VAL B O 1
ATOM 5157 N N . THR B 1 250 ? 4.434 14.156 -18.797 1 96.38 250 THR B N 1
ATOM 5158 C CA . THR B 1 250 ? 4.855 13.609 -20.078 1 96.38 250 THR B CA 1
ATOM 5159 C C . THR B 1 250 ? 3.727 13.695 -21.094 1 96.38 250 THR B C 1
ATOM 5161 O O . THR B 1 250 ? 2.551 13.734 -20.734 1 96.38 250 THR B O 1
ATOM 5164 N N . THR B 1 251 ? 4.094 13.648 -22.359 1 93.38 251 THR B N 1
ATOM 5165 C CA . THR B 1 251 ? 3.1 13.672 -23.422 1 93.38 251 THR B CA 1
ATOM 5166 C C . THR B 1 251 ? 2.908 12.281 -24.016 1 93.38 251 THR B C 1
ATOM 5168 O O . THR B 1 251 ? 2.053 12.078 -24.891 1 93.38 251 THR B O 1
ATOM 5171 N N . VAL B 1 252 ? 3.678 11.359 -23.578 1 93.38 252 VAL B N 1
ATOM 5172 C CA . VAL B 1 252 ? 3.555 9.992 -24.062 1 93.38 252 VAL B CA 1
ATOM 5173 C C . VAL B 1 252 ? 2.16 9.461 -23.75 1 93.38 252 VAL B C 1
ATOM 5175 O O . VAL B 1 252 ? 1.72 9.492 -22.609 1 93.38 252 VAL B O 1
ATOM 5178 N N . LEU B 1 253 ? 1.354 9.055 -24.797 1 89.12 253 LEU B N 1
ATOM 5179 C CA . LEU B 1 253 ? 0.028 8.445 -24.75 1 89.12 253 LEU B CA 1
ATOM 5180 C C . LEU B 1 253 ? -1.031 9.484 -24.375 1 89.12 253 LEU B C 1
ATOM 5182 O O . LEU B 1 253 ? -2.182 9.125 -24.109 1 89.12 253 LEU B O 1
ATOM 5186 N N . LYS B 1 254 ? -0.601 10.648 -24.281 1 88.56 254 LYS B N 1
ATOM 5187 C CA . LYS B 1 254 ? -1.582 11.672 -23.906 1 88.56 254 LYS B CA 1
ATOM 5188 C C . LYS B 1 254 ? -2.611 11.867 -25.016 1 88.56 254 LYS B C 1
ATOM 5190 O O . LYS B 1 254 ? -2.254 11.984 -26.188 1 88.56 254 LYS B O 1
ATOM 5195 N N . THR B 1 255 ? -3.926 11.922 -24.578 1 86.19 255 THR B N 1
ATOM 5196 C CA . THR B 1 255 ? -4.992 12.117 -25.562 1 86.19 255 THR B CA 1
ATOM 5197 C C . THR B 1 255 ? -5.883 13.297 -25.156 1 86.19 255 THR B C 1
ATOM 5199 O O . THR B 1 255 ? -6.754 13.703 -25.922 1 86.19 255 THR B O 1
ATOM 5202 N N . THR B 1 256 ? -5.672 13.828 -24.016 1 90.56 256 THR B N 1
ATOM 5203 C CA . THR B 1 256 ? -6.527 14.891 -23.5 1 90.56 256 THR B CA 1
ATOM 5204 C C . THR B 1 256 ? -5.828 16.25 -23.578 1 90.56 256 THR B C 1
ATOM 5206 O O . THR B 1 256 ? -4.613 16.312 -23.781 1 90.56 256 THR B O 1
ATOM 5209 N N . LYS B 1 257 ? -6.66 17.312 -23.469 1 92.88 257 LYS B N 1
ATOM 5210 C CA . LYS B 1 257 ? -6.117 18.656 -23.469 1 92.88 257 LYS B CA 1
ATOM 5211 C C . LYS B 1 257 ? -5.938 19.188 -22.047 1 92.88 257 LYS B C 1
ATOM 5213 O O . LYS B 1 257 ? -6.816 19 -21.203 1 92.88 257 LYS B O 1
ATOM 5218 N N . ASP B 1 258 ? -4.867 19.875 -21.766 1 93.62 258 ASP B N 1
ATOM 5219 C CA . ASP B 1 258 ? -4.562 20.453 -20.469 1 93.62 258 ASP B CA 1
ATOM 5220 C C . ASP B 1 258 ? -5.211 21.828 -20.312 1 93.62 258 ASP B C 1
ATOM 5222 O O . ASP B 1 258 ? -5.305 22.594 -21.281 1 93.62 258 ASP B O 1
ATOM 5226 N N . PRO B 1 259 ? -5.574 22.297 -19.141 1 96.38 259 PRO B N 1
ATOM 5227 C CA . PRO B 1 259 ? -5.711 21.406 -17.984 1 96.38 259 PRO B CA 1
ATOM 5228 C C . PRO B 1 259 ? -6.961 20.531 -18.062 1 96.38 259 PRO B C 1
ATOM 5230 O O . PRO B 1 259 ? -8.008 20.969 -18.531 1 96.38 259 PRO B O 1
ATOM 5233 N N . GLU B 1 260 ? -6.93 19.344 -17.641 1 96.25 260 GLU B N 1
ATOM 5234 C CA . GLU B 1 260 ? -8.023 18.375 -17.719 1 96.25 260 GLU B CA 1
ATOM 5235 C C . GLU B 1 260 ? -9.133 18.719 -16.719 1 96.25 260 GLU B C 1
ATOM 5237 O O . GLU B 1 260 ? -10.312 18.547 -17.016 1 96.25 260 GLU B O 1
ATOM 5242 N N . ASP B 1 261 ? -8.734 19.109 -15.539 1 97 261 ASP B N 1
ATOM 5243 C CA . ASP B 1 261 ? -9.695 19.5 -14.508 1 97 261 ASP B CA 1
ATOM 5244 C C . ASP B 1 261 ? -10.398 20.797 -14.875 1 97 261 ASP B C 1
ATOM 5246 O O . ASP B 1 261 ? -9.766 21.859 -14.906 1 97 261 ASP B O 1
ATOM 5250 N N . GLN B 1 262 ? -11.703 20.719 -15.164 1 96.06 262 GLN B N 1
ATOM 5251 C CA . GLN B 1 262 ? -12.5 21.875 -15.57 1 96.06 262 GLN B CA 1
ATOM 5252 C C . GLN B 1 262 ? -13.609 22.156 -14.562 1 96.06 262 GLN B C 1
ATOM 5254 O O . GLN B 1 262 ? -14.109 21.25 -13.898 1 96.06 262 GLN B O 1
ATOM 5259 N N . PRO B 1 263 ? -14.008 23.438 -14.477 1 96.25 263 PRO B N 1
ATOM 5260 C CA . PRO B 1 263 ? -15.094 23.766 -13.555 1 96.25 263 PRO B CA 1
ATOM 5261 C C . PRO B 1 263 ? -16.438 23.156 -13.977 1 96.25 263 PRO B C 1
ATOM 5263 O O . PRO B 1 263 ? -16.703 23.016 -15.164 1 96.25 263 PRO B O 1
ATOM 5266 N N . ASP B 1 264 ? -17.156 22.844 -12.938 1 95.56 264 ASP B N 1
ATOM 5267 C CA . ASP B 1 264 ? -18.516 22.344 -13.18 1 95.56 264 ASP B CA 1
ATOM 5268 C C . ASP B 1 264 ? -19.516 23.484 -13.297 1 95.56 264 ASP B C 1
ATOM 5270 O O . ASP B 1 264 ? -19.125 24.641 -13.516 1 95.56 264 ASP B O 1
ATOM 5274 N N . ASP B 1 265 ? -20.844 23.125 -13.203 1 94.62 265 ASP B N 1
ATOM 5275 C CA . ASP B 1 265 ? -21.922 24.109 -13.391 1 94.62 265 ASP B CA 1
ATOM 5276 C C . ASP B 1 265 ? -21.922 25.141 -12.266 1 94.62 265 ASP B C 1
ATOM 5278 O O . ASP B 1 265 ? -22.5 26.219 -12.406 1 94.62 265 ASP B O 1
ATOM 5282 N N . LEU B 1 266 ? -21.281 24.844 -11.164 1 94.81 266 LEU B N 1
ATOM 5283 C CA . LEU B 1 266 ? -21.188 25.766 -10.039 1 94.81 266 LEU B CA 1
ATOM 5284 C C . LEU B 1 266 ? -19.922 26.609 -10.133 1 94.81 266 LEU B C 1
ATOM 5286 O O . LEU B 1 266 ? -19.656 27.438 -9.25 1 94.81 266 LEU B O 1
ATOM 5290 N N . GLY B 1 267 ? -19.125 26.328 -11.18 1 95.56 267 GLY B N 1
ATOM 5291 C CA . GLY B 1 267 ? -17.875 27.031 -11.328 1 95.56 267 GLY B CA 1
ATOM 5292 C C . GLY B 1 267 ? -16.75 26.438 -10.508 1 95.56 267 GLY B C 1
ATOM 5293 O O . GLY B 1 267 ? -15.703 27.062 -10.312 1 95.56 267 GLY B O 1
ATOM 5294 N N . LEU B 1 268 ? -16.938 25.266 -9.93 1 97.19 268 LEU B N 1
ATOM 5295 C CA . LEU B 1 268 ? -15.969 24.578 -9.094 1 97.19 268 LEU B CA 1
ATOM 5296 C C . LEU B 1 268 ? -15.328 23.406 -9.852 1 97.19 268 LEU B C 1
ATOM 5298 O O . LEU B 1 268 ? -16.031 22.531 -10.367 1 97.19 268 LEU B O 1
ATOM 5302 N N . ALA B 1 269 ? -14.016 23.453 -9.953 1 97.88 269 ALA B N 1
ATOM 5303 C CA . ALA B 1 269 ? -13.305 22.297 -10.484 1 97.88 269 ALA B CA 1
ATOM 5304 C C . ALA B 1 269 ? -13.172 21.203 -9.43 1 97.88 269 ALA B C 1
ATOM 5306 O O . ALA B 1 269 ? -13.531 21.406 -8.266 1 97.88 269 ALA B O 1
ATOM 5307 N N . ASP B 1 270 ? -12.625 20 -9.789 1 98.06 270 ASP B N 1
ATOM 5308 C CA . ASP B 1 270 ? -12.438 18.906 -8.836 1 98.06 270 ASP B CA 1
ATOM 5309 C C . ASP B 1 270 ? -11.57 19.359 -7.656 1 98.06 270 ASP B C 1
ATOM 5311 O O . ASP B 1 270 ? -11.898 19.078 -6.5 1 98.06 270 ASP B O 1
ATOM 5315 N N . ILE B 1 271 ? -10.477 20.078 -7.945 1 98.44 271 ILE B N 1
ATOM 5316 C CA . ILE B 1 271 ? -9.547 20.469 -6.887 1 98.44 271 ILE B CA 1
ATOM 5317 C C . ILE B 1 271 ? -10.25 21.375 -5.879 1 98.44 271 ILE B C 1
ATOM 5319 O O . ILE B 1 271 ? -9.922 21.375 -4.691 1 98.44 271 ILE B O 1
ATOM 5323 N N . ASP B 1 272 ? -11.242 22.156 -6.324 1 98.06 272 ASP B N 1
ATOM 5324 C CA . ASP B 1 272 ? -12.023 22.969 -5.41 1 98.06 272 ASP B CA 1
ATOM 5325 C C . ASP B 1 272 ? -12.891 22.109 -4.496 1 98.06 272 ASP B C 1
ATOM 5327 O O . ASP B 1 272 ? -12.945 22.344 -3.287 1 98.06 272 ASP B O 1
ATOM 5331 N N . HIS B 1 273 ? -13.539 21.125 -5.082 1 97.25 273 HIS B N 1
ATOM 5332 C CA . HIS B 1 273 ? -14.352 20.203 -4.297 1 97.25 273 HIS B CA 1
ATOM 5333 C C . HIS B 1 273 ? -13.5 19.453 -3.281 1 97.25 273 HIS B C 1
ATOM 5335 O O . HIS B 1 273 ? -13.906 19.281 -2.129 1 97.25 273 HIS B O 1
ATOM 5341 N N . PHE B 1 274 ? -12.32 19.031 -3.723 1 96.81 274 PHE B N 1
ATOM 5342 C CA . PHE B 1 274 ? -11.414 18.328 -2.824 1 96.81 274 PHE B CA 1
ATOM 5343 C C . PHE B 1 274 ? -11.047 19.188 -1.63 1 96.81 274 PHE B C 1
ATOM 5345 O O . PHE B 1 274 ? -11.109 18.734 -0.484 1 96.81 274 PHE B O 1
ATOM 5352 N N . ALA B 1 275 ? -10.641 20.422 -1.925 1 97.19 275 ALA B N 1
ATOM 5353 C CA . ALA B 1 275 ? -10.234 21.344 -0.864 1 97.19 275 ALA B CA 1
ATOM 5354 C C . ALA B 1 275 ? -11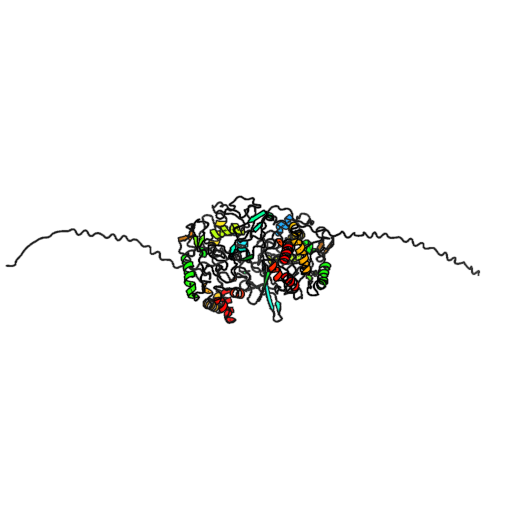.391 21.609 0.098 1 97.19 275 ALA B C 1
ATOM 5356 O O . ALA B 1 275 ? -11.203 21.609 1.316 1 97.19 275 ALA B O 1
ATOM 5357 N N . GLN B 1 276 ? -12.562 21.781 -0.448 1 96.12 276 GLN B N 1
ATOM 5358 C CA . GLN B 1 276 ? -13.734 22.031 0.377 1 96.12 276 GLN B CA 1
ATOM 5359 C C . GLN B 1 276 ? -14.055 20.828 1.267 1 96.12 276 GLN B C 1
ATOM 5361 O O . GLN B 1 276 ? -14.383 21 2.443 1 96.12 276 GLN B O 1
ATOM 5366 N N . PHE B 1 277 ? -13.953 19.703 0.743 1 93.5 277 PHE B N 1
ATOM 5367 C CA . PHE B 1 277 ? -14.227 18.5 1.527 1 93.5 277 PHE B CA 1
ATOM 5368 C C . PHE B 1 277 ? -13.273 18.406 2.713 1 93.5 277 PHE B C 1
ATOM 5370 O O . PHE B 1 277 ? -13.719 18.266 3.859 1 93.5 277 PHE B O 1
ATOM 5377 N N . ILE B 1 278 ? -11.969 18.516 2.439 1 94.44 278 ILE B N 1
ATOM 5378 C CA . ILE B 1 278 ? -10.969 18.359 3.486 1 94.44 278 ILE B CA 1
ATOM 5379 C C . ILE B 1 278 ? -11.133 19.469 4.523 1 94.44 278 ILE B C 1
ATOM 5381 O O . ILE B 1 278 ? -11.102 19.219 5.73 1 94.44 278 ILE B O 1
ATOM 5385 N N . ARG B 1 279 ? -11.391 20.719 4.07 1 95.94 279 ARG B N 1
ATOM 5386 C CA . ARG B 1 279 ? -11.602 21.844 4.984 1 95.94 279 ARG B CA 1
ATOM 5387 C C . ARG B 1 279 ? -12.812 21.609 5.875 1 95.94 279 ARG B C 1
ATOM 5389 O O . ARG B 1 279 ? -12.844 22.047 7.023 1 95.94 279 ARG B O 1
ATOM 5396 N N . GLY B 1 280 ? -13.727 20.875 5.379 1 93.69 280 GLY B N 1
ATOM 5397 C CA . GLY B 1 280 ? -15 20.703 6.07 1 93.69 280 GLY B CA 1
ATOM 5398 C C . GLY B 1 280 ? -15.016 19.5 7 1 93.69 280 GLY B C 1
ATOM 5399 O O . GLY B 1 280 ? -16 19.266 7.691 1 93.69 280 GLY B O 1
ATOM 5400 N N . THR B 1 281 ? -13.984 18.75 7.086 1 91.12 281 THR B N 1
ATOM 5401 C CA . THR B 1 281 ? -13.969 17.562 7.926 1 91.12 281 THR B CA 1
ATOM 5402 C C . THR B 1 281 ? -13.734 17.922 9.391 1 91.12 281 THR B C 1
ATOM 5404 O O . THR B 1 281 ? -13.039 18.906 9.688 1 91.12 281 THR B O 1
ATOM 5407 N N . MET B 1 282 ? -14.305 17.156 10.289 1 90.94 282 MET B N 1
ATOM 5408 C CA . MET B 1 282 ? -14.023 17.234 11.719 1 90.94 282 MET B CA 1
ATOM 5409 C C . MET B 1 282 ? -12.664 16.625 12.047 1 90.94 282 MET B C 1
ATOM 5411 O O . MET B 1 282 ? -12.062 15.953 11.203 1 90.94 282 MET B O 1
ATOM 5415 N N . VAL B 1 283 ? -12.18 16.922 13.211 1 90.81 283 VAL B N 1
ATOM 5416 C CA . VAL B 1 283 ? -10.945 16.281 13.641 1 90.81 283 VAL B CA 1
ATOM 5417 C C . VAL B 1 283 ? -11.227 14.844 14.055 1 90.81 283 VAL B C 1
ATOM 5419 O O . VAL B 1 283 ? -12.336 14.523 14.484 1 90.81 283 VAL B O 1
ATOM 5422 N N . PRO B 1 284 ? -10.273 13.938 13.875 1 85.62 284 PRO B N 1
ATOM 5423 C CA . PRO B 1 284 ? -10.469 12.594 14.406 1 85.62 284 PRO B CA 1
ATOM 5424 C C . PRO B 1 284 ? -10.727 12.578 15.914 1 85.62 284 PRO B C 1
ATOM 5426 O O . PRO B 1 284 ? -9.977 13.195 16.672 1 85.62 284 PRO B O 1
ATOM 5429 N N . PRO B 1 285 ? -11.703 11.898 16.344 1 84.62 285 PRO B N 1
ATOM 5430 C CA . PRO B 1 285 ? -12.055 11.906 17.766 1 84.62 285 PRO B CA 1
ATOM 5431 C C . PRO B 1 285 ? -11.117 11.039 18.609 1 84.62 285 PRO B C 1
ATOM 5433 O O . PRO B 1 285 ? -10.617 10.016 18.125 1 84.62 285 PRO B O 1
ATOM 5436 N N . ARG B 1 286 ? -10.984 11.438 19.828 1 87.44 286 ARG B N 1
ATOM 5437 C CA . ARG B 1 286 ? -10.281 10.648 20.828 1 87.44 286 ARG B CA 1
ATOM 5438 C C . ARG B 1 286 ? -11.195 9.602 21.453 1 87.44 286 ARG B C 1
ATOM 5440 O O . ARG B 1 286 ? -12.406 9.812 21.547 1 87.44 286 ARG B O 1
ATOM 5447 N N . ASP B 1 287 ? -10.672 8.461 21.828 1 85.62 287 ASP B N 1
ATOM 5448 C CA . ASP B 1 287 ? -11.398 7.527 22.672 1 85.62 287 ASP B CA 1
ATOM 5449 C C . ASP B 1 287 ? -11.445 8.031 24.125 1 85.62 287 ASP B C 1
ATOM 5451 O O . ASP B 1 287 ? -10.562 7.715 24.922 1 85.62 287 ASP B O 1
ATOM 5455 N N . THR B 1 288 ? -12.484 8.656 24.484 1 88.44 288 THR B N 1
ATOM 5456 C CA . THR B 1 288 ? -12.57 9.344 25.766 1 88.44 288 THR B CA 1
ATOM 5457 C C . THR B 1 288 ? -12.711 8.344 26.906 1 88.44 288 THR B C 1
ATOM 5459 O O . THR B 1 288 ? -12.281 8.609 28.031 1 88.44 288 THR B O 1
ATOM 5462 N N . THR B 1 289 ? -13.281 7.199 26.625 1 88.06 289 THR B N 1
ATOM 5463 C CA . THR B 1 289 ? -13.406 6.168 27.641 1 88.06 289 THR B CA 1
ATOM 5464 C C . THR B 1 289 ? -12.039 5.617 28.031 1 88.06 289 THR B C 1
ATOM 5466 O O . THR B 1 289 ? -11.695 5.555 29.203 1 88.06 289 THR B O 1
ATOM 5469 N N . LEU B 1 290 ? -11.305 5.289 27.031 1 88.81 290 LEU B N 1
ATOM 5470 C CA . LEU B 1 290 ? -9.961 4.789 27.297 1 88.81 290 LEU B CA 1
ATOM 5471 C C . LEU B 1 290 ? -9.086 5.879 27.906 1 88.81 290 LEU B C 1
ATOM 5473 O O . LEU B 1 290 ? -8.305 5.609 28.828 1 88.81 290 LEU B O 1
ATOM 5477 N N . ALA B 1 291 ? -9.234 7.105 27.438 1 94.31 291 ALA B N 1
ATOM 5478 C CA . ALA B 1 291 ? -8.414 8.227 27.891 1 94.31 291 ALA B CA 1
ATOM 5479 C C . ALA B 1 291 ? -8.633 8.5 29.391 1 94.31 291 ALA B C 1
ATOM 5481 O O . ALA B 1 291 ? -7.738 9.016 30.062 1 94.31 291 ALA B O 1
ATOM 5482 N N . ALA B 1 292 ? -9.773 8.078 29.891 1 95.94 292 ALA B N 1
ATOM 5483 C CA . ALA B 1 292 ? -10.133 8.383 31.281 1 95.94 292 ALA B CA 1
ATOM 5484 C C . ALA B 1 292 ? -9.625 7.301 32.219 1 95.94 292 ALA B C 1
ATOM 5486 O O . ALA B 1 292 ? -9.688 7.453 33.438 1 95.94 292 ALA B O 1
ATOM 5487 N N . THR B 1 293 ? -9.102 6.23 31.719 1 96 293 THR B N 1
ATOM 5488 C CA . THR B 1 293 ? -8.586 5.168 32.562 1 96 293 THR B CA 1
ATOM 5489 C C . THR B 1 293 ? -7.324 5.621 33.312 1 96 293 THR B C 1
ATOM 5491 O O . THR B 1 293 ? -6.566 6.445 32.781 1 96 293 THR B O 1
ATOM 5494 N N . PRO B 1 294 ? -7.113 5.039 34.5 1 97.94 294 PRO B N 1
ATOM 5495 C CA . PRO B 1 294 ? -5.895 5.391 35.25 1 97.94 294 PRO B CA 1
ATOM 5496 C C . PRO B 1 294 ? -4.625 5.129 34.438 1 97.94 294 PRO B C 1
ATOM 5498 O O . PRO B 1 294 ? -3.68 5.918 34.5 1 97.94 294 PRO B O 1
ATOM 5501 N N . ALA B 1 295 ? -4.582 4.141 33.688 1 96.81 295 ALA B N 1
ATOM 5502 C CA . ALA B 1 295 ? -3.418 3.793 32.875 1 96.81 295 ALA B CA 1
ATOM 5503 C C . ALA B 1 295 ? -3.145 4.863 31.828 1 96.81 295 ALA B C 1
ATOM 5505 O O . ALA B 1 295 ? -2.008 5.309 31.672 1 96.81 295 ALA B O 1
ATOM 5506 N N . ALA B 1 296 ? -4.172 5.293 31.125 1 97.06 296 ALA B N 1
ATOM 5507 C CA . ALA B 1 296 ? -4.004 6.297 30.078 1 97.06 296 ALA B CA 1
ATOM 5508 C C . ALA B 1 296 ? -3.609 7.648 30.672 1 97.06 296 ALA B C 1
ATOM 5510 O O . ALA B 1 296 ? -2.803 8.375 30.094 1 97.06 296 ALA B O 1
ATOM 5511 N N . LEU B 1 297 ? -4.223 7.973 31.812 1 98.19 297 LEU B N 1
ATOM 5512 C CA . LEU B 1 297 ? -3.869 9.219 32.5 1 98.19 297 LEU B CA 1
ATOM 5513 C C . LEU B 1 297 ? -2.396 9.219 32.875 1 98.19 297 LEU B C 1
ATOM 5515 O O . LEU B 1 297 ? -1.685 10.195 32.625 1 98.19 297 LEU B O 1
ATOM 5519 N N . LYS B 1 298 ? -1.969 8.148 33.469 1 98.44 298 LYS B N 1
ATOM 5520 C CA . LYS B 1 298 ? -0.552 8 33.812 1 98.44 298 LYS B CA 1
ATOM 5521 C C . LYS B 1 298 ? 0.308 8.055 32.531 1 98.44 298 LYS B C 1
ATOM 5523 O O . LYS B 1 298 ? 1.364 8.688 32.531 1 98.44 298 LYS B O 1
ATOM 5528 N N . GLY B 1 299 ? -0.134 7.418 31.5 1 98.56 299 GLY B N 1
ATOM 5529 C CA . GLY B 1 299 ? 0.575 7.422 30.234 1 98.56 299 GLY B CA 1
ATOM 5530 C C . GLY B 1 299 ? 0.753 8.812 29.656 1 98.56 299 GLY B C 1
ATOM 5531 O O . GLY B 1 299 ? 1.798 9.117 29.078 1 98.56 299 GLY B O 1
ATOM 5532 N N . GLY B 1 300 ? -0.282 9.648 29.828 1 98.38 300 GLY B N 1
ATOM 5533 C CA . GLY B 1 300 ? -0.186 11.031 29.375 1 98.38 300 GLY B CA 1
ATOM 5534 C C . GLY B 1 300 ? 0.876 11.828 30.094 1 98.38 300 GLY B C 1
ATOM 5535 O O . GLY B 1 300 ? 1.591 12.625 29.484 1 98.38 300 GLY B O 1
ATOM 5536 N N . GLU B 1 301 ? 0.926 11.609 31.375 1 98.56 301 GLU B N 1
ATOM 5537 C CA . GLU B 1 301 ? 1.979 12.242 32.156 1 98.56 301 GLU B CA 1
ATOM 5538 C C . GLU B 1 301 ? 3.361 11.797 31.688 1 98.56 301 GLU B C 1
ATOM 5540 O O . GLU B 1 301 ? 4.273 12.617 31.562 1 98.56 301 GLU B O 1
ATOM 5545 N N . LEU B 1 302 ? 3.494 10.5 31.438 1 98.75 302 LEU B N 1
ATOM 5546 C CA . LEU B 1 302 ? 4.762 9.945 30.969 1 98.75 302 LEU B CA 1
ATOM 5547 C C . LEU B 1 302 ? 5.117 10.477 29.594 1 98.75 302 LEU B C 1
ATOM 5549 O O . LEU B 1 302 ? 6.285 10.734 29.297 1 98.75 302 LEU B O 1
ATOM 5553 N N . PHE B 1 303 ? 4.094 10.672 28.75 1 98.62 303 PHE B N 1
ATOM 5554 C CA . PHE B 1 303 ? 4.254 11.227 27.406 1 98.62 303 PHE B CA 1
ATOM 5555 C C . PHE B 1 303 ? 4.941 12.586 27.453 1 98.62 303 PHE B C 1
ATOM 5557 O O . PHE B 1 303 ? 5.871 12.844 26.688 1 98.62 303 PHE B O 1
ATOM 5564 N N . ARG B 1 304 ? 4.57 13.414 28.453 1 98 304 ARG B N 1
ATOM 5565 C CA . ARG B 1 304 ? 5.152 14.734 28.656 1 98 304 ARG B CA 1
ATOM 5566 C C . ARG B 1 304 ? 6.535 14.633 29.297 1 98 304 ARG B C 1
ATOM 5568 O O . ARG B 1 304 ? 7.477 15.289 28.844 1 98 304 ARG B O 1
ATOM 5575 N N . ARG B 1 305 ? 6.645 13.742 30.234 1 97.69 305 ARG B N 1
ATOM 5576 C CA . ARG B 1 305 ? 7.883 13.625 30.984 1 97.69 305 ARG B CA 1
ATOM 5577 C C . ARG B 1 305 ? 9.023 13.117 30.109 1 97.69 305 ARG B C 1
ATOM 5579 O O . ARG B 1 305 ? 10.156 13.586 30.219 1 97.69 305 ARG B O 1
ATOM 5586 N N . VAL B 1 306 ? 8.688 12.195 29.234 1 97.81 306 VAL B N 1
ATOM 5587 C CA . VAL B 1 306 ? 9.703 11.586 28.375 1 97.81 306 VAL B CA 1
ATOM 5588 C C . VAL B 1 306 ? 10.117 12.562 27.281 1 97.81 306 VAL B C 1
ATOM 5590 O O . VAL B 1 306 ? 11.188 12.43 26.688 1 97.81 306 VAL B O 1
ATOM 5593 N N . GLY B 1 307 ? 9.203 13.531 26.984 1 97.75 307 GLY B N 1
ATOM 5594 C CA . GLY B 1 307 ? 9.57 14.594 26.047 1 97.75 307 GLY B CA 1
ATOM 5595 C C . GLY B 1 307 ? 8.914 14.438 24.688 1 97.75 307 GLY B C 1
ATOM 5596 O O . GLY B 1 307 ? 9.25 15.164 23.75 1 97.75 307 GLY B O 1
ATOM 5597 N N . CYS B 1 308 ? 7.973 13.477 24.516 1 98.06 308 CYS B N 1
ATOM 5598 C CA . CYS B 1 308 ? 7.289 13.281 23.234 1 98.06 308 CYS B CA 1
ATOM 5599 C C . CYS B 1 308 ? 6.539 14.547 22.828 1 98.06 308 CYS B C 1
ATOM 5601 O O . CYS B 1 308 ? 6.441 14.859 21.641 1 98.06 308 CYS B O 1
ATOM 5603 N N . SER B 1 309 ? 6.09 15.344 23.844 1 98 309 SER B N 1
ATOM 5604 C CA . SER B 1 309 ? 5.188 16.469 23.641 1 98 309 SER B CA 1
ATOM 5605 C C . SER B 1 309 ? 5.938 17.688 23.094 1 98 309 SER B C 1
ATOM 5607 O O . SER B 1 309 ? 5.32 18.672 22.703 1 98 309 SER B O 1
ATOM 5609 N N . VAL B 1 310 ? 7.238 17.625 23.016 1 98.06 310 VAL B N 1
ATOM 5610 C CA . VAL B 1 310 ? 8 18.75 22.484 1 98.06 310 VAL B CA 1
ATOM 5611 C C . VAL B 1 310 ? 7.707 18.906 21 1 98.06 310 VAL B C 1
ATOM 5613 O O . VAL B 1 310 ? 7.449 20.016 20.531 1 98.06 310 VAL B O 1
ATOM 5616 N N . CYS B 1 311 ? 7.715 17.828 20.266 1 98.25 311 CYS B N 1
ATOM 5617 C CA . CYS B 1 311 ? 7.359 17.859 18.859 1 98.25 311 CYS B CA 1
ATOM 5618 C C . CYS B 1 311 ? 5.883 17.547 18.656 1 98.25 311 CYS B C 1
ATOM 5620 O O . CYS B 1 311 ? 5.242 18.094 17.766 1 98.25 311 CYS B O 1
ATOM 5622 N N . HIS B 1 312 ? 5.441 16.547 19.438 1 98.38 312 HIS B N 1
ATOM 5623 C CA . HIS B 1 312 ? 4.02 16.219 19.391 1 98.38 312 HIS B CA 1
ATOM 5624 C C . HIS B 1 312 ? 3.219 17.141 20.312 1 98.38 312 HIS B C 1
ATOM 5626 O O . HIS B 1 312 ? 2.617 16.672 21.281 1 98.38 312 HIS B O 1
ATOM 5632 N N . VAL B 1 313 ? 3.119 18.375 19.906 1 98.31 313 VAL B N 1
ATOM 5633 C CA . VAL B 1 313 ? 2.457 19.438 20.656 1 98.31 313 VAL B CA 1
ATOM 5634 C C . VAL B 1 313 ? 0.979 19.109 20.828 1 98.31 313 VAL B C 1
ATOM 5636 O O . VAL B 1 313 ? 0.266 18.859 19.859 1 98.31 313 VAL B O 1
ATOM 5639 N N . GLU B 1 314 ? 0.539 19.141 22.047 1 97.75 314 GLU B N 1
ATOM 5640 C CA . GLU B 1 314 ? -0.751 18.562 22.422 1 97.75 314 GLU B CA 1
ATOM 5641 C C . GLU B 1 314 ? -1.905 19.391 21.859 1 97.75 314 GLU B C 1
ATOM 5643 O O . GLU B 1 314 ? -2.861 18.828 21.312 1 97.75 314 GLU B O 1
ATOM 5648 N N . SER B 1 315 ? -1.828 20.75 22.016 1 98 315 SER B N 1
ATOM 5649 C CA . SER B 1 315 ? -2.943 21.609 21.609 1 98 315 SER B CA 1
ATOM 5650 C C . SER B 1 315 ? -2.453 22.844 20.859 1 98 315 SER B C 1
ATOM 5652 O O . SER B 1 315 ? -1.372 23.359 21.141 1 98 315 SER B O 1
ATOM 5654 N N . ILE B 1 316 ? -3.254 23.281 19.906 1 98.44 316 ILE B N 1
ATOM 5655 C CA . ILE B 1 316 ? -3.016 24.484 19.141 1 98.44 316 ILE B CA 1
ATOM 5656 C C . ILE B 1 316 ? -4.332 25.234 18.922 1 98.44 316 ILE B C 1
ATOM 5658 O O . ILE B 1 316 ? -5.371 24.609 18.688 1 98.44 316 ILE B O 1
ATOM 5662 N N . THR B 1 317 ? -4.301 26.484 19.031 1 98.38 317 THR B N 1
ATOM 5663 C CA . THR B 1 317 ? -5.461 27.312 18.688 1 98.38 317 THR B CA 1
ATOM 5664 C C . THR B 1 317 ? -5.328 27.875 17.281 1 98.38 317 THR B C 1
ATOM 5666 O O . THR B 1 317 ? -4.277 28.406 16.922 1 98.38 317 THR B O 1
ATOM 5669 N N . THR B 1 318 ? -6.359 27.703 16.5 1 98.62 318 THR B N 1
ATOM 5670 C CA . THR B 1 318 ? -6.34 28.234 15.148 1 98.62 318 THR B CA 1
ATOM 5671 C C . THR B 1 318 ? -6.461 29.766 15.164 1 98.62 318 THR B C 1
ATOM 5673 O O . THR B 1 318 ? -6.73 30.359 16.203 1 98.62 318 THR B O 1
ATOM 5676 N N . ALA B 1 319 ? -6.242 30.391 14.055 1 98.44 319 ALA B N 1
ATOM 5677 C CA . ALA B 1 319 ? -6.316 31.844 13.922 1 98.44 319 ALA B CA 1
ATOM 5678 C C . ALA B 1 319 ? -7.738 32.344 14.164 1 98.44 319 ALA B C 1
ATOM 5680 O O . ALA B 1 319 ? -8.695 31.578 14.078 1 98.44 319 ALA B O 1
ATOM 5681 N N . PRO B 1 320 ? -7.836 33.656 14.422 1 97.94 320 PRO B N 1
ATOM 5682 C CA . PRO B 1 320 ? -9.172 34.219 14.602 1 97.94 320 PRO B CA 1
ATOM 5683 C C . PRO B 1 320 ? -10.023 34.125 13.336 1 97.94 320 PRO B C 1
ATOM 5685 O O . PRO B 1 320 ? -9.484 34.156 12.227 1 97.94 320 PRO B O 1
ATOM 5688 N N . VAL B 1 321 ? -11.32 34.031 13.578 1 97.44 321 VAL B N 1
ATOM 5689 C CA . VAL B 1 321 ? -12.273 34.125 12.477 1 97.44 321 VAL B CA 1
ATOM 5690 C C . VAL B 1 321 ? -12.016 35.375 11.656 1 97.44 321 VAL B C 1
ATOM 5692 O O . VAL B 1 321 ? -11.773 36.469 12.211 1 97.44 321 VAL B O 1
ATOM 5695 N N . GLY B 1 322 ? -12.008 35.25 10.344 1 97.38 322 GLY B N 1
ATOM 5696 C CA . GLY B 1 322 ? -11.852 36.406 9.469 1 97.38 322 GLY B CA 1
ATOM 5697 C C . GLY B 1 322 ? -10.414 36.625 9.047 1 97.38 322 GLY B C 1
ATOM 5698 O O . GLY B 1 322 ? -10.148 37.438 8.164 1 97.38 322 GLY B O 1
ATOM 5699 N N . THR B 1 323 ? -9.477 35.938 9.656 1 98.06 323 THR B N 1
ATOM 5700 C CA . THR B 1 323 ? -8.086 36.062 9.234 1 98.06 323 THR B CA 1
ATOM 5701 C C . THR B 1 323 ? -7.926 35.719 7.766 1 98.06 323 THR B C 1
ATOM 5703 O O . THR B 1 323 ? -8.438 34.688 7.316 1 98.06 323 THR B O 1
ATOM 5706 N N . VAL B 1 324 ? -7.215 36.531 7 1 97.88 324 VAL B N 1
ATOM 5707 C CA . VAL B 1 324 ? -6.961 36.281 5.586 1 97.88 324 VAL B CA 1
ATOM 5708 C C . VAL B 1 324 ? -5.629 35.562 5.41 1 97.88 324 VAL B C 1
ATOM 5710 O O . VAL B 1 324 ? -4.594 36.031 5.895 1 97.88 324 VAL B O 1
ATOM 5713 N N . ILE B 1 325 ? -5.703 34.375 4.77 1 97.5 325 ILE B N 1
ATOM 5714 C CA . ILE B 1 325 ? -4.5 33.562 4.609 1 97.5 325 ILE B CA 1
ATOM 5715 C C . ILE B 1 325 ? -4.336 33.188 3.146 1 97.5 325 ILE B C 1
ATOM 5717 O O . ILE B 1 325 ? -5.125 33.594 2.293 1 97.5 325 ILE B O 1
ATOM 5721 N N . ASP B 1 326 ? -3.195 32.5 2.824 1 97.62 326 ASP B N 1
ATOM 5722 C CA . ASP B 1 326 ? -2.902 31.906 1.515 1 97.62 326 ASP B CA 1
ATOM 5723 C C . ASP B 1 326 ? -2.873 33 0.434 1 97.62 326 ASP B C 1
ATOM 5725 O O . ASP B 1 326 ? -3.498 32.844 -0.618 1 97.62 326 ASP B O 1
ATOM 5729 N N . GLY B 1 327 ? -2.217 34.094 0.781 1 96.12 327 GLY B N 1
ATOM 5730 C CA . GLY B 1 327 ? -2.039 35.188 -0.174 1 96.12 327 GLY B CA 1
ATOM 5731 C C . GLY B 1 327 ? -3.334 35.906 -0.504 1 96.12 327 GLY B C 1
ATOM 5732 O O . GLY B 1 327 ? -3.502 36.406 -1.617 1 96.12 327 GLY B O 1
ATOM 5733 N N . GLY B 1 328 ? -4.234 35.781 0.424 1 97.06 328 GLY B N 1
ATOM 5734 C CA . GLY B 1 328 ? -5.508 36.469 0.234 1 97.06 328 GLY B CA 1
ATOM 5735 C C . GLY B 1 328 ? -6.555 35.562 -0.42 1 97.06 328 GLY B C 1
ATOM 5736 O O . GLY B 1 328 ? -7.684 36 -0.657 1 97.06 328 GLY B O 1
ATOM 5737 N N . MET B 1 329 ? -6.273 34.375 -0.634 1 96.31 329 MET B N 1
ATOM 5738 C CA . MET B 1 329 ? -7.141 33.5 -1.422 1 96.31 329 MET B CA 1
ATOM 5739 C C . MET B 1 329 ? -8.125 32.75 -0.525 1 96.31 329 MET B C 1
ATOM 5741 O O . MET B 1 329 ? -9.055 32.125 -1.016 1 96.31 329 MET B O 1
ATOM 5745 N N . PHE B 1 330 ? -7.926 32.844 0.811 1 96.62 330 PHE B N 1
ATOM 5746 C CA . PHE B 1 330 ? -8.812 32.156 1.738 1 96.62 330 PHE B CA 1
ATOM 5747 C C . PHE B 1 330 ? -8.992 32.969 3.02 1 96.62 330 PHE B C 1
ATOM 5749 O O . PHE B 1 330 ? -8.023 33.469 3.578 1 96.62 330 PHE B O 1
ATOM 5756 N N . THR B 1 331 ? -10.188 33.156 3.471 1 97.69 331 THR B N 1
ATOM 5757 C CA . THR B 1 331 ? -10.523 33.781 4.742 1 97.69 331 THR B CA 1
ATOM 5758 C C . THR B 1 331 ? -11.031 32.75 5.742 1 97.69 331 THR B C 1
ATOM 5760 O O . THR B 1 331 ? -11.992 32.031 5.465 1 97.69 331 THR B O 1
ATOM 5763 N N . VAL B 1 332 ? -10.414 32.656 6.84 1 98 332 VAL B N 1
ATOM 5764 C CA . VAL B 1 332 ? -10.734 31.656 7.859 1 98 332 VAL B CA 1
ATOM 5765 C C . VAL B 1 332 ? -12.18 31.844 8.32 1 98 332 VAL B C 1
ATOM 5767 O O . VAL B 1 332 ? -12.523 32.875 8.906 1 98 332 VAL B O 1
ATOM 5770 N N . PRO B 1 333 ? -13.016 30.875 8.086 1 97.56 333 PRO B N 1
ATOM 5771 C CA . PRO B 1 333 ? -14.422 31 8.461 1 97.56 333 PRO B CA 1
ATOM 5772 C C . PRO B 1 333 ? -14.68 30.625 9.922 1 97.56 333 PRO B C 1
ATOM 5774 O O . PRO B 1 333 ? -13.773 30.141 10.602 1 97.56 333 PRO B O 1
ATOM 5777 N N . GLU B 1 334 ? -15.898 30.859 10.383 1 96.69 334 GLU B N 1
ATOM 5778 C CA . GLU B 1 334 ? -16.297 30.594 11.758 1 96.69 334 GLU B CA 1
ATOM 5779 C C . GLU B 1 334 ? -16.078 29.125 12.125 1 96.69 334 GLU B C 1
ATOM 5781 O O . GLU B 1 334 ? -15.719 28.812 13.258 1 96.69 334 GLU B O 1
ATOM 5786 N N . ALA B 1 335 ? -16.266 28.25 11.172 1 96.62 335 ALA B N 1
ATOM 5787 C CA . ALA B 1 335 ? -16.156 26.828 11.422 1 96.62 335 ALA B CA 1
ATOM 5788 C C . ALA B 1 335 ? -14.719 26.438 11.766 1 96.62 335 ALA B C 1
ATOM 5790 O O . ALA B 1 335 ? -14.492 25.422 12.438 1 96.62 335 ALA B O 1
ATOM 5791 N N . LEU B 1 336 ? -13.727 27.266 11.375 1 98.12 336 LEU B N 1
ATOM 5792 C CA . LEU B 1 336 ? -12.328 26.859 11.492 1 98.12 336 LEU B CA 1
ATOM 5793 C C . LEU B 1 336 ? -11.57 27.797 12.43 1 98.12 336 LEU B C 1
ATOM 5795 O O . LEU B 1 336 ? -10.508 27.438 12.945 1 98.12 336 LEU B O 1
ATOM 5799 N N . GLY B 1 337 ? -12.07 28.984 12.586 1 98 337 GLY B N 1
ATOM 5800 C CA . GLY B 1 337 ? -11.359 30 13.367 1 98 337 GLY B CA 1
ATOM 5801 C C . GLY B 1 337 ? -11.664 29.922 14.852 1 98 337 GLY B C 1
ATOM 5802 O O . GLY B 1 337 ? -12.758 29.516 15.25 1 98 337 GLY B O 1
ATOM 5803 N N . ASP B 1 338 ? -10.664 30.344 15.602 1 98 338 ASP B N 1
ATOM 5804 C CA . ASP B 1 338 ? -10.805 30.391 17.062 1 98 338 ASP B CA 1
ATOM 5805 C C . ASP B 1 338 ? -11.195 29.016 17.609 1 98 338 ASP B C 1
ATOM 5807 O O . ASP B 1 338 ? -12.117 28.922 18.438 1 98 338 ASP B O 1
ATOM 5811 N N . LYS B 1 339 ? -10.562 28.031 17.078 1 98 339 LYS B N 1
ATOM 5812 C CA . LYS B 1 339 ? -10.805 26.672 17.547 1 98 339 LYS B CA 1
ATOM 5813 C C . LYS B 1 339 ? -9.57 26.094 18.234 1 98 339 LYS B C 1
ATOM 5815 O O . LYS B 1 339 ? -8.445 26.297 17.766 1 98 339 LYS B O 1
ATOM 5820 N N . ILE B 1 340 ? -9.75 25.406 19.344 1 98.12 340 ILE B N 1
ATOM 5821 C CA . ILE B 1 340 ? -8.703 24.594 19.953 1 98.12 340 ILE B CA 1
ATOM 5822 C C . ILE B 1 340 ? -8.703 23.203 19.344 1 98.12 340 ILE B C 1
ATOM 5824 O O . ILE B 1 340 ? -9.734 22.531 19.297 1 98.12 340 ILE B O 1
ATOM 5828 N N . ILE B 1 341 ? -7.613 22.797 18.797 1 97.62 341 ILE B N 1
ATOM 5829 C CA . ILE B 1 341 ? -7.441 21.438 18.281 1 97.62 341 ILE B CA 1
ATOM 5830 C C . ILE B 1 341 ? -6.355 20.719 19.062 1 97.62 341 ILE B C 1
ATOM 5832 O O . ILE B 1 341 ? -5.5 21.359 19.688 1 97.62 341 ILE B O 1
ATOM 5836 N N . HIS B 1 342 ? -6.426 19.375 19.125 1 97.69 342 HIS B N 1
ATOM 5837 C CA . HIS B 1 342 ? -5.461 18.547 19.844 1 97.69 342 HIS B CA 1
ATOM 5838 C C . HIS B 1 342 ? -4.805 17.547 18.906 1 97.69 342 HIS B C 1
ATOM 5840 O O . HIS B 1 342 ? -4.965 16.328 19.062 1 97.69 342 HIS B O 1
ATOM 5846 N N . PRO B 1 343 ? -3.959 18.062 18 1 97.31 343 PRO B N 1
ATOM 5847 C CA . PRO B 1 343 ? -3.381 17.203 16.969 1 97.31 343 PRO B CA 1
ATOM 5848 C C . PRO B 1 343 ? -2.24 16.328 17.5 1 97.31 343 PRO B C 1
ATOM 5850 O O . PRO B 1 343 ? -1.851 15.352 16.859 1 97.31 343 PRO B O 1
ATOM 5853 N N . PHE B 1 344 ? -1.652 16.797 18.719 1 98 344 PHE B N 1
ATOM 5854 C CA . PHE B 1 344 ? -0.407 16.172 19.156 1 98 344 PHE B CA 1
ATOM 5855 C C . PHE B 1 344 ? 0.624 16.172 18.031 1 98 344 PHE B C 1
ATOM 5857 O O . PHE B 1 344 ? 1.211 15.141 17.719 1 98 344 PHE B O 1
ATOM 5864 N N . GLY B 1 345 ? 0.83 17.328 17.5 1 97.88 345 GLY B N 1
ATOM 5865 C CA . GLY B 1 345 ? 1.744 17.609 16.406 1 97.88 345 GLY B CA 1
ATOM 5866 C C . GLY B 1 345 ? 2.039 19.078 16.234 1 97.88 345 GLY B C 1
ATOM 5867 O O . GLY B 1 345 ? 1.167 19.922 16.453 1 97.88 345 GLY B O 1
ATOM 5868 N N . ASP B 1 346 ? 3.234 19.406 15.766 1 98.5 346 ASP B N 1
ATOM 5869 C CA . ASP B 1 346 ? 3.637 20.797 15.617 1 98.5 346 ASP B CA 1
ATOM 5870 C C . ASP B 1 346 ? 3.672 21.203 14.141 1 98.5 346 ASP B C 1
ATOM 5872 O O . ASP B 1 346 ? 3.855 22.375 13.82 1 98.5 346 ASP B O 1
ATOM 5876 N N . PHE B 1 347 ? 3.572 20.188 13.234 1 97.69 347 PHE B N 1
ATOM 5877 C CA . PHE B 1 347 ? 3.531 20.375 11.789 1 97.69 347 PHE B CA 1
ATOM 5878 C C . PHE B 1 347 ? 4.809 21.031 11.289 1 97.69 347 PHE B C 1
ATOM 5880 O O . PHE B 1 347 ? 4.781 21.797 10.312 1 97.69 347 PHE B O 1
ATOM 5887 N N . LEU B 1 348 ? 5.938 20.828 12 1 97.19 348 LEU B N 1
ATOM 5888 C CA . LEU B 1 348 ? 7.246 21.344 11.625 1 97.19 348 LEU B CA 1
ATOM 5889 C C . LEU B 1 348 ? 8.164 20.219 11.156 1 97.19 348 LEU B C 1
ATOM 5891 O O . LEU B 1 348 ? 7.871 19.047 11.375 1 97.19 348 LEU B O 1
ATOM 5895 N N . LEU B 1 349 ? 9.234 20.578 10.461 1 95.19 349 LEU B N 1
ATOM 5896 C CA . LEU B 1 349 ? 10.211 19.594 10.008 1 95.19 349 LEU B CA 1
ATOM 5897 C C . LEU B 1 349 ? 11.219 19.281 11.102 1 95.19 349 LEU B C 1
ATOM 5899 O O . LEU B 1 349 ? 11.734 20.188 11.758 1 95.19 349 LEU B O 1
ATOM 5903 N N . HIS B 1 350 ? 11.461 18.016 11.305 1 95.88 350 HIS B N 1
ATOM 5904 C CA . HIS B 1 350 ? 12.438 17.562 12.289 1 95.88 350 HIS B CA 1
ATOM 5905 C C . HIS B 1 350 ? 13.32 16.453 11.727 1 95.88 350 HIS B C 1
ATOM 5907 O O . HIS B 1 350 ? 12.891 15.688 10.867 1 95.88 350 HIS B O 1
ATOM 5913 N N . ASP B 1 351 ? 14.539 16.438 12.164 1 94.31 351 ASP B N 1
ATOM 5914 C CA . ASP B 1 351 ? 15.375 15.266 11.969 1 94.31 351 ASP B CA 1
ATOM 5915 C C . ASP B 1 351 ? 15 14.156 12.953 1 94.31 351 ASP B C 1
ATOM 5917 O O . ASP B 1 351 ? 15.305 14.242 14.141 1 94.31 351 ASP B O 1
ATOM 5921 N N . ILE B 1 352 ? 14.414 13.102 12.445 1 92.25 352 ILE B N 1
ATOM 5922 C CA . ILE B 1 352 ? 14 12.031 13.344 1 92.25 352 ILE B CA 1
ATOM 5923 C C . ILE B 1 352 ? 14.805 10.766 13.047 1 92.25 352 ILE B C 1
ATOM 5925 O O . ILE B 1 352 ? 14.391 9.664 13.422 1 92.25 352 ILE B O 1
ATOM 5929 N N . GLY B 1 353 ? 15.898 10.914 12.328 1 87.62 353 GLY B N 1
ATOM 5930 C CA . GLY B 1 353 ? 16.859 9.844 12.117 1 87.62 353 GLY B CA 1
ATOM 5931 C C . GLY B 1 353 ? 16.469 8.914 10.984 1 87.62 353 GLY B C 1
ATOM 5932 O O . GLY B 1 353 ? 17.297 8.148 10.5 1 87.62 353 GLY B O 1
ATOM 5933 N N . THR B 1 354 ? 15.289 8.906 10.586 1 76.12 354 THR B N 1
ATOM 5934 C CA . THR B 1 354 ? 14.82 8.016 9.531 1 76.12 354 THR B CA 1
ATOM 5935 C C . THR B 1 354 ? 14.383 8.812 8.305 1 76.12 354 THR B C 1
ATOM 5937 O O . THR B 1 354 ? 13.539 8.359 7.531 1 76.12 354 THR B O 1
ATOM 5940 N N . GLY B 1 355 ? 15.016 9.906 8.258 1 70.25 355 GLY B N 1
ATOM 5941 C CA . GLY B 1 355 ? 14.664 10.672 7.07 1 70.25 355 GLY B CA 1
ATOM 5942 C C . GLY B 1 355 ? 14.898 9.906 5.781 1 70.25 355 GLY B C 1
ATOM 5943 O O . GLY B 1 355 ? 15.688 8.953 5.746 1 70.25 355 GLY B O 1
ATOM 5944 N N . ASP B 1 356 ? 14.211 10.32 4.707 1 74.38 356 ASP B N 1
ATOM 5945 C CA . ASP B 1 356 ? 14.078 9.508 3.502 1 74.38 356 ASP B CA 1
ATOM 5946 C C . ASP B 1 356 ? 15.086 9.938 2.438 1 74.38 356 ASP B C 1
ATOM 5948 O O . ASP B 1 356 ? 15.07 9.43 1.314 1 74.38 356 ASP B O 1
ATOM 5952 N N . GLY B 1 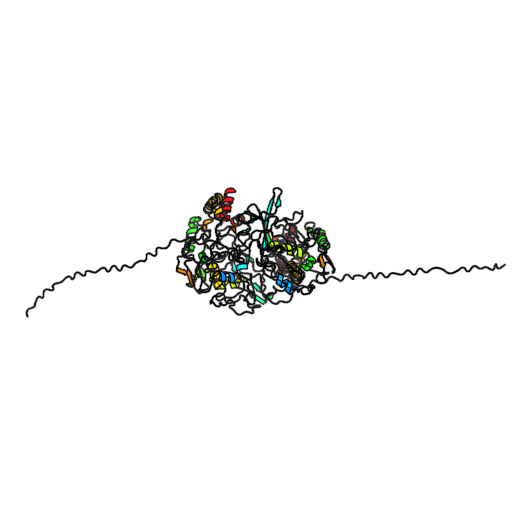357 ? 15.969 10.938 2.865 1 78.69 357 GLY B N 1
ATOM 5953 C CA . GLY B 1 357 ? 17.031 11.352 1.969 1 78.69 357 GLY B CA 1
ATOM 5954 C C . GLY B 1 357 ? 16.547 12.25 0.845 1 78.69 357 GLY B C 1
ATOM 5955 O O . GLY B 1 357 ? 17.344 12.688 0.011 1 78.69 357 GLY B O 1
ATOM 5956 N N . ILE B 1 358 ? 15.297 12.602 0.86 1 86.69 358 ILE B N 1
ATOM 5957 C CA . ILE B 1 358 ? 14.695 13.344 -0.24 1 86.69 358 ILE B CA 1
ATOM 5958 C C . ILE B 1 358 ? 14.578 14.82 0.135 1 86.69 358 ILE B C 1
ATOM 5960 O O . ILE B 1 358 ? 14.188 15.156 1.255 1 86.69 358 ILE B O 1
ATOM 5964 N N . VAL B 1 359 ? 15.023 15.656 -0.797 1 77.69 359 VAL B N 1
ATOM 5965 C CA . VAL B 1 359 ? 14.844 17.094 -0.642 1 77.69 359 VAL B CA 1
ATOM 5966 C C . VAL B 1 359 ? 13.773 17.594 -1.606 1 77.69 359 VAL B C 1
ATOM 5968 O O . VAL B 1 359 ? 13.828 17.297 -2.805 1 77.69 359 VAL B O 1
ATOM 5971 N N . GLN B 1 360 ? 12.703 18.219 -1.093 1 75 360 GLN B N 1
ATOM 5972 C CA . GLN B 1 360 ? 11.617 18.656 -1.963 1 75 360 GLN B CA 1
ATOM 5973 C C . GLN B 1 360 ? 11.516 20.172 -1.984 1 75 360 GLN B C 1
ATOM 5975 O O . GLN B 1 360 ? 10.953 20.75 -2.916 1 75 360 GLN B O 1
ATOM 5980 N N . VAL B 1 361 ? 11.812 20.844 -0.899 1 65.25 361 VAL B N 1
ATOM 5981 C CA . VAL B 1 361 ? 11.531 22.281 -0.899 1 65.25 361 VAL B CA 1
ATOM 5982 C C . VAL B 1 361 ? 12.711 23.031 -0.295 1 65.25 361 VAL B C 1
ATOM 5984 O O . VAL B 1 361 ? 13.344 22.562 0.655 1 65.25 361 VAL B O 1
ATOM 5987 N N . GLY B 1 362 ? 12.977 24.141 -0.95 1 61.81 362 GLY B N 1
ATOM 5988 C CA . GLY B 1 362 ? 13.773 25.234 -0.394 1 61.81 362 GLY B CA 1
ATOM 5989 C C . GLY B 1 362 ? 15.258 24.938 -0.396 1 61.81 362 GLY B C 1
ATOM 5990 O O . GLY B 1 362 ? 15.695 23.875 -0.852 1 61.81 362 GLY B O 1
ATOM 5991 N N . PRO B 1 363 ? 15.844 25.844 -0.082 1 59.34 363 PRO B N 1
ATOM 5992 C CA . PRO B 1 363 ? 17.312 25.812 -0.066 1 59.34 363 PRO B CA 1
ATOM 5993 C C . PRO B 1 363 ? 17.859 24.984 1.097 1 59.34 363 PRO B C 1
ATOM 5995 O O . PRO B 1 363 ? 19.062 24.703 1.136 1 59.34 363 PRO B O 1
ATOM 5998 N N . GLN B 1 364 ? 16.922 24.562 1.846 1 63.72 364 GLN B N 1
ATOM 5999 C CA . GLN B 1 364 ? 17.391 23.891 3.051 1 63.72 364 GLN B CA 1
ATOM 6000 C C . GLN B 1 364 ? 17.562 22.406 2.811 1 63.72 364 GLN B C 1
ATOM 6002 O O . GLN B 1 364 ? 16.875 21.812 1.972 1 63.72 364 GLN B O 1
ATOM 6007 N N . ASP B 1 365 ? 18.578 21.953 3.439 1 73.69 365 ASP B N 1
ATOM 6008 C CA . ASP B 1 365 ? 18.828 20.516 3.398 1 73.69 365 ASP B CA 1
ATOM 6009 C C . ASP B 1 365 ? 17.859 19.75 4.301 1 73.69 365 ASP B C 1
ATOM 6011 O O . ASP B 1 365 ? 18.078 19.641 5.508 1 73.69 365 ASP B O 1
ATOM 6015 N N . THR B 1 366 ? 16.766 19.375 3.744 1 80.19 366 THR B N 1
ATOM 6016 C CA . THR B 1 366 ? 15.711 18.688 4.488 1 80.19 366 THR B CA 1
ATOM 6017 C C . THR B 1 366 ? 15.758 17.188 4.223 1 80.19 366 THR B C 1
ATOM 6019 O O . THR B 1 366 ? 14.773 16.469 4.465 1 80.19 366 THR B O 1
ATOM 6022 N N . ALA B 1 367 ? 16.953 16.719 3.818 1 83.88 367 ALA B N 1
ATOM 6023 C CA . ALA B 1 367 ? 17.031 15.336 3.369 1 83.88 367 ALA B CA 1
ATOM 6024 C C . ALA B 1 367 ? 16.688 14.375 4.504 1 83.88 367 ALA B C 1
ATOM 6026 O O . ALA B 1 367 ? 15.992 13.375 4.289 1 83.88 367 ALA B O 1
ATOM 6027 N N . ASN B 1 368 ? 17.031 14.766 5.664 1 86.06 368 ASN B N 1
ATOM 6028 C CA . ASN B 1 368 ? 16.828 13.852 6.777 1 86.06 368 ASN B CA 1
ATOM 6029 C C . ASN B 1 368 ? 15.656 14.289 7.664 1 86.06 368 ASN B C 1
ATOM 6031 O O . ASN B 1 368 ? 15.531 13.836 8.805 1 86.06 368 ASN B O 1
ATOM 6035 N N . LYS B 1 369 ? 14.859 15.156 7.148 1 92.56 369 LYS B N 1
ATOM 6036 C CA . LYS B 1 369 ? 13.805 15.703 7.996 1 92.56 369 LYS B CA 1
ATOM 6037 C C . LYS B 1 369 ? 12.422 15.297 7.492 1 92.56 369 LYS B C 1
ATOM 6039 O O . LYS B 1 369 ? 12.234 15.086 6.293 1 92.56 369 LYS B O 1
ATOM 6044 N N . LEU B 1 370 ? 11.531 15.172 8.414 1 94.38 370 LEU B N 1
ATOM 6045 C CA . LEU B 1 370 ? 10.125 14.891 8.148 1 94.38 370 LEU B CA 1
ATOM 6046 C C . LEU B 1 370 ? 9.219 15.758 9.008 1 94.38 370 LEU B C 1
ATOM 6048 O O . LEU B 1 370 ? 9.586 16.125 10.133 1 94.38 370 LEU B O 1
ATOM 6052 N N . ARG B 1 371 ? 8.109 16.047 8.445 1 95.25 371 ARG B N 1
ATOM 6053 C CA . ARG B 1 371 ? 7.094 16.75 9.234 1 95.25 371 ARG B CA 1
ATOM 6054 C C . ARG B 1 371 ? 6.562 15.867 10.352 1 95.25 371 ARG B C 1
ATOM 6056 O O . ARG B 1 371 ? 6.324 14.672 10.156 1 95.25 371 ARG B O 1
ATOM 6063 N N . THR B 1 372 ? 6.379 16.469 11.484 1 96.62 372 THR B N 1
ATOM 6064 C CA . THR B 1 372 ? 5.688 15.758 12.555 1 96.62 372 THR B CA 1
ATOM 6065 C C . THR B 1 372 ? 4.238 15.477 12.164 1 96.62 372 THR B C 1
ATOM 6067 O O . THR B 1 372 ? 3.449 16.406 11.969 1 96.62 372 THR B O 1
ATOM 6070 N N . ALA B 1 373 ? 3.955 14.227 12 1 93.69 373 ALA B N 1
ATOM 6071 C CA . ALA B 1 373 ? 2.566 13.867 11.719 1 93.69 373 ALA B CA 1
ATOM 6072 C C . ALA B 1 373 ? 1.704 14 12.977 1 93.69 373 ALA B C 1
ATOM 6074 O O . ALA B 1 373 ? 2.146 13.664 14.078 1 93.69 373 ALA B O 1
ATOM 6075 N N . PRO B 1 374 ? 0.47 14.484 12.805 1 95.5 374 PRO B N 1
ATOM 6076 C CA . PRO B 1 374 ? -0.419 14.492 13.969 1 95.5 374 PRO B CA 1
ATOM 6077 C C . PRO B 1 374 ? -0.727 13.086 14.484 1 95.5 374 PRO B C 1
ATOM 6079 O O . PRO B 1 374 ? -0.757 12.133 13.703 1 95.5 374 PRO B O 1
ATOM 6082 N N . LEU B 1 375 ? -0.97 13.008 15.789 1 95.88 375 LEU B N 1
ATOM 6083 C CA . LEU B 1 375 ? -1.265 11.711 16.391 1 95.88 375 LEU B CA 1
ATOM 6084 C C . LEU B 1 375 ? -2.766 11.539 16.594 1 95.88 375 LEU B C 1
ATOM 6086 O O . LEU B 1 375 ? -3.217 10.477 17.031 1 95.88 375 LEU B O 1
ATOM 6090 N N . TRP B 1 376 ? -3.584 12.641 16.266 1 92 376 TRP B N 1
ATOM 6091 C CA . TRP B 1 376 ? -5.023 12.406 16.312 1 92 376 TRP B CA 1
ATOM 6092 C C . TRP B 1 376 ? -5.438 11.344 15.297 1 92 376 TRP B C 1
ATOM 6094 O O . TRP B 1 376 ? -4.953 11.344 14.164 1 92 376 TRP B O 1
ATOM 6104 N N . GLY B 1 377 ? -6.223 10.359 15.75 1 85.25 377 GLY B N 1
ATOM 6105 C CA . GLY B 1 377 ? -6.641 9.242 14.922 1 85.25 377 GLY B CA 1
ATOM 6106 C C . GLY B 1 377 ? -5.652 8.094 14.93 1 85.25 377 GLY B C 1
ATOM 6107 O O . GLY B 1 377 ? -5.801 7.133 14.172 1 85.25 377 GLY B O 1
ATOM 6108 N N . LEU B 1 378 ? -4.707 8.117 15.805 1 88.44 378 LEU B N 1
ATOM 6109 C CA . LEU B 1 378 ? -3.645 7.117 15.852 1 88.44 378 LEU B CA 1
ATOM 6110 C C . LEU B 1 378 ? -4.219 5.723 16.078 1 88.44 378 LEU B C 1
ATOM 6112 O O . LEU B 1 378 ? -3.73 4.746 15.5 1 88.44 378 LEU B O 1
ATOM 6116 N N . ARG B 1 379 ? -5.234 5.602 16.828 1 80.75 379 ARG B N 1
ATOM 6117 C CA . ARG B 1 379 ? -5.797 4.312 17.219 1 80.75 379 ARG B CA 1
ATOM 6118 C C . ARG B 1 379 ? -6.363 3.572 16.016 1 80.75 379 ARG B C 1
ATOM 6120 O O . ARG B 1 379 ? -6.641 2.375 16.078 1 80.75 379 ARG B O 1
ATOM 6127 N N . THR B 1 380 ? -6.523 4.34 14.914 1 78.44 380 THR B N 1
ATOM 6128 C CA . THR B 1 380 ? -7.148 3.723 13.75 1 78.44 380 THR B CA 1
ATOM 6129 C C . THR B 1 380 ? -6.09 3.166 12.797 1 78.44 380 THR B C 1
ATOM 6131 O O . THR B 1 380 ? -6.418 2.611 11.75 1 78.44 380 THR B O 1
ATOM 6134 N N . LYS B 1 381 ? -4.879 3.254 13.18 1 81.31 381 LYS B N 1
ATOM 6135 C CA . LYS B 1 381 ? -3.785 2.869 12.289 1 81.31 381 LYS B CA 1
ATOM 6136 C C . LYS B 1 381 ? -3.055 1.637 12.82 1 81.31 381 LYS B C 1
ATOM 6138 O O . LYS B 1 381 ? -2.693 1.578 13.992 1 81.31 381 LYS B O 1
ATOM 6143 N N . PRO B 1 382 ? -2.834 0.722 11.953 1 81 382 PRO B N 1
ATOM 6144 C CA . PRO B 1 382 ? -2.055 -0.441 12.383 1 81 382 PRO B CA 1
ATOM 6145 C C . PRO B 1 382 ? -0.593 -0.365 11.945 1 81 382 PRO B C 1
ATOM 6147 O O . PRO B 1 382 ? 0.202 -1.247 12.281 1 81 382 PRO B O 1
ATOM 6150 N N . ARG B 1 383 ? -0.255 0.639 11.211 1 88.56 383 ARG B N 1
ATOM 6151 C CA . ARG B 1 383 ? 1.103 0.869 10.734 1 88.56 383 ARG B CA 1
ATOM 6152 C C . ARG B 1 383 ? 1.524 2.316 10.953 1 88.56 383 ARG B C 1
ATOM 6154 O O . ARG B 1 383 ? 0.705 3.232 10.844 1 88.56 383 ARG B O 1
ATOM 6161 N N . PHE B 1 384 ? 2.85 2.451 11.133 1 91.38 384 PHE B N 1
ATOM 6162 C CA . PHE B 1 384 ? 3.264 3.754 11.641 1 91.38 384 PHE B CA 1
ATOM 6163 C C . PHE B 1 384 ? 4.504 4.254 10.906 1 91.38 384 PHE B C 1
ATOM 6165 O O . PHE B 1 384 ? 5.051 3.553 10.055 1 91.38 384 PHE B O 1
ATOM 6172 N N . MET B 1 385 ? 4.832 5.535 11.25 1 93.19 385 MET B N 1
ATOM 6173 C CA . MET B 1 385 ? 5.949 6.281 10.68 1 93.19 385 MET B CA 1
ATOM 6174 C C . MET B 1 385 ? 5.676 6.633 9.219 1 93.19 385 MET B C 1
ATOM 6176 O O . MET B 1 385 ? 4.617 6.293 8.68 1 93.19 385 MET B O 1
ATOM 6180 N N . HIS B 1 386 ? 6.551 7.348 8.617 1 92.44 386 HIS B N 1
ATOM 6181 C CA . HIS B 1 386 ? 6.355 7.883 7.277 1 92.44 386 HIS B CA 1
ATOM 6182 C C . HIS B 1 386 ? 6.457 6.781 6.227 1 92.44 386 HIS B C 1
ATOM 6184 O O . HIS B 1 386 ? 5.992 6.949 5.098 1 92.44 386 HIS B O 1
ATOM 6190 N N . ASP B 1 387 ? 7.027 5.648 6.613 1 90.88 387 ASP B N 1
ATOM 6191 C CA . ASP B 1 387 ? 7.254 4.586 5.641 1 90.88 387 ASP B CA 1
ATOM 6192 C C . ASP B 1 387 ? 6.398 3.359 5.953 1 90.88 387 ASP B C 1
ATOM 6194 O O . ASP B 1 387 ? 6.543 2.312 5.32 1 90.88 387 ASP B O 1
ATOM 6198 N N . LEU B 1 388 ? 5.586 3.398 6.965 1 90.31 388 LEU B N 1
ATOM 6199 C CA . LEU B 1 388 ? 4.652 2.361 7.391 1 90.31 388 LEU B CA 1
ATOM 6200 C C . LEU B 1 388 ? 5.387 1.056 7.68 1 90.31 388 LEU B C 1
ATOM 6202 O O . LEU B 1 388 ? 4.809 -0.027 7.555 1 90.31 388 LEU B O 1
ATOM 6206 N N . ARG B 1 389 ? 6.617 1.121 8.078 1 88.31 389 ARG B N 1
ATOM 6207 C CA . ARG B 1 389 ? 7.402 -0.085 8.32 1 88.31 389 ARG B CA 1
ATOM 6208 C C . ARG B 1 389 ? 7.32 -0.507 9.781 1 88.31 389 ARG B C 1
ATOM 6210 O O . ARG B 1 389 ? 7.707 -1.624 10.133 1 88.31 389 ARG B O 1
ATOM 6217 N N . SER B 1 390 ? 6.84 0.402 10.625 1 91.56 390 SER B N 1
ATOM 6218 C CA . SER B 1 390 ? 6.629 0.035 12.023 1 91.56 390 SER B CA 1
ATOM 6219 C C . SER B 1 390 ? 5.23 -0.536 12.234 1 91.56 390 SER B C 1
ATOM 6221 O O . SER B 1 390 ? 4.234 0.141 11.977 1 91.56 390 SER B O 1
ATOM 6223 N N . LEU B 1 391 ? 5.176 -1.734 12.773 1 89.31 391 LEU B N 1
ATOM 6224 C CA . LEU B 1 391 ? 3.895 -2.418 12.906 1 89.31 391 LEU B CA 1
ATOM 6225 C C . LEU B 1 391 ? 3.439 -2.441 14.359 1 89.31 391 LEU B C 1
ATOM 6227 O O . LEU B 1 391 ? 2.516 -3.178 14.719 1 89.31 391 LEU B O 1
ATOM 6231 N N . SER B 1 392 ? 4.133 -1.716 15.211 1 87.38 392 SER B N 1
ATOM 6232 C CA . SER B 1 392 ? 3.729 -1.445 16.594 1 87.38 392 SER B CA 1
ATOM 6233 C C . SER B 1 392 ? 4.16 -0.049 17.031 1 87.38 392 SER B C 1
ATOM 6235 O O . SER B 1 392 ? 5.098 0.521 16.469 1 87.38 392 SER B O 1
ATOM 6237 N N . LEU B 1 393 ? 3.496 0.434 18.016 1 92.38 393 LEU B N 1
ATOM 6238 C CA . LEU B 1 393 ? 3.852 1.745 18.547 1 92.38 393 LEU B CA 1
ATOM 6239 C C . LEU B 1 393 ? 5.227 1.711 19.203 1 92.38 393 LEU B C 1
ATOM 6241 O O . LEU B 1 393 ? 6 2.662 19.078 1 92.38 393 LEU B O 1
ATOM 6245 N N . GLU B 1 394 ? 5.531 0.631 19.844 1 92.94 394 GLU B N 1
ATOM 6246 C CA . GLU B 1 394 ? 6.844 0.497 20.469 1 92.94 394 GLU B CA 1
ATOM 6247 C C . GLU B 1 394 ? 7.961 0.552 19.422 1 92.94 394 GLU B C 1
ATOM 6249 O O . GLU B 1 394 ? 8.977 1.218 19.641 1 92.94 394 GLU B O 1
ATOM 6254 N N . ASP B 1 395 ? 7.668 -0.167 18.344 1 91.94 395 ASP B N 1
ATOM 6255 C CA . ASP B 1 395 ? 8.656 -0.143 17.266 1 91.94 395 ASP B CA 1
ATOM 6256 C C . ASP B 1 395 ? 8.781 1.254 16.656 1 91.94 395 ASP B C 1
ATOM 6258 O O . ASP B 1 395 ? 9.891 1.721 16.391 1 91.94 395 ASP B O 1
ATOM 6262 N N . ALA B 1 396 ? 7.668 1.905 16.469 1 94.75 396 ALA B N 1
ATOM 6263 C CA . ALA B 1 396 ? 7.68 3.262 15.922 1 94.75 396 ALA B CA 1
ATOM 6264 C C . ALA B 1 396 ? 8.484 4.203 16.812 1 94.75 396 ALA B C 1
ATOM 6266 O O . ALA B 1 396 ? 9.328 4.957 16.328 1 94.75 396 ALA B O 1
ATOM 6267 N N . ILE B 1 397 ? 8.258 4.145 18.125 1 97.06 397 ILE B N 1
ATOM 6268 C CA . ILE B 1 397 ? 8.961 4.996 19.078 1 97.06 397 ILE B CA 1
ATOM 6269 C C . ILE B 1 397 ? 10.453 4.664 19.047 1 97.06 397 ILE B C 1
ATOM 6271 O O . ILE B 1 397 ? 11.297 5.566 19.047 1 97.06 397 ILE B O 1
ATOM 6275 N N . SER B 1 398 ? 10.758 3.41 18.922 1 95.12 398 SER B N 1
ATOM 6276 C CA . SER B 1 398 ? 12.156 2.98 18.953 1 95.12 398 SER B CA 1
ATOM 6277 C C . SER B 1 398 ? 12.906 3.451 17.719 1 95.12 398 SER B C 1
ATOM 6279 O O . SER B 1 398 ? 14.125 3.639 17.75 1 95.12 398 SER B O 1
ATOM 6281 N N . ARG B 1 399 ? 12.219 3.672 16.656 1 94.75 399 ARG B N 1
ATOM 6282 C CA . ARG B 1 399 ? 12.859 4.059 15.398 1 94.75 399 ARG B CA 1
ATOM 6283 C C . ARG B 1 399 ? 13.086 5.562 15.344 1 94.75 399 ARG B C 1
ATOM 6285 O O . ARG B 1 399 ? 13.742 6.062 14.422 1 94.75 399 ARG B O 1
ATOM 6292 N N . HIS B 1 400 ? 12.562 6.277 16.344 1 96 400 HIS B N 1
ATOM 6293 C CA . HIS B 1 400 ? 12.867 7.699 16.438 1 96 400 HIS B CA 1
ATOM 6294 C C . HIS B 1 400 ? 14.32 7.922 16.844 1 96 400 HIS B C 1
ATOM 6296 O O . HIS B 1 400 ? 14.82 7.258 17.75 1 96 400 HIS B O 1
ATOM 6302 N N . ASP B 1 401 ? 14.906 8.852 16.156 1 95.38 401 ASP B N 1
ATOM 6303 C CA . ASP B 1 401 ? 16.297 9.227 16.422 1 95.38 401 ASP B CA 1
ATOM 6304 C C . ASP B 1 401 ? 16.516 10.711 16.156 1 95.38 401 ASP B C 1
ATOM 6306 O O . ASP B 1 401 ? 15.586 11.516 16.281 1 95.38 401 ASP B O 1
ATOM 6310 N N . GLY B 1 402 ? 17.734 11.164 15.867 1 94.81 402 GLY B N 1
ATOM 6311 C CA . GLY B 1 402 ? 17.969 12.586 15.664 1 94.81 402 GLY B CA 1
ATOM 6312 C C . GLY B 1 402 ? 17.5 13.438 16.828 1 94.81 402 GLY B C 1
ATOM 6313 O O . GLY B 1 402 ? 17.875 13.195 17.969 1 94.81 402 GLY B O 1
ATOM 6314 N N . GLU B 1 403 ? 16.641 14.383 16.516 1 96.5 403 GLU B N 1
ATOM 6315 C CA . GL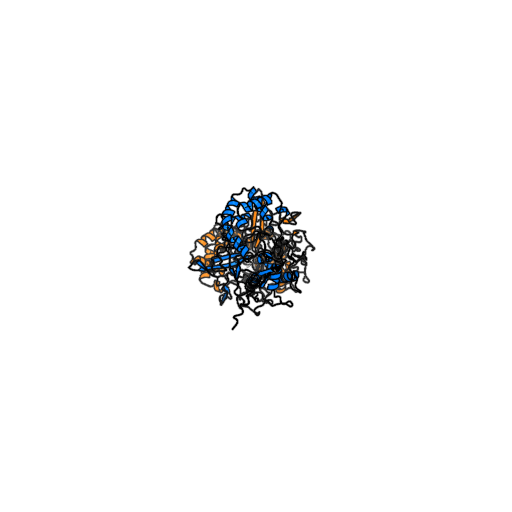U B 1 403 ? 16.109 15.273 17.531 1 96.5 403 GLU B CA 1
ATOM 6316 C C . GLU B 1 403 ? 15.25 14.516 18.531 1 96.5 403 GLU B C 1
ATOM 6318 O O . GLU B 1 403 ? 15.039 14.984 19.656 1 96.5 403 GLU B O 1
ATOM 6323 N N . ALA B 1 404 ? 14.797 13.305 18.156 1 96.31 404 ALA B N 1
ATOM 6324 C CA . ALA B 1 404 ? 13.883 12.539 19 1 96.31 404 ALA B CA 1
ATOM 6325 C C . ALA B 1 404 ? 14.633 11.445 19.75 1 96.31 404 ALA B C 1
ATOM 6327 O O . ALA B 1 404 ? 14.023 10.625 20.438 1 96.31 404 ALA B O 1
ATOM 6328 N N . ARG B 1 405 ? 15.953 11.422 19.703 1 96.44 405 ARG B N 1
ATOM 6329 C CA . ARG B 1 405 ? 16.766 10.352 20.266 1 96.44 405 ARG B CA 1
ATOM 6330 C C . ARG B 1 405 ? 16.578 10.266 21.781 1 96.44 405 ARG B C 1
ATOM 6332 O O . ARG B 1 405 ? 16.391 9.18 22.328 1 96.44 405 ARG B O 1
ATOM 6339 N N . GLU B 1 406 ? 16.609 11.398 22.469 1 96.69 406 GLU B N 1
ATOM 6340 C CA . GLU B 1 406 ? 16.531 11.398 23.922 1 96.69 406 GLU B CA 1
ATOM 6341 C C . GLU B 1 406 ? 15.148 10.977 24.406 1 96.69 406 GLU B C 1
ATOM 6343 O O . GLU B 1 406 ? 15.031 10.148 25.312 1 96.69 406 GLU B O 1
ATOM 6348 N N . PRO B 1 407 ? 14.039 11.531 23.844 1 97.19 407 PRO B N 1
ATOM 6349 C CA . PRO B 1 407 ? 12.719 11.016 24.219 1 97.19 407 PRO B CA 1
ATOM 6350 C C . PRO B 1 407 ? 12.586 9.516 23.984 1 97.19 407 PRO B C 1
ATOM 6352 O O . PRO B 1 407 ? 12.023 8.805 24.812 1 97.19 407 PRO B O 1
ATOM 6355 N N . ALA B 1 408 ? 13.078 9 22.859 1 97.38 408 ALA B N 1
ATOM 6356 C CA . ALA B 1 408 ? 13.016 7.57 22.578 1 97.38 408 ALA B CA 1
ATOM 6357 C C . ALA B 1 408 ? 13.789 6.766 23.609 1 97.38 408 ALA B C 1
ATOM 6359 O O . ALA B 1 408 ? 13.328 5.711 24.062 1 97.38 408 ALA B O 1
ATOM 6360 N N . ARG B 1 409 ? 14.992 7.227 23.969 1 97.38 409 ARG B N 1
ATOM 6361 C CA . ARG B 1 409 ? 15.797 6.574 25 1 97.38 409 ARG B CA 1
ATOM 6362 C C . ARG B 1 409 ? 15.055 6.555 26.344 1 97.38 409 ARG B C 1
ATOM 6364 O O . ARG B 1 409 ? 15.008 5.523 27.016 1 97.38 409 ARG B O 1
ATOM 6371 N N . ARG B 1 410 ? 14.484 7.668 26.75 1 97.94 410 ARG B N 1
ATOM 6372 C CA . ARG B 1 410 ? 13.766 7.746 28.016 1 97.94 410 ARG B CA 1
ATOM 6373 C C . ARG B 1 410 ? 12.578 6.789 28.031 1 97.94 410 ARG B C 1
ATOM 6375 O O . ARG B 1 410 ? 12.258 6.207 29.062 1 97.94 410 ARG B O 1
ATOM 6382 N N . PHE B 1 411 ? 11.906 6.656 26.891 1 98.31 411 PHE B N 1
ATOM 6383 C CA . PHE B 1 411 ? 10.828 5.68 26.781 1 98.31 411 PHE B CA 1
ATOM 6384 C C . PHE B 1 411 ? 11.352 4.273 27.062 1 98.31 411 PHE B C 1
ATOM 6386 O O . PHE B 1 411 ? 10.727 3.512 27.812 1 98.31 411 PHE B O 1
ATOM 6393 N N . ARG B 1 412 ? 12.492 3.939 26.438 1 97.06 412 ARG B N 1
ATOM 6394 C CA . ARG B 1 412 ? 13.07 2.611 26.594 1 97.06 412 ARG B CA 1
ATOM 6395 C C . ARG B 1 412 ? 13.469 2.361 28.047 1 97.06 412 ARG B C 1
ATOM 6397 O O . ARG B 1 412 ? 13.5 1.213 28.5 1 97.06 412 ARG B O 1
ATOM 6404 N N . GLU B 1 413 ? 13.719 3.41 28.766 1 97.94 413 GLU B N 1
ATOM 6405 C CA . GLU B 1 413 ? 14.195 3.291 30.141 1 97.94 413 GLU B CA 1
ATOM 6406 C C . GLU B 1 413 ? 13.031 3.193 31.109 1 97.94 413 GLU B C 1
ATOM 6408 O O . GLU B 1 413 ? 13.227 2.904 32.281 1 97.94 413 GLU B O 1
ATOM 6413 N N . LEU B 1 414 ? 11.836 3.379 30.625 1 98.25 414 LEU B N 1
ATOM 6414 C CA . LEU B 1 414 ? 10.672 3.205 31.484 1 98.25 414 LEU B CA 1
ATOM 6415 C C . LEU B 1 414 ? 10.516 1.748 31.906 1 98.25 414 LEU B C 1
ATOM 6417 O O . LEU B 1 414 ? 10.984 0.844 31.203 1 98.25 414 LEU B O 1
ATOM 6421 N N . SER B 1 415 ? 9.859 1.507 33.031 1 97.88 415 SER B N 1
ATOM 6422 C CA . SER B 1 415 ? 9.484 0.147 33.406 1 97.88 415 SER B CA 1
ATOM 6423 C C . SER B 1 415 ? 8.477 -0.439 32.438 1 97.88 415 SER B C 1
ATOM 6425 O O . SER B 1 415 ? 7.816 0.298 31.688 1 97.88 415 SER B O 1
ATOM 6427 N N . PRO B 1 416 ? 8.375 -1.743 32.406 1 94.88 416 PRO B N 1
ATOM 6428 C CA . PRO B 1 416 ? 7.371 -2.357 31.547 1 94.88 416 PRO B CA 1
ATOM 6429 C C . PRO B 1 416 ? 5.965 -1.825 31.797 1 94.88 416 PRO B C 1
ATOM 6431 O O . PRO B 1 416 ? 5.203 -1.607 30.844 1 94.88 416 PRO B O 1
ATOM 6434 N N . GLU B 1 417 ? 5.656 -1.583 33 1 96.44 417 GLU B N 1
ATOM 6435 C CA . GLU B 1 417 ? 4.34 -1.068 33.375 1 96.44 417 GLU B CA 1
ATOM 6436 C C . GLU B 1 417 ? 4.141 0.353 32.844 1 96.44 417 GLU B C 1
ATOM 6438 O O . GLU B 1 417 ? 3.07 0.691 32.344 1 96.44 417 GLU B O 1
ATOM 6443 N N . GLU B 1 418 ? 5.168 1.156 32.969 1 98 418 GLU B N 1
ATOM 6444 C CA . GLU B 1 418 ? 5.098 2.533 32.5 1 98 418 GLU B CA 1
ATOM 6445 C C . GLU B 1 418 ? 4.996 2.582 30.984 1 98 418 GLU B C 1
ATOM 6447 O O . GLU B 1 418 ? 4.258 3.398 30.422 1 98 418 GLU B O 1
ATOM 6452 N N . ARG B 1 419 ? 5.738 1.741 30.328 1 97 419 ARG B N 1
ATOM 6453 C CA . ARG B 1 419 ? 5.66 1.676 28.875 1 97 419 ARG B CA 1
ATOM 6454 C C . ARG B 1 419 ? 4.25 1.304 28.422 1 97 419 ARG B C 1
ATOM 6456 O O . ARG B 1 419 ? 3.719 1.902 27.484 1 97 419 ARG B O 1
ATOM 6463 N N . ARG B 1 420 ? 3.695 0.351 29.109 1 94.38 420 ARG B N 1
ATOM 6464 C CA . ARG B 1 420 ? 2.334 -0.059 28.781 1 94.38 420 ARG B CA 1
ATOM 6465 C C . ARG B 1 420 ? 1.351 1.086 29 1 94.38 420 ARG B C 1
ATOM 6467 O O . ARG B 1 420 ? 0.411 1.258 28.219 1 94.38 420 ARG B O 1
ATOM 6474 N N . ALA B 1 421 ? 1.568 1.862 30.031 1 97.19 421 ALA B N 1
ATOM 6475 C CA . ALA B 1 421 ? 0.708 3.008 30.312 1 97.19 421 ALA B CA 1
ATOM 6476 C C . ALA B 1 421 ? 0.799 4.051 29.203 1 97.19 421 ALA B C 1
ATOM 6478 O O . ALA B 1 421 ? -0.221 4.57 28.75 1 97.19 421 ALA B O 1
ATOM 6479 N N . LEU B 1 422 ? 1.999 4.332 28.797 1 98.19 422 LEU B N 1
ATOM 6480 C CA . LEU B 1 422 ? 2.193 5.312 27.719 1 98.19 422 LEU B CA 1
ATOM 6481 C C . LEU B 1 422 ? 1.565 4.828 26.422 1 98.19 422 LEU B C 1
ATOM 6483 O O . LEU B 1 422 ? 0.915 5.605 25.719 1 98.19 422 LEU B O 1
ATOM 6487 N N . ILE B 1 423 ? 1.718 3.543 26.156 1 95.62 423 ILE B N 1
ATOM 6488 C CA . ILE B 1 423 ? 1.124 2.965 24.953 1 95.62 423 ILE B CA 1
ATOM 6489 C C . ILE B 1 423 ? -0.398 3.031 25.047 1 95.62 423 ILE B C 1
ATOM 6491 O O . ILE B 1 423 ? -1.076 3.301 24.047 1 95.62 423 ILE B O 1
ATOM 6495 N N . THR B 1 424 ? -0.944 2.801 26.203 1 93.94 424 THR B N 1
ATOM 6496 C CA . THR B 1 424 ? -2.385 2.916 26.406 1 93.94 424 THR B CA 1
ATOM 6497 C C . THR B 1 424 ? -2.861 4.336 26.109 1 93.94 424 THR B C 1
ATOM 6499 O O . THR B 1 424 ? -3.893 4.523 25.469 1 93.94 424 THR B O 1
ATOM 6502 N N . PHE B 1 425 ? -2.076 5.348 26.609 1 96.81 425 PHE B N 1
ATOM 6503 C CA . PHE B 1 425 ? -2.387 6.738 26.297 1 96.81 425 PHE B CA 1
ATOM 6504 C C . PHE B 1 425 ? -2.408 6.965 24.797 1 96.81 425 PHE B C 1
ATOM 6506 O O . PHE B 1 425 ? -3.361 7.539 24.266 1 96.81 425 PHE B O 1
ATOM 6513 N N . LEU B 1 426 ? -1.4 6.48 24.062 1 96.38 426 LEU B N 1
ATOM 6514 C CA . LEU B 1 426 ? -1.305 6.656 22.625 1 96.38 426 LEU B CA 1
ATOM 6515 C C . LEU B 1 426 ? -2.465 5.969 21.906 1 96.38 426 LEU B C 1
ATOM 6517 O O . LEU B 1 426 ? -3.006 6.5 20.938 1 96.38 426 LEU B O 1
ATOM 6521 N N . ASN B 1 427 ? -2.871 4.852 22.406 1 89.81 427 ASN B N 1
ATOM 6522 C CA . ASN B 1 427 ? -3.982 4.113 21.828 1 89.81 427 ASN B CA 1
ATOM 6523 C C . ASN B 1 427 ? -5.309 4.84 22.031 1 89.81 427 ASN B C 1
ATOM 6525 O O . ASN B 1 427 ? -6.309 4.504 21.391 1 89.81 427 ASN B O 1
ATOM 6529 N N . SER B 1 428 ? -5.387 5.789 22.938 1 91.12 428 SER B N 1
ATOM 6530 C CA . SER B 1 428 ? -6.602 6.574 23.141 1 91.12 428 SER B CA 1
ATOM 6531 C C . SER B 1 428 ? -6.723 7.68 22.094 1 91.12 428 SER B C 1
ATOM 6533 O O . SER B 1 428 ? -7.781 8.297 21.953 1 91.12 428 SER B O 1
ATOM 6535 N N . LEU B 1 429 ? -5.629 7.93 21.438 1 92.69 429 LEU B N 1
ATOM 6536 C CA . LEU B 1 429 ? -5.609 9.008 20.453 1 92.69 429 LEU B CA 1
ATOM 6537 C C . LEU B 1 429 ? -6.129 8.516 19.109 1 92.69 429 LEU B C 1
ATOM 6539 O O . LEU B 1 429 ? -6.621 9.312 18.297 1 92.69 429 LEU B O 1
#

Secondary structure (DSSP, 8-state):
-------------------------------PPPEEPPB---S-GGG-----B--PPPPTT--HHHHHHHHH----GGGT--SEES-SSHHHHS-SSSTTS--S-EEEEEEEE-TTS-EE--EEEETTTTEEEES--EE-SEESSGGG--B--TT--EEEEEEPPP-TTHHHHHTS-HHHHHHHHHHHHHHTTT---PBP-EEE-TTSTT-EEE--BTTTT-BSSHHHHHHHHHHHHH----SSS-S-S--TT--SPSP-----TTS--HHHHHHHHHHTBPBPPP-HHHHTSHHHHHHHHHHHHHTGGGTS-S-EEPPPTT-EEGGGTEE--TTTTTEEE--S----EEE-S---S---SSSS--TTEEE----TTGGG-SSBSTTS-B-SHHHHHHT--GGGHHHHHHHHHS-HHHHHHHHHHHHT-/--------------------------------PPEEPPB---S-GGG-----B--PPPPTT--HHHHHHHHH----GGGT--SEES-SSGGGTS-BSSTTSB-S-EEEEEEEE-TTS-EE--EEEETTTTEEEES--EE-SEESSGGG--B--TT--EEEEEEPPP-TTHHHHHTS-HHHHHHHHHHHHHHTTT---PBP-EEE-TTSTT-EEE--BTTTT-BSSHHHHHHHHHHHHH----SSS-S-S--TT--SPSP-----TTS--HHHHHHHHHHTBPBPPP-HHHHTSHHHHHHHHHHHHHTGGGTS-S-EEPPPTT-EEGGGTEE--TTTTTEEE--S----EEE-S---S---SSSS--TTEEE----TTGGG-SSBSTTS-B-SHHHHHHT--GGGHHHHHHHHHS-HHHHHHHHHHHHT-

Foldseek 3Di:
DPPPPPPPPPPPPPPPPPPPPPPPPPVPPPQPAFAAFDADDDAEVPDPDDDQFLPDDDPPPDDLVVLSVLQADFDDLVLQFDQFAAGRHNCVQQGFRHRQHWDPDKWKFWFAADPVGATAAFWKAFQVRPDTFTDGGTAGCDGPDRRGHTDGDPRTDFMAIFTGHGLFPVLLVLQADLVQLVVLQVCLCVLQVHQWGFDWDWEAQLVAPPDTGTFQDDFLSNDNAQLLVLQVCCCRHGNAHDPSRFDGSDCVVRDDHTNSFAADPSRDTSSRSNRVNSSGGTFHDFQVVLCPDPLLVLLVVLCVVLPLCSAQPFKGAGAAAQDADSNRPDGHHPSRHSHIDGQRGSSGKTQFPPFSQDDDDDPDRSRRITGTGGLRVVLSDQADDRRSPDRAPLSVLCSGDRSSNRSSVVLVVDDPSNVVSNSSNSNRD/DPDDDDDDDDDDDPPPPPPPPPPPPPVPPPVPAFAAFDADFDAECVPVDDDQFLPDDDPPPDDLVVLSVLQADFDDLVLQFDQFAAGRHNCVQQGFRHRQHWDPDKWKFWFAADPVGDTAAFWKAFQVRPDTFTDGGTAGCDGPDRRGHTDGDPRTDFMAIFTGHGLFPVLLVLQADLVQLVVLQVCLCVLQVHQWGFDWDWEAQLVAPPDTGTQQDDFLSNDNAQLLVLQVCCCRHGNAHDPSRFDGSDCVVRDDHTNSFAADPSRDTSSRSNRVNSSGGTFHDFQVVLCPDPLLVLLVVLCVVLPLCSAQPFKGAGAAAQDQDSNRPDGRHPSNHSHIDGQRGSSGKFQFPPFSQDDDDDPDRSRRITGTGGLRVVLSDQADDRRSPDRAPLSVLCSGDRSSNSSSVSLVVDDPSNVVSNSSNSNRD

Sequence (858 aa):
MLKSHWRKVLLCSCLFATLIVLGTGLATVIAKSPTEAPAGFNTPSFNGAQSVSNGIVEPSGDTFAKDQEVYEENHSVQTGLGPVYNATACVSCHENPNSGGASQFTELRVGHKDENGNFVNPTIFINDGMNTIIGRSIVNDRAIGPEAQEHIPATENIH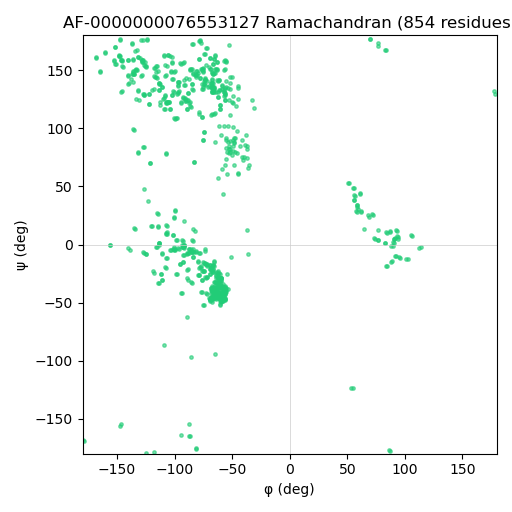ALRAALNTLGDGFVEAIDDRTLIAIAEQQPEFSEGRVHGEVVQAPIFEAPGQTRVGRFGWKDQHSSLLSFIGDAYLNEMGITNRLRPTDVTTVLKTTKDPEDQPDDLGLADIDHFAQFIRGTMVPPRDTTLAATPAALKGGELFRRVGCSVCHVESITTAPVGTVIDGGMFTVPEALGDKIIHPFGDFLLHDIGTGDGIVQVGPQDTANKLRTAPLWGLRTKPRFMHDLRSLSLEDAISRHDGEAREPARRFRELSPEERRALITFLNSLMLKSHWRKVLLCSCLFATLIVLGTGLATVIAKSPTEAPAGFNTPSFNGAQSVSNGIVEPSGDTFAKDQEVYEENHSVQTGLGPVYNATACVSCHENPNSGGASQFTELRVGHKDENGNFVNPTIFINDGMNTIIGRSIVNDRAIGPEAQEHIPATENIHALRAALNTLGDGFVEAIDDRTLIAIAEQQPEFSEGRVHGEVVQAPIFEAPGQTRVGRFGWKDQHSSLLSFIGDAYLNEMGITNRLRPTDVTTVLKTTKDPEDQPDDLGLADIDHFAQFIRGTMVPPRDTTLAATPAALKGGELFRRVGCSVCHVESITTAPVGTVIDGGMFTVPEALGDKIIHPFGDFLLHDIGTGDGIVQVGPQDTANKLRTAPLWGLRTKPRFMHDLRSLSLEDAISRHDGEAREPARRFRELSPEERRALITFLNSL

=== Feature glossary ===
Key to the feature types in this record:

Secondary structure (8-state, DSSP). Secondary structure is the local, repeating backbone conformation. DSSP classifies it into eight states by reading the hydrogen-bond network: three helix types (H, G, I), two β types (E, B), two non-regular types (T, S), and unstructured coil (-).

Backbone torsions (φ/ψ). Backbone dihedral angles. Every residue except chain termini has a φ (preceding-C → N → Cα → C) and a ψ (N → Cα → C → next-N). They are reported in degrees following the IUPAC sign convention. Secondary structure is essentially a statement about which (φ, ψ) basin each residue occupies.

Predicted aligned error. Predicted Aligned Error (PAE) is an AlphaFold confidence matrix: entry (i, j) is the expected error in the position of residue j, in ångströms, when the prediction is superimposed on the true structure at residue i. Low PAE within a block of residues means that block is internally rigid and well-predicted; high PAE between two blocks means their relative placement is uncertain even if each block individually is confident.

B-factor. B-factor (Debye–Waller factor) reflects atomic displacement in the crystal lattice. It is an experimental observable (units Å²), not a prediction; low values mean the atom is pinned down, high values mean it moves or is heterogeneous across the crystal.

Secondary structure (3-state, P-SEA). Three-state secondary structure (P-SEA) collapses the eight DSSP classes into helix (a), strand (b), and coil (c). P-SEA assigns these from Cα geometry alone — distances and angles — without requiring backbone oxygens, so it works on any Cα trace.

Sequence. Primary structure: the covalent order of the twenty standard amino acids along the backbone. Two proteins with the same sequence will (almost always) fold to the same structure; two with 30% identity often share a fold but not the details.

pLDDT. pLDDT is the predicted lDDT-Cα score: AlphaFold's confidence that the local environment of each residue (all inter-atomic distances within 15 Å) is correctly placed. It is a per-residue number between 0 and 100, with higher meaning more reliable.

InterPro / GO / CATH / organism. Functional annotations link the protein to curated databases. InterPro entries identify conserved domains and families by matching the sequence against member-database signatures (Pfam, PROSITE, CDD, …). Gene Ontology (GO) terms describe molecular function, biological process, and cellular component in a controlled vocabulary. CATH places the structure in a hierarchical fold classification (Class/Architecture/Topology/Homologous-superfamily). The organism is the source species.

Contact-map, Ramachandran, and PAE plots. Three diagnostic plots accompany the record. The Cα contact map visualizes the tertiary structure as a 2D adjacency matrix (8 Å cutoff, sequence-local contacts suppressed). The Ramachandran plot shows the distribution of backbone (φ, ψ) torsions, with points in the α and β basins reflecting secondary structure content. The PAE plot shows AlphaFold's inter-residue confidence as a color matrix.

mmCIF coordinates. The mmCIF table is the protein's shape written out atom by atom. For each backbone N, Cα, C, and carbonyl O, it records an (x, y, z) coordinate triple in Å plus the residue type, chain letter, and residue number.

Radius of gyration, Cα contacts, bounding box. Three whole-structure scalars: the radius of gyration (RMS distance of Cα from centroid, in Å), the count of Cα–Cα contacts (pairs closer than 8 Å and separated by more than four residues in sequence — i.e. tertiary, not local, contacts), and the bounding-box dimensions. Together they distinguish compact globular folds from extended fibres or disordered chains.

Foldseek 3Di. The Foldseek 3Di string encodes local tertiary geometry as a 20-letter alphabet — one character per residue — derived from the relative positions of nearby Cα atoms. Unlike the amino-acid sequence, 3Di is a direct function of the 3D structure, so two proteins with the same fold have similar 3Di strings even at low sequence identity.

Rendered structure images. Six rendered views show the 3D structure from the faces of a cube — i.e. along ±x, ±y, ±z. Rendering representation is drawn randomly per protein from cartoon (secondary-structure ribbons), sticks (backbone bonds), or molecular surface; coloring is either N→C rainbow (blue at the N-terminus through red at the C-terminus) or one color per chain.

Nearest PDB structures. The Foldseek neighbor list gives the closest experimentally determined structures in the PDB, ranked by structural alignment. TM-score near 1 means near-identical fold; near 0.3 means only rough topology match. This is how one finds what a novel AlphaFold prediction most resembles in the solved-structure universe.

Solvent-accessible surface area. SASA measures how much of the protein is reachable by solvent. It is computed by rolling a water-sized probe over the atomic surface and summing the exposed area (Å²). Per-residue SASA distinguishes core (buried, low SASA) from surface (exposed, high SASA) residues; total SASA is a whole-molecule size measure.